Protein AF-A0A7V4LD02-F1 (afdb_monomer_lite)

Structure (mmCIF, N/CA/C/O backbone):
data_AF-A0A7V4LD02-F1
#
_entry.id   AF-A0A7V4LD02-F1
#
loop_
_atom_site.group_PDB
_atom_site.id
_atom_site.type_symbol
_atom_site.label_atom_id
_atom_site.label_alt_id
_atom_site.label_comp_id
_atom_site.label_asym_id
_atom_site.label_entity_id
_atom_site.label_seq_id
_atom_site.pdbx_PDB_ins_code
_atom_site.Cartn_x
_atom_site.Cartn_y
_atom_site.Cartn_z
_atom_site.occupancy
_atom_site.B_iso_or_equiv
_atom_site.auth_seq_id
_atom_site.auth_comp_id
_atom_site.auth_asym_id
_atom_site.auth_atom_id
_atom_site.pdbx_PDB_model_num
ATOM 1 N N . MET A 1 1 ? -44.703 -25.883 -19.623 1.00 34.44 1 MET A N 1
ATOM 2 C CA . MET A 1 1 ? -44.892 -26.865 -18.536 1.00 34.44 1 MET A CA 1
ATOM 3 C C . MET A 1 1 ? -44.551 -26.162 -17.239 1.00 34.44 1 MET A C 1
ATOM 5 O O . MET A 1 1 ? -43.412 -25.765 -17.048 1.00 34.44 1 MET A O 1
ATOM 9 N N . THR A 1 2 ? -45.576 -25.873 -16.448 1.00 28.92 2 THR A N 1
ATOM 10 C CA . THR A 1 2 ? -45.520 -25.182 -15.157 1.00 28.92 2 THR A CA 1
ATOM 11 C C . THR A 1 2 ? -44.869 -26.083 -14.112 1.00 28.92 2 THR A C 1
ATOM 13 O O . THR A 1 2 ? -45.399 -27.160 -13.855 1.00 28.92 2 THR A O 1
ATOM 16 N N . ASN A 1 3 ? -43.759 -25.655 -13.508 1.00 29.09 3 ASN A N 1
ATOM 17 C CA . ASN A 1 3 ? -43.199 -26.311 -12.327 1.00 29.09 3 ASN A CA 1
ATOM 18 C C . ASN A 1 3 ? -43.185 -25.331 -11.154 1.00 29.09 3 ASN A C 1
ATOM 20 O O . ASN A 1 3 ? -42.350 -24.432 -11.077 1.00 29.09 3 ASN A O 1
ATOM 24 N N . ASP A 1 4 ? -44.157 -25.551 -10.271 1.00 29.12 4 ASP A N 1
ATOM 25 C CA . ASP A 1 4 ? -44.254 -25.035 -8.911 1.00 29.12 4 ASP A CA 1
ATOM 26 C C . ASP A 1 4 ? -42.965 -25.304 -8.125 1.00 29.12 4 ASP A C 1
ATOM 28 O O . ASP A 1 4 ? -42.613 -26.455 -7.851 1.00 29.12 4 ASP A O 1
ATOM 32 N N . VAL A 1 5 ? -42.297 -24.241 -7.679 1.00 30.66 5 VAL A N 1
ATOM 33 C CA . VAL A 1 5 ? -41.278 -24.330 -6.629 1.00 30.66 5 VAL A CA 1
ATOM 34 C C . VAL A 1 5 ? -41.975 -24.071 -5.295 1.00 30.66 5 VAL A C 1
ATOM 36 O O . VAL A 1 5 ? -42.273 -22.935 -4.934 1.00 30.66 5 VAL A O 1
ATOM 39 N N . ARG A 1 6 ? -42.269 -25.153 -4.565 1.00 26.56 6 ARG A N 1
ATOM 40 C CA . ARG A 1 6 ? -42.769 -25.107 -3.183 1.00 26.56 6 ARG A CA 1
ATOM 41 C C . ARG A 1 6 ? -41.758 -24.395 -2.279 1.00 26.56 6 ARG A C 1
ATOM 43 O O . ARG A 1 6 ? -40.604 -24.810 -2.199 1.00 26.56 6 ARG A O 1
ATOM 50 N N . ALA A 1 7 ? -42.221 -23.387 -1.542 1.00 27.52 7 ALA A N 1
ATOM 51 C CA . ALA A 1 7 ? -41.482 -22.791 -0.433 1.00 27.52 7 ALA A CA 1
ATOM 52 C C . ALA A 1 7 ? -41.151 -23.851 0.647 1.00 27.52 7 ALA A C 1
ATOM 54 O O . ALA A 1 7 ? -41.990 -24.719 0.925 1.00 27.52 7 ALA A O 1
ATOM 55 N N . PRO A 1 8 ? -39.960 -23.811 1.274 1.00 31.00 8 PRO A N 1
ATOM 56 C CA . PRO A 1 8 ? -39.626 -24.718 2.366 1.00 31.00 8 PRO A CA 1
ATOM 57 C C . PRO A 1 8 ? -40.481 -24.420 3.608 1.00 31.00 8 PRO A C 1
ATOM 59 O O . PRO A 1 8 ? -40.723 -23.267 3.961 1.00 31.00 8 PRO A O 1
ATOM 62 N N . LYS A 1 9 ? -40.959 -25.486 4.264 1.00 27.98 9 LYS A N 1
ATOM 63 C CA . LYS A 1 9 ? -41.751 -25.424 5.502 1.00 27.98 9 LYS A CA 1
ATOM 64 C C . LYS A 1 9 ? -40.942 -24.785 6.648 1.00 27.98 9 LYS A C 1
ATOM 66 O O . LYS A 1 9 ? -39.745 -25.055 6.741 1.00 27.98 9 LYS A O 1
ATOM 71 N N . PRO A 1 10 ? -41.581 -24.020 7.552 1.00 26.92 10 PRO A N 1
ATOM 72 C CA . PRO A 1 10 ? -40.920 -23.491 8.741 1.00 26.92 10 PRO A CA 1
ATOM 73 C C . PRO A 1 10 ? -40.457 -24.630 9.661 1.00 26.92 10 PRO A C 1
ATOM 75 O O . PRO A 1 10 ? -41.187 -25.594 9.902 1.00 26.92 10 PRO A O 1
ATOM 78 N N . VAL A 1 11 ? -39.226 -24.509 10.157 1.00 29.42 11 VAL A N 1
ATOM 79 C CA . VAL A 1 11 ? -38.623 -25.401 11.156 1.00 29.42 11 VAL A CA 1
ATOM 80 C C . VAL A 1 11 ? -39.371 -25.223 12.491 1.00 29.42 11 VAL A C 1
ATOM 82 O O . VAL A 1 11 ? -39.650 -24.081 12.862 1.00 29.42 11 VAL A O 1
ATOM 85 N N . PRO A 1 12 ? -39.739 -26.300 13.212 1.00 26.00 12 PRO A N 1
ATOM 86 C CA . PRO A 1 12 ? -40.460 -26.184 14.478 1.00 26.00 12 PRO A CA 1
ATOM 87 C C . PRO A 1 12 ? -39.586 -25.555 15.573 1.00 26.00 12 PRO A C 1
ATOM 89 O O . PRO A 1 12 ? -38.386 -25.814 15.655 1.00 26.00 12 PRO A O 1
ATOM 92 N N . ALA A 1 13 ? -40.210 -24.733 16.419 1.00 26.89 13 ALA A N 1
ATOM 93 C CA . ALA A 1 13 ? -39.582 -24.085 17.565 1.00 26.89 13 ALA A CA 1
ATOM 94 C C . ALA A 1 13 ? -39.022 -25.115 18.566 1.00 26.89 13 ALA A C 1
ATOM 96 O O . ALA A 1 13 ? -39.683 -26.105 18.885 1.00 26.89 13 ALA A O 1
ATOM 97 N N . PHE A 1 14 ? -37.811 -24.865 19.073 1.00 26.06 14 PHE A N 1
ATOM 98 C CA . PHE A 1 14 ? -37.190 -25.669 20.129 1.00 26.06 14 PHE A CA 1
ATOM 99 C C . PHE A 1 14 ? -37.984 -25.569 21.450 1.00 26.06 14 PHE A C 1
ATOM 101 O O . PHE A 1 14 ? -38.451 -24.480 21.794 1.00 26.06 14 PHE A O 1
ATOM 108 N N . PRO A 1 15 ? -38.131 -26.671 22.212 1.00 26.44 15 PRO A N 1
ATOM 109 C CA . PRO A 1 15 ? -38.854 -26.674 23.479 1.00 26.44 15 PRO A CA 1
ATOM 110 C C . PRO A 1 15 ? -38.040 -26.015 24.603 1.00 26.44 15 PRO A C 1
ATOM 112 O O . PRO A 1 15 ? -36.829 -26.199 24.716 1.00 26.44 15 PRO A O 1
ATOM 115 N N . SER A 1 16 ? -38.734 -25.274 25.467 1.00 25.61 16 SER A N 1
ATOM 116 C CA . SER A 1 16 ? -38.197 -24.682 26.694 1.00 25.61 16 SER A CA 1
ATOM 117 C C . SER A 1 16 ? -37.765 -25.768 27.685 1.00 25.61 16 SER A C 1
ATOM 119 O O . SER A 1 16 ? -38.605 -26.529 28.167 1.00 25.61 16 SER A O 1
ATOM 121 N N . PHE A 1 17 ? -36.478 -25.823 28.029 1.00 25.00 17 PHE A N 1
ATOM 122 C CA . PHE A 1 17 ? -35.977 -26.687 29.098 1.00 25.00 17 PHE A CA 1
ATOM 123 C C . PHE A 1 17 ? -36.065 -25.974 30.452 1.00 25.00 17 PHE A C 1
ATOM 125 O O . PHE A 1 17 ? -35.243 -25.127 30.792 1.00 25.00 17 PHE A O 1
ATOM 132 N N . SER A 1 18 ? -37.085 -26.339 31.227 1.00 29.14 18 SER A N 1
ATOM 133 C CA . SER A 1 18 ? -37.177 -26.100 32.664 1.00 29.14 18 SER A CA 1
ATOM 134 C C . SER A 1 18 ? -36.713 -27.349 33.417 1.00 29.14 18 SER A C 1
ATOM 136 O O . SER A 1 18 ? -37.317 -28.410 33.260 1.00 29.14 18 SER A O 1
ATOM 138 N N . GLY A 1 19 ? -35.709 -27.204 34.281 1.00 27.42 19 GLY A N 1
ATOM 139 C CA . GLY A 1 19 ? -35.402 -28.168 35.340 1.00 27.42 19 GLY A CA 1
ATOM 140 C C . GLY A 1 19 ? -34.027 -28.821 35.234 1.00 27.42 19 GLY A C 1
ATOM 141 O O . GLY A 1 19 ? -33.759 -29.549 34.286 1.00 27.42 19 GLY A O 1
ATOM 142 N N . VAL A 1 20 ? -33.191 -28.567 36.249 1.00 24.22 20 VAL A N 1
ATOM 143 C CA . VAL A 1 20 ? -32.469 -29.540 37.102 1.00 24.22 20 VAL A CA 1
ATOM 144 C C . VAL A 1 20 ? -31.289 -28.809 37.764 1.00 24.22 20 VAL A C 1
ATOM 146 O O . VAL A 1 20 ? -30.336 -28.417 37.102 1.00 24.22 20 VAL A O 1
ATOM 149 N N . VAL A 1 21 ? -31.354 -28.643 39.087 1.00 24.22 21 VAL A N 1
ATOM 150 C CA . VAL A 1 21 ? -30.223 -28.277 39.958 1.00 24.22 21 VAL A CA 1
ATOM 151 C C . VAL A 1 21 ? -30.037 -29.432 40.942 1.00 24.22 21 VAL A C 1
ATOM 153 O O . VAL A 1 21 ? -31.010 -29.768 41.621 1.00 24.22 21 VAL A O 1
ATOM 156 N N . PRO A 1 22 ? -28.836 -30.027 41.064 1.00 30.30 22 PRO A N 1
ATOM 157 C CA . PRO A 1 22 ? -28.525 -30.812 42.250 1.00 30.30 22 PRO A CA 1
ATOM 158 C C . PRO A 1 22 ? -27.200 -30.423 42.934 1.00 30.30 22 PRO A C 1
ATOM 160 O O . PRO A 1 22 ? -26.162 -30.272 42.300 1.00 30.30 22 PRO A O 1
ATOM 163 N N . HIS A 1 23 ? -27.290 -30.385 44.269 1.00 24.72 23 HIS A N 1
ATOM 164 C CA . HIS A 1 23 ? -26.253 -30.601 45.290 1.00 24.72 23 HIS A CA 1
ATOM 165 C C . HIS A 1 23 ? -25.148 -29.548 45.516 1.00 24.72 23 HIS A C 1
ATOM 167 O O . HIS A 1 23 ? -24.032 -29.667 45.025 1.00 24.72 23 HIS A O 1
ATOM 173 N N . LEU A 1 24 ? -25.421 -28.616 46.442 1.00 25.98 24 LEU A N 1
ATOM 174 C CA . LEU A 1 24 ? -24.404 -27.966 47.281 1.00 25.98 24 LEU A CA 1
ATOM 175 C C . LEU A 1 24 ? -24.232 -28.762 48.586 1.00 25.98 24 LEU A C 1
ATOM 177 O O . LEU A 1 24 ? -25.205 -29.022 49.297 1.00 25.98 24 LEU A O 1
ATOM 181 N N . ALA A 1 25 ? -22.994 -29.168 48.869 1.00 27.05 25 ALA A N 1
ATOM 182 C CA . ALA A 1 25 ? -22.591 -29.849 50.093 1.00 27.05 25 ALA A CA 1
ATOM 183 C C . ALA A 1 25 ? -22.590 -28.891 51.299 1.00 27.05 25 ALA A C 1
ATOM 185 O O . ALA A 1 25 ? -22.268 -27.710 51.179 1.00 27.05 25 ALA A O 1
ATOM 186 N N . GLN A 1 26 ? -22.957 -29.439 52.457 1.00 29.95 26 GLN A N 1
ATOM 187 C CA . GLN A 1 26 ? -23.038 -28.775 53.756 1.00 29.95 26 GLN A CA 1
ATOM 188 C C . GLN A 1 26 ? -21.661 -28.284 54.237 1.00 29.95 26 GLN A C 1
ATOM 190 O O . GLN A 1 26 ? -20.717 -29.068 54.313 1.00 29.95 26 GLN A O 1
ATOM 195 N N . VAL A 1 27 ? -21.576 -27.009 54.628 1.00 30.03 27 VAL A N 1
ATOM 196 C CA . VAL A 1 27 ? -20.503 -26.475 55.483 1.00 30.03 27 VAL A CA 1
ATOM 197 C C . VAL A 1 27 ? -21.046 -26.413 56.911 1.00 30.03 27 VAL A C 1
ATOM 199 O O . VAL A 1 27 ? -22.159 -25.938 57.127 1.00 30.03 27 VAL A O 1
ATOM 202 N N . GLY A 1 28 ? -20.287 -26.984 57.849 1.00 27.27 28 GLY A N 1
ATOM 203 C CA . GLY A 1 28 ? -20.682 -27.236 59.234 1.00 27.27 28 GLY A CA 1
ATOM 204 C C . GLY A 1 28 ? -20.863 -25.995 60.113 1.00 27.27 28 GLY A C 1
ATOM 205 O O . GLY A 1 28 ? -20.401 -24.902 59.792 1.00 27.27 28 GLY A O 1
ATOM 206 N N . ASP A 1 29 ? -21.548 -26.242 61.230 1.00 29.16 29 ASP A N 1
ATOM 207 C CA . ASP A 1 29 ? -21.990 -25.326 62.288 1.00 29.16 29 ASP A CA 1
ATOM 208 C C . ASP A 1 29 ? -20.999 -24.204 62.648 1.00 29.16 29 ASP A C 1
ATOM 210 O O . ASP A 1 29 ? -19.950 -24.432 63.256 1.00 29.16 29 ASP A O 1
ATOM 214 N N . LEU A 1 30 ? -21.409 -22.964 62.372 1.00 32.47 30 LEU A N 1
ATOM 215 C CA . LEU A 1 30 ? -20.940 -21.763 63.061 1.00 32.47 30 LEU A CA 1
ATOM 216 C C . LEU A 1 30 ? -22.012 -21.392 64.096 1.00 32.47 30 LEU A C 1
ATOM 218 O O . LEU A 1 30 ? -23.188 -21.283 63.757 1.00 32.47 30 LEU A O 1
ATOM 222 N N . GLY A 1 31 ? -21.607 -21.254 65.364 1.00 30.64 31 GLY A N 1
ATOM 223 C CA . GLY A 1 31 ? -22.487 -20.991 66.512 1.00 30.64 31 GLY A CA 1
ATOM 224 C C . GLY A 1 31 ? -23.352 -19.719 66.402 1.00 30.64 31 GLY A C 1
ATOM 225 O O . GLY A 1 31 ? -23.254 -18.970 65.430 1.00 30.64 31 GLY A O 1
ATOM 226 N N . PRO A 1 32 ? -24.220 -19.449 67.400 1.00 29.03 32 PRO A N 1
ATOM 227 C CA . PRO A 1 32 ? -25.301 -18.477 67.262 1.00 29.03 32 PRO A CA 1
ATOM 228 C C . PRO A 1 32 ? -24.765 -17.065 66.965 1.00 29.03 32 PRO A C 1
ATOM 230 O O . PRO A 1 32 ? -23.772 -16.649 67.572 1.00 29.03 32 PRO A O 1
ATOM 233 N N . PRO A 1 33 ? -25.424 -16.308 66.066 1.00 33.84 33 PRO A N 1
ATOM 234 C CA . PRO A 1 33 ? -24.918 -15.031 65.595 1.00 33.84 33 PRO A CA 1
ATOM 235 C C . PRO A 1 33 ? -24.953 -14.015 66.734 1.00 33.84 33 PRO A C 1
ATOM 237 O O . PRO A 1 33 ? -26.008 -13.727 67.305 1.00 33.84 33 PRO A O 1
ATOM 240 N N . ARG A 1 34 ? -23.790 -13.455 67.073 1.00 33.44 34 ARG A N 1
ATOM 241 C CA . ARG A 1 34 ? -23.733 -12.240 67.886 1.00 33.44 34 ARG A CA 1
ATOM 242 C C . ARG A 1 34 ? -24.024 -11.072 66.953 1.00 33.44 34 ARG A C 1
ATOM 244 O O . ARG A 1 34 ? -23.253 -10.853 66.033 1.00 33.44 34 ARG A O 1
ATOM 251 N N . SER A 1 35 ? -25.184 -10.452 67.179 1.00 38.62 35 SER A N 1
ATOM 252 C CA . SER A 1 35 ? -25.694 -9.179 66.644 1.00 38.62 35 SER A CA 1
ATOM 253 C C . SER A 1 35 ? -24.944 -8.583 65.446 1.00 38.62 35 SER A C 1
ATOM 255 O O . SER A 1 35 ? -23.803 -8.159 65.593 1.00 38.62 35 SER A O 1
ATOM 257 N N . GLU A 1 36 ? -25.696 -8.430 64.352 1.00 33.03 36 GLU A N 1
ATOM 258 C CA . GLU A 1 36 ? -25.351 -7.848 63.042 1.00 33.03 36 GLU A CA 1
ATOM 259 C C . GLU A 1 36 ? -25.111 -8.887 61.934 1.00 33.03 36 GLU A C 1
ATOM 261 O O . GLU A 1 36 ? -24.003 -9.276 61.590 1.00 33.03 36 GLU A O 1
ATOM 266 N N . LEU A 1 37 ? -26.260 -9.351 61.420 1.00 30.64 37 LEU A N 1
ATOM 267 C CA . LEU A 1 37 ? -26.565 -9.597 60.007 1.00 30.64 37 LEU A CA 1
ATOM 268 C C . LEU A 1 37 ? -25.403 -10.114 59.148 1.00 30.64 37 LEU A C 1
ATOM 270 O O . LEU A 1 37 ? -24.699 -9.367 58.474 1.00 30.64 37 LEU A O 1
ATOM 274 N N . GLY A 1 38 ? -25.300 -11.443 59.115 1.00 29.92 38 GLY A N 1
ATOM 275 C CA . GLY A 1 38 ? -24.521 -12.157 58.116 1.00 29.92 38 GLY A CA 1
ATOM 276 C C . GLY A 1 38 ? -24.987 -11.854 56.691 1.00 29.92 38 GLY A C 1
ATOM 277 O O . GLY A 1 38 ? -26.167 -11.607 56.438 1.00 29.92 38 GLY A O 1
ATOM 278 N N . VAL A 1 39 ? -24.050 -11.924 55.748 1.00 32.53 39 VAL A N 1
ATOM 279 C CA . VAL A 1 39 ? -24.346 -11.863 54.316 1.00 32.53 39 VAL A CA 1
ATOM 280 C C . VAL A 1 39 ? -23.814 -13.115 53.635 1.00 32.53 39 VAL A C 1
ATOM 282 O O . VAL A 1 39 ? -22.670 -13.523 53.826 1.00 32.53 39 VAL A O 1
ATOM 285 N N . GLY A 1 40 ? -24.712 -13.730 52.865 1.00 24.97 40 GLY A N 1
ATOM 286 C CA . GLY A 1 40 ? -24.490 -14.920 52.063 1.00 24.97 40 GLY A CA 1
ATOM 287 C C . GLY A 1 40 ? -23.676 -14.676 50.791 1.00 24.97 40 GLY A C 1
ATOM 288 O O . GLY A 1 40 ? -23.577 -13.573 50.262 1.00 24.97 40 GLY A O 1
ATOM 289 N N . VAL A 1 41 ? -23.112 -15.787 50.329 1.00 26.05 41 VAL A N 1
ATOM 290 C CA . VAL A 1 41 ? -22.224 -15.989 49.180 1.00 26.05 41 VAL A CA 1
ATOM 291 C C . VAL A 1 41 ? -22.884 -15.627 47.845 1.00 26.05 41 VAL A C 1
ATOM 293 O O . VAL A 1 41 ? -24.040 -15.974 47.632 1.00 26.05 41 VAL A O 1
ATOM 296 N N . LEU A 1 42 ? -22.105 -15.092 46.896 1.00 21.73 42 LEU A N 1
ATOM 297 C CA . LEU A 1 42 ? -22.241 -15.420 45.468 1.00 21.73 42 LEU A CA 1
ATOM 298 C C . LEU A 1 42 ? -20.857 -15.374 44.799 1.00 21.73 42 LEU A C 1
ATOM 300 O O . LEU A 1 42 ? -20.240 -14.321 44.658 1.00 21.73 42 LEU A O 1
ATOM 304 N N . MET A 1 43 ? -20.359 -16.566 44.462 1.00 25.22 43 MET A N 1
ATOM 305 C CA . MET A 1 43 ? -19.086 -16.811 43.779 1.00 25.22 43 MET A CA 1
ATOM 306 C C . MET A 1 43 ? -19.171 -16.500 42.281 1.00 25.22 43 MET A C 1
ATOM 308 O O . MET A 1 43 ? -20.231 -16.654 41.681 1.00 25.22 43 MET A O 1
ATOM 312 N N . ALA A 1 44 ? -18.010 -16.280 41.659 1.00 24.41 44 ALA A N 1
ATOM 313 C CA . ALA A 1 44 ? -17.707 -16.891 40.364 1.00 24.41 44 ALA A CA 1
ATOM 314 C C . ALA A 1 44 ? -16.197 -17.166 40.236 1.00 24.41 44 ALA A C 1
ATOM 316 O O . ALA A 1 44 ? -15.404 -16.295 39.885 1.00 24.41 44 ALA A O 1
ATOM 317 N N . MET A 1 45 ? -15.817 -18.412 40.532 1.00 23.67 45 MET A N 1
ATOM 318 C CA . MET A 1 45 ? -14.760 -19.101 39.791 1.00 23.67 45 MET A CA 1
ATOM 319 C C . MET A 1 45 ? -15.372 -19.676 38.508 1.00 23.67 45 MET A C 1
ATOM 321 O O . MET A 1 45 ? -16.579 -19.900 38.445 1.00 23.67 45 MET A O 1
ATOM 325 N N . GLU A 1 46 ? -14.526 -19.907 37.504 1.00 28.62 46 GLU A N 1
ATOM 326 C CA . GLU A 1 46 ? -14.853 -20.540 36.222 1.00 28.62 46 GLU A CA 1
ATOM 327 C C . GLU A 1 46 ? -15.881 -21.684 36.342 1.00 28.62 46 GLU A C 1
ATOM 329 O O . GLU A 1 46 ? -15.647 -22.651 37.062 1.00 28.62 46 GLU A O 1
ATOM 334 N N . SER A 1 47 ? -17.003 -21.605 35.615 1.00 23.41 47 SER A N 1
ATOM 335 C CA . SER A 1 47 ? -17.575 -22.709 34.814 1.00 23.41 47 SER A CA 1
ATOM 336 C C . SER A 1 47 ? -18.979 -22.392 34.263 1.00 23.41 47 SER A C 1
ATOM 338 O O . SER A 1 47 ? -19.765 -21.660 34.852 1.00 23.41 47 SER A O 1
ATOM 340 N N . SER A 1 48 ? -19.217 -22.950 33.071 1.00 33.31 48 SER A N 1
ATOM 341 C CA . SER A 1 48 ? -20.463 -23.279 32.350 1.00 33.31 48 SER A CA 1
ATOM 342 C C . SER A 1 48 ? -21.838 -22.912 32.945 1.00 33.31 48 SER A C 1
ATOM 344 O O . SER A 1 48 ? -22.169 -23.401 34.018 1.00 33.31 48 SER A O 1
ATOM 346 N N . ILE A 1 49 ? -22.679 -22.226 32.137 1.00 23.55 49 ILE A N 1
ATOM 347 C CA . ILE A 1 49 ? -24.111 -22.502 31.796 1.00 23.55 49 ILE A CA 1
ATOM 348 C C . ILE A 1 49 ? -24.842 -21.199 31.362 1.00 23.55 49 ILE A C 1
ATOM 350 O O . ILE A 1 49 ? -24.910 -20.257 32.135 1.00 23.55 49 ILE A O 1
ATOM 354 N N . PHE A 1 50 ? -25.395 -21.214 30.131 1.00 22.17 50 PHE A N 1
ATOM 355 C CA . PHE A 1 50 ? -26.469 -20.406 29.482 1.00 22.17 50 PHE A CA 1
ATOM 356 C C . PHE A 1 50 ? -26.570 -18.853 29.614 1.00 22.17 50 PHE A C 1
ATOM 358 O O . PHE A 1 50 ? -26.240 -18.274 30.642 1.00 22.17 50 PHE A O 1
ATOM 365 N N . PRO A 1 51 ? -27.076 -18.141 28.573 1.00 31.97 51 PRO A N 1
ATOM 366 C CA . PRO A 1 51 ? -26.948 -16.688 28.439 1.00 31.97 51 PRO A CA 1
ATOM 367 C C . PRO A 1 51 ? -28.195 -15.911 28.895 1.00 31.97 51 PRO A C 1
ATOM 369 O O . PRO A 1 51 ? -29.328 -16.335 28.669 1.00 31.97 51 PRO A O 1
ATOM 372 N N . VAL A 1 52 ? -27.988 -14.699 29.422 1.00 22.50 52 VAL A N 1
ATOM 373 C CA . VAL A 1 52 ? -29.015 -13.644 29.481 1.00 22.50 52 VAL A CA 1
ATOM 374 C C . VAL A 1 52 ? -28.396 -12.330 28.972 1.00 22.50 52 VAL A C 1
ATOM 376 O O . VAL A 1 52 ? -27.249 -12.043 29.322 1.00 22.50 52 VAL A O 1
ATOM 379 N N . PRO A 1 53 ? -29.099 -11.521 28.152 1.00 25.94 53 PRO A N 1
ATOM 380 C CA . PRO A 1 53 ? -28.576 -10.256 27.632 1.00 25.94 53 PRO A CA 1
ATOM 381 C C . PRO A 1 53 ? -28.364 -9.246 28.768 1.00 25.94 53 PRO A C 1
ATOM 383 O O . PRO A 1 53 ? -29.304 -8.874 29.469 1.00 25.94 53 PRO A O 1
ATOM 386 N N . SER A 1 54 ? -27.132 -8.781 28.968 1.00 31.67 54 SER A N 1
ATOM 387 C CA . SER A 1 54 ? -26.743 -7.957 30.121 1.00 31.67 54 SER A CA 1
ATOM 388 C C . SER A 1 54 ? -26.928 -6.443 29.929 1.00 31.67 54 SER A C 1
ATOM 390 O O . SER A 1 54 ? -26.205 -5.651 30.526 1.00 31.67 54 SER A O 1
ATOM 392 N N . GLU A 1 55 ? -27.962 -6.014 29.197 1.00 27.58 55 GLU A N 1
ATOM 393 C CA . GLU A 1 55 ? -28.430 -4.616 29.273 1.00 27.58 55 GLU A CA 1
ATOM 394 C C . GLU A 1 55 ? -29.366 -4.352 30.474 1.00 27.58 55 GLU A C 1
ATOM 396 O O . GLU A 1 55 ? -29.759 -3.211 30.704 1.00 27.58 55 GLU A O 1
ATOM 401 N N . VAL A 1 56 ? -29.676 -5.365 31.301 1.00 26.69 56 VAL A N 1
ATOM 402 C CA . VAL A 1 56 ? -30.580 -5.215 32.468 1.00 26.69 56 VAL A CA 1
ATOM 403 C C . VAL A 1 56 ? -29.957 -5.597 33.820 1.00 26.69 56 VAL A C 1
ATOM 405 O O . VAL A 1 56 ? -30.533 -5.291 34.862 1.00 26.69 56 VAL A O 1
ATOM 408 N N . VAL A 1 57 ? -28.752 -6.169 33.884 1.00 25.78 57 VAL A N 1
ATOM 409 C CA . VAL A 1 57 ? -28.180 -6.569 35.184 1.00 25.78 57 VAL A CA 1
ATOM 410 C C . VAL A 1 57 ? -27.279 -5.469 35.749 1.00 25.78 57 VAL A C 1
ATOM 412 O O . VAL A 1 57 ? -26.055 -5.529 35.690 1.00 25.78 57 VAL A O 1
ATOM 415 N N . LEU A 1 58 ? -27.896 -4.467 36.380 1.00 28.34 58 LEU A N 1
ATOM 416 C CA . LEU A 1 58 ? -27.338 -4.012 37.655 1.00 28.34 58 LEU A CA 1
ATOM 417 C C . LEU A 1 58 ? -27.347 -5.253 38.565 1.00 28.34 58 LEU A C 1
ATOM 419 O O . LEU A 1 58 ? -28.403 -5.890 38.643 1.00 28.34 58 LEU A O 1
ATOM 423 N N . PRO A 1 59 ? -26.243 -5.627 39.248 1.00 32.59 59 PRO A N 1
ATOM 424 C CA . PRO A 1 59 ? -26.327 -6.604 40.331 1.00 32.59 59 PRO A CA 1
ATOM 425 C C . PRO A 1 59 ? -27.553 -6.247 41.182 1.00 32.59 59 PRO A C 1
ATOM 427 O O . PRO A 1 59 ? -27.719 -5.053 41.446 1.00 32.59 59 PRO A O 1
ATOM 430 N N . PRO A 1 60 ? -28.437 -7.180 41.583 1.00 34.47 60 PRO A N 1
ATOM 431 C CA . PRO A 1 60 ? -29.653 -6.832 42.320 1.00 34.47 60 PRO A CA 1
ATOM 432 C C . PRO A 1 60 ? -29.362 -5.860 43.474 1.00 34.47 60 PRO A C 1
ATOM 434 O O . PRO A 1 60 ? -30.052 -4.858 43.625 1.00 34.47 60 PRO A O 1
ATOM 437 N N . ALA A 1 61 ? -28.237 -6.046 44.169 1.00 35.06 61 ALA A N 1
ATOM 438 C CA . ALA A 1 61 ? -27.713 -5.121 45.173 1.00 35.06 61 ALA A CA 1
ATOM 439 C C . ALA A 1 61 ? -27.476 -3.681 44.659 1.00 35.06 61 ALA A C 1
ATOM 441 O O . ALA A 1 61 ? -27.907 -2.726 45.295 1.00 35.06 61 ALA A O 1
ATOM 442 N N . ALA A 1 62 ? -26.863 -3.500 43.487 1.00 35.62 62 ALA A N 1
ATOM 443 C CA . ALA A 1 62 ? -26.650 -2.195 42.858 1.00 35.62 62 ALA A CA 1
ATOM 444 C C . ALA A 1 62 ? -27.947 -1.571 42.300 1.00 35.62 62 ALA A C 1
ATOM 446 O O . ALA A 1 62 ? -28.080 -0.346 42.281 1.00 35.62 62 ALA A O 1
ATOM 447 N N . TYR A 1 63 ? -28.915 -2.387 41.861 1.00 39.28 63 TYR A N 1
ATOM 448 C CA . TYR A 1 63 ? -30.244 -1.918 41.450 1.00 39.28 63 TYR A CA 1
ATOM 449 C C . TYR A 1 63 ? -31.042 -1.398 42.654 1.00 39.28 63 TYR A C 1
ATOM 451 O O . TYR A 1 63 ? -31.556 -0.279 42.608 1.00 39.28 63 TYR A O 1
ATOM 459 N N . TRP A 1 64 ? -31.074 -2.147 43.759 1.00 39.47 64 TRP A N 1
ATOM 460 C CA . TRP A 1 64 ? -31.740 -1.736 45.000 1.00 39.47 64 TRP A CA 1
ATOM 461 C C . TRP A 1 64 ? -31.036 -0.545 45.670 1.00 39.47 64 TRP A C 1
ATOM 463 O O . TRP A 1 64 ? -31.714 0.391 46.097 1.00 39.47 64 TRP A O 1
ATOM 473 N N . ALA A 1 65 ? -29.698 -0.484 45.615 1.00 41.28 65 ALA A N 1
ATOM 474 C CA . ALA A 1 65 ? -28.920 0.701 45.992 1.00 41.28 65 ALA A CA 1
ATOM 475 C C . ALA A 1 65 ? -29.283 1.934 45.145 1.00 41.28 65 ALA A C 1
ATOM 477 O O . ALA A 1 65 ? -29.401 3.039 45.666 1.00 41.28 65 ALA A O 1
ATOM 478 N N . SER A 1 66 ? -29.520 1.759 43.838 1.00 37.91 66 SER A N 1
ATOM 479 C CA . SER A 1 66 ? -29.914 2.858 42.942 1.00 37.91 66 SER A CA 1
ATOM 480 C C . SER A 1 66 ? -31.343 3.373 43.162 1.00 37.91 66 SER A C 1
ATOM 482 O O . SER A 1 66 ? -31.682 4.448 42.668 1.00 37.91 66 SER A O 1
ATOM 484 N N . LYS A 1 67 ? -32.182 2.617 43.883 1.00 38.53 67 LYS A N 1
ATOM 485 C CA . LYS A 1 67 ? -33.588 2.946 44.161 1.00 38.53 67 LYS A CA 1
ATOM 486 C C . LYS A 1 67 ? -33.827 3.489 45.575 1.00 38.53 67 LYS A C 1
ATOM 488 O O . LYS A 1 67 ? -34.949 3.899 45.850 1.00 38.53 67 LYS A O 1
ATOM 493 N N . GLY A 1 68 ? -32.812 3.506 46.447 1.00 41.94 68 GLY A N 1
ATOM 494 C CA . GLY A 1 68 ? -32.926 4.009 47.824 1.00 41.94 68 GLY A CA 1
ATOM 495 C C . GLY A 1 68 ? -33.960 3.264 48.676 1.00 41.94 68 GLY A C 1
ATOM 496 O O . GLY A 1 68 ? -34.515 3.842 49.608 1.00 41.94 68 GLY A O 1
ATOM 497 N N . ALA A 1 69 ? -34.277 2.015 48.323 1.00 39.47 69 ALA A N 1
ATOM 498 C CA . ALA A 1 69 ? -35.335 1.269 48.985 1.00 39.47 69 ALA A CA 1
ATOM 499 C C . ALA A 1 69 ? -34.858 0.683 50.321 1.00 39.47 69 ALA A C 1
ATOM 501 O O . ALA A 1 69 ? -33.739 0.189 50.449 1.00 39.47 69 ALA A O 1
ATOM 502 N N . VAL A 1 70 ? -35.759 0.744 51.294 1.00 44.56 70 VAL A N 1
ATOM 503 C CA . VAL A 1 70 ? -35.664 0.147 52.625 1.00 44.56 70 VAL A CA 1
ATOM 504 C C . VAL A 1 70 ? -35.985 -1.349 52.505 1.00 44.56 70 VAL A C 1
ATOM 506 O O . VAL A 1 70 ? -36.888 -1.708 51.746 1.00 44.56 70 VAL A O 1
ATOM 509 N N . ASP A 1 71 ? -35.269 -2.218 53.219 1.00 42.22 71 ASP A N 1
ATOM 510 C CA . ASP A 1 71 ? -35.554 -3.662 53.233 1.00 42.22 71 ASP A CA 1
ATOM 511 C C . ASP A 1 71 ? -37.014 -3.916 53.689 1.00 42.22 71 ASP A C 1
ATOM 513 O O . ASP A 1 71 ? -37.385 -3.500 54.790 1.00 42.22 71 ASP A O 1
ATOM 517 N N . PRO A 1 72 ? -37.865 -4.577 52.879 1.00 36.00 72 PRO A N 1
ATOM 518 C CA . PRO A 1 72 ? -39.282 -4.767 53.189 1.00 36.00 72 PRO A CA 1
ATOM 519 C C . PRO A 1 72 ? -39.557 -5.762 54.330 1.00 36.00 72 PRO A C 1
ATOM 521 O O . PRO A 1 72 ? -40.686 -5.806 54.817 1.00 36.00 72 PRO A O 1
ATOM 524 N N . LEU A 1 73 ? -38.570 -6.553 54.767 1.00 36.34 73 LEU A N 1
ATOM 525 C CA . LEU A 1 73 ? -38.704 -7.481 55.897 1.00 36.34 73 LEU A CA 1
ATOM 526 C C . LEU A 1 73 ? -38.256 -6.869 57.228 1.00 36.34 73 LEU A C 1
ATOM 528 O O . LEU A 1 73 ? -38.759 -7.268 58.277 1.00 36.34 73 LEU A O 1
ATOM 532 N N . THR A 1 74 ? -37.329 -5.909 57.200 1.00 45.97 74 THR A N 1
ATOM 533 C CA . THR A 1 74 ? -36.724 -5.341 58.417 1.00 45.97 74 THR A CA 1
ATOM 534 C C . THR A 1 74 ? -37.023 -3.857 58.621 1.00 45.97 74 THR A C 1
ATOM 536 O O . THR A 1 74 ? -36.987 -3.387 59.755 1.00 45.97 74 THR A O 1
ATOM 539 N N . GLY A 1 75 ? -37.374 -3.111 57.568 1.00 36.16 75 GLY A N 1
ATOM 540 C CA . GLY A 1 75 ? -37.699 -1.684 57.637 1.00 36.16 75 GLY A CA 1
ATOM 541 C C . GLY A 1 75 ? -36.490 -0.754 57.820 1.00 36.16 75 GLY A C 1
ATOM 542 O O . GLY A 1 75 ? -36.685 0.415 58.150 1.00 36.16 75 GLY A O 1
ATOM 543 N N . TRP A 1 76 ? -35.257 -1.234 57.603 1.00 35.03 76 TRP A N 1
ATOM 544 C CA . TRP A 1 76 ? -34.021 -0.452 57.776 1.00 35.03 76 TRP A CA 1
ATOM 545 C C . TRP A 1 76 ? -33.429 0.072 56.450 1.00 35.03 76 TRP A C 1
ATOM 547 O O . TRP A 1 76 ? -33.512 -0.610 55.421 1.00 35.03 76 TRP A O 1
ATOM 557 N N . PRO A 1 77 ? -32.835 1.287 56.436 1.00 34.81 77 PRO A N 1
ATOM 558 C CA . PRO A 1 77 ? -32.188 1.844 55.250 1.00 34.81 77 PRO A CA 1
ATOM 559 C C . PRO A 1 77 ? -30.916 1.058 54.906 1.00 34.81 77 PRO A C 1
ATOM 561 O O . PRO A 1 77 ? -30.045 0.867 55.752 1.00 34.81 77 PRO A O 1
ATOM 564 N N . ILE A 1 78 ? -30.799 0.617 53.653 1.00 38.88 78 ILE A N 1
ATOM 565 C CA . ILE A 1 78 ? -29.645 -0.148 53.168 1.00 38.88 78 ILE A CA 1
ATOM 566 C C . ILE A 1 78 ? -28.480 0.822 52.905 1.00 38.88 78 ILE A C 1
ATOM 568 O O . ILE A 1 78 ? -28.509 1.582 51.936 1.00 38.88 78 ILE A O 1
ATOM 572 N N . THR A 1 79 ? -27.454 0.813 53.758 1.00 29.28 79 THR A N 1
ATOM 573 C CA . THR A 1 79 ? -26.212 1.587 53.583 1.00 29.28 79 THR A CA 1
ATOM 574 C C . THR A 1 79 ? -25.108 0.706 52.989 1.00 29.28 79 THR A C 1
ATOM 576 O O . THR A 1 79 ? -24.811 -0.371 53.499 1.00 29.28 79 THR A O 1
ATOM 579 N N . PHE A 1 80 ? -24.503 1.150 51.881 1.00 33.38 80 PHE A N 1
ATOM 580 C CA . PHE A 1 80 ? -23.410 0.449 51.193 1.00 33.38 80 PHE A CA 1
ATOM 581 C C . PHE A 1 80 ? -22.075 1.181 51.401 1.00 33.38 80 PHE A C 1
ATOM 583 O O . PHE A 1 80 ? -22.006 2.396 51.223 1.00 33.38 80 PHE A O 1
ATOM 590 N N . TRP A 1 81 ? -21.020 0.421 51.707 1.00 31.92 81 TRP A N 1
ATOM 591 C CA . TRP A 1 81 ? -19.636 0.870 51.914 1.00 31.92 81 TRP A CA 1
ATOM 592 C C . TRP A 1 81 ? -18.728 0.076 50.942 1.00 31.92 81 TRP A C 1
ATOM 594 O O . TRP A 1 81 ? -18.839 -1.149 50.917 1.00 31.92 81 TRP A O 1
ATOM 604 N N . GLY A 1 82 ? -17.927 0.713 50.062 1.00 27.34 82 GLY A N 1
ATOM 605 C CA . GLY A 1 82 ? -17.384 0.033 48.855 1.00 27.34 82 GLY A CA 1
ATOM 606 C C . GLY A 1 82 ? -15.944 0.331 48.385 1.00 27.34 82 GLY A C 1
ATOM 607 O O . GLY A 1 82 ? -15.371 1.366 48.703 1.00 27.34 82 GLY A O 1
ATOM 608 N N . VAL A 1 83 ? -15.415 -0.564 47.526 1.00 33.19 83 VAL A N 1
ATOM 609 C CA . VAL A 1 83 ? -14.177 -0.449 46.705 1.00 33.19 83 VAL A CA 1
ATOM 610 C C . VAL A 1 83 ? -14.452 -0.926 45.273 1.00 33.19 83 VAL A C 1
ATOM 612 O O . VAL A 1 83 ? -15.180 -1.899 45.078 1.00 33.19 83 VAL A O 1
ATOM 615 N N . VAL A 1 84 ? -13.821 -0.293 44.271 1.00 32.12 84 VAL A N 1
ATOM 616 C CA . VAL A 1 84 ? -13.894 -0.676 42.846 1.00 32.12 84 VAL A CA 1
ATOM 617 C C . VAL A 1 84 ? -12.487 -0.903 42.276 1.00 32.12 84 VAL A C 1
ATOM 619 O O . VAL A 1 84 ? -11.714 0.036 42.110 1.00 32.12 84 VAL A O 1
ATOM 622 N N . ILE A 1 85 ? -12.160 -2.147 41.927 1.00 34.81 85 ILE A N 1
ATOM 623 C CA . ILE A 1 85 ? -10.938 -2.569 41.225 1.00 34.81 85 ILE A CA 1
ATOM 624 C C . ILE A 1 85 ? -11.186 -2.635 39.713 1.00 34.81 85 ILE A C 1
ATOM 626 O O . ILE A 1 85 ? -11.910 -3.492 39.210 1.00 34.81 85 ILE A O 1
ATOM 630 N N . ALA A 1 86 ? -10.481 -1.793 38.958 1.00 31.28 86 ALA A N 1
ATOM 631 C CA . ALA A 1 86 ? -10.404 -1.891 37.503 1.00 31.28 86 ALA A CA 1
ATOM 632 C C . ALA A 1 86 ? -9.023 -2.415 37.092 1.00 31.28 86 ALA A C 1
ATOM 634 O O . ALA A 1 86 ? -8.111 -1.648 36.784 1.00 31.28 86 ALA A O 1
ATOM 635 N N . SER A 1 87 ? -8.848 -3.739 37.072 1.00 27.58 87 SER A N 1
ATOM 636 C CA . SER A 1 87 ? -7.597 -4.316 36.576 1.00 27.58 87 SER A CA 1
ATOM 637 C C . SER A 1 87 ? -7.604 -4.379 35.049 1.00 27.58 87 SER A C 1
ATOM 639 O O . SER A 1 87 ? -8.497 -4.948 34.428 1.00 27.58 87 SER A O 1
ATOM 641 N N . THR A 1 88 ? -6.567 -3.828 34.433 1.00 29.42 88 THR A N 1
ATOM 642 C CA . THR A 1 88 ? -6.108 -4.261 33.113 1.00 29.42 88 THR A CA 1
ATOM 643 C C . THR A 1 88 ? -4.605 -4.460 33.210 1.00 29.42 88 THR A C 1
ATOM 645 O O . THR A 1 88 ? -3.840 -3.501 33.299 1.00 29.42 88 THR A O 1
ATOM 648 N N . VAL A 1 89 ? -4.201 -5.731 33.258 1.00 30.16 89 VAL A N 1
ATOM 649 C CA . VAL A 1 89 ? -2.809 -6.171 33.135 1.00 30.16 89 VAL A CA 1
ATOM 650 C C . VAL A 1 89 ? -2.626 -6.693 31.718 1.00 30.16 89 VAL A C 1
ATOM 652 O O . VAL A 1 89 ? -3.414 -7.506 31.237 1.00 30.16 89 VAL A O 1
ATOM 655 N N . GLN A 1 90 ? -1.585 -6.207 31.053 1.00 28.66 90 GLN A N 1
ATOM 656 C CA . GLN A 1 90 ? -1.104 -6.723 29.783 1.00 28.66 90 GLN A CA 1
ATOM 657 C C . GLN A 1 90 ? 0.230 -7.413 30.083 1.00 28.66 90 GLN A C 1
ATOM 659 O O . GLN A 1 90 ? 1.202 -6.745 30.421 1.00 28.66 90 GLN A O 1
ATOM 664 N N . PHE A 1 91 ? 0.256 -8.742 29.995 1.00 24.69 91 PHE A N 1
ATOM 665 C CA . PHE A 1 91 ? 1.485 -9.521 29.866 1.00 24.69 91 PHE A CA 1
ATOM 666 C C . PHE A 1 91 ? 1.279 -10.513 28.721 1.00 24.69 91 PHE A C 1
ATOM 668 O O . PHE A 1 91 ? 0.907 -11.663 28.918 1.00 24.69 91 PHE A O 1
ATOM 675 N N . VAL A 1 92 ? 1.430 -10.000 27.502 1.00 25.30 92 VAL A N 1
ATOM 676 C CA . VAL A 1 92 ? 1.865 -10.772 26.337 1.00 25.30 92 VAL A CA 1
ATOM 677 C C . VAL A 1 92 ? 2.864 -9.867 25.631 1.00 25.30 92 VAL A C 1
ATOM 679 O O . VAL A 1 92 ? 2.539 -8.733 25.272 1.00 25.30 92 VAL A O 1
ATOM 682 N N . GLU A 1 93 ? 4.102 -10.333 25.551 1.00 25.33 93 GLU A N 1
ATOM 683 C CA . GLU A 1 93 ? 5.179 -9.663 24.843 1.00 25.33 93 GLU A CA 1
ATOM 684 C C . GLU A 1 93 ? 4.863 -9.535 23.348 1.00 25.33 93 GLU A C 1
ATOM 686 O O . GLU A 1 93 ? 4.346 -10.456 22.724 1.00 25.33 93 GLU A O 1
ATOM 691 N N . MET A 1 94 ? 5.286 -8.389 22.813 1.00 25.06 94 MET A N 1
ATOM 692 C CA . MET A 1 94 ? 5.611 -8.112 21.415 1.00 25.06 94 MET A CA 1
ATOM 693 C C . MET A 1 94 ? 4.484 -8.077 20.364 1.00 25.06 94 MET A C 1
ATOM 695 O O . MET A 1 94 ? 3.816 -9.053 20.057 1.00 25.06 94 MET A O 1
ATOM 699 N N . VAL A 1 95 ? 4.448 -6.915 19.696 1.00 24.25 95 VAL A N 1
ATOM 700 C CA . VAL A 1 95 ? 3.745 -6.565 18.449 1.00 24.25 95 VAL A CA 1
ATOM 701 C C . VAL A 1 95 ? 2.320 -6.005 18.644 1.00 24.25 95 VAL A C 1
ATOM 703 O O . VAL A 1 95 ? 1.398 -6.653 19.116 1.00 24.25 95 VAL A O 1
ATOM 706 N N . ILE A 1 96 ? 2.182 -4.735 18.230 1.00 24.78 96 ILE A N 1
ATOM 707 C CA . ILE A 1 96 ? 0.978 -3.885 18.130 1.00 24.78 96 ILE A CA 1
ATOM 708 C C . ILE A 1 96 ? 0.636 -3.021 19.368 1.00 24.78 96 ILE A C 1
ATOM 710 O O . ILE A 1 96 ? -0.150 -3.360 20.250 1.00 24.78 96 ILE A O 1
ATOM 714 N N . LYS A 1 97 ? 1.133 -1.775 19.323 1.00 26.27 97 LYS A N 1
ATOM 715 C CA . LYS A 1 97 ? 0.662 -0.594 20.078 1.00 26.27 97 LYS A CA 1
ATOM 716 C C . LYS A 1 97 ? -0.775 -0.171 19.678 1.00 26.27 97 LYS A C 1
ATOM 718 O O . LYS A 1 97 ? -0.983 0.982 19.308 1.00 26.27 97 LYS A O 1
ATOM 723 N N . LYS A 1 98 ? -1.786 -1.050 19.712 1.00 32.94 98 LYS A N 1
ATOM 724 C CA . LYS A 1 98 ? -3.188 -0.638 19.472 1.00 32.94 98 LYS A CA 1
ATOM 725 C C . LYS A 1 98 ? -3.911 -0.395 20.795 1.00 32.94 98 LYS A C 1
ATOM 727 O O . LYS A 1 98 ? -4.051 -1.286 21.629 1.00 32.94 98 LYS A O 1
ATOM 732 N N . LEU A 1 99 ? -4.379 0.841 20.974 1.00 37.69 99 LEU A N 1
ATOM 733 C CA . LEU A 1 99 ? -5.325 1.216 22.021 1.00 37.69 99 LEU A CA 1
ATOM 734 C C . LEU A 1 99 ? -6.604 0.391 21.844 1.00 37.69 99 LEU A C 1
ATOM 736 O O . LEU A 1 99 ? -7.318 0.590 20.868 1.00 37.69 99 LEU A O 1
ATOM 740 N N . SER A 1 100 ? -6.916 -0.524 22.764 1.00 41.94 100 SER A N 1
ATOM 741 C CA . SER A 1 100 ? -8.190 -1.248 22.681 1.00 41.94 100 SER A CA 1
ATOM 742 C C . SER A 1 100 ? -9.328 -0.380 23.250 1.00 41.94 100 SER A C 1
ATOM 744 O O . SER A 1 100 ? -9.228 0.027 24.413 1.00 41.94 100 SER A O 1
ATOM 746 N N . PRO A 1 101 ? -10.428 -0.133 22.509 1.00 48.16 101 PRO A N 1
ATOM 747 C CA . PRO A 1 101 ? -11.610 0.591 23.000 1.00 48.16 101 PRO A CA 1
ATOM 748 C C . PRO A 1 101 ? -12.210 0.007 24.288 1.00 48.16 101 PRO A C 1
ATOM 750 O O . PRO A 1 101 ? -12.785 0.726 25.103 1.00 48.16 101 PRO A O 1
ATOM 753 N N . ALA A 1 102 ? -12.008 -1.295 24.497 1.00 50.22 102 ALA A N 1
ATOM 754 C CA . ALA A 1 102 ? -12.332 -2.030 25.712 1.00 50.22 102 ALA A CA 1
ATOM 755 C C . ALA A 1 102 ? -11.802 -1.367 26.997 1.00 50.22 102 ALA A C 1
ATOM 757 O O . ALA A 1 102 ? -12.524 -1.260 27.986 1.00 50.22 102 ALA A O 1
ATOM 758 N N . LEU A 1 103 ? -10.555 -0.885 26.958 1.00 47.97 103 LEU A N 1
ATOM 759 C CA . LEU A 1 103 ? -9.857 -0.306 28.106 1.00 47.97 103 LEU A CA 1
ATOM 760 C C . LEU A 1 103 ? -10.523 0.996 28.582 1.00 47.97 103 LEU A C 1
ATOM 762 O O . LEU A 1 103 ? -10.702 1.211 29.778 1.00 47.97 103 LEU A O 1
ATOM 766 N N . PHE A 1 104 ? -10.943 1.844 27.639 1.00 51.75 104 PHE A N 1
ATOM 767 C CA . PHE A 1 104 ? -11.642 3.095 27.941 1.00 51.75 104 PHE A CA 1
ATOM 768 C C . PHE A 1 104 ? -13.027 2.856 28.544 1.00 51.75 104 PHE A C 1
ATOM 770 O O . PHE A 1 104 ? -13.435 3.553 29.474 1.00 51.75 104 PHE A O 1
ATOM 777 N N . LYS A 1 105 ? -13.755 1.865 28.015 1.00 63.84 105 LYS A N 1
ATOM 778 C CA . LYS A 1 105 ? -15.127 1.553 28.437 1.00 63.84 105 LYS A CA 1
ATOM 779 C C . LYS A 1 105 ? -15.160 0.966 29.852 1.00 63.84 105 LYS A C 1
ATOM 781 O O . LYS A 1 105 ? -16.003 1.384 30.646 1.00 63.84 105 LYS A O 1
ATOM 786 N N . ALA A 1 106 ? -14.208 0.089 30.180 1.00 66.56 106 ALA A N 1
ATOM 787 C CA . ALA A 1 106 ? -14.018 -0.449 31.528 1.00 66.56 106 ALA A CA 1
ATOM 788 C C . ALA A 1 106 ? -13.732 0.663 32.553 1.00 66.56 106 ALA A C 1
ATOM 790 O O . ALA A 1 106 ? -14.468 0.819 33.528 1.00 66.56 106 ALA A O 1
ATOM 791 N N . LEU A 1 107 ? -12.742 1.525 32.280 1.00 70.06 107 LEU A N 1
ATOM 792 C CA . LEU A 1 107 ? -12.406 2.647 33.164 1.00 70.06 107 LEU A CA 1
ATOM 793 C C . LEU A 1 107 ? -13.591 3.610 33.355 1.00 70.06 107 LEU A C 1
ATOM 795 O O . LEU A 1 107 ? -13.872 4.044 34.470 1.00 70.06 107 LEU A O 1
ATOM 799 N N . GLY A 1 108 ? -14.339 3.903 32.289 1.00 73.31 108 GLY A N 1
ATOM 800 C CA . GLY A 1 108 ? -15.533 4.744 32.373 1.00 73.31 108 GLY A CA 1
ATOM 801 C C . GLY A 1 108 ? -16.637 4.167 33.267 1.00 73.31 108 GLY A C 1
ATOM 802 O O . GLY A 1 108 ? -17.312 4.926 33.963 1.00 73.31 108 GLY A O 1
ATOM 803 N N . ARG A 1 109 ? -16.834 2.841 33.285 1.00 73.94 109 ARG A N 1
ATOM 804 C CA . ARG A 1 109 ? -17.776 2.189 34.212 1.00 73.94 109 ARG A CA 1
ATOM 805 C C . ARG A 1 109 ? -17.295 2.258 35.650 1.00 73.94 109 ARG A C 1
ATOM 807 O O . ARG A 1 109 ? -18.081 2.655 36.510 1.00 73.94 109 ARG A O 1
ATOM 814 N N . ALA A 1 110 ? -16.023 1.946 35.881 1.00 75.38 110 ALA A N 1
ATOM 815 C CA . ALA A 1 110 ? -15.421 2.010 37.205 1.00 75.38 110 ALA A CA 1
ATOM 816 C C . ALA A 1 110 ? -15.556 3.414 37.815 1.00 75.38 110 ALA A C 1
ATOM 818 O O . ALA A 1 110 ? -15.985 3.547 38.955 1.00 75.38 110 ALA A O 1
ATOM 819 N N . LEU A 1 111 ? -15.315 4.472 37.031 1.00 79.25 111 LEU A N 1
ATOM 820 C CA . LEU A 1 111 ? -15.477 5.862 37.477 1.00 79.25 111 LEU A CA 1
ATOM 821 C C . LEU A 1 111 ? -16.937 6.251 37.753 1.00 79.25 111 LEU A C 1
ATOM 823 O O . LEU A 1 111 ? -17.203 7.033 38.660 1.00 79.25 111 LEU A O 1
ATOM 827 N N . ARG A 1 112 ? -17.908 5.710 37.003 1.00 80.00 112 ARG A N 1
ATOM 828 C CA . ARG A 1 112 ? -19.336 5.926 37.304 1.00 80.00 112 ARG A CA 1
ATOM 829 C C . ARG A 1 112 ? -19.761 5.228 38.594 1.00 80.00 112 ARG A C 1
ATOM 831 O O . ARG A 1 112 ? -20.558 5.789 39.342 1.00 80.00 112 ARG A O 1
ATOM 838 N N . ALA A 1 113 ? -19.261 4.018 38.841 1.00 76.69 113 ALA A N 1
ATOM 839 C CA . ALA A 1 113 ? -19.504 3.298 40.087 1.00 76.69 113 ALA A CA 1
ATOM 840 C C . ALA A 1 113 ? -18.841 4.015 41.273 1.00 76.69 113 ALA A C 1
ATOM 842 O O . ALA A 1 113 ? -19.506 4.267 42.276 1.00 76.69 113 ALA A O 1
ATOM 843 N N . ALA A 1 114 ? -17.581 4.433 41.111 1.00 77.81 114 ALA A N 1
ATOM 844 C CA . ALA A 1 114 ? -16.844 5.212 42.099 1.00 77.81 114 ALA A CA 1
ATOM 845 C C . ALA A 1 114 ? -17.598 6.488 42.489 1.00 77.81 114 ALA A C 1
ATOM 847 O O . ALA A 1 114 ? -17.819 6.715 43.672 1.00 77.81 114 ALA A O 1
ATOM 848 N N . GLY A 1 115 ? -18.093 7.262 41.519 1.00 77.88 115 GLY A N 1
ATOM 849 C CA . GLY A 1 115 ? -18.800 8.514 41.806 1.00 77.88 115 GLY A CA 1
ATOM 850 C C . GLY A 1 115 ? -20.072 8.316 42.626 1.00 77.88 115 GLY A C 1
ATOM 851 O O . GLY A 1 115 ? -20.357 9.105 43.522 1.00 77.88 115 GLY A O 1
ATOM 852 N N . LYS A 1 116 ? -20.812 7.229 42.374 1.00 78.25 116 LYS A N 1
ATOM 853 C CA . LYS A 1 116 ? -21.996 6.869 43.170 1.00 78.25 116 LYS A CA 1
ATOM 854 C C . LYS A 1 116 ? -21.630 6.467 44.599 1.00 78.25 116 LYS A C 1
ATOM 856 O O . LYS A 1 116 ? -22.322 6.863 45.528 1.00 78.25 116 LYS A O 1
ATOM 861 N N . LEU A 1 117 ? -20.552 5.702 44.770 1.00 76.31 117 LEU A N 1
ATOM 862 C CA . LEU A 1 117 ? -20.062 5.275 46.083 1.00 76.31 117 LEU A CA 1
ATOM 863 C C . LEU A 1 117 ? -19.514 6.454 46.902 1.00 76.31 117 LEU A C 1
ATOM 865 O O . LEU A 1 117 ? -19.824 6.573 48.084 1.00 76.31 117 LEU A O 1
ATOM 869 N N . LEU A 1 118 ? -18.766 7.359 46.267 1.00 75.81 118 LEU A N 1
ATOM 870 C CA . LEU A 1 118 ? -18.272 8.591 46.891 1.00 75.81 118 LEU A CA 1
ATOM 871 C C . LEU A 1 118 ? -19.433 9.492 47.324 1.00 75.81 118 LEU A C 1
ATOM 873 O O . LEU A 1 118 ? -19.446 9.976 48.451 1.00 75.81 118 LEU A O 1
ATOM 877 N N . ALA A 1 119 ? -20.453 9.650 46.473 1.00 76.62 119 ALA A N 1
ATOM 878 C CA . ALA A 1 119 ? -21.667 10.391 46.821 1.00 76.62 119 ALA A CA 1
ATOM 879 C C . ALA A 1 119 ? -22.445 9.757 47.992 1.00 76.62 119 ALA A C 1
ATOM 881 O O . ALA A 1 119 ? -23.136 10.465 48.719 1.00 76.62 119 ALA A O 1
ATOM 882 N N . ALA A 1 120 ? -22.312 8.444 48.193 1.00 74.69 120 ALA A N 1
ATOM 883 C CA . ALA A 1 120 ? -22.867 7.722 49.337 1.00 74.69 120 ALA A CA 1
ATOM 884 C C . ALA A 1 120 ? -21.976 7.780 50.598 1.00 74.69 120 ALA A C 1
ATOM 886 O O . ALA A 1 120 ? -22.316 7.170 51.607 1.00 74.69 120 ALA A O 1
ATOM 887 N N . GLY A 1 121 ? -20.846 8.497 50.563 1.00 76.00 121 GLY A N 1
ATOM 888 C CA . GLY A 1 121 ? -19.932 8.659 51.700 1.00 76.00 121 GLY A CA 1
ATOM 889 C C . GLY A 1 121 ? -18.887 7.548 51.858 1.00 76.00 121 GLY A C 1
ATOM 890 O O . GLY A 1 121 ? -18.189 7.513 52.870 1.00 76.00 121 GLY A O 1
ATOM 891 N N . SER A 1 122 ? -18.746 6.648 50.879 1.00 76.12 122 SER A N 1
ATOM 892 C CA . SER A 1 122 ? -17.711 5.605 50.901 1.00 76.12 122 SER A CA 1
ATOM 893 C C . SER A 1 122 ? -16.321 6.167 50.597 1.00 76.12 122 SER A C 1
ATOM 895 O O . SER A 1 122 ? -16.171 7.063 49.767 1.00 76.12 122 SER A O 1
ATOM 897 N N . ARG A 1 123 ? -15.278 5.568 51.184 1.00 77.44 123 ARG A N 1
ATOM 898 C CA . ARG A 1 123 ? -13.890 5.771 50.740 1.00 77.44 123 ARG A CA 1
ATOM 899 C C . ARG A 1 123 ? -13.589 4.837 49.578 1.00 77.44 123 ARG A C 1
ATOM 901 O O . ARG A 1 123 ? -13.566 3.628 49.762 1.00 77.44 123 ARG A O 1
ATOM 908 N N . VAL A 1 124 ? -13.338 5.398 48.398 1.00 78.06 124 VAL A N 1
ATOM 909 C CA . VAL A 1 124 ? -13.120 4.607 47.183 1.00 78.06 124 VAL A CA 1
ATOM 910 C C . VAL A 1 124 ? -11.664 4.690 46.743 1.00 78.06 124 VAL A C 1
ATOM 912 O O . VAL A 1 124 ? -11.125 5.775 46.517 1.00 78.06 124 VAL A O 1
ATOM 915 N N . TYR A 1 125 ? 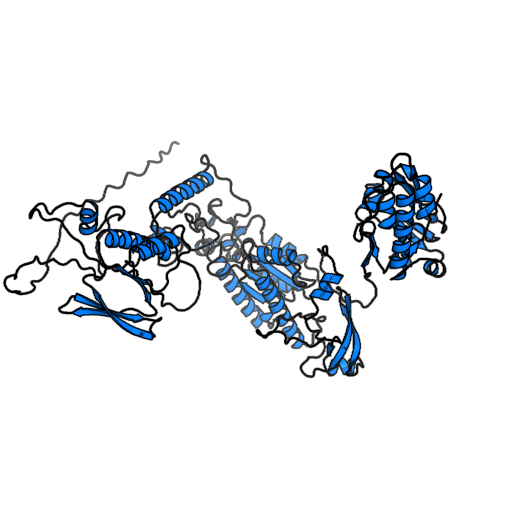-11.060 3.519 46.559 1.00 80.06 125 TYR A N 1
ATOM 916 C CA . TYR A 1 125 ? -9.747 3.342 45.950 1.00 80.06 125 TYR A CA 1
ATOM 917 C C . TYR A 1 125 ? -9.929 2.710 44.571 1.00 80.06 125 TYR A C 1
ATOM 919 O O . TYR A 1 125 ? -10.635 1.710 44.445 1.00 80.06 125 TYR A O 1
ATOM 927 N N . LEU A 1 126 ? -9.298 3.285 43.548 1.00 81.06 126 LEU A N 1
ATOM 928 C CA . LEU A 1 126 ? -9.299 2.763 42.185 1.00 81.06 126 LEU A CA 1
ATOM 929 C C . LEU A 1 126 ? -7.875 2.390 41.777 1.00 81.06 126 LEU A C 1
ATOM 931 O O . LEU A 1 126 ? -7.057 3.253 41.458 1.00 81.06 126 LEU A O 1
ATOM 935 N N . LEU A 1 127 ? -7.596 1.089 41.780 1.00 77.44 127 LEU A N 1
ATOM 936 C CA . LEU A 1 127 ? -6.302 0.530 41.402 1.00 77.44 127 LEU A CA 1
ATOM 937 C C . LEU A 1 127 ? -6.289 0.240 39.896 1.00 77.44 127 LEU A C 1
ATOM 939 O O . LEU A 1 127 ? -7.152 -0.488 39.406 1.00 77.44 127 LEU A O 1
ATOM 943 N N . VAL A 1 128 ? -5.318 0.795 39.164 1.00 74.69 128 VAL A N 1
ATOM 944 C CA . VAL A 1 128 ? -5.218 0.690 37.696 1.00 74.69 128 VAL A CA 1
ATOM 945 C C . VAL A 1 128 ? -3.778 0.471 37.239 1.00 74.69 128 VAL A C 1
ATOM 947 O O . VAL A 1 128 ? -2.866 1.144 37.703 1.00 74.69 128 VAL A O 1
ATOM 950 N N . GLY A 1 129 ? -3.551 -0.425 36.273 1.00 69.69 129 GLY A N 1
ATOM 951 C CA . GLY A 1 129 ? -2.220 -0.608 35.673 1.00 69.69 129 GLY A CA 1
ATOM 952 C C . GLY A 1 129 ? -1.838 0.562 34.758 1.00 69.69 129 GLY A C 1
ATOM 953 O O . GLY A 1 129 ? -0.852 1.275 34.966 1.00 69.69 129 GLY A O 1
ATOM 954 N N . GLN A 1 130 ? -2.676 0.818 33.750 1.00 62.75 130 GLN A N 1
ATOM 955 C CA . GLN A 1 130 ? -2.600 2.023 32.923 1.00 62.75 130 GLN A CA 1
ATOM 956 C C . GLN A 1 130 ? -3.966 2.700 32.818 1.00 62.75 130 GLN A C 1
ATOM 958 O O . GLN A 1 130 ? -4.921 2.112 32.322 1.00 62.75 130 GLN A O 1
ATOM 963 N N . ALA A 1 131 ? -4.037 3.976 33.199 1.00 63.19 131 ALA A N 1
ATOM 964 C CA . ALA A 1 131 ? -5.191 4.822 32.916 1.00 63.19 131 ALA A CA 1
ATOM 965 C C . ALA A 1 131 ? -4.994 5.513 31.559 1.00 63.19 131 ALA A C 1
ATOM 967 O O . ALA A 1 131 ? -4.183 6.430 31.426 1.00 63.19 131 ALA A O 1
ATOM 968 N N . LYS A 1 132 ? -5.713 5.063 30.526 1.00 62.84 132 LYS A N 1
ATOM 969 C CA . LYS A 1 132 ? -5.783 5.771 29.240 1.00 62.84 132 LYS A CA 1
ATOM 970 C C . LYS A 1 132 ? -7.034 6.648 29.244 1.00 62.84 132 LYS A C 1
ATOM 972 O O . LYS A 1 132 ? -8.132 6.136 29.423 1.00 62.84 132 LYS A O 1
ATOM 977 N N . LEU A 1 133 ? -6.867 7.954 29.024 1.00 69.12 133 LEU A N 1
ATOM 978 C CA . LEU A 1 133 ? -7.939 8.959 29.151 1.00 69.12 133 LEU A CA 1
ATOM 979 C C . LEU A 1 133 ? -8.364 9.602 27.823 1.00 69.12 133 LEU A C 1
ATOM 981 O O . LEU A 1 133 ? -9.098 10.579 27.822 1.00 69.12 133 LEU A O 1
ATOM 985 N N . ALA A 1 134 ? -7.935 9.044 26.690 1.00 59.19 134 ALA A N 1
ATOM 986 C CA . ALA A 1 134 ? -8.216 9.585 25.358 1.00 59.19 134 ALA A CA 1
ATOM 987 C C . ALA A 1 134 ? -9.697 9.502 24.920 1.00 59.19 134 ALA A C 1
ATOM 989 O O . ALA A 1 134 ? -10.045 10.051 23.879 1.00 59.19 134 ALA A O 1
ATOM 990 N N . ALA A 1 135 ? -10.574 8.836 25.682 1.00 65.12 135 ALA A N 1
ATOM 991 C CA . ALA A 1 135 ? -12.005 8.815 25.381 1.00 65.12 135 ALA A CA 1
ATOM 992 C C . ALA A 1 135 ? -12.703 10.119 25.829 1.00 65.12 135 ALA A C 1
ATOM 994 O O . ALA A 1 135 ? -12.402 10.624 26.918 1.00 65.12 135 ALA A O 1
ATOM 995 N N . PRO A 1 136 ? -13.673 10.643 25.050 1.00 69.31 136 PRO A N 1
ATOM 996 C CA . PRO A 1 136 ? -14.385 11.873 25.389 1.00 69.31 136 PRO A CA 1
ATOM 997 C C . PRO A 1 136 ? -14.984 11.846 26.800 1.00 69.31 136 PRO A C 1
ATOM 999 O O . PRO A 1 136 ? -15.654 10.893 27.193 1.00 69.31 136 PRO A O 1
ATOM 1002 N N . GLY A 1 137 ? -14.734 12.904 27.576 1.00 77.62 137 GLY A N 1
ATOM 1003 C CA . GLY A 1 137 ? -15.279 13.075 28.928 1.00 77.62 137 GLY A CA 1
ATOM 1004 C C . GLY A 1 137 ? -14.621 12.224 30.022 1.00 77.62 137 GLY A C 1
ATOM 1005 O O . GLY A 1 137 ? -14.896 12.461 31.198 1.00 77.62 137 GLY A O 1
ATOM 1006 N N . LEU A 1 138 ? -13.727 11.289 29.682 1.00 75.06 138 LEU A N 1
ATOM 1007 C CA . LEU A 1 138 ? -13.117 10.384 30.657 1.00 75.06 138 LEU A CA 1
ATOM 1008 C C . LEU A 1 138 ? -12.143 11.110 31.594 1.00 75.06 138 LEU A C 1
ATOM 1010 O O . LEU A 1 138 ? -12.161 10.872 32.797 1.00 75.06 138 LEU A O 1
ATOM 1014 N N . GLU A 1 139 ? -11.359 12.055 31.073 1.00 80.38 139 GLU A N 1
ATOM 1015 C CA . GLU A 1 139 ? -10.486 12.905 31.895 1.00 80.38 139 GLU A CA 1
ATOM 1016 C C . GLU A 1 139 ? -11.289 13.748 32.894 1.00 80.38 139 GLU A C 1
ATOM 1018 O O . GLU A 1 139 ? -10.957 13.808 34.077 1.00 80.38 139 GLU A O 1
ATOM 1023 N N . ARG A 1 140 ? -12.397 14.345 32.437 1.00 86.12 140 ARG A N 1
ATOM 1024 C CA . ARG A 1 140 ? -13.299 15.116 33.301 1.00 86.12 140 ARG A CA 1
ATOM 1025 C C . ARG A 1 140 ? -13.912 14.230 34.385 1.00 86.12 140 ARG A C 1
ATOM 1027 O O . ARG A 1 140 ? -13.992 14.654 35.531 1.00 86.12 140 ARG A O 1
ATOM 1034 N N . ALA A 1 141 ? -14.306 13.005 34.036 1.00 79.88 141 ALA A N 1
ATOM 1035 C CA . ALA A 1 141 ? -14.839 12.041 34.991 1.00 79.88 141 ALA A CA 1
ATOM 1036 C C . ALA A 1 141 ? -13.801 11.644 36.050 1.00 79.88 141 ALA A C 1
ATOM 1038 O O . ALA A 1 141 ? -14.153 11.571 37.223 1.00 79.88 141 ALA A O 1
ATOM 1039 N N . VAL A 1 142 ? -12.534 11.430 35.674 1.00 81.81 142 VAL A N 1
ATOM 1040 C CA . VAL A 1 142 ? -11.458 11.174 36.648 1.00 81.81 142 VAL A CA 1
ATOM 1041 C C . VAL A 1 142 ? -11.310 12.348 37.608 1.00 81.81 142 VAL A C 1
ATOM 1043 O O . VAL A 1 142 ? -11.387 12.135 38.814 1.00 81.81 142 VAL A O 1
ATOM 1046 N N . ARG A 1 143 ? -11.169 13.576 37.090 1.00 87.06 143 ARG A N 1
ATOM 1047 C CA . ARG A 1 143 ? -10.991 14.777 37.924 1.00 87.06 143 ARG A CA 1
ATOM 1048 C C . ARG A 1 143 ? -12.152 14.976 38.895 1.00 87.06 143 ARG A C 1
ATOM 1050 O O . ARG A 1 143 ? -11.920 15.103 40.089 1.00 87.06 143 ARG A O 1
ATOM 1057 N N . ALA A 1 144 ? -13.389 14.895 38.404 1.00 89.19 144 ALA A N 1
ATOM 1058 C CA . ALA A 1 144 ? -14.580 15.048 39.238 1.00 89.19 144 ALA A CA 1
ATOM 1059 C C . ALA A 1 144 ? -14.650 13.995 40.359 1.00 89.19 144 ALA A C 1
ATOM 1061 O O . ALA A 1 144 ? -15.042 14.300 41.480 1.00 89.19 144 ALA A O 1
ATOM 1062 N N . ASN A 1 145 ? -14.244 12.752 40.080 1.00 83.88 145 ASN A N 1
ATOM 1063 C CA . ASN A 1 145 ? -14.183 11.716 41.109 1.00 83.88 145 ASN A CA 1
ATOM 1064 C C . ASN A 1 145 ? -13.045 11.959 42.112 1.00 83.88 145 ASN A C 1
ATOM 1066 O O . ASN A 1 145 ? -13.237 11.731 43.301 1.00 83.88 145 ASN A O 1
ATOM 1070 N N . GLN A 1 146 ? -11.876 12.429 41.670 1.00 87.44 146 GLN A N 1
ATOM 1071 C CA . GLN A 1 146 ? -10.766 12.777 42.568 1.00 87.44 146 GLN A CA 1
ATOM 1072 C C . GLN A 1 146 ? -11.131 13.936 43.501 1.00 87.44 146 GLN A C 1
ATOM 1074 O O . GLN A 1 146 ? -10.871 13.854 44.697 1.00 87.44 146 GLN A O 1
ATOM 1079 N N . GLU A 1 147 ? -11.797 14.970 42.981 1.00 91.88 147 GLU A N 1
ATOM 1080 C CA . GLU A 1 147 ? -12.342 16.081 43.776 1.00 91.88 147 GLU A CA 1
ATOM 1081 C C . GLU A 1 147 ? -13.372 15.597 44.810 1.00 91.88 147 GLU A C 1
ATOM 1083 O O . GLU A 1 147 ? -13.437 16.131 45.914 1.00 91.88 147 GLU A O 1
ATOM 1088 N N . ALA A 1 148 ? -14.127 14.543 44.485 1.00 85.12 148 ALA A N 1
ATOM 1089 C CA . ALA A 1 148 ? -15.060 13.886 45.398 1.00 85.12 148 ALA A CA 1
ATOM 1090 C C . ALA A 1 148 ? -14.395 12.899 46.384 1.00 85.12 148 ALA A C 1
ATOM 1092 O O . ALA A 1 148 ? -15.098 12.292 47.189 1.00 85.12 148 ALA A O 1
ATOM 1093 N N . GLY A 1 149 ? -13.067 12.728 46.344 1.00 81.62 149 GLY A N 1
ATOM 1094 C CA . GLY A 1 149 ? -12.314 11.885 47.281 1.00 81.62 149 GLY A CA 1
ATOM 1095 C C . GLY A 1 149 ? -11.846 10.529 46.738 1.00 81.62 149 GLY A C 1
ATOM 1096 O O . GLY A 1 149 ? -11.414 9.686 47.524 1.00 81.62 149 GLY A O 1
ATOM 1097 N N . LEU A 1 150 ? -11.907 10.291 45.421 1.00 83.94 150 LEU A N 1
ATOM 1098 C CA . LEU A 1 150 ? -11.333 9.092 44.798 1.00 83.94 150 LEU A CA 1
ATOM 1099 C C . LEU A 1 150 ? -9.806 9.069 44.931 1.00 83.94 150 LEU A C 1
ATOM 1101 O O . LEU A 1 150 ? -9.121 9.951 44.407 1.00 83.94 150 LEU A O 1
ATOM 1105 N N . LEU A 1 151 ? -9.264 7.990 45.498 1.00 81.00 151 LEU A N 1
ATOM 1106 C CA . LEU A 1 151 ? -7.827 7.718 45.480 1.00 81.00 151 LEU A CA 1
ATOM 1107 C C . LEU A 1 151 ? -7.481 6.775 44.326 1.00 81.00 151 LEU A C 1
ATOM 1109 O O . LEU A 1 151 ? -7.850 5.602 44.324 1.00 81.00 151 LEU A O 1
ATOM 1113 N N . LEU A 1 152 ? -6.775 7.300 43.326 1.00 79.50 152 LEU A N 1
ATOM 1114 C CA . LEU A 1 152 ? -6.347 6.541 42.154 1.00 79.50 152 LEU A CA 1
ATOM 1115 C C . LEU A 1 152 ? -4.911 6.046 42.346 1.00 79.50 152 LEU A C 1
ATOM 1117 O O . LEU A 1 152 ? -3.995 6.851 42.495 1.00 79.50 152 LEU A O 1
ATOM 1121 N N . ILE A 1 153 ? -4.722 4.728 42.310 1.00 77.88 153 ILE A N 1
ATOM 1122 C CA . ILE A 1 153 ? -3.447 4.061 42.595 1.00 77.88 153 ILE A CA 1
ATOM 1123 C C . ILE A 1 153 ? -2.953 3.373 41.328 1.00 77.88 153 ILE A C 1
ATOM 1125 O O . ILE A 1 153 ? -3.670 2.580 40.712 1.00 77.88 153 ILE A O 1
ATOM 1129 N N . LYS A 1 154 ? -1.715 3.674 40.930 1.00 77.25 154 LYS A N 1
ATOM 1130 C CA . LYS A 1 154 ? -1.109 3.094 39.734 1.00 77.25 154 LYS A CA 1
ATOM 1131 C C . LYS A 1 154 ? -0.314 1.841 40.078 1.00 77.25 154 LYS A C 1
ATOM 1133 O O . LYS A 1 154 ? 0.681 1.908 40.791 1.00 77.25 154 LYS A O 1
ATOM 1138 N N . LEU A 1 155 ? -0.709 0.726 39.482 1.00 73.12 155 LEU A N 1
ATOM 1139 C CA . LEU A 1 155 ? -0.068 -0.568 39.655 1.00 73.12 155 LEU A CA 1
ATOM 1140 C C . LEU A 1 155 ? 0.988 -0.816 38.574 1.00 73.12 155 LEU A C 1
ATOM 1142 O O . LEU A 1 155 ? 0.748 -0.583 37.388 1.00 73.12 155 LEU A O 1
ATOM 1146 N N . ARG A 1 156 ? 2.156 -1.324 38.978 1.00 70.12 156 ARG A N 1
ATOM 1147 C CA . ARG A 1 156 ? 3.137 -1.917 38.048 1.00 70.12 156 ARG A CA 1
ATOM 1148 C C . ARG A 1 156 ? 2.968 -3.422 37.919 1.00 70.12 156 ARG A C 1
ATOM 1150 O O . ARG A 1 156 ? 3.172 -3.971 36.842 1.00 70.12 156 ARG A O 1
ATOM 1157 N N . GLU A 1 157 ? 2.574 -4.053 39.010 1.00 73.00 157 GLU A N 1
ATOM 1158 C CA . GLU A 1 157 ? 2.412 -5.490 39.134 1.00 73.00 157 GLU A CA 1
ATOM 1159 C C . GLU A 1 157 ? 1.046 -5.832 39.720 1.00 73.00 157 GLU A C 1
ATOM 1161 O O . GLU A 1 157 ? 0.268 -4.954 40.108 1.00 73.00 157 GLU A O 1
ATOM 1166 N N . ARG A 1 158 ? 0.716 -7.122 39.706 1.00 70.50 158 ARG A N 1
ATOM 1167 C CA . ARG A 1 158 ? -0.575 -7.597 40.188 1.00 70.50 158 ARG A CA 1
ATOM 1168 C C . ARG A 1 158 ? -0.613 -7.498 41.721 1.00 70.50 158 ARG A C 1
ATOM 1170 O O . ARG A 1 158 ? 0.286 -8.042 42.353 1.00 70.50 158 ARG A O 1
ATOM 1177 N N . PRO A 1 159 ? -1.649 -6.876 42.310 1.00 78.81 159 PRO A N 1
ATOM 1178 C CA . PRO A 1 159 ? -1.801 -6.847 43.756 1.00 78.81 159 PRO A CA 1
ATOM 1179 C C . PRO A 1 159 ? -2.143 -8.245 44.283 1.00 78.81 159 PRO A C 1
ATOM 1181 O O . PRO A 1 159 ? -2.822 -9.020 43.596 1.00 78.81 159 PRO A O 1
ATOM 1184 N N . SER A 1 160 ? -1.708 -8.557 45.501 1.00 81.88 160 SER A N 1
ATOM 1185 C CA . SER A 1 160 ? -2.175 -9.738 46.228 1.00 81.88 160 SER A CA 1
ATOM 1186 C C . SER A 1 160 ? -3.411 -9.393 47.061 1.00 81.88 160 SER A C 1
ATOM 1188 O O . SER A 1 160 ? -3.637 -8.239 47.432 1.00 81.88 160 SER A O 1
ATOM 1190 N N . LEU A 1 161 ? -4.257 -10.398 47.288 1.00 80.94 161 LEU A N 1
ATOM 1191 C CA . LEU A 1 161 ? -5.492 -10.269 48.052 1.00 80.94 161 LEU A CA 1
ATOM 1192 C C . LEU A 1 161 ? -5.532 -11.369 49.110 1.00 80.94 161 LEU A C 1
ATOM 1194 O O . LEU A 1 161 ? -5.522 -12.551 48.767 1.00 80.94 161 LEU A O 1
ATOM 1198 N N . GLU A 1 162 ? -5.621 -10.976 50.376 1.00 83.56 162 GLU A N 1
ATOM 1199 C CA . GLU A 1 162 ? -5.724 -11.887 51.517 1.00 83.56 162 GLU A CA 1
ATOM 1200 C C . GLU A 1 162 ? -6.953 -11.546 52.360 1.00 83.56 162 GLU A C 1
ATOM 1202 O O . GLU A 1 162 ? -7.213 -10.378 52.642 1.00 83.56 162 GLU A O 1
ATOM 1207 N N . ALA A 1 163 ? -7.700 -12.555 52.805 1.00 80.62 163 ALA A N 1
ATOM 1208 C CA . ALA A 1 163 ? -8.748 -12.361 53.803 1.00 80.62 163 ALA A CA 1
ATOM 1209 C C . ALA A 1 163 ? -8.140 -12.405 55.213 1.00 80.62 163 ALA A C 1
ATOM 1211 O O . ALA A 1 163 ? -7.388 -13.328 55.529 1.00 80.62 163 ALA A O 1
ATOM 1212 N N . ARG A 1 164 ? -8.463 -11.422 56.059 1.00 79.50 164 ARG A N 1
ATOM 1213 C CA . ARG A 1 164 ? -8.054 -11.355 57.472 1.00 79.50 164 ARG A CA 1
ATOM 1214 C C . ARG A 1 164 ? -9.254 -11.041 58.369 1.00 79.50 164 ARG A C 1
ATOM 1216 O O . ARG A 1 164 ? -10.297 -10.608 57.889 1.00 79.50 164 ARG A O 1
ATOM 1223 N N . ASP A 1 165 ? -9.081 -11.194 59.682 1.00 72.81 165 ASP A N 1
ATOM 1224 C CA . ASP A 1 165 ? -10.147 -11.005 60.684 1.00 72.81 165 ASP A CA 1
ATOM 1225 C C . ASP A 1 165 ? -10.794 -9.602 60.670 1.00 72.81 165 ASP A C 1
ATOM 1227 O O . ASP A 1 165 ? -11.911 -9.435 61.149 1.00 72.81 165 ASP A O 1
ATOM 1231 N N . GLN A 1 166 ? -10.104 -8.591 60.123 1.00 65.50 166 GLN A N 1
ATOM 1232 C CA . GLN A 1 166 ? -10.555 -7.192 60.046 1.00 65.50 166 GLN A CA 1
ATOM 1233 C C . GLN A 1 166 ? -10.961 -6.738 58.628 1.00 65.50 166 GLN A C 1
ATOM 1235 O O . GLN A 1 166 ? -11.171 -5.546 58.422 1.00 65.50 166 GLN A O 1
ATOM 1240 N N . GLY A 1 167 ? -11.042 -7.649 57.648 1.00 69.38 167 GLY A N 1
ATOM 1241 C CA . GLY A 1 167 ? -11.408 -7.334 56.261 1.00 69.38 167 GLY A CA 1
ATOM 1242 C C . GLY A 1 167 ? -10.484 -7.971 55.219 1.00 69.38 167 GLY A C 1
ATOM 1243 O O . GLY A 1 167 ? -9.702 -8.878 55.508 1.00 69.38 167 GLY A O 1
ATOM 1244 N N . LEU A 1 168 ? -10.567 -7.494 53.979 1.00 76.94 168 LEU A N 1
ATOM 1245 C CA . LEU A 1 168 ? -9.686 -7.899 52.887 1.00 76.94 168 LEU A CA 1
ATOM 1246 C C . LEU A 1 168 ? -8.447 -7.005 52.865 1.00 76.94 168 LEU A C 1
ATOM 1248 O O . LEU A 1 168 ? -8.557 -5.784 52.884 1.00 76.94 168 LEU A O 1
ATOM 1252 N N . VAL A 1 169 ? -7.261 -7.595 52.786 1.00 83.12 169 VAL A N 1
ATOM 1253 C CA . VAL A 1 169 ? -6.008 -6.859 52.618 1.00 83.12 169 VAL A CA 1
ATOM 1254 C C . VAL A 1 169 ? -5.583 -6.938 51.161 1.00 83.12 169 VAL A C 1
ATOM 1256 O O . VAL A 1 169 ? -5.337 -8.025 50.640 1.00 83.12 169 VAL A O 1
ATOM 1259 N N . VAL A 1 170 ? -5.514 -5.778 50.509 1.00 81.69 170 VAL A N 1
ATOM 1260 C CA . VAL A 1 170 ? -4.977 -5.610 49.158 1.00 81.69 170 VAL A CA 1
ATOM 1261 C C . VAL A 1 170 ? -3.547 -5.109 49.278 1.00 81.69 170 VAL A C 1
ATOM 1263 O O . VAL A 1 170 ? -3.333 -3.960 49.670 1.00 81.69 170 VAL A O 1
ATOM 1266 N N . THR A 1 171 ? -2.578 -5.945 48.923 1.00 85.44 171 THR A N 1
ATOM 1267 C CA . THR A 1 171 ? -1.159 -5.580 48.979 1.00 85.44 171 THR A CA 1
ATOM 1268 C C . THR A 1 171 ? -0.637 -5.270 47.581 1.00 85.44 171 THR A C 1
ATOM 1270 O O . THR A 1 171 ? -0.892 -6.017 46.634 1.00 85.44 171 THR A O 1
ATOM 1273 N N . PHE A 1 172 ? 0.062 -4.148 47.423 1.00 82.06 172 PHE A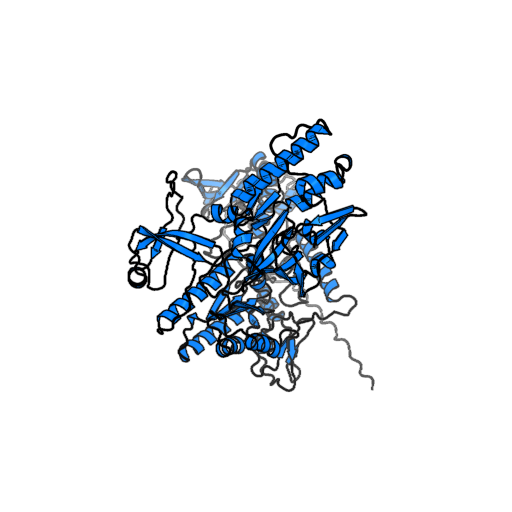 N 1
ATOM 1274 C CA . PHE A 1 172 ? 0.643 -3.717 46.152 1.00 82.06 172 PHE A CA 1
ATOM 1275 C C . PHE A 1 172 ? 1.894 -2.866 46.357 1.00 82.06 172 PHE A C 1
ATOM 1277 O O . PHE A 1 172 ? 2.028 -2.159 47.352 1.00 82.06 172 PHE A O 1
ATOM 1284 N N . PHE A 1 173 ? 2.779 -2.864 45.364 1.00 80.94 173 PHE A N 1
ATOM 1285 C CA . PHE A 1 173 ? 3.922 -1.959 45.333 1.00 80.94 173 PHE A CA 1
ATOM 1286 C C . PHE A 1 173 ? 3.522 -0.568 44.825 1.00 80.94 173 PHE A C 1
ATOM 1288 O O . PHE A 1 173 ? 3.082 -0.414 43.676 1.00 80.94 173 PHE A O 1
ATOM 1295 N N . ASP A 1 174 ? 3.698 0.462 45.656 1.00 79.81 174 ASP A N 1
ATOM 1296 C CA . ASP A 1 174 ? 3.471 1.846 45.250 1.00 79.81 174 ASP A CA 1
ATOM 1297 C C . ASP A 1 174 ? 4.717 2.408 44.562 1.00 79.81 174 ASP A C 1
ATOM 1299 O O . ASP A 1 174 ? 5.769 2.609 45.162 1.00 79.81 174 ASP A O 1
ATOM 1303 N N . SER A 1 175 ? 4.604 2.701 43.267 1.00 72.75 175 SER A N 1
ATOM 1304 C CA . SER A 1 175 ? 5.753 3.195 42.497 1.00 72.75 175 SER A CA 1
ATOM 1305 C C . SER A 1 175 ? 6.178 4.635 42.812 1.00 72.75 175 SER A C 1
ATOM 1307 O O . SER A 1 175 ? 7.227 5.058 42.329 1.00 72.75 175 SER A O 1
ATOM 1309 N N . THR A 1 176 ? 5.370 5.386 43.563 1.00 73.38 176 THR A N 1
ATOM 1310 C CA . THR A 1 176 ? 5.673 6.756 44.003 1.00 73.38 176 THR A CA 1
ATOM 1311 C C . THR A 1 176 ? 6.476 6.731 45.298 1.00 73.38 176 THR A C 1
ATOM 1313 O O . THR A 1 176 ? 7.430 7.491 45.433 1.00 73.38 176 THR A O 1
ATOM 1316 N N . LEU A 1 177 ? 6.103 5.847 46.227 1.00 77.06 177 LEU A N 1
ATOM 1317 C CA . LEU A 1 177 ? 6.745 5.689 47.533 1.00 77.06 177 LEU A CA 1
ATOM 1318 C C . LEU A 1 177 ? 7.903 4.681 47.511 1.00 77.06 177 LEU A C 1
ATOM 1320 O O . LEU A 1 177 ? 8.812 4.775 48.328 1.00 77.06 177 LEU A O 1
ATOM 1324 N N . GLY A 1 178 ? 7.928 3.770 46.534 1.00 81.62 178 GLY A N 1
ATOM 1325 C CA . GLY A 1 178 ? 8.998 2.784 46.365 1.00 81.62 178 GLY A CA 1
ATOM 1326 C C . GLY A 1 178 ? 8.946 1.625 47.363 1.00 81.62 178 GLY A C 1
ATOM 1327 O O . GLY A 1 178 ? 9.962 0.963 47.562 1.00 81.62 178 GLY A O 1
ATOM 1328 N N . GLU A 1 179 ? 7.790 1.379 47.974 1.00 86.94 179 GLU A N 1
ATOM 1329 C CA . GLU A 1 179 ? 7.578 0.354 48.997 1.00 86.94 179 GLU A CA 1
ATOM 1330 C C . GLU A 1 179 ? 6.271 -0.418 48.771 1.00 86.94 179 GLU A C 1
ATOM 1332 O O . GLU A 1 179 ? 5.390 -0.001 48.011 1.00 86.94 179 GLU A O 1
ATOM 1337 N N . GLU A 1 180 ? 6.161 -1.573 49.422 1.00 84.50 180 GLU A N 1
ATOM 1338 C CA . GLU A 1 180 ? 4.959 -2.399 49.410 1.00 84.50 180 GLU A CA 1
ATOM 1339 C C . GLU A 1 180 ? 3.969 -1.900 50.468 1.00 84.50 180 GLU A C 1
ATOM 1341 O O . GLU A 1 180 ? 4.305 -1.766 51.644 1.00 84.50 180 GLU A O 1
ATOM 1346 N N . LEU A 1 181 ? 2.738 -1.622 50.043 1.00 81.81 181 LEU A N 1
ATOM 1347 C CA . LEU A 1 181 ? 1.666 -1.118 50.891 1.00 81.81 181 LEU A CA 1
ATOM 1348 C C . LEU A 1 181 ? 0.525 -2.126 50.968 1.00 81.81 181 LEU A C 1
ATOM 1350 O O . LEU A 1 181 ? 0.143 -2.725 49.965 1.00 81.81 181 LEU A O 1
ATOM 1354 N N . GLY A 1 182 ? -0.059 -2.260 52.159 1.00 81.81 182 GLY A N 1
ATOM 1355 C CA . GLY A 1 182 ? -1.282 -3.022 52.398 1.00 81.81 182 GLY A CA 1
ATOM 1356 C C . GLY A 1 182 ? -2.457 -2.093 52.690 1.00 81.81 182 GLY A C 1
ATOM 1357 O O . GLY A 1 182 ? -2.404 -1.301 53.630 1.00 81.81 182 GLY A O 1
ATOM 1358 N N . LEU A 1 183 ? -3.532 -2.204 51.911 1.00 80.50 183 LEU A N 1
ATOM 1359 C CA . LEU A 1 183 ? -4.803 -1.530 52.175 1.00 80.50 183 LEU A CA 1
ATOM 1360 C C . LEU A 1 183 ? -5.810 -2.526 52.738 1.00 80.50 183 LEU A C 1
ATOM 1362 O O . LEU A 1 183 ? -6.138 -3.509 52.079 1.00 80.50 183 LEU A O 1
ATOM 1366 N N . VAL A 1 184 ? -6.323 -2.247 53.936 1.00 77.69 184 VAL A N 1
ATOM 1367 C CA . VAL A 1 184 ? -7.456 -2.986 54.504 1.00 77.69 184 VAL A CA 1
ATOM 1368 C C . VAL A 1 184 ? -8.743 -2.393 53.946 1.00 77.69 184 VAL A C 1
ATOM 1370 O O . VAL A 1 184 ? -8.961 -1.183 54.038 1.00 77.69 184 VAL A O 1
ATOM 1373 N N . VAL A 1 185 ? -9.572 -3.237 53.345 1.00 72.81 185 VAL A N 1
ATOM 1374 C CA . VAL A 1 185 ? -10.820 -2.856 52.691 1.00 72.81 185 VAL A CA 1
ATOM 1375 C C . VAL A 1 185 ? -11.930 -3.852 53.004 1.00 72.81 185 VAL A C 1
ATOM 1377 O O . VAL A 1 185 ? -11.691 -5.046 53.164 1.00 72.81 185 VAL A O 1
ATOM 1380 N N . ASP A 1 186 ? -13.166 -3.368 53.046 1.00 63.56 186 ASP A N 1
ATOM 1381 C CA . ASP A 1 186 ? -14.325 -4.211 53.360 1.00 63.56 186 ASP A CA 1
ATOM 1382 C C . ASP A 1 186 ? -14.786 -5.034 52.152 1.00 63.56 186 ASP A C 1
ATOM 1384 O O . ASP A 1 186 ? -15.285 -6.150 52.285 1.00 63.56 186 ASP A O 1
ATOM 1388 N N . GLN A 1 187 ? -14.610 -4.486 50.949 1.00 69.25 187 GLN A N 1
ATOM 1389 C CA . GLN A 1 187 ? -14.968 -5.138 49.697 1.00 69.25 187 GLN A CA 1
ATOM 1390 C C . GLN A 1 187 ? -13.899 -4.928 48.641 1.00 69.25 187 GLN A C 1
ATOM 1392 O O . GLN A 1 187 ? -13.061 -4.039 48.739 1.00 69.25 187 GLN A O 1
ATOM 1397 N N . VAL A 1 188 ? -13.965 -5.758 47.608 1.00 70.00 188 VAL A N 1
ATOM 1398 C CA . VAL A 1 188 ? -13.156 -5.660 46.405 1.00 70.00 188 VAL A CA 1
ATOM 1399 C C . VAL A 1 188 ? -14.051 -6.024 45.221 1.00 70.00 188 VAL A C 1
ATOM 1401 O O . VAL A 1 188 ? -14.495 -7.164 45.113 1.00 70.00 188 VAL A O 1
ATOM 1404 N N . ALA A 1 189 ? -14.316 -5.076 44.322 1.00 70.56 189 ALA A N 1
ATOM 1405 C CA . ALA A 1 189 ? -15.042 -5.354 43.080 1.00 70.56 189 ALA A CA 1
ATOM 1406 C C . ALA A 1 189 ? -14.074 -5.442 41.900 1.00 70.56 189 ALA A C 1
ATOM 1408 O O . ALA A 1 189 ? -13.476 -4.435 41.561 1.00 70.56 189 ALA A O 1
ATOM 1409 N N . TYR A 1 190 ? -13.924 -6.599 41.257 1.00 69.75 190 TYR A N 1
ATOM 1410 C CA . TYR A 1 190 ? -13.065 -6.759 40.078 1.00 69.75 190 TYR A CA 1
ATOM 1411 C C . TYR A 1 190 ? -13.818 -6.491 38.769 1.00 69.75 190 TYR A C 1
ATOM 1413 O O . TYR A 1 190 ? -14.929 -6.976 38.576 1.00 69.75 190 TYR A O 1
ATOM 1421 N N . GLU A 1 191 ? -13.186 -5.781 37.834 1.00 65.31 191 GLU A N 1
ATOM 1422 C CA . GLU A 1 191 ? -13.674 -5.673 36.454 1.00 65.31 191 GLU A CA 1
ATOM 1423 C C . GLU A 1 191 ? -13.520 -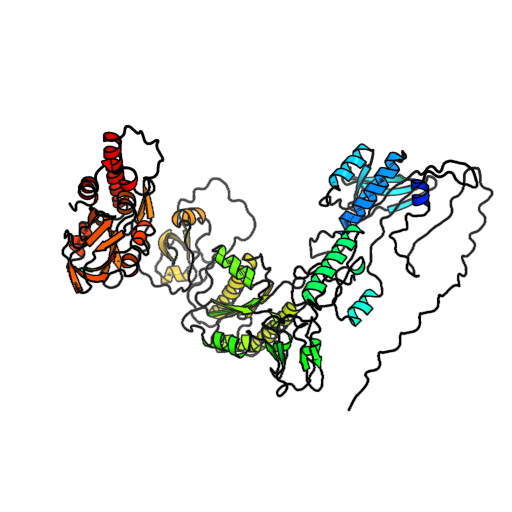7.012 35.704 1.00 65.31 191 GLU A C 1
ATOM 1425 O O . GLU A 1 191 ? -12.420 -7.566 35.617 1.00 65.31 191 GLU A O 1
ATOM 1430 N N . GLU A 1 192 ? -14.616 -7.514 35.131 1.00 62.53 192 GLU A N 1
ATOM 1431 C CA . GLU A 1 192 ? -14.646 -8.771 34.375 1.00 62.53 192 GLU A CA 1
ATOM 1432 C C . GLU A 1 192 ? -13.846 -8.700 33.062 1.00 62.53 192 GLU A C 1
ATOM 1434 O O . GLU A 1 192 ? -13.858 -7.705 32.328 1.00 62.53 192 GLU A O 1
ATOM 1439 N N . ALA A 1 193 ? -13.181 -9.807 32.716 1.00 61.41 193 ALA A N 1
ATOM 1440 C CA . ALA A 1 193 ? -12.514 -9.954 31.430 1.00 61.41 193 ALA A CA 1
ATOM 1441 C C . ALA A 1 193 ? -13.526 -10.320 30.335 1.00 61.41 193 ALA A C 1
ATOM 1443 O O . ALA A 1 193 ? -14.105 -11.403 30.337 1.00 61.41 193 ALA A O 1
ATOM 1444 N N . TYR A 1 194 ? -13.680 -9.442 29.348 1.00 68.44 194 TYR A N 1
ATOM 1445 C CA . TYR A 1 194 ? -14.558 -9.689 28.208 1.00 68.44 194 TYR A CA 1
ATOM 1446 C C . TYR A 1 194 ? -13.953 -10.695 27.240 1.00 68.44 194 TYR A C 1
ATOM 1448 O O . TYR A 1 194 ? -12.834 -10.503 26.749 1.00 68.44 194 TYR A O 1
ATOM 1456 N N . ARG A 1 195 ? -14.730 -11.734 26.934 1.00 74.44 195 ARG A N 1
ATOM 1457 C CA . ARG A 1 195 ? -14.386 -12.777 25.970 1.00 74.44 195 ARG A CA 1
ATOM 1458 C C . ARG A 1 195 ? -15.444 -12.860 24.882 1.00 74.44 195 ARG A C 1
ATOM 1460 O O . ARG A 1 195 ? -16.601 -12.502 25.091 1.00 74.44 195 ARG A O 1
ATOM 1467 N N . ALA A 1 196 ? -15.010 -13.322 23.722 1.00 83.31 196 ALA A N 1
ATOM 1468 C CA . ALA A 1 196 ? -15.903 -13.714 22.655 1.00 83.31 196 ALA A CA 1
ATOM 1469 C C . ALA A 1 196 ? -16.797 -14.890 23.072 1.00 83.31 196 ALA A C 1
ATOM 1471 O O . ALA A 1 196 ? -16.439 -15.663 23.966 1.00 83.31 196 ALA A O 1
ATOM 1472 N N . ALA A 1 197 ? -17.947 -15.022 22.410 1.00 86.00 197 ALA A N 1
ATOM 1473 C CA . ALA A 1 197 ? -18.834 -16.153 22.629 1.00 86.00 197 ALA A CA 1
ATOM 1474 C C . ALA A 1 197 ? -18.126 -17.462 22.211 1.00 86.00 197 ALA A C 1
ATOM 1476 O O . ALA A 1 197 ? -17.395 -17.465 21.215 1.00 86.00 197 ALA A O 1
ATOM 1477 N N . PRO A 1 198 ? -18.275 -18.556 22.978 1.00 88.12 198 PRO A N 1
ATOM 1478 C CA . PRO A 1 198 ? -17.515 -19.790 22.761 1.00 88.12 198 PRO A CA 1
ATOM 1479 C C . PRO A 1 198 ? -17.844 -20.488 21.435 1.00 88.12 198 PRO A C 1
ATOM 1481 O O . PRO A 1 198 ? -17.027 -21.254 20.941 1.00 88.12 198 PRO A O 1
ATOM 1484 N N . ASP A 1 199 ? -19.011 -20.204 20.860 1.00 92.00 199 ASP A N 1
ATOM 1485 C CA . ASP A 1 199 ? -19.518 -20.683 19.572 1.00 92.00 199 ASP A CA 1
ATOM 1486 C C . ASP A 1 199 ? -19.074 -19.819 18.377 1.00 92.00 199 ASP A C 1
ATOM 1488 O O . ASP A 1 199 ? -19.262 -20.211 17.223 1.00 92.00 199 ASP A O 1
ATOM 1492 N N . ASN A 1 200 ? -18.429 -18.668 18.615 1.00 92.12 200 ASN A N 1
ATOM 1493 C CA . ASN A 1 200 ? -17.897 -17.824 17.542 1.00 92.12 200 ASN A CA 1
ATOM 1494 C C . ASN A 1 200 ? -16.959 -18.569 16.576 1.00 92.12 200 ASN A C 1
ATOM 1496 O O . ASN A 1 200 ? -17.060 -18.302 15.380 1.00 92.12 200 ASN A O 1
ATOM 1500 N N . PRO A 1 201 ? -16.058 -19.475 17.013 1.00 92.94 201 PRO A N 1
ATOM 1501 C CA . PRO A 1 201 ? -15.220 -20.238 16.091 1.00 92.94 201 PRO A CA 1
ATOM 1502 C C . PRO A 1 201 ? -16.027 -21.106 15.122 1.00 92.94 201 PRO A C 1
ATOM 1504 O O . PRO A 1 201 ? -15.739 -21.106 13.925 1.00 92.94 201 PRO A O 1
ATOM 1507 N N . ASP A 1 202 ? -17.070 -21.780 15.610 1.00 94.38 202 ASP A N 1
ATOM 1508 C CA . ASP A 1 202 ? -17.935 -22.625 14.783 1.00 94.38 202 ASP A CA 1
ATOM 1509 C C . ASP A 1 202 ? -18.748 -21.777 13.799 1.00 94.38 202 ASP A C 1
ATOM 1511 O O . ASP A 1 202 ? -18.835 -22.092 12.608 1.00 94.38 202 ASP A O 1
ATOM 1515 N N . LEU A 1 203 ? -19.286 -20.646 14.268 1.00 93.31 203 LEU A N 1
ATOM 1516 C CA . LEU A 1 203 ? -20.010 -19.700 13.425 1.00 93.31 203 LEU A CA 1
ATOM 1517 C C . LEU A 1 203 ? -19.098 -19.068 12.362 1.00 93.31 203 LEU A C 1
ATOM 1519 O O . LEU A 1 203 ? -19.483 -18.962 11.195 1.00 93.31 203 LEU A O 1
ATOM 1523 N N . ALA A 1 204 ? -17.875 -18.688 12.732 1.00 92.44 204 ALA A N 1
ATOM 1524 C CA . ALA A 1 204 ? -16.882 -18.148 11.812 1.00 92.44 204 ALA A CA 1
ATOM 1525 C C . ALA A 1 204 ? -16.477 -19.178 10.751 1.00 92.44 204 ALA A C 1
ATOM 1527 O O . ALA A 1 204 ? -16.387 -18.831 9.572 1.00 92.44 204 ALA A O 1
ATOM 1528 N N . ALA A 1 205 ? -16.316 -20.450 11.131 1.00 91.25 205 ALA A N 1
ATOM 1529 C CA . ALA A 1 205 ? -16.048 -21.544 10.201 1.00 91.25 205 ALA A CA 1
ATOM 1530 C C . ALA A 1 205 ? -17.220 -21.779 9.232 1.00 91.25 205 ALA A C 1
ATOM 1532 O O . ALA A 1 205 ? -17.004 -21.895 8.023 1.00 91.25 205 ALA A O 1
ATOM 1533 N N . LEU A 1 206 ? -18.460 -21.778 9.737 1.00 92.06 206 LEU A N 1
ATOM 1534 C CA . LEU A 1 206 ? -19.675 -21.931 8.931 1.00 92.06 206 LEU A CA 1
ATOM 1535 C C . LEU A 1 206 ? -19.821 -20.803 7.901 1.00 92.06 206 LEU A C 1
ATOM 1537 O O . LEU A 1 206 ? -20.052 -21.053 6.717 1.00 92.06 206 LEU A O 1
ATOM 1541 N N . LEU A 1 207 ? -19.647 -19.558 8.347 1.00 90.69 207 LEU A N 1
ATOM 1542 C CA . LEU A 1 207 ? -19.716 -18.367 7.498 1.00 90.69 207 LEU A CA 1
ATOM 1543 C C . LEU A 1 207 ? -18.448 -18.176 6.654 1.00 90.69 207 LEU A C 1
ATOM 1545 O O . LEU A 1 207 ? -18.457 -17.397 5.701 1.00 90.69 207 LEU A O 1
ATOM 1549 N N . ARG A 1 208 ? -17.375 -18.913 6.969 1.00 88.69 208 ARG A N 1
ATOM 1550 C CA . ARG A 1 208 ? -16.026 -18.816 6.393 1.00 88.69 208 ARG A CA 1
ATOM 1551 C C . ARG A 1 208 ? -15.467 -17.395 6.448 1.00 88.69 208 ARG A C 1
ATOM 1553 O O . ARG A 1 208 ? -14.939 -16.889 5.458 1.00 88.69 208 ARG A O 1
ATOM 1560 N N . ILE A 1 209 ? -15.623 -16.750 7.593 1.00 89.12 209 ILE A N 1
ATOM 1561 C CA . ILE A 1 209 ? -15.023 -15.451 7.900 1.00 89.12 209 ILE A CA 1
ATOM 1562 C C . ILE A 1 209 ? -13.874 -15.660 8.894 1.00 89.12 209 ILE A C 1
ATOM 1564 O O . ILE A 1 209 ? -13.941 -16.581 9.707 1.00 89.12 209 ILE A O 1
ATOM 1568 N N . PRO A 1 210 ? -12.801 -14.854 8.843 1.00 86.44 210 PRO A N 1
ATOM 1569 C CA . PRO A 1 210 ? -11.750 -14.936 9.847 1.00 86.44 210 PRO A CA 1
ATOM 1570 C C . PRO A 1 210 ? -12.248 -14.399 11.193 1.00 86.44 210 PRO A C 1
ATOM 1572 O O . PRO A 1 210 ? -13.039 -13.454 11.239 1.00 86.44 210 PRO A O 1
ATOM 1575 N N . LEU A 1 211 ? -11.737 -14.970 12.282 1.00 87.00 211 LEU A N 1
ATOM 1576 C CA . LEU A 1 211 ? -11.912 -14.408 13.618 1.00 87.00 211 LEU A CA 1
ATOM 1577 C C . LEU A 1 211 ? -11.024 -13.173 13.791 1.00 87.00 211 LEU A C 1
ATOM 1579 O O . LEU A 1 211 ? -9.901 -13.112 13.291 1.00 87.00 211 LEU A O 1
ATOM 1583 N N . GLY A 1 212 ? -11.538 -12.194 14.523 1.00 80.12 212 GLY A N 1
ATOM 1584 C CA . GLY A 1 212 ? -10.785 -11.042 14.987 1.00 80.12 212 GLY A CA 1
ATOM 1585 C C . GLY A 1 212 ? -10.046 -11.285 16.291 1.00 80.12 212 GLY A C 1
ATOM 1586 O O . GLY A 1 212 ? -9.946 -12.406 16.804 1.00 80.12 212 GLY A O 1
ATOM 1587 N N . SER A 1 213 ? -9.535 -10.193 16.856 1.00 72.31 213 SER A N 1
ATOM 1588 C CA . SER A 1 213 ? -8.821 -10.241 18.126 1.00 72.31 213 SER A CA 1
ATOM 1589 C C . SER A 1 213 ? -9.690 -10.855 19.226 1.00 72.31 213 SER A C 1
ATOM 1591 O O . SER A 1 213 ? -10.896 -10.638 19.298 1.00 72.31 213 SER A O 1
ATOM 1593 N N . ARG A 1 214 ? -9.074 -11.665 20.097 1.00 76.31 214 ARG A N 1
ATOM 1594 C CA . ARG A 1 214 ? -9.738 -12.323 21.243 1.00 76.31 214 ARG A CA 1
ATOM 1595 C C . ARG A 1 214 ? -10.948 -13.209 20.877 1.00 76.31 214 ARG A C 1
ATOM 1597 O O . ARG A 1 214 ? -11.763 -13.492 21.753 1.00 76.31 214 ARG A O 1
ATOM 1604 N N . GLY A 1 215 ? -11.055 -13.652 19.620 1.00 85.94 215 GLY A N 1
ATOM 1605 C CA . GLY A 1 215 ? -12.093 -14.579 19.151 1.00 85.94 215 GLY A CA 1
ATOM 1606 C C . GLY A 1 215 ? -13.412 -13.924 18.723 1.00 85.94 215 GLY A C 1
ATOM 1607 O O . GLY A 1 215 ? -14.409 -14.623 18.549 1.00 85.94 215 GLY A O 1
ATOM 1608 N N . PHE A 1 216 ? -13.464 -12.596 18.580 1.00 88.06 216 PHE A N 1
ATOM 1609 C CA . PHE A 1 216 ? -14.661 -11.911 18.074 1.00 88.06 216 PHE A CA 1
ATOM 1610 C C . PHE A 1 216 ? -14.866 -12.176 16.572 1.00 88.06 216 PHE A C 1
ATOM 1612 O O . PHE A 1 216 ? -13.936 -12.551 15.865 1.00 88.06 216 PHE A O 1
ATOM 1619 N N . LEU A 1 217 ? -16.088 -11.993 16.066 1.00 88.62 217 LEU A N 1
ATOM 1620 C CA . LEU A 1 217 ? -16.463 -12.354 14.687 1.00 88.62 217 LEU A CA 1
ATOM 1621 C C . LEU A 1 217 ? -15.995 -11.346 13.633 1.00 88.62 217 LEU A C 1
ATOM 1623 O O . LEU A 1 217 ? -16.199 -11.556 12.439 1.00 88.62 217 LEU A O 1
ATOM 1627 N N . GLN A 1 218 ? -15.402 -10.236 14.064 1.00 83.50 218 GLN A N 1
ATOM 1628 C CA . GLN A 1 218 ? -15.001 -9.164 13.174 1.00 83.50 218 GLN A CA 1
ATOM 1629 C C . GLN A 1 218 ? -13.478 -9.004 13.174 1.00 83.50 218 GLN A C 1
ATOM 1631 O O . GLN A 1 218 ? -12.912 -8.679 14.218 1.00 83.50 218 GLN A O 1
ATOM 1636 N N . PRO A 1 219 ? -12.807 -9.214 12.029 1.00 74.00 219 PRO A N 1
ATOM 1637 C CA . PRO A 1 219 ? -11.365 -9.042 11.929 1.00 74.00 219 PRO A CA 1
ATOM 1638 C C . PRO A 1 219 ? -10.953 -7.572 12.039 1.00 74.00 219 PRO A C 1
ATOM 1640 O O . PRO A 1 219 ? -11.605 -6.681 11.495 1.00 74.00 219 PRO A O 1
ATOM 1643 N N . ASP A 1 220 ? -9.814 -7.335 12.688 1.00 73.00 220 ASP A N 1
ATOM 1644 C CA . ASP A 1 220 ? -9.203 -6.012 12.790 1.00 73.00 220 ASP A CA 1
ATOM 1645 C C . ASP A 1 220 ? -8.516 -5.648 11.466 1.00 73.00 220 ASP A C 1
ATOM 1647 O O . ASP A 1 220 ? -7.376 -6.034 11.227 1.00 73.00 220 ASP A O 1
ATOM 1651 N N . ASN A 1 221 ? -9.189 -4.896 10.593 1.00 76.81 221 ASN A N 1
ATOM 1652 C CA . ASN A 1 221 ? -8.640 -4.515 9.290 1.00 76.81 221 ASN A CA 1
ATOM 1653 C C . ASN A 1 221 ? -9.115 -3.119 8.875 1.00 76.81 221 ASN A C 1
ATOM 1655 O O . ASN A 1 221 ? -10.310 -2.838 8.870 1.00 76.81 221 ASN A O 1
ATOM 1659 N N . VAL A 1 222 ? -8.178 -2.247 8.498 1.00 76.62 222 VAL A N 1
ATOM 1660 C CA . VAL A 1 222 ? -8.468 -0.829 8.217 1.00 76.62 222 VAL A CA 1
ATOM 1661 C C . VAL A 1 222 ? -9.265 -0.608 6.929 1.00 76.62 222 VAL A C 1
ATOM 1663 O O . VAL A 1 222 ? -9.796 0.478 6.721 1.00 76.62 222 VAL A O 1
ATOM 1666 N N . HIS A 1 223 ? -9.325 -1.609 6.047 1.00 80.25 223 HIS A N 1
ATOM 1667 C CA . HIS A 1 223 ? -10.016 -1.512 4.763 1.00 80.25 223 HIS A CA 1
ATOM 1668 C C . HIS A 1 223 ? -11.495 -1.894 4.833 1.00 80.25 223 HIS A C 1
ATOM 1670 O O . HIS A 1 223 ? -12.204 -1.695 3.846 1.00 80.25 223 HIS A O 1
ATOM 1676 N N . TYR A 1 224 ? -11.945 -2.457 5.954 1.00 79.38 224 TYR A N 1
ATOM 1677 C CA . TYR A 1 224 ? -13.337 -2.828 6.165 1.00 79.38 224 TYR A CA 1
ATOM 1678 C C . TYR A 1 224 ? -13.984 -1.858 7.137 1.00 79.38 224 TYR A C 1
ATOM 1680 O O . TYR A 1 224 ? -13.394 -1.488 8.156 1.00 79.38 224 TYR A O 1
ATOM 1688 N N . LEU A 1 225 ? -15.218 -1.454 6.826 1.00 78.12 225 LEU A N 1
ATOM 1689 C CA . LEU A 1 225 ? -16.019 -0.749 7.812 1.00 78.12 225 LEU A CA 1
ATOM 1690 C C . LEU A 1 225 ? -16.201 -1.642 9.037 1.00 78.12 225 LEU A C 1
ATOM 1692 O O . LEU A 1 225 ? -16.188 -2.870 8.912 1.00 78.12 225 LEU A O 1
ATOM 1696 N N . PRO A 1 226 ? -16.429 -1.056 10.217 1.00 77.38 226 PRO A N 1
ATOM 1697 C CA . PRO A 1 226 ? -16.478 -1.848 11.428 1.00 77.38 226 PRO A CA 1
ATOM 1698 C C . PRO A 1 226 ? -17.568 -2.948 11.383 1.00 77.38 226 PRO A C 1
ATOM 1700 O O . PRO A 1 226 ? -17.430 -4.008 11.968 1.00 77.38 226 PRO A O 1
ATOM 1703 N N . VAL A 1 227 ? -18.655 -2.776 10.638 1.00 87.88 227 VAL A N 1
ATOM 1704 C CA . VAL A 1 227 ? -19.704 -3.811 10.529 1.00 87.88 227 VAL A CA 1
ATOM 1705 C C . VAL A 1 227 ? -19.433 -4.869 9.457 1.00 87.88 227 VAL A C 1
ATOM 1707 O O . VAL A 1 227 ? -20.144 -5.869 9.383 1.00 87.88 227 VAL A O 1
ATOM 1710 N N . GLN A 1 228 ? -18.432 -4.654 8.603 1.00 88.00 228 GLN A N 1
ATOM 1711 C CA . GLN A 1 228 ? -18.151 -5.501 7.449 1.00 88.00 228 GLN A CA 1
ATOM 1712 C C . GLN A 1 228 ? -17.203 -6.649 7.802 1.00 88.00 228 GLN A C 1
ATOM 1714 O O . GLN A 1 228 ? -16.286 -6.520 8.615 1.00 88.00 228 GLN A O 1
ATOM 1719 N N . THR A 1 229 ? -17.386 -7.767 7.104 1.00 88.81 229 THR A N 1
ATOM 1720 C CA . THR A 1 229 ? -16.417 -8.866 7.061 1.00 88.81 229 THR A CA 1
ATOM 1721 C C . THR A 1 229 ? -15.722 -8.917 5.691 1.00 88.81 229 THR A C 1
ATOM 1723 O O . THR A 1 229 ? -16.204 -8.322 4.723 1.00 88.81 229 THR A O 1
ATOM 1726 N N . PRO A 1 230 ? -14.626 -9.686 5.540 1.00 86.81 230 PRO A N 1
ATOM 1727 C CA . PRO A 1 230 ? -13.994 -9.911 4.238 1.00 86.81 230 PRO A CA 1
ATOM 1728 C C . PRO A 1 230 ? -14.894 -10.602 3.208 1.00 86.81 230 PRO A C 1
ATOM 1730 O O . PRO A 1 230 ? -14.600 -10.589 2.005 1.00 86.81 230 PRO A O 1
ATOM 1733 N N . ARG A 1 231 ? -15.998 -11.204 3.662 1.00 88.56 231 ARG A N 1
ATOM 1734 C CA . ARG A 1 231 ? -17.042 -11.761 2.812 1.00 88.56 231 ARG A CA 1
ATOM 1735 C C . ARG A 1 231 ? -18.152 -10.740 2.645 1.00 88.56 231 ARG A C 1
ATOM 1737 O O . ARG A 1 231 ? -18.963 -10.512 3.539 1.00 88.56 231 ARG A O 1
ATOM 1744 N N . ARG A 1 232 ? -18.202 -10.141 1.458 1.00 85.44 232 ARG A N 1
ATOM 1745 C CA . ARG A 1 232 ? -19.228 -9.157 1.116 1.00 85.44 232 ARG A CA 1
ATOM 1746 C C . ARG A 1 232 ? -20.624 -9.769 1.281 1.00 85.44 232 ARG A C 1
ATOM 1748 O O . ARG A 1 232 ? -20.858 -10.884 0.819 1.00 85.44 232 ARG A O 1
ATOM 1755 N N . GLY A 1 233 ? -21.522 -9.038 1.939 1.00 84.88 233 GLY A N 1
ATOM 1756 C CA . GLY A 1 233 ? -22.865 -9.510 2.291 1.00 84.88 233 GLY A CA 1
ATOM 1757 C C . GLY A 1 233 ? -22.963 -10.225 3.646 1.00 84.88 233 GLY A C 1
ATOM 1758 O O . GLY A 1 233 ? -24.069 -10.554 4.061 1.00 84.88 233 GLY A O 1
ATOM 1759 N N . ILE A 1 234 ? -21.845 -10.452 4.348 1.00 89.81 234 ILE A N 1
ATOM 1760 C CA . ILE A 1 234 ? -21.835 -10.928 5.737 1.00 89.81 234 ILE A CA 1
ATOM 1761 C C . ILE A 1 234 ? -21.396 -9.775 6.639 1.00 89.81 234 ILE A C 1
ATOM 1763 O O . ILE A 1 234 ? -20.308 -9.217 6.459 1.00 89.81 234 ILE A O 1
ATOM 1767 N N . TYR A 1 235 ? -22.241 -9.460 7.618 1.00 90.81 235 TYR A N 1
ATOM 1768 C CA . TYR A 1 235 ? -22.080 -8.346 8.547 1.00 90.81 235 TYR A CA 1
ATOM 1769 C C . TYR A 1 235 ? -22.052 -8.845 9.986 1.00 90.81 235 TYR A C 1
ATOM 1771 O O . TYR A 1 235 ? -22.718 -9.825 10.320 1.00 90.81 235 TYR A O 1
ATOM 1779 N N . VAL A 1 236 ? -21.318 -8.141 10.843 1.00 90.31 236 VAL A N 1
ATOM 1780 C CA . VAL A 1 236 ? -21.342 -8.353 12.293 1.00 90.31 236 VAL A CA 1
ATOM 1781 C C . VAL A 1 236 ? -21.823 -7.059 12.935 1.00 90.31 236 VAL A C 1
ATOM 1783 O O . VAL A 1 236 ? -21.226 -6.005 12.736 1.00 90.31 236 VAL A O 1
ATOM 1786 N N . VAL A 1 237 ? -22.916 -7.132 13.688 1.00 89.31 237 VAL A N 1
ATOM 1787 C CA . VAL A 1 237 ? -23.550 -5.984 14.350 1.00 89.31 237 VAL A CA 1
ATOM 1788 C C . VAL A 1 237 ? -23.654 -6.299 15.832 1.00 89.31 237 VAL A C 1
ATOM 1790 O O . VAL A 1 237 ? -24.061 -7.401 16.203 1.00 89.31 237 VAL A O 1
ATOM 1793 N N . GLY A 1 238 ? -23.292 -5.346 16.685 1.00 87.00 238 GLY A N 1
ATOM 1794 C CA . GLY A 1 238 ? -23.423 -5.541 18.120 1.00 87.00 238 GLY A CA 1
ATOM 1795 C C . GLY A 1 238 ? -22.254 -6.323 18.750 1.00 87.00 238 GLY A C 1
ATOM 1796 O O . GLY A 1 238 ? -21.191 -6.489 18.136 1.00 87.00 238 GLY A O 1
ATOM 1797 N N . PRO A 1 239 ? -22.427 -6.825 19.991 1.00 81.75 239 PRO A N 1
ATOM 1798 C CA . PRO A 1 239 ? -21.342 -7.327 20.846 1.00 81.75 239 PRO A CA 1
ATOM 1799 C C . PRO A 1 239 ? -20.479 -8.457 20.264 1.00 81.75 239 PRO A C 1
ATOM 1801 O O . PRO A 1 239 ? -19.380 -8.707 20.760 1.00 81.75 239 PRO A O 1
ATOM 1804 N N . GLY A 1 240 ? -20.918 -9.110 19.182 1.00 83.12 240 GLY A N 1
ATOM 1805 C CA . GLY A 1 240 ? -20.113 -10.074 18.424 1.00 83.12 240 GLY A CA 1
ATOM 1806 C C . GLY A 1 240 ? -18.808 -9.496 17.858 1.00 83.12 240 GLY A C 1
ATOM 1807 O O . GLY A 1 240 ? -17.902 -10.260 17.528 1.00 83.12 240 GLY A O 1
ATOM 1808 N N . ARG A 1 241 ? -18.677 -8.165 17.791 1.00 81.81 241 ARG A N 1
ATOM 1809 C CA . ARG A 1 241 ? -17.452 -7.462 17.376 1.00 81.81 241 ARG A CA 1
ATOM 1810 C C . ARG A 1 241 ? -16.508 -7.097 18.514 1.00 81.81 241 ARG A C 1
ATOM 1812 O O . ARG A 1 241 ? -15.386 -6.663 18.272 1.00 81.81 241 ARG A O 1
ATOM 1819 N N . GLY A 1 242 ? -16.971 -7.207 19.751 1.00 78.06 242 GLY A N 1
ATOM 1820 C CA . GLY A 1 242 ? -16.226 -6.775 20.919 1.00 78.06 242 GLY A CA 1
ATOM 1821 C C . GLY A 1 242 ? -17.046 -5.914 21.863 1.00 78.06 242 GLY A C 1
ATOM 1822 O O . GLY A 1 242 ? -18.268 -5.814 21.801 1.00 78.06 242 GLY A O 1
ATOM 1823 N N . LEU A 1 243 ? -16.320 -5.275 22.770 1.00 73.00 243 LEU A N 1
ATOM 1824 C CA . LEU A 1 243 ? -16.876 -4.457 23.835 1.00 73.00 243 LEU A CA 1
ATOM 1825 C C . LEU A 1 243 ? -17.541 -3.183 23.315 1.00 73.00 243 LEU A C 1
ATOM 1827 O O . LEU A 1 243 ? -16.867 -2.282 22.803 1.00 73.00 243 LEU A O 1
ATOM 1831 N N . MET A 1 244 ? -18.846 -3.060 23.541 1.00 72.69 244 MET A N 1
ATOM 1832 C CA . MET A 1 244 ? -19.630 -1.923 23.075 1.00 72.69 244 MET A CA 1
ATOM 1833 C C . MET A 1 244 ? -20.783 -1.549 23.997 1.00 72.69 244 MET A C 1
ATOM 1835 O O . MET A 1 244 ? -21.183 -2.331 24.855 1.00 72.69 244 MET A O 1
ATOM 1839 N N . ASN A 1 245 ? -21.244 -0.308 23.858 1.00 69.06 245 ASN A N 1
ATOM 1840 C CA . ASN A 1 245 ? -22.434 0.202 24.528 1.00 69.06 245 ASN A CA 1
ATOM 1841 C C . ASN A 1 245 ? -23.614 0.282 23.539 1.00 69.06 245 ASN A C 1
ATOM 1843 O O . ASN A 1 245 ? -23.461 0.028 22.342 1.00 69.06 245 ASN A O 1
ATOM 1847 N N . TRP A 1 246 ? -24.788 0.662 24.041 1.00 77.81 246 TRP A N 1
ATOM 1848 C CA . TRP A 1 246 ? -25.985 0.813 23.215 1.00 77.81 246 TRP A CA 1
ATOM 1849 C C . TRP A 1 246 ? -25.803 1.822 22.070 1.00 77.81 246 TRP A C 1
ATOM 1851 O O . TRP A 1 246 ? -26.202 1.557 20.944 1.00 77.81 246 TRP A O 1
ATOM 1861 N N . THR A 1 247 ? -25.143 2.956 22.319 1.00 77.94 247 THR A N 1
ATOM 1862 C CA . THR A 1 247 ? -24.885 3.981 21.294 1.00 77.94 247 THR A CA 1
ATOM 1863 C C . THR A 1 247 ? -24.008 3.452 20.158 1.00 77.94 247 THR A C 1
ATOM 1865 O O . THR A 1 247 ? -24.307 3.695 18.994 1.00 77.94 247 THR A O 1
ATOM 1868 N N . ASP A 1 248 ? -22.963 2.692 20.486 1.00 78.50 248 ASP A N 1
ATOM 1869 C CA . ASP A 1 248 ? -22.116 2.012 19.505 1.00 78.50 248 ASP A CA 1
ATOM 1870 C C . ASP A 1 248 ? -22.929 0.976 18.710 1.00 78.50 248 ASP A C 1
ATOM 1872 O O . ASP A 1 248 ? -22.777 0.859 17.500 1.00 78.50 248 ASP A O 1
ATOM 1876 N N . THR A 1 249 ? -23.817 0.241 19.388 1.00 84.50 249 THR A N 1
ATOM 1877 C CA . THR A 1 249 ? -24.670 -0.781 18.762 1.00 84.50 249 THR A CA 1
ATOM 1878 C C . THR A 1 249 ? -25.657 -0.154 17.779 1.00 84.50 249 THR A C 1
ATOM 1880 O O . THR A 1 249 ? -25.835 -0.671 16.682 1.00 84.50 249 THR A O 1
ATOM 1883 N N . VAL A 1 250 ? -26.261 0.984 18.130 1.00 86.62 250 VAL A N 1
ATOM 1884 C CA . VAL A 1 250 ? -27.120 1.755 17.218 1.00 86.62 250 VAL A CA 1
ATOM 1885 C C . VAL A 1 250 ? -26.321 2.252 16.012 1.00 86.62 250 VAL A C 1
ATOM 1887 O O . VAL A 1 250 ? -26.773 2.089 14.883 1.00 86.62 250 VAL A O 1
ATOM 1890 N N . ALA A 1 251 ? -25.105 2.763 16.223 1.00 87.00 251 ALA A N 1
ATOM 1891 C CA . ALA A 1 251 ? -24.232 3.173 15.122 1.00 87.00 251 ALA A CA 1
ATOM 1892 C C . ALA A 1 251 ? -23.855 1.996 14.200 1.00 87.00 251 ALA A C 1
ATOM 1894 O O . ALA A 1 251 ? -23.797 2.160 12.982 1.00 87.00 251 ALA A O 1
ATOM 1895 N N . ASP A 1 252 ? -23.638 0.802 14.759 1.00 89.69 252 ASP A N 1
ATOM 1896 C CA . ASP A 1 252 ? -23.421 -0.418 13.980 1.00 89.69 252 ASP A CA 1
ATOM 1897 C C . ASP A 1 252 ? -24.671 -0.809 13.175 1.00 89.69 252 ASP A C 1
ATOM 1899 O O . ASP A 1 252 ? -24.556 -1.191 12.011 1.00 89.69 252 ASP A O 1
ATOM 1903 N N . ILE A 1 253 ? -25.867 -0.700 13.759 1.00 90.19 253 ILE A N 1
ATOM 1904 C CA . ILE A 1 253 ? -27.127 -0.962 13.049 1.00 90.19 253 ILE A CA 1
ATOM 1905 C C . ILE A 1 253 ? -27.260 -0.015 11.853 1.00 90.19 253 ILE A C 1
ATOM 1907 O O . ILE A 1 253 ? -27.504 -0.478 10.738 1.00 90.19 253 ILE A O 1
ATOM 1911 N N . ASP A 1 254 ? -27.039 1.283 12.063 1.00 90.81 254 ASP A N 1
ATOM 1912 C CA . ASP A 1 254 ? -27.130 2.292 11.008 1.00 90.81 254 ASP A CA 1
ATOM 1913 C C . ASP A 1 254 ? -26.094 2.048 9.901 1.00 90.81 254 ASP A C 1
ATOM 1915 O O . ASP A 1 254 ? -26.428 2.078 8.714 1.00 90.81 254 ASP A O 1
ATOM 1919 N N . ALA A 1 255 ? -24.845 1.743 10.270 1.00 90.50 255 ALA A N 1
ATOM 1920 C CA . ALA A 1 255 ? -23.781 1.448 9.313 1.00 90.50 255 ALA A CA 1
ATOM 1921 C C . ALA A 1 255 ? -24.076 0.181 8.492 1.00 90.50 255 ALA A C 1
ATOM 1923 O O . ALA A 1 255 ? -23.872 0.167 7.277 1.00 90.50 255 ALA A O 1
ATOM 1924 N N . ALA A 1 256 ? -24.575 -0.878 9.136 1.00 90.56 256 ALA A N 1
ATOM 1925 C CA . ALA A 1 256 ? -24.951 -2.108 8.449 1.00 90.56 256 ALA A CA 1
ATOM 1926 C C . ALA A 1 256 ? -26.140 -1.873 7.514 1.00 90.56 256 ALA A C 1
ATOM 1928 O O . ALA A 1 256 ? -26.113 -2.322 6.372 1.00 90.56 256 ALA A O 1
ATOM 1929 N N . PHE A 1 257 ? -27.152 -1.125 7.960 1.00 89.88 257 PHE A N 1
ATOM 1930 C CA . PHE A 1 257 ? -28.304 -0.774 7.136 1.00 89.88 257 PHE A CA 1
ATOM 1931 C C . PHE A 1 257 ? -27.893 0.008 5.884 1.00 89.88 257 PHE A C 1
ATOM 1933 O O . PHE A 1 257 ? -28.325 -0.330 4.783 1.00 89.88 257 PHE A O 1
ATOM 1940 N N . GLN A 1 258 ? -27.023 1.012 6.029 1.00 88.88 258 GLN A N 1
ATOM 1941 C CA . GLN A 1 258 ? -26.523 1.800 4.901 1.00 88.88 258 GLN A CA 1
ATOM 1942 C C . GLN A 1 258 ? -25.747 0.945 3.897 1.00 88.88 258 GLN A C 1
ATOM 1944 O O . GLN A 1 258 ? -25.998 1.044 2.695 1.00 88.88 258 GLN A O 1
ATOM 1949 N N . ASP A 1 259 ? -24.846 0.079 4.370 1.00 87.25 259 ASP A N 1
ATOM 1950 C CA . ASP A 1 259 ? -24.055 -0.772 3.479 1.00 87.25 259 ASP A CA 1
ATOM 1951 C C . ASP A 1 259 ? -24.922 -1.818 2.770 1.00 87.25 259 ASP A C 1
ATOM 1953 O O . ASP A 1 259 ? -24.782 -2.028 1.567 1.00 87.25 259 ASP A O 1
ATOM 1957 N N . VAL A 1 260 ? -25.880 -2.420 3.484 1.00 87.44 260 VAL A N 1
ATOM 1958 C CA . VAL A 1 260 ? -26.867 -3.344 2.910 1.00 87.44 260 VAL A CA 1
ATOM 1959 C C . VAL A 1 260 ? -27.716 -2.635 1.855 1.00 87.44 260 VAL A C 1
ATOM 1961 O O . VAL A 1 260 ? -27.878 -3.152 0.751 1.00 87.44 260 VAL A O 1
ATOM 1964 N N . HIS A 1 261 ? -28.220 -1.436 2.145 1.00 86.12 261 HIS A N 1
ATOM 1965 C CA . HIS A 1 261 ? -29.004 -0.653 1.192 1.00 86.12 261 HIS A CA 1
ATOM 1966 C C . HIS A 1 261 ? -28.179 -0.283 -0.050 1.00 86.12 261 HIS A C 1
ATOM 1968 O O . HIS A 1 261 ? -28.664 -0.399 -1.174 1.00 86.12 261 HIS A O 1
ATOM 1974 N N . GLN A 1 262 ? -26.910 0.100 0.120 1.00 83.56 262 GLN A N 1
ATOM 1975 C CA . GLN A 1 262 ? -25.997 0.361 -0.996 1.00 83.56 262 GLN A CA 1
ATOM 1976 C C . GLN A 1 262 ? -25.680 -0.910 -1.799 1.00 83.56 262 GLN A C 1
ATOM 1978 O O . GLN A 1 262 ? -25.490 -0.846 -3.014 1.00 83.56 262 GLN A O 1
ATOM 1983 N N . PHE A 1 263 ? -25.598 -2.060 -1.131 1.00 80.50 263 PHE A N 1
ATOM 1984 C CA . PHE A 1 263 ? -25.260 -3.332 -1.753 1.00 80.50 263 PHE A CA 1
ATOM 1985 C C . PHE A 1 263 ? -26.409 -3.917 -2.578 1.00 80.50 263 PHE A C 1
ATOM 1987 O O . PHE A 1 263 ? -26.172 -4.385 -3.690 1.00 80.50 263 PHE A O 1
ATOM 1994 N N . ILE A 1 264 ? -27.628 -3.904 -2.035 1.00 80.06 264 ILE A N 1
ATOM 1995 C CA . ILE A 1 264 ? -28.806 -4.525 -2.656 1.00 80.06 264 ILE A CA 1
ATOM 1996 C C . ILE A 1 264 ? -29.541 -3.528 -3.570 1.00 80.06 264 ILE A C 1
ATOM 1998 O O . ILE A 1 264 ? -30.183 -3.942 -4.535 1.00 80.06 264 ILE A O 1
ATOM 2002 N N . GLY A 1 265 ? -29.440 -2.220 -3.304 1.00 74.94 265 GLY A N 1
ATOM 2003 C CA . GLY A 1 265 ? -30.122 -1.184 -4.080 1.00 74.94 265 GLY A CA 1
ATOM 2004 C C . GLY A 1 265 ? -31.634 -1.430 -4.166 1.00 74.94 265 GLY A C 1
ATOM 2005 O O . GLY A 1 265 ? -32.286 -1.702 -3.162 1.00 74.94 265 GLY A O 1
ATOM 2006 N N . LEU A 1 266 ? -32.181 -1.382 -5.387 1.00 71.25 266 LEU A N 1
ATOM 2007 C CA . LEU A 1 266 ? -33.580 -1.718 -5.711 1.00 71.25 266 LEU A CA 1
ATOM 2008 C C . LEU A 1 266 ? -33.788 -3.212 -6.052 1.00 71.25 266 LEU A C 1
ATOM 2010 O O . LEU A 1 266 ? -34.777 -3.570 -6.685 1.00 71.25 266 LEU A O 1
ATOM 2014 N N . GLY A 1 267 ? -32.854 -4.087 -5.667 1.00 77.75 267 GLY A N 1
ATOM 2015 C CA . GLY A 1 267 ? -32.818 -5.497 -6.078 1.00 77.75 267 GLY A CA 1
ATOM 2016 C C . GLY A 1 267 ? -31.870 -5.783 -7.250 1.00 77.75 267 GLY A C 1
ATOM 2017 O O . GLY A 1 267 ? -31.752 -6.932 -7.670 1.00 77.75 267 GLY A O 1
ATOM 2018 N N . GLU A 1 268 ? -31.157 -4.766 -7.739 1.00 77.38 268 GLU A N 1
ATOM 2019 C CA . GLU A 1 268 ? -30.120 -4.875 -8.766 1.00 77.38 268 GLU A CA 1
ATOM 2020 C C . GLU A 1 268 ? -28.803 -4.282 -8.251 1.00 77.38 268 GLU A C 1
ATOM 2022 O O . GLU A 1 268 ? -28.783 -3.194 -7.671 1.00 77.38 268 GLU A O 1
ATOM 2027 N N . ALA A 1 269 ? -27.693 -4.989 -8.484 1.00 73.56 269 ALA A N 1
ATOM 2028 C CA . ALA A 1 269 ? -26.362 -4.571 -8.056 1.00 73.56 269 ALA A CA 1
ATOM 2029 C C . ALA A 1 269 ? -25.428 -4.392 -9.258 1.00 73.56 269 ALA A C 1
ATOM 2031 O O . ALA A 1 269 ? -25.211 -5.315 -10.044 1.00 73.56 269 ALA A O 1
ATOM 2032 N N . LEU A 1 270 ? -24.813 -3.212 -9.361 1.00 75.56 270 LEU A N 1
ATOM 2033 C CA . LEU A 1 270 ? -23.759 -2.958 -10.339 1.00 75.56 270 LEU A CA 1
ATOM 2034 C C . LEU A 1 270 ? -22.494 -3.724 -9.946 1.00 75.56 270 LEU A C 1
ATOM 2036 O O . LEU A 1 270 ? -21.950 -3.549 -8.852 1.00 75.56 270 LEU A O 1
ATOM 2040 N N . VAL A 1 271 ? -22.005 -4.560 -10.859 1.00 78.31 271 VAL A N 1
ATOM 2041 C CA . VAL A 1 271 ? -20.734 -5.269 -10.701 1.00 78.31 271 VAL A CA 1
ATOM 2042 C C . VAL A 1 271 ? -19.585 -4.327 -11.081 1.00 78.31 271 VAL A C 1
ATOM 2044 O O . VAL A 1 271 ? -19.507 -3.900 -12.233 1.00 78.31 271 VAL A O 1
ATOM 2047 N N . PRO A 1 272 ? -18.661 -4.006 -10.154 1.00 73.88 272 PRO A N 1
ATOM 2048 C CA . PRO A 1 272 ? -17.492 -3.196 -10.479 1.00 73.88 272 PRO A CA 1
ATOM 2049 C C . PRO A 1 272 ? -16.616 -3.867 -11.535 1.00 73.88 272 PRO A C 1
ATOM 2051 O O . PRO A 1 272 ? -16.471 -5.089 -11.541 1.00 73.88 272 PRO A O 1
ATOM 2054 N N . GLN A 1 273 ? -15.960 -3.079 -12.387 1.00 75.38 273 GLN A N 1
ATOM 2055 C CA . GLN A 1 273 ? -14.932 -3.623 -13.275 1.00 75.38 273 GLN A CA 1
ATOM 2056 C C . GLN A 1 273 ? -13.778 -4.243 -12.463 1.00 75.38 273 GLN A C 1
ATOM 2058 O O . GLN A 1 273 ? -13.529 -3.865 -11.316 1.00 75.38 273 GLN A O 1
ATOM 2063 N N . GLY A 1 274 ? -13.067 -5.214 -13.044 1.00 83.19 274 GLY A N 1
ATOM 2064 C CA . GLY A 1 274 ? -11.963 -5.895 -12.354 1.00 83.19 274 GLY A CA 1
ATOM 2065 C C . GLY A 1 274 ? -12.332 -7.167 -11.593 1.00 83.19 274 GLY A C 1
ATOM 2066 O O . GLY A 1 274 ? -11.629 -7.550 -10.659 1.00 83.19 274 GLY A O 1
ATOM 2067 N N . ARG A 1 275 ? -13.446 -7.823 -11.945 1.00 92.75 275 ARG A N 1
ATOM 2068 C CA . ARG A 1 275 ? -13.800 -9.134 -11.377 1.00 92.75 275 ARG A CA 1
ATOM 2069 C C . ARG A 1 275 ? -13.105 -10.275 -12.103 1.00 92.75 275 ARG A C 1
ATOM 2071 O O . ARG A 1 275 ? -12.766 -10.164 -13.282 1.00 92.75 275 ARG A O 1
ATOM 2078 N N . ALA A 1 276 ? -12.904 -11.358 -11.360 1.00 95.12 276 ALA A N 1
ATOM 2079 C CA . ALA A 1 276 ? -12.415 -12.609 -11.910 1.00 95.12 276 ALA A CA 1
ATOM 2080 C C . ALA A 1 276 ? -13.519 -13.300 -12.713 1.00 95.12 276 ALA A C 1
ATOM 2082 O O . ALA A 1 276 ? -14.677 -13.299 -12.294 1.00 95.12 276 ALA A O 1
ATOM 2083 N N . TRP A 1 277 ? -13.145 -13.917 -13.825 1.00 94.62 277 TRP A N 1
ATOM 2084 C CA . TRP A 1 277 ? -14.013 -14.780 -14.619 1.00 94.62 277 TRP A CA 1
ATOM 2085 C C . TRP A 1 277 ? -13.280 -16.080 -14.953 1.00 94.62 277 TRP A C 1
ATOM 2087 O O . TRP A 1 277 ? -12.055 -16.145 -14.851 1.00 94.62 277 TRP A O 1
ATOM 2097 N N . VAL A 1 278 ? -14.036 -17.122 -15.300 1.00 95.88 278 VAL A N 1
ATOM 2098 C CA . VAL A 1 278 ? -13.495 -18.457 -15.581 1.00 95.88 278 VAL A CA 1
ATOM 2099 C C . VAL A 1 278 ? -13.777 -18.834 -17.026 1.00 95.88 278 VAL A C 1
ATOM 2101 O O . VAL A 1 278 ? -14.939 -18.895 -17.432 1.00 95.88 278 VAL A O 1
ATOM 2104 N N . ASP A 1 279 ? -12.731 -19.177 -17.766 1.00 95.69 279 ASP A N 1
ATOM 2105 C CA . ASP A 1 279 ? -12.835 -19.956 -18.988 1.00 95.69 279 ASP A CA 1
ATOM 2106 C C . ASP A 1 279 ? -13.199 -21.404 -18.627 1.00 95.69 279 ASP A C 1
ATOM 2108 O O . ASP A 1 279 ? -12.399 -22.204 -18.126 1.00 95.69 279 ASP A O 1
ATOM 2112 N N . ARG A 1 280 ? -14.465 -21.752 -18.867 1.00 94.12 280 ARG A N 1
ATOM 2113 C CA . ARG A 1 280 ? -15.008 -23.077 -18.547 1.00 94.12 280 ARG A CA 1
ATOM 2114 C C . ARG A 1 280 ? -14.429 -24.190 -19.427 1.00 94.12 280 ARG A C 1
ATOM 2116 O O . ARG A 1 280 ? -14.495 -25.347 -19.007 1.00 94.12 280 ARG A O 1
ATOM 2123 N N . GLY A 1 281 ? -13.872 -23.858 -20.596 1.00 95.25 281 GLY A N 1
ATOM 2124 C CA . GLY A 1 281 ? -13.208 -24.801 -21.495 1.00 95.25 281 GLY A CA 1
ATOM 2125 C C . GLY A 1 281 ? -11.849 -25.252 -20.963 1.00 95.25 281 GLY A C 1
ATOM 2126 O O . GLY A 1 281 ? -11.533 -26.436 -21.036 1.00 95.25 281 GLY A O 1
ATOM 2127 N N . ARG A 1 282 ? -11.095 -24.335 -20.342 1.00 95.88 282 ARG A N 1
ATOM 2128 C CA . ARG A 1 282 ? -9.791 -24.618 -19.706 1.00 95.88 282 ARG A CA 1
ATOM 2129 C C . ARG A 1 282 ? -9.911 -25.166 -18.281 1.00 95.88 282 ARG A C 1
ATOM 2131 O O . ARG A 1 282 ? -9.006 -25.820 -17.772 1.00 95.88 282 ARG A O 1
ATOM 2138 N N . CYS A 1 283 ? -11.015 -24.889 -17.590 1.00 97.25 283 CYS A N 1
ATOM 2139 C CA . CYS A 1 283 ? -11.182 -25.295 -16.197 1.00 97.25 283 CYS A CA 1
ATOM 2140 C C . CYS A 1 283 ? -11.308 -26.826 -16.047 1.00 97.25 283 CYS A C 1
ATOM 2142 O O . CYS A 1 283 ? -12.227 -27.442 -16.581 1.00 97.25 283 CYS A O 1
ATOM 2144 N N . VAL A 1 284 ? -10.443 -27.424 -15.222 1.00 95.88 284 VAL A N 1
ATOM 2145 C CA . VAL A 1 284 ? -10.438 -28.871 -14.906 1.00 95.88 284 VAL A CA 1
ATOM 2146 C C . VAL A 1 284 ? -11.096 -29.222 -13.563 1.00 95.88 284 VAL A C 1
ATOM 2148 O O . VAL A 1 284 ? -10.988 -30.348 -13.096 1.00 95.88 284 VAL A O 1
ATOM 2151 N N . LEU A 1 285 ? -11.769 -28.264 -12.912 1.00 95.81 285 LEU A N 1
ATOM 2152 C CA . LEU A 1 285 ? -12.430 -28.443 -11.606 1.00 95.81 285 LEU A CA 1
ATOM 2153 C C . LEU A 1 285 ? -11.492 -28.972 -10.486 1.00 95.81 285 LEU A C 1
ATOM 2155 O O . LEU A 1 285 ? -11.880 -29.793 -9.665 1.00 95.81 285 LEU A O 1
ATOM 2159 N N . CYS A 1 286 ? -10.259 -28.461 -10.381 1.00 96.00 286 CYS A N 1
ATOM 2160 C CA . CYS A 1 286 ? -9.335 -28.829 -9.288 1.00 96.00 286 CYS A CA 1
ATOM 2161 C C . CYS A 1 286 ? -9.711 -28.236 -7.909 1.00 96.00 286 CYS A C 1
ATOM 2163 O O . CYS A 1 286 ? -9.197 -28.652 -6.866 1.00 96.00 286 CYS A O 1
ATOM 2165 N N . LEU A 1 287 ? -10.606 -27.238 -7.898 1.00 95.88 287 LEU A N 1
ATOM 2166 C CA . LEU A 1 287 ? -11.076 -26.493 -6.720 1.00 95.88 287 LEU A CA 1
ATOM 2167 C C . LEU A 1 287 ? -9.997 -25.680 -5.977 1.00 95.88 287 LEU A C 1
ATOM 2169 O O . LEU A 1 287 ? -10.269 -25.160 -4.896 1.00 95.88 287 LEU A O 1
ATOM 2173 N N . THR A 1 288 ? -8.801 -25.496 -6.545 1.00 96.00 288 THR A N 1
ATOM 2174 C CA . THR A 1 288 ? -7.758 -24.629 -5.963 1.00 96.00 288 THR A CA 1
ATOM 2175 C C . THR A 1 288 ? -8.276 -23.207 -5.755 1.00 96.00 288 THR A C 1
ATOM 2177 O O . THR A 1 288 ? -8.233 -22.683 -4.645 1.00 96.00 288 THR A O 1
ATOM 2180 N N . CYS A 1 289 ? -8.908 -22.629 -6.778 1.00 96.12 289 CYS A N 1
ATOM 2181 C CA . CYS A 1 289 ? -9.508 -21.298 -6.704 1.00 96.12 289 CYS A CA 1
ATOM 2182 C C . CYS A 1 289 ? -10.522 -21.154 -5.558 1.00 96.12 289 CYS A C 1
ATOM 2184 O O . CYS A 1 289 ? -10.566 -20.117 -4.902 1.00 96.12 289 CYS A O 1
ATOM 2186 N N . HIS A 1 290 ? -11.312 -22.198 -5.286 1.00 95.25 290 HIS A N 1
ATOM 2187 C CA . HIS A 1 290 ? -12.293 -22.194 -4.203 1.00 95.25 290 HIS A CA 1
ATOM 2188 C C . HIS A 1 290 ? -11.626 -22.117 -2.824 1.00 95.25 290 HIS A C 1
ATOM 2190 O O . HIS A 1 290 ? -12.086 -21.363 -1.970 1.00 95.25 290 HIS A O 1
ATOM 2196 N N . ARG A 1 291 ? -10.532 -22.864 -2.623 1.00 93.25 291 ARG A N 1
ATOM 2197 C CA . ARG A 1 291 ? -9.786 -22.909 -1.355 1.00 93.25 291 ARG A CA 1
ATOM 2198 C C . ARG A 1 291 ? -9.035 -21.607 -1.077 1.00 93.25 291 ARG A C 1
ATOM 2200 O O . ARG A 1 291 ? -9.013 -21.154 0.058 1.00 93.25 291 ARG A O 1
ATOM 2207 N N . PHE A 1 292 ? -8.477 -20.993 -2.117 1.00 93.75 292 PHE A N 1
ATOM 2208 C CA . PHE A 1 292 ? -7.696 -19.759 -2.010 1.00 93.75 292 PHE A CA 1
ATOM 2209 C C . PHE A 1 292 ? -8.533 -18.473 -2.049 1.00 93.75 292 PHE A C 1
ATOM 2211 O O . PHE A 1 292 ? -7.963 -17.388 -1.993 1.00 93.75 292 PHE A O 1
ATOM 2218 N N . CYS A 1 293 ? -9.862 -18.538 -2.192 1.00 94.75 293 CYS A N 1
ATOM 2219 C CA . CYS A 1 293 ? -10.688 -17.332 -2.235 1.00 94.75 293 CYS A CA 1
ATOM 2220 C C . CYS A 1 293 ? -11.043 -16.847 -0.812 1.00 94.75 293 CYS A C 1
ATOM 2222 O O . CYS A 1 293 ? -11.976 -17.392 -0.217 1.00 94.75 293 CYS A O 1
ATOM 2224 N N . PRO A 1 294 ? -10.425 -15.762 -0.299 1.00 91.50 294 PRO A N 1
ATOM 2225 C CA . PRO A 1 294 ? -10.723 -15.225 1.039 1.00 91.50 294 PRO A CA 1
ATOM 2226 C C . PRO A 1 294 ? -12.147 -14.667 1.152 1.00 91.50 294 PRO A C 1
ATOM 2228 O O . PRO A 1 294 ? -12.710 -14.548 2.234 1.00 91.50 294 PRO A O 1
ATOM 2231 N N . HIS A 1 295 ? -12.742 -14.310 0.015 1.00 92.88 295 HIS A N 1
ATOM 2232 C CA . HIS A 1 295 ? -14.058 -13.679 -0.061 1.00 92.88 295 HIS A CA 1
ATOM 2233 C C . HIS A 1 295 ? -15.187 -14.697 -0.231 1.00 92.88 295 HIS A C 1
ATOM 2235 O O . HIS A 1 295 ? -16.358 -14.325 -0.232 1.00 92.88 295 HIS A O 1
ATOM 2241 N N . GLY A 1 296 ? -14.847 -15.976 -0.441 1.00 92.38 296 GLY A N 1
ATOM 2242 C CA . GLY A 1 296 ? -15.823 -17.031 -0.686 1.00 92.38 296 GLY A CA 1
ATOM 2243 C C . GLY A 1 296 ? -16.731 -16.795 -1.888 1.00 92.38 296 GLY A C 1
ATOM 2244 O O . GLY A 1 296 ? -17.878 -17.237 -1.883 1.00 92.38 296 GLY A O 1
ATOM 2245 N N . ALA A 1 297 ? -16.219 -16.094 -2.898 1.00 94.00 297 ALA A N 1
ATOM 2246 C CA . ALA A 1 297 ? -16.951 -15.731 -4.104 1.00 94.00 297 ALA A CA 1
ATOM 2247 C C . ALA A 1 297 ? -17.061 -16.880 -5.120 1.00 94.00 297 ALA A C 1
ATOM 2249 O O . ALA A 1 297 ? -17.708 -16.716 -6.149 1.00 94.00 297 ALA A O 1
ATOM 2250 N N . ILE A 1 298 ? -16.402 -18.015 -4.875 1.00 95.31 298 ILE A N 1
ATOM 2251 C CA . ILE A 1 298 ? -16.276 -19.103 -5.847 1.00 95.31 298 ILE A CA 1
ATOM 2252 C C . ILE A 1 298 ? -17.086 -20.311 -5.387 1.00 95.31 298 ILE A C 1
ATOM 2254 O O . ILE A 1 298 ? -16.841 -20.846 -4.306 1.00 95.31 298 ILE A O 1
ATOM 2258 N N . THR A 1 299 ? -18.009 -20.758 -6.228 1.00 94.56 299 THR A N 1
ATOM 2259 C CA . THR A 1 299 ? -18.757 -22.018 -6.118 1.00 94.56 299 THR A CA 1
ATOM 2260 C C . THR A 1 299 ? -18.451 -22.891 -7.340 1.00 94.56 299 THR A C 1
ATOM 2262 O O . THR A 1 299 ? -17.497 -22.622 -8.078 1.00 94.56 299 THR A O 1
ATOM 2265 N N . TRP A 1 300 ? -19.197 -23.974 -7.553 1.00 94.69 300 TRP A N 1
ATOM 2266 C CA . TRP A 1 300 ? -19.016 -24.827 -8.722 1.00 94.69 300 TRP A CA 1
ATOM 2267 C C . TRP A 1 300 ? -20.320 -25.496 -9.159 1.00 94.69 300 TRP A C 1
ATOM 2269 O O . TRP A 1 300 ? -21.166 -25.835 -8.337 1.00 94.69 300 TRP A O 1
ATOM 2279 N N . ASP A 1 301 ? -20.427 -25.719 -10.464 1.00 92.31 301 ASP A N 1
ATOM 2280 C CA . ASP A 1 301 ? -21.387 -26.610 -11.121 1.00 92.31 301 ASP A CA 1
ATOM 2281 C C . ASP A 1 301 ? -20.686 -27.208 -12.347 1.00 92.31 301 ASP A C 1
ATOM 2283 O O . ASP A 1 301 ? -20.526 -26.540 -13.374 1.00 92.31 301 ASP A O 1
ATOM 2287 N N . ASN A 1 302 ? -20.144 -28.422 -12.196 1.00 90.25 302 ASN A N 1
ATOM 2288 C CA . ASN A 1 302 ? -19.251 -29.117 -13.143 1.00 90.25 302 ASN A CA 1
ATOM 2289 C C . ASN A 1 302 ? -17.963 -28.361 -13.554 1.00 90.25 302 ASN A C 1
ATOM 2291 O O . ASN A 1 302 ? -17.042 -28.961 -14.104 1.00 90.25 302 ASN A O 1
ATOM 2295 N N . ARG A 1 303 ? -17.873 -27.058 -13.279 1.00 94.81 303 ARG A N 1
ATOM 2296 C CA . ARG A 1 303 ? -16.746 -26.129 -13.422 1.00 94.81 303 ARG A CA 1
ATOM 2297 C C . ARG A 1 303 ? -16.853 -25.069 -12.327 1.00 94.81 303 ARG A C 1
ATOM 2299 O O . ARG A 1 303 ? -17.918 -24.908 -11.731 1.00 94.81 303 ARG A O 1
ATOM 2306 N N . ALA A 1 304 ? -15.768 -24.345 -12.067 1.00 96.50 304 ALA A N 1
ATOM 2307 C CA . ALA A 1 304 ? -15.805 -23.223 -11.134 1.00 96.50 304 ALA A CA 1
ATOM 2308 C C . ALA A 1 304 ? -16.758 -22.120 -11.633 1.00 96.50 304 ALA A C 1
ATOM 2310 O O . ALA A 1 304 ? -16.793 -21.809 -12.824 1.00 96.50 304 ALA A O 1
ATOM 2311 N N . VAL A 1 305 ? -17.512 -21.527 -10.709 1.00 96.25 305 VAL A N 1
ATOM 2312 C CA . VAL A 1 305 ? -18.419 -20.398 -10.942 1.00 96.25 305 VAL A CA 1
ATOM 2313 C C . VAL A 1 305 ? -18.013 -19.279 -9.993 1.00 96.25 305 VAL A C 1
ATOM 2315 O O . VAL A 1 305 ? -17.915 -19.492 -8.785 1.00 96.25 305 VAL A O 1
ATOM 2318 N N . ILE A 1 306 ? -17.755 -18.087 -10.529 1.00 95.25 306 ILE A N 1
ATOM 2319 C CA . ILE A 1 306 ? -17.380 -16.917 -9.732 1.00 95.25 306 ILE A CA 1
ATOM 2320 C C . ILE A 1 306 ? -18.588 -15.993 -9.638 1.00 95.25 306 ILE A C 1
ATOM 2322 O O . ILE A 1 306 ? -19.087 -15.501 -10.645 1.00 95.25 306 ILE A O 1
ATOM 2326 N N . ASN A 1 307 ? -19.042 -15.733 -8.415 1.00 92.00 307 ASN A N 1
ATOM 2327 C CA . ASN A 1 307 ? -20.015 -14.691 -8.144 1.00 92.00 307 ASN A CA 1
ATOM 2328 C C . ASN A 1 307 ? -19.316 -13.328 -8.239 1.00 92.00 307 ASN A C 1
ATOM 2330 O O . ASN A 1 307 ? -18.537 -12.945 -7.363 1.00 92.00 307 ASN A O 1
ATOM 2334 N N . GLU A 1 308 ? -19.594 -12.590 -9.310 1.00 89.88 308 GLU A N 1
ATOM 2335 C CA . GLU A 1 308 ? -18.937 -11.312 -9.596 1.00 89.88 308 GLU A CA 1
ATOM 2336 C C . GLU A 1 308 ? -19.299 -10.196 -8.597 1.00 89.88 308 GLU A C 1
ATOM 2338 O O . GLU A 1 308 ? -18.507 -9.280 -8.358 1.00 89.88 308 GLU A O 1
ATOM 2343 N N . VAL A 1 309 ? -20.471 -10.291 -7.962 1.00 87.44 309 VAL A N 1
ATOM 2344 C CA . VAL A 1 309 ? -20.926 -9.342 -6.937 1.00 87.44 309 VAL A CA 1
ATOM 2345 C C . VAL A 1 309 ? -20.129 -9.528 -5.639 1.00 87.44 309 VAL A C 1
ATOM 2347 O O . VAL A 1 309 ? -19.723 -8.539 -5.015 1.00 87.44 309 VAL A O 1
ATOM 2350 N N . ALA A 1 310 ? -19.867 -10.786 -5.262 1.00 88.62 310 ALA A N 1
ATOM 2351 C CA . ALA A 1 310 ? -19.094 -11.164 -4.076 1.00 88.62 310 ALA A CA 1
ATOM 2352 C C . ALA A 1 310 ? -17.572 -11.091 -4.291 1.00 88.62 310 ALA A C 1
ATOM 2354 O O . ALA A 1 310 ? -16.816 -10.859 -3.346 1.00 88.62 310 ALA A O 1
ATOM 2355 N N . CYS A 1 311 ? -17.102 -11.289 -5.526 1.00 92.31 311 CYS A N 1
ATOM 2356 C CA . CYS A 1 311 ? -15.692 -11.178 -5.880 1.00 92.31 311 CYS A CA 1
ATOM 2357 C C . CYS A 1 311 ? -15.188 -9.769 -5.553 1.00 92.31 311 CYS A C 1
ATOM 2359 O O . CYS A 1 311 ? -15.773 -8.796 -6.007 1.00 92.31 311 CYS A O 1
ATOM 2361 N N . GLN A 1 312 ? -14.085 -9.634 -4.813 1.00 91.31 312 GLN A N 1
ATOM 2362 C CA . GLN A 1 312 ? -13.478 -8.320 -4.565 1.00 91.31 312 GLN A CA 1
ATOM 2363 C C . GLN A 1 312 ? -12.397 -7.933 -5.588 1.00 91.31 312 GLN A C 1
ATOM 2365 O O . GLN A 1 312 ? -11.890 -6.816 -5.540 1.00 91.31 312 GLN A O 1
ATOM 2370 N N . GLY A 1 313 ? -12.072 -8.811 -6.545 1.00 94.31 313 GLY A N 1
ATOM 2371 C CA . GLY A 1 313 ? -11.078 -8.530 -7.587 1.00 94.31 313 GLY A CA 1
ATOM 2372 C C . GLY A 1 313 ? -9.623 -8.610 -7.112 1.00 94.31 313 GLY A C 1
ATOM 2373 O O . GLY A 1 313 ? -8.779 -7.884 -7.618 1.00 94.31 313 GLY A O 1
ATOM 2374 N N . CYS A 1 314 ? -9.307 -9.461 -6.128 1.00 94.94 314 CYS A N 1
ATOM 2375 C CA . CYS A 1 314 ? -7.938 -9.603 -5.614 1.00 94.94 314 CYS A CA 1
ATOM 2376 C C . CYS A 1 314 ? -6.997 -10.379 -6.549 1.00 94.94 314 CYS A C 1
ATOM 2378 O O . CYS A 1 314 ? -5.789 -10.194 -6.485 1.00 94.94 314 CYS A O 1
ATOM 2380 N N . GLY A 1 315 ? -7.533 -11.262 -7.397 1.00 95.94 315 GLY A N 1
ATOM 2381 C CA . GLY A 1 315 ? -6.749 -12.050 -8.352 1.00 95.94 315 GLY A CA 1
ATOM 2382 C C . GLY A 1 315 ? -5.966 -13.238 -7.780 1.00 95.94 315 GLY A C 1
ATOM 2383 O O . GLY A 1 315 ? -5.341 -13.941 -8.561 1.00 95.94 315 GLY A O 1
ATOM 2384 N N . ILE A 1 316 ? -6.072 -13.544 -6.480 1.00 96.62 316 ILE A N 1
ATOM 2385 C CA . ILE A 1 316 ? -5.424 -14.727 -5.867 1.00 96.62 316 ILE A CA 1
ATOM 2386 C C . ILE A 1 316 ? -5.856 -16.021 -6.574 1.00 96.62 316 ILE A C 1
ATOM 2388 O O . ILE A 1 316 ? -5.054 -16.886 -6.880 1.00 96.62 316 ILE A O 1
ATOM 2392 N N . CYS A 1 317 ? -7.144 -16.163 -6.891 1.00 96.62 317 CYS A N 1
ATOM 2393 C CA . CYS A 1 317 ? -7.623 -17.345 -7.611 1.00 96.62 317 CYS A CA 1
ATOM 2394 C C . CYS A 1 317 ? -7.049 -17.489 -9.030 1.00 96.62 317 CYS A C 1
ATOM 2396 O O . CYS A 1 317 ? -6.969 -18.614 -9.514 1.00 96.62 317 CYS A O 1
ATOM 2398 N N . ALA A 1 318 ? -6.676 -16.378 -9.674 1.00 96.31 318 ALA A N 1
ATOM 2399 C CA . ALA A 1 318 ? -6.072 -16.388 -11.000 1.00 96.31 318 ALA A CA 1
ATOM 2400 C C . ALA A 1 318 ? -4.613 -16.851 -10.924 1.00 96.31 318 ALA A C 1
ATOM 2402 O O . ALA A 1 318 ? -4.263 -17.780 -11.635 1.00 96.31 318 ALA A O 1
ATOM 2403 N N . SER A 1 319 ? -3.821 -16.305 -9.990 1.00 95.44 319 SER A N 1
ATOM 2404 C CA . SER A 1 319 ? -2.412 -16.699 -9.790 1.00 95.44 319 SER A CA 1
ATOM 2405 C C . SER A 1 319 ? -2.218 -18.123 -9.258 1.00 95.44 319 SER A C 1
ATOM 2407 O O . SER A 1 319 ? -1.113 -18.643 -9.233 1.00 95.44 319 SER A O 1
ATOM 2409 N N . GLN A 1 320 ? -3.285 -18.754 -8.764 1.00 95.25 320 GLN A N 1
ATOM 2410 C CA . GLN A 1 320 ? -3.260 -20.126 -8.249 1.00 95.25 320 GLN A CA 1
ATOM 2411 C C . GLN A 1 320 ? -3.945 -21.115 -9.202 1.00 95.25 320 GLN A C 1
ATOM 2413 O O . GLN A 1 320 ? -4.183 -22.267 -8.832 1.00 95.25 320 GLN A O 1
ATOM 2418 N N . CYS A 1 321 ? -4.364 -20.679 -10.396 1.00 95.69 321 CYS A N 1
ATOM 2419 C CA . CYS A 1 321 ? -5.049 -21.550 -11.341 1.00 95.69 321 CYS A CA 1
ATOM 2420 C C . CYS A 1 321 ? -4.027 -22.325 -12.187 1.00 95.69 321 CYS A C 1
ATOM 2422 O O . CYS A 1 321 ? -3.460 -21.748 -13.105 1.00 95.69 321 CYS A O 1
ATOM 2424 N N . PRO A 1 322 ? -3.867 -23.650 -12.003 1.00 93.06 322 PRO A N 1
ATOM 2425 C CA . PRO A 1 322 ? -2.850 -24.428 -12.722 1.00 93.06 322 PRO A CA 1
ATOM 2426 C C . PRO A 1 322 ? -3.152 -24.633 -14.217 1.00 93.06 322 PRO A C 1
ATOM 2428 O O . PRO A 1 322 ? -2.447 -25.364 -14.899 1.00 93.06 322 PRO A O 1
ATOM 2431 N N . GLN A 1 323 ? -4.270 -24.104 -14.711 1.00 94.69 323 GLN A N 1
ATOM 2432 C CA . GLN A 1 323 ? -4.649 -24.144 -16.126 1.00 94.69 323 GLN A CA 1
ATOM 2433 C C . GLN A 1 323 ? -4.775 -22.733 -16.714 1.00 94.69 323 GLN A C 1
ATOM 2435 O O . GLN A 1 323 ? -5.298 -22.603 -17.819 1.00 94.69 323 GLN A O 1
ATOM 2440 N N . GLU A 1 324 ? -4.438 -21.697 -15.929 1.00 93.88 324 GLU A N 1
ATOM 2441 C CA . GLU A 1 324 ? -4.726 -20.265 -16.150 1.00 93.88 324 GLU A CA 1
ATOM 2442 C C . GLU A 1 324 ? -6.148 -20.001 -16.678 1.00 93.88 324 GLU A C 1
ATOM 2444 O O . GLU A 1 324 ? -6.432 -19.053 -17.412 1.00 93.88 324 GLU A O 1
ATOM 2449 N N . ALA A 1 325 ? -7.093 -20.857 -16.286 1.00 96.44 325 ALA A N 1
ATOM 2450 C CA . ALA A 1 325 ? -8.485 -20.765 -16.699 1.00 96.44 325 ALA A CA 1
ATOM 2451 C C . ALA A 1 325 ? -9.198 -19.562 -16.066 1.00 96.44 325 ALA A C 1
ATOM 2453 O O . ALA A 1 325 ? -10.360 -19.318 -16.368 1.00 96.44 325 ALA A O 1
ATOM 2454 N N . ILE A 1 326 ? -8.557 -18.850 -15.135 1.00 96.69 326 ILE A N 1
ATOM 2455 C CA . ILE A 1 326 ? -9.148 -17.732 -14.407 1.00 96.69 326 ILE A CA 1
ATOM 2456 C C . ILE A 1 326 ? -8.370 -16.471 -14.734 1.00 96.69 326 ILE A C 1
ATOM 2458 O O . ILE A 1 326 ? -7.182 -16.386 -14.454 1.00 96.69 326 ILE A O 1
ATOM 2462 N N . GLN A 1 327 ? -9.078 -15.468 -15.239 1.00 94.06 327 GLN A N 1
ATOM 2463 C CA . GLN A 1 327 ? -8.515 -14.174 -15.605 1.00 94.06 327 GLN A CA 1
ATOM 2464 C C . GLN A 1 327 ? -9.214 -13.058 -14.835 1.00 94.06 327 GLN A C 1
ATOM 2466 O O . GLN A 1 327 ? -10.367 -13.193 -14.412 1.00 94.06 327 GLN A O 1
ATOM 2471 N N . LEU A 1 328 ? -8.528 -11.931 -14.657 1.00 93.62 328 LEU A N 1
ATOM 2472 C CA . LEU A 1 328 ? -9.090 -10.747 -14.017 1.00 93.62 328 LEU A CA 1
ATOM 2473 C C . LEU A 1 328 ? -9.320 -9.658 -15.069 1.00 93.62 328 LEU A C 1
ATOM 2475 O O . LEU A 1 328 ? -8.405 -9.302 -15.806 1.00 93.62 328 LEU A O 1
ATOM 2479 N N . ARG A 1 329 ? -10.539 -9.108 -15.157 1.00 87.75 329 ARG A N 1
ATOM 2480 C CA . ARG A 1 329 ? -10.811 -8.007 -16.102 1.00 87.75 329 ARG A CA 1
ATOM 2481 C C . ARG A 1 329 ? -9.866 -6.828 -15.806 1.00 87.75 329 ARG A C 1
ATOM 2483 O O . ARG A 1 329 ? -9.682 -6.482 -14.643 1.00 87.75 329 ARG A O 1
ATOM 2490 N N . ASN A 1 330 ? -9.278 -6.213 -16.830 1.00 85.94 330 ASN A N 1
ATOM 2491 C CA . ASN A 1 330 ? -8.297 -5.116 -16.708 1.00 85.94 330 ASN A CA 1
ATOM 2492 C C . ASN A 1 330 ? -6.974 -5.478 -15.990 1.00 85.94 330 ASN A C 1
ATOM 2494 O O . ASN A 1 330 ? -6.207 -4.574 -15.666 1.00 85.94 330 ASN A O 1
ATOM 2498 N N . TYR A 1 331 ? -6.738 -6.767 -15.721 1.00 90.56 331 TYR A N 1
ATOM 2499 C CA . TYR A 1 331 ? -5.483 -7.340 -15.219 1.00 90.56 331 TYR A CA 1
ATOM 2500 C C . TYR A 1 331 ? -5.305 -8.754 -15.784 1.00 90.56 331 TYR A C 1
ATOM 2502 O O . TYR A 1 331 ? -5.120 -9.713 -15.028 1.00 90.56 331 TYR A O 1
ATOM 2510 N N . THR A 1 332 ? -5.474 -8.895 -17.099 1.00 92.62 332 THR A N 1
ATOM 2511 C CA . THR A 1 332 ? -5.262 -10.181 -17.774 1.00 92.62 332 THR A CA 1
ATOM 2512 C C . THR A 1 332 ? -3.777 -10.483 -17.848 1.00 92.62 332 THR A C 1
ATOM 2514 O O . THR A 1 332 ? -2.956 -9.564 -17.844 1.00 92.62 332 THR A O 1
ATOM 2517 N N . ASP A 1 333 ? -3.432 -11.762 -17.944 1.00 91.88 333 ASP A N 1
ATOM 2518 C CA . ASP A 1 333 ? -2.030 -12.175 -18.032 1.00 91.88 333 ASP A CA 1
ATOM 2519 C C . ASP A 1 333 ? -1.346 -11.513 -19.246 1.00 91.88 333 ASP A C 1
ATOM 2521 O O . ASP A 1 333 ? -0.325 -10.849 -19.077 1.00 91.88 333 ASP A O 1
ATOM 2525 N N . ASP A 1 334 ? -2.019 -11.484 -20.404 1.00 91.75 334 ASP A N 1
ATOM 2526 C CA . ASP A 1 334 ? -1.565 -10.781 -21.617 1.00 91.75 334 ASP A CA 1
ATOM 2527 C C . ASP A 1 334 ? -1.233 -9.293 -21.400 1.00 91.75 334 ASP A C 1
ATOM 2529 O O . ASP A 1 334 ? -0.328 -8.752 -22.033 1.00 91.75 334 ASP A O 1
ATOM 2533 N N . GLN A 1 335 ? -1.961 -8.595 -20.519 1.00 92.00 335 GLN A N 1
ATOM 2534 C CA . GLN A 1 335 ? -1.705 -7.175 -20.247 1.00 92.00 335 GLN A CA 1
ATOM 2535 C C . GLN A 1 335 ? -0.423 -6.991 -19.442 1.00 92.00 335 GLN A C 1
ATOM 2537 O O . GLN A 1 335 ? 0.326 -6.048 -19.690 1.00 92.00 335 GLN A O 1
ATOM 2542 N N . ILE A 1 336 ? -0.171 -7.883 -18.482 1.00 92.88 336 ILE A N 1
ATOM 2543 C CA . ILE A 1 336 ? 1.065 -7.873 -17.701 1.00 92.88 336 ILE A CA 1
ATOM 2544 C C . ILE A 1 336 ? 2.242 -8.241 -18.605 1.00 92.88 336 ILE A C 1
ATOM 2546 O O . ILE A 1 336 ? 3.256 -7.548 -18.598 1.00 92.88 336 ILE A O 1
ATOM 2550 N N . GLU A 1 337 ? 2.087 -9.262 -19.445 1.00 92.19 337 GLU A N 1
ATOM 2551 C CA . GLU A 1 337 ? 3.115 -9.681 -20.401 1.00 92.19 337 GLU A CA 1
ATOM 2552 C C . GLU A 1 337 ? 3.449 -8.595 -21.421 1.00 92.19 337 GLU A C 1
ATOM 2554 O O . GLU A 1 337 ? 4.625 -8.361 -21.691 1.00 92.19 337 GLU A O 1
ATOM 2559 N N . ALA A 1 338 ? 2.452 -7.865 -21.926 1.00 91.69 338 ALA A N 1
ATOM 2560 C CA . ALA A 1 338 ? 2.685 -6.732 -22.816 1.00 91.69 338 ALA A CA 1
ATOM 2561 C C . ALA A 1 338 ? 3.531 -5.627 -22.154 1.00 91.69 338 ALA A C 1
ATOM 2563 O O . ALA A 1 338 ? 4.382 -5.033 -22.814 1.00 91.69 338 ALA A O 1
ATOM 2564 N N . VAL A 1 339 ? 3.339 -5.369 -20.853 1.00 90.62 339 VAL A N 1
ATOM 2565 C CA . VAL A 1 339 ? 4.175 -4.417 -20.099 1.00 90.62 339 VAL A CA 1
ATOM 2566 C C . VAL A 1 339 ? 5.610 -4.932 -19.969 1.00 90.62 339 VAL A C 1
ATOM 2568 O O . VAL A 1 339 ? 6.547 -4.164 -20.174 1.00 90.62 339 VAL A O 1
ATOM 2571 N N . LEU A 1 340 ? 5.796 -6.222 -19.675 1.00 92.12 340 LEU A N 1
ATOM 2572 C CA . LEU A 1 340 ? 7.128 -6.833 -19.569 1.00 92.12 340 LEU A CA 1
ATOM 2573 C C . LEU A 1 340 ? 7.863 -6.867 -20.919 1.00 92.12 340 LEU A C 1
ATOM 2575 O O . LEU A 1 340 ? 9.066 -6.633 -20.976 1.00 92.12 340 LEU A O 1
ATOM 2579 N N . ALA A 1 341 ? 7.146 -7.100 -22.017 1.00 87.94 341 ALA A N 1
ATOM 2580 C CA . ALA A 1 341 ? 7.712 -7.070 -23.364 1.00 87.94 341 ALA A CA 1
ATOM 2581 C C . ALA A 1 341 ? 8.143 -5.657 -23.805 1.00 87.94 341 ALA A C 1
ATOM 2583 O O . ALA A 1 341 ? 8.976 -5.521 -24.698 1.00 87.94 341 ALA A O 1
ATOM 2584 N N . ALA A 1 342 ? 7.592 -4.609 -23.184 1.00 86.00 342 ALA A N 1
ATOM 2585 C CA . ALA A 1 342 ? 7.891 -3.210 -23.485 1.00 86.00 342 ALA A CA 1
ATOM 2586 C C . ALA A 1 342 ? 9.027 -2.612 -22.630 1.00 86.00 342 ALA A C 1
ATOM 2588 O O . ALA A 1 342 ? 9.267 -1.405 -22.701 1.00 86.00 342 ALA A O 1
ATOM 2589 N N . LEU A 1 343 ? 9.716 -3.418 -21.812 1.00 80.19 343 LEU A N 1
ATOM 2590 C CA . LEU A 1 343 ? 10.840 -2.949 -20.999 1.00 80.19 343 LEU A CA 1
ATOM 2591 C C . LEU A 1 343 ? 11.971 -2.407 -21.887 1.00 80.19 343 LEU A C 1
ATOM 2593 O O . LEU A 1 343 ? 12.437 -3.083 -22.805 1.00 80.19 343 LEU A O 1
ATOM 2597 N N . ASP A 1 344 ? 12.455 -1.197 -21.591 1.00 72.94 344 ASP A N 1
ATOM 2598 C CA . ASP A 1 344 ? 13.572 -0.604 -22.329 1.00 72.94 344 ASP A CA 1
ATOM 2599 C C . ASP A 1 344 ? 14.883 -1.303 -21.955 1.00 72.94 344 ASP A C 1
ATOM 2601 O O . ASP A 1 344 ? 15.421 -1.137 -20.857 1.00 72.94 344 ASP A O 1
ATOM 2605 N N . THR A 1 345 ? 15.421 -2.077 -22.893 1.00 68.62 345 THR A N 1
ATOM 2606 C CA . THR A 1 345 ? 16.639 -2.869 -22.702 1.00 68.62 345 THR A CA 1
ATOM 2607 C C . THR A 1 345 ? 17.908 -2.029 -22.565 1.00 68.62 345 THR A C 1
ATOM 2609 O O . THR A 1 345 ? 18.963 -2.586 -22.288 1.00 68.62 345 THR A O 1
ATOM 2612 N N . ARG A 1 346 ? 17.843 -0.709 -22.784 1.00 66.00 346 ARG A N 1
ATOM 2613 C CA . ARG A 1 346 ? 18.997 0.203 -22.693 1.00 66.00 346 ARG A CA 1
ATOM 2614 C C . ARG A 1 346 ? 19.193 0.776 -21.288 1.00 66.00 346 ARG A C 1
ATOM 2616 O O . ARG A 1 346 ? 20.260 1.312 -20.999 1.00 66.00 346 ARG A O 1
ATOM 2623 N N . LEU A 1 347 ? 18.170 0.722 -20.433 1.00 60.69 347 LEU A N 1
ATOM 2624 C CA . LEU A 1 347 ? 18.155 1.406 -19.139 1.00 60.69 347 LEU A CA 1
ATOM 2625 C C . LEU A 1 347 ? 18.565 0.464 -18.010 1.00 60.69 347 LEU A C 1
ATOM 2627 O O . LEU A 1 347 ? 17.757 -0.347 -17.584 1.00 60.69 347 LEU A O 1
ATOM 2631 N N . HIS A 1 348 ? 19.772 0.612 -17.465 1.00 59.84 348 HIS A N 1
ATOM 2632 C CA . HIS A 1 348 ? 20.240 -0.200 -16.338 1.00 59.84 348 HIS A CA 1
ATOM 2633 C C . HIS A 1 348 ? 20.368 0.606 -15.029 1.00 59.84 348 HIS A C 1
ATOM 2635 O O . HIS A 1 348 ? 20.729 1.784 -15.069 1.00 59.84 348 HIS A O 1
ATOM 2641 N N . PRO A 1 349 ? 20.108 -0.014 -13.861 1.00 71.56 349 PRO A N 1
ATOM 2642 C CA . PRO A 1 349 ? 19.538 -1.352 -13.713 1.00 71.56 349 PRO A CA 1
ATOM 2643 C C . PRO A 1 349 ? 18.037 -1.365 -14.058 1.00 71.56 349 PRO A C 1
ATOM 2645 O O . PRO A 1 349 ? 17.295 -0.444 -13.701 1.00 71.56 349 PRO A O 1
ATOM 2648 N N . ARG A 1 350 ? 17.593 -2.424 -14.741 1.00 84.81 350 ARG A N 1
ATOM 2649 C CA . ARG A 1 350 ? 16.187 -2.713 -15.046 1.00 84.81 350 ARG A CA 1
ATOM 2650 C C . ARG A 1 350 ? 15.538 -3.317 -13.816 1.00 84.81 350 ARG A C 1
ATOM 2652 O O . ARG A 1 350 ? 15.829 -4.454 -13.454 1.00 84.81 350 ARG A O 1
ATOM 2659 N N . VAL A 1 351 ? 14.660 -2.555 -13.177 1.00 88.75 351 VAL A N 1
ATOM 2660 C CA . VAL A 1 351 ? 13.950 -2.995 -11.976 1.00 88.75 351 VAL A CA 1
ATOM 2661 C C . VAL A 1 351 ? 12.465 -3.057 -12.276 1.00 88.75 351 VAL A C 1
ATOM 2663 O O . VAL A 1 351 ? 11.848 -2.027 -12.526 1.00 88.75 351 VAL A O 1
ATOM 2666 N N . VAL A 1 352 ? 11.872 -4.247 -12.220 1.00 96.94 352 VAL A N 1
ATOM 2667 C CA . VAL A 1 352 ? 10.417 -4.413 -12.350 1.00 96.94 352 VAL A CA 1
ATOM 2668 C C . VAL A 1 352 ? 9.807 -4.485 -10.959 1.00 96.94 352 VAL A C 1
ATOM 2670 O O . VAL A 1 352 ? 10.204 -5.322 -10.158 1.00 96.94 352 VAL A O 1
ATOM 2673 N N . ALA A 1 353 ? 8.838 -3.627 -10.650 1.00 97.31 353 ALA A N 1
ATOM 2674 C CA . ALA A 1 353 ? 8.230 -3.572 -9.326 1.00 97.31 353 ALA A CA 1
ATOM 2675 C C . ALA A 1 353 ? 6.726 -3.856 -9.378 1.00 97.31 353 ALA A C 1
ATOM 2677 O O . ALA A 1 353 ? 5.944 -3.015 -9.811 1.00 97.31 353 ALA A O 1
ATOM 2678 N N . PHE A 1 354 ? 6.297 -5.017 -8.884 1.00 98.44 354 PHE A N 1
ATOM 2679 C CA . PHE A 1 354 ? 4.889 -5.357 -8.699 1.00 98.44 354 PHE A CA 1
ATOM 2680 C C . PHE A 1 354 ? 4.376 -4.774 -7.378 1.00 98.44 354 PHE A C 1
ATOM 2682 O O . PHE A 1 354 ? 4.748 -5.214 -6.288 1.00 98.44 354 PHE A O 1
ATOM 2689 N N . LEU A 1 355 ? 3.499 -3.775 -7.468 1.00 98.06 355 LEU A N 1
ATOM 2690 C CA . LEU A 1 355 ? 3.062 -2.978 -6.324 1.00 98.06 355 LEU A CA 1
ATOM 2691 C C . LEU A 1 355 ? 1.594 -3.246 -5.994 1.00 98.06 355 LEU A C 1
ATOM 2693 O O . LEU A 1 355 ? 0.707 -3.010 -6.816 1.00 98.06 355 LEU A O 1
ATOM 2697 N N . CYS A 1 356 ? 1.303 -3.681 -4.766 1.00 97.44 356 CYS A N 1
ATOM 2698 C CA . CYS A 1 356 ? -0.075 -3.788 -4.289 1.00 97.44 356 CYS A CA 1
ATOM 2699 C C . CYS A 1 356 ? -0.782 -2.422 -4.319 1.00 97.44 356 CYS A C 1
ATOM 2701 O O . CYS A 1 356 ? -0.344 -1.475 -3.665 1.00 97.44 356 CYS A O 1
ATOM 2703 N N . ARG A 1 357 ? -1.935 -2.340 -4.998 1.00 95.62 357 ARG A N 1
ATOM 2704 C CA . ARG A 1 357 ? -2.744 -1.115 -5.102 1.00 95.62 357 ARG A CA 1
ATOM 2705 C C . ARG A 1 357 ? -3.087 -0.488 -3.754 1.00 95.62 357 ARG A C 1
ATOM 2707 O O . ARG A 1 357 ? -3.083 0.726 -3.667 1.00 95.62 357 ARG A O 1
ATOM 2714 N N . ASN A 1 358 ? -3.430 -1.302 -2.754 1.00 91.06 358 ASN A N 1
ATOM 2715 C CA . ASN A 1 358 ? -3.955 -0.821 -1.468 1.00 91.06 358 ASN A CA 1
ATOM 2716 C C . ASN A 1 358 ? -2.848 -0.485 -0.452 1.00 91.06 358 ASN A C 1
ATOM 2718 O O . ASN A 1 358 ? -3.152 -0.217 0.708 1.00 91.06 358 ASN A O 1
ATOM 2722 N N . SER A 1 359 ? -1.572 -0.591 -0.840 1.00 94.38 359 SER A N 1
ATOM 2723 C CA . SER A 1 359 ? -0.470 -0.129 0.003 1.00 94.38 359 SER A CA 1
ATOM 2724 C C . SER A 1 359 ? 0.722 0.368 -0.811 1.00 94.38 359 SER A C 1
ATOM 2726 O O . SER A 1 359 ? 0.888 1.570 -0.961 1.00 94.38 359 SER A O 1
ATOM 2728 N N . ALA A 1 360 ? 1.523 -0.526 -1.387 1.00 95.81 360 ALA A N 1
ATOM 2729 C CA . ALA A 1 360 ? 2.790 -0.174 -2.020 1.00 95.81 360 ALA A CA 1
ATOM 2730 C C . ALA A 1 360 ? 2.648 0.826 -3.180 1.00 95.81 360 ALA A C 1
ATOM 2732 O O . ALA A 1 360 ? 3.512 1.678 -3.349 1.00 95.81 360 ALA A O 1
ATOM 2733 N N . TRP A 1 361 ? 1.552 0.774 -3.948 1.00 96.69 361 TRP A N 1
ATOM 2734 C CA . TRP A 1 361 ? 1.288 1.775 -4.988 1.00 96.69 361 TRP A CA 1
ATOM 2735 C C . TRP A 1 361 ? 1.038 3.172 -4.403 1.00 96.69 361 TRP A C 1
ATOM 2737 O O . TRP A 1 361 ? 1.520 4.159 -4.949 1.00 96.69 361 TRP A O 1
ATOM 2747 N N . GLU A 1 362 ? 0.311 3.264 -3.287 1.00 93.88 362 GLU A N 1
ATOM 2748 C CA . GLU A 1 362 ? 0.062 4.539 -2.599 1.00 93.88 362 GLU A CA 1
ATOM 2749 C C . GLU A 1 362 ? 1.356 5.095 -1.988 1.00 93.88 362 GLU A C 1
ATOM 2751 O O . GLU A 1 362 ? 1.633 6.287 -2.117 1.00 93.88 362 GLU A O 1
ATOM 2756 N N . ALA A 1 363 ? 2.193 4.226 -1.410 1.00 91.00 363 ALA A N 1
ATOM 2757 C CA . ALA A 1 363 ? 3.509 4.599 -0.891 1.00 91.00 363 ALA A CA 1
ATOM 2758 C C . ALA A 1 363 ? 4.455 5.078 -2.005 1.00 91.00 363 ALA A C 1
ATOM 2760 O O . ALA A 1 363 ? 5.143 6.083 -1.838 1.00 91.00 363 ALA A O 1
ATOM 2761 N N . TYR A 1 364 ? 4.439 4.407 -3.159 1.00 92.38 364 TYR A N 1
ATOM 2762 C CA . TYR A 1 364 ? 5.160 4.823 -4.361 1.00 92.38 364 TYR A CA 1
ATOM 2763 C C . TYR A 1 364 ? 4.703 6.207 -4.847 1.00 92.38 364 TYR A C 1
ATOM 2765 O O . TYR A 1 364 ? 5.525 7.105 -5.021 1.00 92.38 364 TYR A O 1
ATOM 2773 N N . GLU A 1 365 ? 3.393 6.431 -4.998 1.00 90.94 365 GLU A N 1
ATOM 2774 C CA . GLU A 1 365 ? 2.856 7.742 -5.388 1.00 90.94 365 GLU A CA 1
ATOM 2775 C C . GLU A 1 365 ? 3.196 8.836 -4.365 1.00 90.94 365 GLU A C 1
ATOM 2777 O O . GLU A 1 365 ? 3.480 9.976 -4.743 1.00 90.94 365 GLU A O 1
ATOM 2782 N N . ALA A 1 366 ? 3.184 8.511 -3.070 1.00 84.81 366 ALA A N 1
ATOM 2783 C CA . ALA A 1 366 ? 3.598 9.426 -2.015 1.00 84.81 366 ALA A CA 1
ATOM 2784 C C . ALA A 1 366 ? 5.093 9.767 -2.114 1.00 84.81 366 ALA A C 1
ATOM 2786 O O . ALA A 1 366 ? 5.440 10.945 -2.026 1.00 84.81 366 ALA A O 1
ATOM 2787 N N . ALA A 1 367 ? 5.959 8.781 -2.365 1.00 81.19 367 ALA A N 1
ATOM 2788 C CA . ALA A 1 367 ? 7.394 8.990 -2.551 1.00 81.19 367 ALA A CA 1
ATOM 2789 C C . ALA A 1 367 ? 7.676 9.923 -3.742 1.00 81.19 367 ALA A C 1
ATOM 2791 O O . ALA A 1 367 ? 8.436 10.883 -3.604 1.00 81.19 367 ALA A O 1
ATOM 2792 N N . LEU A 1 368 ? 6.976 9.726 -4.869 1.00 79.62 368 LEU A N 1
ATOM 2793 C CA . LEU A 1 368 ? 7.067 10.616 -6.033 1.00 79.62 368 LEU A CA 1
ATOM 2794 C C . LEU A 1 368 ? 6.635 12.053 -5.711 1.00 79.62 368 LEU A C 1
ATOM 2796 O O . LEU A 1 368 ? 7.265 13.014 -6.152 1.00 79.62 368 LEU A O 1
ATOM 2800 N N . LYS A 1 369 ? 5.555 12.224 -4.938 1.00 76.69 369 LYS A N 1
ATOM 2801 C CA . LYS A 1 369 ? 5.053 13.553 -4.553 1.00 76.69 369 LYS A CA 1
ATOM 2802 C C . LYS A 1 369 ? 5.995 14.284 -3.601 1.00 76.69 369 LYS A C 1
ATOM 2804 O O . LYS A 1 369 ? 6.057 15.510 -3.685 1.00 76.69 369 LYS A O 1
ATOM 2809 N N . GLN A 1 370 ? 6.681 13.545 -2.728 1.00 67.56 370 GLN A N 1
ATOM 2810 C CA . GLN A 1 370 ? 7.614 14.059 -1.722 1.00 67.56 370 GLN A CA 1
ATOM 2811 C C . GLN A 1 370 ? 9.035 14.300 -2.264 1.00 67.56 370 GLN A C 1
ATOM 2813 O O . GLN A 1 370 ? 9.878 14.776 -1.512 1.00 67.56 370 GLN A O 1
ATOM 2818 N N . GLN A 1 371 ? 9.309 13.992 -3.542 1.00 54.88 371 GLN A N 1
ATOM 2819 C CA . GLN A 1 371 ? 10.625 14.179 -4.182 1.00 54.88 371 GLN A CA 1
ATOM 2820 C C . GLN A 1 371 ? 11.793 13.467 -3.441 1.00 54.88 371 GLN A C 1
ATOM 2822 O O . GLN A 1 371 ? 12.941 13.907 -3.497 1.00 54.88 371 GLN A O 1
ATOM 2827 N N . VAL A 1 372 ? 11.516 12.350 -2.752 1.00 46.91 372 VAL A N 1
ATOM 2828 C CA . VAL A 1 372 ? 12.494 11.501 -2.022 1.00 46.91 372 VAL A CA 1
ATOM 2829 C C . VAL A 1 372 ? 13.062 10.439 -3.008 1.00 46.91 372 VAL A C 1
ATOM 2831 O O . VAL A 1 372 ? 12.390 10.182 -4.002 1.00 46.91 372 VAL A O 1
ATOM 2834 N N . PRO A 1 373 ? 14.292 9.892 -2.812 1.00 47.97 373 PRO A N 1
ATOM 2835 C CA . PRO A 1 373 ? 15.413 9.785 -3.767 1.00 47.97 373 PRO A CA 1
ATOM 2836 C C . PRO A 1 373 ? 15.131 9.189 -5.163 1.00 47.97 373 PRO A C 1
ATOM 2838 O O . PRO A 1 373 ? 14.095 8.608 -5.456 1.00 47.97 373 PRO A O 1
ATOM 2841 N N . ALA A 1 374 ? 16.123 9.357 -6.047 1.00 57.25 374 ALA A N 1
ATOM 2842 C CA . ALA A 1 374 ? 16.092 8.907 -7.434 1.00 57.25 374 ALA A CA 1
ATOM 2843 C C . ALA A 1 374 ? 15.897 7.385 -7.530 1.00 57.25 374 ALA A C 1
ATOM 2845 O O . ALA A 1 374 ? 16.770 6.616 -7.137 1.00 57.25 374 ALA A O 1
ATOM 2846 N N . LEU A 1 375 ? 14.761 6.969 -8.089 1.00 66.00 375 LEU A N 1
ATOM 2847 C CA . LEU A 1 375 ? 14.553 5.591 -8.519 1.00 66.00 375 LEU A CA 1
ATOM 2848 C C . LEU A 1 375 ? 15.524 5.242 -9.658 1.00 66.00 375 LEU A C 1
ATOM 2850 O O . LEU A 1 375 ? 15.946 6.145 -10.391 1.00 66.00 375 LEU A O 1
ATOM 2854 N N . PRO A 1 376 ? 15.854 3.953 -9.850 1.00 66.44 376 PRO A N 1
ATOM 2855 C CA . PRO A 1 376 ? 16.634 3.518 -10.999 1.00 66.44 376 PRO A CA 1
ATOM 2856 C C . PRO A 1 376 ? 16.053 4.022 -12.323 1.00 66.44 376 PRO A C 1
ATOM 2858 O O . PRO A 1 376 ? 14.837 4.077 -12.501 1.00 66.44 376 PRO A O 1
ATOM 2861 N N . ALA A 1 377 ? 16.925 4.345 -13.278 1.00 64.19 377 ALA A N 1
ATOM 2862 C CA . ALA A 1 377 ? 16.523 4.782 -14.615 1.00 64.19 377 ALA A CA 1
ATOM 2863 C C . ALA A 1 377 ? 15.607 3.761 -15.314 1.00 64.19 377 ALA A C 1
ATOM 2865 O O . ALA A 1 377 ? 14.642 4.150 -15.963 1.00 64.19 377 ALA A O 1
ATOM 2866 N N . GLY A 1 378 ? 15.891 2.465 -15.135 1.00 73.62 378 GLY A N 1
ATOM 2867 C CA . GLY A 1 378 ? 15.092 1.349 -15.645 1.00 73.62 378 GLY A CA 1
ATOM 2868 C C . GLY A 1 378 ? 13.986 0.872 -14.695 1.00 73.62 378 GLY A C 1
ATOM 2869 O O . GLY A 1 378 ? 13.574 -0.283 -14.788 1.00 73.62 378 GLY A O 1
ATOM 2870 N N . PHE A 1 379 ? 13.532 1.698 -13.744 1.00 83.88 379 PHE A N 1
ATOM 2871 C CA . PHE A 1 379 ? 12.482 1.319 -12.794 1.00 83.88 379 PHE A CA 1
ATOM 2872 C C . PHE A 1 379 ? 11.093 1.318 -13.451 1.00 83.88 379 PHE A C 1
ATOM 2874 O O . PHE A 1 379 ? 10.572 2.364 -13.833 1.00 83.88 379 PHE A O 1
ATOM 2881 N N . THR A 1 380 ? 10.465 0.145 -13.525 1.00 91.00 380 THR A N 1
ATOM 2882 C CA . THR A 1 380 ? 9.142 -0.070 -14.122 1.00 91.00 380 THR A CA 1
ATOM 2883 C C . THR A 1 380 ? 8.133 -0.503 -13.052 1.00 91.00 380 THR A C 1
ATOM 2885 O O . THR A 1 380 ? 8.128 -1.667 -12.642 1.00 91.00 380 THR A O 1
ATOM 2888 N N . PRO A 1 381 ? 7.259 0.404 -12.579 1.00 94.56 381 PRO A N 1
ATOM 2889 C CA . PRO A 1 381 ? 6.221 0.078 -11.608 1.00 94.56 381 PRO A CA 1
ATOM 2890 C C . PRO A 1 381 ? 4.991 -0.545 -12.285 1.00 94.56 381 PRO A C 1
ATOM 2892 O O . PRO A 1 381 ? 4.408 0.024 -13.205 1.00 94.56 381 PRO A O 1
ATOM 2895 N N . ILE A 1 382 ? 4.526 -1.679 -11.769 1.00 95.88 382 ILE A N 1
ATOM 2896 C CA . ILE A 1 382 ? 3.321 -2.379 -12.223 1.00 95.88 382 ILE A CA 1
ATOM 2897 C C . ILE A 1 382 ? 2.289 -2.366 -11.093 1.00 95.88 382 ILE A C 1
ATOM 2899 O O . ILE A 1 382 ? 2.468 -2.982 -10.038 1.00 95.88 382 ILE A O 1
ATOM 2903 N N . LYS A 1 383 ? 1.179 -1.653 -11.310 1.00 96.00 383 LYS A N 1
ATOM 2904 C CA . LYS A 1 383 ? 0.083 -1.542 -10.337 1.00 96.00 383 LYS A CA 1
ATOM 2905 C C . LYS A 1 383 ? -0.727 -2.830 -10.289 1.00 96.00 383 LYS A C 1
ATOM 2907 O O . LYS A 1 383 ? -1.590 -3.030 -11.131 1.00 96.00 383 LYS A O 1
ATOM 2912 N N . MET A 1 384 ? -0.558 -3.645 -9.258 1.00 95.75 384 MET A N 1
ATOM 2913 C CA . MET A 1 384 ? -1.338 -4.872 -9.081 1.00 95.75 384 MET A CA 1
ATOM 2914 C C . MET A 1 384 ? -2.614 -4.616 -8.270 1.00 95.75 384 MET A C 1
ATOM 2916 O O . MET A 1 384 ? -2.580 -3.852 -7.303 1.00 95.75 384 MET A O 1
ATOM 2920 N N . PRO A 1 385 ? -3.755 -5.266 -8.575 1.00 94.81 385 PRO A N 1
ATOM 2921 C CA . PRO A 1 385 ? -4.978 -5.116 -7.778 1.00 94.81 385 PRO A CA 1
ATOM 2922 C C . PRO A 1 385 ? -4.772 -5.591 -6.328 1.00 94.81 385 PRO A C 1
ATOM 2924 O O . PRO A 1 385 ? -5.283 -4.991 -5.381 1.00 94.81 385 PRO A O 1
ATOM 2927 N N . CYS A 1 386 ? -3.959 -6.630 -6.162 1.00 96.00 386 CYS A N 1
ATOM 2928 C CA . CYS A 1 386 ? -3.385 -7.105 -4.913 1.00 96.00 386 CYS A CA 1
ATOM 2929 C C . CYS A 1 386 ? -2.037 -7.755 -5.243 1.00 96.00 386 CYS A C 1
ATOM 2931 O O . CYS A 1 386 ? -1.899 -8.342 -6.317 1.00 96.00 386 CYS A O 1
ATOM 2933 N N . ALA A 1 387 ? -1.077 -7.725 -4.314 1.00 97.19 387 ALA A N 1
ATOM 2934 C CA . ALA A 1 387 ? 0.154 -8.508 -4.454 1.00 97.19 387 ALA A CA 1
ATOM 2935 C C . ALA A 1 387 ? -0.137 -10.007 -4.666 1.00 97.19 387 ALA A C 1
ATOM 2937 O O . ALA A 1 387 ? 0.593 -10.673 -5.381 1.00 97.19 387 ALA A O 1
ATOM 2938 N N . GLY A 1 388 ? -1.249 -10.528 -4.137 1.00 96.19 388 GLY A N 1
ATOM 2939 C CA . GLY A 1 388 ? -1.634 -11.930 -4.320 1.00 96.19 388 GLY A CA 1
ATOM 2940 C C . GLY A 1 388 ? -1.979 -12.335 -5.759 1.00 96.19 388 GLY A C 1
ATOM 2941 O O . GLY A 1 388 ? -2.088 -13.527 -6.021 1.00 96.19 388 GLY A O 1
ATOM 2942 N N . LYS A 1 389 ? -2.149 -11.386 -6.695 1.00 96.06 389 LYS A N 1
ATOM 2943 C CA . LYS A 1 389 ? -2.265 -11.678 -8.139 1.00 96.06 389 LYS A CA 1
ATOM 2944 C C . LYS A 1 389 ? -0.901 -11.844 -8.816 1.00 96.06 389 LYS A C 1
ATOM 2946 O O . LYS A 1 389 ? -0.876 -12.267 -9.964 1.00 96.06 389 LYS A O 1
ATOM 2951 N N . VAL A 1 390 ? 0.205 -11.493 -8.155 1.00 96.44 390 VAL A N 1
ATOM 2952 C CA . VAL A 1 390 ? 1.545 -11.698 -8.715 1.00 96.44 390 VAL A CA 1
ATOM 2953 C C . VAL A 1 390 ? 1.766 -13.197 -8.864 1.00 96.44 390 VAL A C 1
ATOM 2955 O O . VAL A 1 390 ? 1.888 -13.925 -7.878 1.00 96.44 390 VAL A O 1
ATOM 2958 N N . ASP A 1 391 ? 1.722 -13.637 -10.113 1.00 94.56 391 ASP A N 1
ATOM 2959 C CA . ASP A 1 391 ? 1.971 -15.008 -10.510 1.00 94.56 391 ASP A CA 1
ATOM 2960 C C . ASP A 1 391 ? 3.489 -15.254 -10.536 1.00 94.56 391 ASP A C 1
ATOM 2962 O O . ASP A 1 391 ? 4.217 -14.381 -11.029 1.00 94.56 391 ASP A O 1
ATOM 2966 N N . PRO A 1 392 ? 3.993 -16.391 -10.018 1.00 94.50 392 PRO A N 1
ATOM 2967 C CA . PRO A 1 392 ? 5.382 -16.800 -10.215 1.00 94.50 392 PRO A CA 1
ATOM 2968 C C . PRO A 1 392 ? 5.862 -16.659 -11.667 1.00 94.50 392 PRO A C 1
ATOM 2970 O O . PRO A 1 392 ? 6.983 -16.201 -11.900 1.00 94.50 392 PRO A O 1
ATOM 2973 N N . GLU A 1 393 ? 5.004 -16.959 -12.646 1.00 93.44 393 GLU A N 1
ATOM 2974 C CA . GLU A 1 393 ? 5.340 -16.845 -14.065 1.00 93.44 393 GLU A CA 1
ATOM 2975 C C . GLU A 1 393 ? 5.648 -15.400 -14.478 1.00 93.44 393 GLU A C 1
ATOM 2977 O O . GLU A 1 393 ? 6.566 -15.171 -15.260 1.00 93.44 393 GLU A O 1
ATOM 2982 N N . TYR A 1 394 ? 4.964 -14.400 -13.913 1.00 95.00 394 TYR A N 1
ATOM 2983 C CA . TYR A 1 394 ? 5.261 -12.993 -14.208 1.00 95.00 394 TYR A CA 1
ATOM 2984 C C . TYR A 1 394 ? 6.660 -12.596 -13.755 1.00 95.00 394 TYR A C 1
ATOM 2986 O O . TYR A 1 394 ? 7.346 -11.837 -14.437 1.00 95.00 394 TYR A O 1
ATOM 2994 N N . VAL A 1 395 ? 7.071 -13.090 -12.587 1.00 96.25 395 VAL A N 1
ATOM 2995 C CA . VAL A 1 395 ? 8.390 -12.803 -12.024 1.00 96.25 395 VAL A CA 1
ATOM 2996 C C . VAL A 1 395 ? 9.470 -13.440 -12.896 1.00 96.25 395 VAL A C 1
ATOM 2998 O O . VAL A 1 395 ? 10.435 -12.772 -13.261 1.00 96.25 395 VAL A O 1
ATOM 3001 N N . LEU A 1 396 ? 9.271 -14.694 -13.309 1.00 94.94 396 LEU A N 1
ATOM 3002 C CA . LEU A 1 396 ? 10.176 -15.388 -14.227 1.00 94.94 396 LEU A CA 1
ATOM 3003 C C . LEU A 1 396 ? 10.235 -14.706 -15.604 1.00 94.94 396 LEU A C 1
ATOM 3005 O O . LEU A 1 396 ? 11.325 -14.467 -16.122 1.00 94.94 396 LEU A O 1
ATOM 3009 N N . LYS A 1 397 ? 9.087 -14.312 -16.172 1.00 94.62 397 LYS A N 1
ATOM 3010 C CA . LYS A 1 397 ? 9.015 -13.562 -17.438 1.00 94.62 397 LYS A CA 1
ATOM 3011 C C . LYS A 1 397 ? 9.688 -12.194 -17.344 1.00 94.62 397 LYS A C 1
ATOM 3013 O O . LYS A 1 397 ? 10.299 -11.760 -18.316 1.00 94.62 397 LYS A O 1
ATOM 3018 N N . ALA A 1 398 ? 9.641 -11.527 -16.190 1.00 95.31 398 ALA A N 1
ATOM 3019 C CA . ALA A 1 398 ? 10.371 -10.279 -15.981 1.00 95.31 398 ALA A CA 1
ATOM 3020 C C . ALA A 1 398 ? 11.891 -10.493 -16.098 1.00 95.31 398 ALA A C 1
ATOM 3022 O O . ALA A 1 398 ? 12.560 -9.732 -16.799 1.00 95.31 398 ALA A O 1
ATOM 3023 N N . PHE A 1 399 ? 12.431 -11.558 -15.495 1.00 93.50 399 PHE A N 1
ATOM 3024 C CA . PHE A 1 399 ? 13.839 -11.932 -15.676 1.00 93.50 399 PHE A CA 1
ATOM 3025 C C . PHE A 1 399 ? 14.151 -12.341 -17.120 1.00 93.50 399 PHE A C 1
ATOM 3027 O O . PHE A 1 399 ? 15.166 -11.915 -17.665 1.00 93.50 399 PHE A O 1
ATOM 3034 N N . GLN A 1 400 ? 13.262 -13.088 -17.782 1.00 92.00 400 GLN A N 1
ATOM 3035 C CA . GLN A 1 400 ? 13.412 -13.452 -19.196 1.00 92.00 400 GLN A CA 1
ATOM 3036 C C . GLN A 1 400 ? 13.451 -12.221 -20.120 1.00 92.00 400 GLN A C 1
ATOM 3038 O O . GLN A 1 400 ? 14.208 -12.201 -21.088 1.00 92.00 400 GLN A O 1
ATOM 3043 N N . ALA A 1 401 ? 12.681 -11.177 -19.803 1.00 88.81 401 ALA A N 1
ATOM 3044 C CA . ALA A 1 401 ? 12.704 -9.885 -20.493 1.00 88.81 401 ALA A CA 1
ATOM 3045 C C . ALA A 1 401 ? 13.944 -9.026 -20.143 1.00 88.81 401 ALA A C 1
ATOM 3047 O O . ALA A 1 401 ? 14.138 -7.933 -20.682 1.00 88.81 401 ALA A O 1
ATOM 3048 N N . GLY A 1 402 ? 14.815 -9.527 -19.263 1.00 86.44 402 GLY A N 1
ATOM 3049 C CA . GLY A 1 402 ? 16.091 -8.928 -18.895 1.00 86.44 402 GLY A CA 1
ATOM 3050 C C . GLY A 1 402 ? 16.046 -8.022 -17.667 1.00 86.44 402 GLY A C 1
ATOM 3051 O O . GLY A 1 402 ? 16.947 -7.205 -17.505 1.00 86.44 402 GLY A O 1
ATOM 3052 N N . ALA A 1 403 ? 15.034 -8.119 -16.801 1.00 91.56 403 ALA A N 1
ATOM 3053 C CA . ALA A 1 403 ? 15.078 -7.420 -15.519 1.00 91.56 403 ALA A CA 1
ATOM 3054 C C . ALA A 1 403 ? 16.345 -7.812 -14.736 1.00 91.56 403 ALA A C 1
ATOM 3056 O O . ALA A 1 403 ? 16.618 -8.994 -14.534 1.00 91.56 403 ALA A O 1
ATOM 3057 N N . ASP A 1 404 ? 17.106 -6.818 -14.278 1.00 86.69 404 ASP A N 1
ATOM 3058 C CA . ASP A 1 404 ? 18.272 -7.046 -13.425 1.00 86.69 404 ASP A CA 1
ATOM 3059 C C . ASP A 1 404 ? 17.821 -7.455 -12.019 1.00 86.69 404 ASP A C 1
ATOM 3061 O O . ASP A 1 404 ? 18.451 -8.313 -11.395 1.00 86.69 404 ASP A O 1
ATOM 3065 N N . GLY A 1 405 ? 16.699 -6.881 -11.562 1.00 93.56 405 GLY A N 1
ATOM 3066 C CA . GLY A 1 405 ? 16.027 -7.240 -10.321 1.00 93.56 405 GLY A CA 1
ATOM 3067 C C . GLY A 1 405 ? 14.515 -7.007 -10.347 1.00 93.56 405 GLY A C 1
ATOM 3068 O O . GLY A 1 405 ? 13.991 -6.221 -11.139 1.00 93.56 405 GLY A O 1
ATOM 3069 N N . VAL A 1 406 ? 13.804 -7.689 -9.453 1.00 98.00 406 VAL A N 1
ATOM 3070 C CA . VAL A 1 406 ? 12.344 -7.639 -9.334 1.00 98.00 406 VAL A CA 1
ATOM 3071 C C . VAL A 1 406 ? 11.938 -7.347 -7.887 1.00 98.00 406 VAL A C 1
ATOM 3073 O O . VAL A 1 406 ? 12.454 -7.950 -6.947 1.00 98.00 406 VAL A O 1
ATOM 3076 N N . LEU A 1 407 ? 10.987 -6.431 -7.703 1.00 98.06 407 LEU A N 1
ATOM 3077 C CA . LEU A 1 407 ? 10.354 -6.117 -6.421 1.00 98.06 407 LEU A CA 1
ATOM 3078 C C . LEU A 1 407 ? 8.914 -6.622 -6.399 1.00 98.06 407 LEU A C 1
ATOM 3080 O O . LEU A 1 407 ? 8.154 -6.390 -7.338 1.00 98.06 407 LEU A O 1
ATOM 3084 N N . VAL A 1 408 ? 8.504 -7.226 -5.288 1.00 98.50 408 VAL A N 1
ATOM 3085 C CA . VAL A 1 408 ? 7.101 -7.545 -4.998 1.00 98.50 408 VAL A CA 1
ATOM 3086 C C . VAL A 1 408 ? 6.733 -6.935 -3.652 1.00 98.50 408 VAL A C 1
ATOM 3088 O O . VAL A 1 408 ? 7.152 -7.412 -2.600 1.00 98.50 408 VAL A O 1
ATOM 3091 N N . LEU A 1 409 ? 5.946 -5.860 -3.677 1.00 98.12 409 LEU A N 1
ATOM 3092 C CA . LEU A 1 409 ? 5.647 -5.068 -2.483 1.00 98.12 409 LEU A CA 1
ATOM 3093 C C . LEU A 1 409 ? 4.176 -5.204 -2.080 1.00 98.12 409 LEU A C 1
ATOM 3095 O O . LEU A 1 409 ? 3.256 -4.935 -2.864 1.00 98.12 409 LEU A O 1
ATOM 3099 N N . ALA A 1 410 ? 3.948 -5.619 -0.834 1.00 97.44 410 ALA A N 1
ATOM 3100 C CA . ALA A 1 410 ? 2.637 -6.022 -0.329 1.00 97.44 410 ALA A CA 1
ATOM 3101 C C . ALA A 1 410 ? 2.222 -5.274 0.948 1.00 97.44 410 ALA A C 1
ATOM 3103 O O . ALA A 1 410 ? 3.017 -4.596 1.590 1.00 97.44 410 ALA A O 1
ATOM 3104 N N . CYS A 1 411 ? 0.951 -5.399 1.337 1.00 94.19 411 CYS A N 1
ATOM 3105 C CA . CYS A 1 411 ? 0.471 -4.904 2.632 1.00 94.19 411 CYS A CA 1
ATOM 3106 C C . CYS A 1 411 ? 1.059 -5.747 3.773 1.00 94.19 411 CYS A C 1
ATOM 3108 O O . CYS A 1 411 ? 1.218 -6.956 3.600 1.00 94.19 411 CYS A O 1
ATOM 3110 N N . HIS A 1 412 ? 1.270 -5.154 4.951 1.00 90.56 412 HIS A N 1
ATOM 3111 C CA . HIS A 1 412 ? 1.589 -5.906 6.175 1.00 90.56 412 HIS A CA 1
ATOM 3112 C C . HIS A 1 412 ? 0.566 -7.014 6.459 1.00 90.56 412 HIS A C 1
ATOM 3114 O O . HIS A 1 412 ? -0.597 -6.889 6.068 1.00 90.56 412 HIS A O 1
ATOM 3120 N N . GLU A 1 413 ? 1.008 -8.070 7.148 1.00 82.88 413 GLU A N 1
ATOM 3121 C CA . GLU A 1 413 ? 0.246 -9.299 7.443 1.00 82.88 413 GLU A CA 1
ATOM 3122 C C . GLU A 1 413 ? -1.183 -9.006 7.912 1.00 82.88 413 GLU A C 1
ATOM 3124 O O . GLU A 1 413 ? -2.133 -9.376 7.222 1.00 82.88 413 GLU A O 1
ATOM 3129 N N . ASP A 1 414 ? -1.333 -8.188 8.953 1.00 76.50 414 ASP A N 1
ATOM 3130 C CA . ASP A 1 414 ? -2.638 -7.856 9.546 1.00 76.50 414 ASP A CA 1
ATOM 3131 C C . ASP A 1 414 ? -3.442 -6.791 8.782 1.00 76.50 414 ASP A C 1
ATOM 3133 O O . ASP A 1 414 ? -4.532 -6.405 9.200 1.00 76.50 414 ASP A O 1
ATOM 3137 N N . ASN A 1 415 ? -2.906 -6.262 7.681 1.00 84.69 415 ASN A N 1
ATOM 3138 C CA . ASN A 1 415 ? -3.504 -5.143 6.954 1.00 84.69 415 ASN A CA 1
ATOM 3139 C C . ASN A 1 415 ? -3.832 -5.474 5.495 1.00 84.69 415 ASN A C 1
ATOM 3141 O O . ASN A 1 415 ? -4.121 -4.584 4.697 1.00 84.69 415 ASN A O 1
ATOM 3145 N N . CYS A 1 416 ? -3.783 -6.749 5.106 1.00 89.50 416 CYS A N 1
ATOM 3146 C CA . CYS A 1 416 ? -4.153 -7.134 3.754 1.00 89.50 416 CYS A CA 1
ATOM 3147 C C . CYS A 1 416 ? -5.649 -6.915 3.521 1.00 89.50 416 CYS A C 1
ATOM 3149 O O . CYS A 1 416 ? -6.491 -7.571 4.135 1.00 89.50 416 CYS A O 1
ATOM 3151 N N . LYS A 1 417 ? -6.008 -6.072 2.547 1.00 89.50 417 LYS A N 1
ATOM 3152 C CA . LYS A 1 417 ? -7.407 -5.948 2.105 1.00 89.50 417 LYS A CA 1
ATOM 3153 C C . LYS A 1 417 ? -7.994 -7.291 1.665 1.00 89.50 417 LYS A C 1
ATOM 3155 O O . LYS A 1 417 ? -9.152 -7.579 1.923 1.00 89.50 417 LYS A O 1
ATOM 3160 N N . SER A 1 418 ? -7.191 -8.141 1.030 1.00 90.94 418 SER A N 1
ATOM 3161 C CA . SER A 1 418 ? -7.615 -9.469 0.563 1.00 90.94 418 SER A CA 1
ATOM 3162 C C . SER A 1 418 ? -7.446 -10.565 1.623 1.00 90.94 418 SER A C 1
ATOM 3164 O O . SER A 1 418 ? -7.318 -11.725 1.259 1.00 90.94 418 SER A O 1
ATOM 3166 N N . SER A 1 419 ? -7.394 -10.210 2.910 1.00 88.12 419 SER A N 1
ATOM 3167 C CA . SER A 1 419 ? -7.158 -11.095 4.065 1.00 88.12 419 SER A CA 1
ATOM 3168 C C . SER A 1 419 ? -5.790 -11.783 4.096 1.00 88.12 419 SER A C 1
ATOM 3170 O O . SER A 1 419 ? -5.064 -11.600 5.058 1.00 88.12 419 SER A O 1
ATOM 3172 N N . HIS A 1 420 ? -5.416 -12.530 3.059 1.00 90.88 420 HIS A N 1
ATOM 3173 C CA . HIS A 1 420 ? -4.164 -13.292 2.997 1.00 90.88 420 HIS A CA 1
ATOM 3174 C C . HIS A 1 420 ? -3.455 -13.182 1.633 1.00 90.88 420 HIS A C 1
ATOM 3176 O O . HIS A 1 420 ? -2.630 -14.020 1.281 1.00 90.88 420 HIS A O 1
ATOM 3182 N N . GLY A 1 421 ? -3.779 -12.173 0.816 1.00 94.50 421 GLY A N 1
ATOM 3183 C CA . GLY A 1 421 ? -3.156 -12.001 -0.506 1.00 94.50 421 GLY A CA 1
ATOM 3184 C C . GLY A 1 421 ? -1.666 -11.651 -0.450 1.00 94.50 421 GLY A C 1
ATOM 3185 O O . GLY A 1 421 ? -0.906 -12.022 -1.334 1.00 94.50 421 GLY A O 1
ATOM 3186 N N . ASN A 1 422 ? -1.237 -10.965 0.603 1.00 94.94 422 ASN A N 1
ATOM 3187 C CA . ASN A 1 422 ? 0.170 -10.702 0.902 1.00 94.94 422 ASN A CA 1
ATOM 3188 C C . ASN A 1 422 ? 0.946 -11.974 1.276 1.00 94.94 422 ASN A C 1
ATOM 3190 O O . ASN A 1 422 ? 2.064 -12.140 0.805 1.00 94.94 422 ASN A O 1
ATOM 3194 N N . LEU A 1 423 ? 0.342 -12.879 2.053 1.00 94.69 423 LEU A N 1
ATOM 3195 C CA . LEU A 1 423 ? 0.931 -14.179 2.380 1.00 94.69 423 LEU A CA 1
ATOM 3196 C C . LEU A 1 423 ? 1.081 -15.042 1.124 1.00 94.69 423 LEU A C 1
ATOM 3198 O O . LEU A 1 423 ? 2.145 -15.604 0.901 1.00 94.69 423 LEU A O 1
ATOM 3202 N N . CYS A 1 424 ? 0.062 -15.067 0.254 1.00 95.25 424 CYS A N 1
ATOM 3203 C CA . CYS A 1 424 ? 0.168 -15.740 -1.043 1.00 95.25 424 CYS A CA 1
ATOM 3204 C C . CYS A 1 424 ? 1.323 -15.175 -1.884 1.00 95.25 424 CYS A C 1
ATOM 3206 O O . CYS A 1 424 ? 2.089 -15.943 -2.449 1.00 95.25 424 CYS A O 1
ATOM 3208 N N . ALA A 1 425 ? 1.477 -13.848 -1.938 1.00 96.75 425 ALA A N 1
ATOM 3209 C CA . ALA A 1 425 ? 2.576 -13.213 -2.665 1.00 96.75 425 ALA A CA 1
ATOM 3210 C C . ALA A 1 425 ? 3.951 -13.560 -2.076 1.00 96.75 425 ALA A C 1
ATOM 3212 O O . ALA A 1 425 ? 4.880 -13.829 -2.830 1.00 96.75 425 ALA A O 1
ATOM 3213 N N . LYS A 1 426 ? 4.067 -13.584 -0.742 1.00 97.00 426 LYS A N 1
ATOM 3214 C CA . LYS A 1 426 ? 5.287 -13.993 -0.041 1.00 97.00 426 LYS A CA 1
ATOM 3215 C C . LYS A 1 426 ? 5.680 -15.422 -0.415 1.00 97.00 426 LYS A C 1
ATOM 3217 O O . LYS A 1 426 ? 6.804 -15.630 -0.849 1.00 97.00 426 LYS A O 1
ATOM 3222 N N . TRP A 1 427 ? 4.739 -16.366 -0.343 1.00 94.81 427 TRP A N 1
ATOM 3223 C CA . TRP A 1 427 ? 4.980 -17.758 -0.733 1.00 94.81 427 TRP A CA 1
ATOM 3224 C C . TRP A 1 427 ? 5.368 -17.901 -2.206 1.00 94.81 427 TRP A C 1
ATOM 3226 O O . TRP A 1 427 ? 6.284 -18.654 -2.517 1.00 94.81 427 TRP A O 1
ATOM 3236 N N . SER A 1 428 ? 4.708 -17.168 -3.110 1.00 93.94 428 SER A N 1
ATOM 3237 C CA . SER A 1 428 ? 5.085 -17.151 -4.529 1.00 93.94 428 SER A CA 1
ATOM 3238 C C . SER A 1 428 ? 6.517 -16.652 -4.727 1.00 93.94 428 SER A C 1
ATOM 3240 O O . SER A 1 428 ? 7.261 -17.230 -5.511 1.00 93.94 428 SER A O 1
ATOM 3242 N N . VAL A 1 429 ? 6.920 -15.592 -4.018 1.00 96.94 429 VAL A N 1
ATOM 3243 C CA . VAL A 1 429 ? 8.285 -15.057 -4.106 1.00 96.94 429 VAL A CA 1
ATOM 3244 C C . VAL A 1 429 ? 9.307 -16.037 -3.543 1.00 96.94 429 VAL A C 1
ATOM 3246 O O . VAL A 1 429 ? 10.312 -16.271 -4.203 1.00 96.94 429 VAL A O 1
ATOM 3249 N N . GLU A 1 430 ? 9.049 -16.629 -2.376 1.00 96.56 430 GLU A N 1
ATOM 3250 C CA . GLU A 1 430 ? 9.933 -17.629 -1.762 1.00 96.56 430 GLU A CA 1
ATOM 3251 C C . GLU A 1 430 ? 10.162 -18.817 -2.714 1.00 96.56 430 GLU A C 1
ATOM 3253 O O . GLU A 1 430 ? 11.306 -19.193 -2.958 1.00 96.56 430 GLU A O 1
ATOM 3258 N N . GLN A 1 431 ? 9.103 -19.324 -3.359 1.00 94.62 431 GLN A N 1
ATOM 3259 C CA . GLN A 1 431 ? 9.223 -20.384 -4.370 1.00 94.62 431 GLN A CA 1
ATOM 3260 C C . GLN A 1 431 ? 10.071 -19.961 -5.574 1.00 94.62 431 GLN A C 1
ATOM 3262 O O . GLN A 1 431 ? 10.913 -20.725 -6.040 1.00 94.62 431 GLN A O 1
ATOM 3267 N N . VAL A 1 432 ? 9.879 -18.745 -6.094 1.00 96.56 432 VAL A N 1
ATOM 3268 C CA . VAL A 1 432 ? 10.684 -18.267 -7.226 1.00 96.56 432 VAL A CA 1
ATOM 3269 C C . VAL A 1 432 ? 12.139 -18.047 -6.811 1.00 96.56 432 VAL A C 1
ATOM 3271 O O . VAL A 1 432 ? 13.032 -18.349 -7.592 1.00 96.56 432 VAL A O 1
ATOM 3274 N N . GLN A 1 433 ? 12.414 -17.573 -5.594 1.00 97.12 433 GLN A N 1
ATOM 3275 C CA . GLN A 1 433 ? 13.784 -17.446 -5.085 1.00 97.12 433 GLN A CA 1
ATOM 3276 C C . GLN A 1 433 ? 14.501 -18.802 -5.037 1.00 97.12 433 GLN A C 1
ATOM 3278 O O . GLN A 1 433 ? 15.663 -18.876 -5.436 1.00 97.12 433 GLN A O 1
ATOM 3283 N N . GLU A 1 434 ? 13.817 -19.869 -4.612 1.00 96.31 434 GLU A N 1
ATOM 3284 C CA . GLU A 1 434 ? 14.352 -21.237 -4.665 1.00 96.31 434 GLU A CA 1
ATOM 3285 C C . GLU A 1 434 ? 14.673 -21.655 -6.109 1.00 96.31 434 GLU A C 1
ATOM 3287 O O . GLU A 1 434 ? 15.793 -22.082 -6.388 1.00 96.31 434 GLU A O 1
ATOM 3292 N N . MET A 1 435 ? 13.749 -21.428 -7.052 1.00 94.88 435 MET A N 1
ATOM 3293 C CA . MET A 1 435 ? 13.967 -21.722 -8.478 1.00 94.88 435 MET A CA 1
ATOM 3294 C C . MET A 1 435 ? 15.143 -20.934 -9.076 1.00 94.88 435 MET A C 1
ATOM 3296 O O . MET A 1 435 ? 15.915 -21.476 -9.866 1.00 94.88 435 MET A O 1
ATOM 3300 N N . LEU A 1 436 ? 15.301 -19.656 -8.712 1.00 92.62 436 LEU A N 1
ATOM 3301 C CA . LEU A 1 436 ? 16.426 -18.828 -9.156 1.00 92.62 436 LEU A CA 1
ATOM 3302 C C . LEU A 1 436 ? 17.753 -19.392 -8.645 1.00 92.62 436 LEU A C 1
ATOM 3304 O O . LEU A 1 436 ? 18.693 -19.527 -9.429 1.00 92.62 436 LEU A O 1
ATOM 3308 N N . ALA A 1 437 ? 17.812 -19.776 -7.367 1.00 92.88 437 ALA A N 1
ATOM 3309 C CA . ALA A 1 437 ? 19.005 -20.367 -6.773 1.00 92.88 437 ALA A CA 1
ATOM 3310 C C . ALA A 1 437 ? 19.392 -21.689 -7.461 1.00 92.88 437 ALA A C 1
ATOM 3312 O O . ALA A 1 437 ? 20.567 -21.895 -7.766 1.00 92.88 437 ALA A O 1
ATOM 3313 N N . GLU A 1 438 ? 18.417 -22.550 -7.769 1.00 93.56 438 GLU A N 1
ATOM 3314 C CA . GLU A 1 438 ? 18.635 -23.787 -8.536 1.00 93.56 438 GLU A CA 1
ATOM 3315 C C . GLU A 1 438 ? 19.132 -23.515 -9.964 1.00 93.56 438 GLU A C 1
ATOM 3317 O O . GLU A 1 438 ? 19.980 -24.245 -10.479 1.00 93.56 438 GLU A O 1
ATOM 3322 N N . ALA A 1 439 ? 18.654 -22.437 -10.591 1.00 88.19 439 ALA A N 1
ATOM 3323 C CA . ALA A 1 439 ? 19.099 -21.986 -11.908 1.00 88.19 439 ALA A CA 1
ATOM 3324 C C . ALA A 1 439 ? 20.456 -21.248 -11.890 1.00 88.19 439 ALA A C 1
ATOM 3326 O O . ALA A 1 439 ? 20.933 -20.825 -12.944 1.00 88.19 439 ALA A O 1
ATOM 3327 N N . GLY A 1 440 ? 21.083 -21.073 -10.720 1.00 85.69 440 GLY A N 1
ATOM 3328 C CA . GLY A 1 440 ? 22.345 -20.342 -10.565 1.00 85.69 440 GLY A CA 1
ATOM 3329 C C . GLY A 1 440 ? 22.211 -18.817 -10.655 1.00 85.69 440 GLY A C 1
ATOM 3330 O O . GLY A 1 440 ? 23.213 -18.121 -10.811 1.00 85.69 440 GLY A O 1
ATOM 3331 N N . ILE A 1 441 ? 20.992 -18.286 -10.560 1.00 85.56 441 ILE A N 1
ATOM 3332 C CA . ILE A 1 441 ? 20.705 -16.851 -10.505 1.00 85.56 441 ILE A CA 1
ATOM 3333 C C . ILE A 1 441 ? 20.642 -16.431 -9.034 1.00 85.56 441 ILE A C 1
ATOM 3335 O O . ILE A 1 441 ? 19.989 -17.086 -8.225 1.00 85.56 441 ILE A O 1
ATOM 3339 N N . ASP A 1 442 ? 21.299 -15.324 -8.675 1.00 87.94 442 ASP A N 1
ATOM 3340 C CA . ASP A 1 442 ? 21.281 -14.827 -7.294 1.00 87.94 442 ASP A CA 1
ATOM 3341 C C . ASP A 1 442 ? 19.833 -14.536 -6.832 1.00 87.94 442 ASP A C 1
ATOM 3343 O O . ASP A 1 442 ? 19.199 -13.620 -7.373 1.00 87.94 442 ASP A O 1
ATOM 3347 N N . PRO A 1 443 ? 19.301 -15.255 -5.820 1.00 92.31 443 PRO A N 1
ATOM 3348 C CA . PRO A 1 443 ? 17.949 -15.030 -5.313 1.00 92.31 443 PRO A CA 1
ATOM 3349 C C . PRO A 1 443 ? 17.771 -13.628 -4.713 1.00 92.31 443 PRO A C 1
ATOM 3351 O O . PRO A 1 443 ? 16.647 -13.131 -4.644 1.00 92.31 443 PRO A O 1
ATOM 3354 N N . GLY A 1 444 ? 18.863 -12.946 -4.340 1.00 91.94 444 GLY A N 1
ATOM 3355 C CA . GLY A 1 444 ? 18.855 -11.550 -3.902 1.00 91.94 444 GLY A CA 1
ATOM 3356 C C . GLY A 1 444 ? 18.356 -10.562 -4.964 1.00 91.94 444 GLY A C 1
ATOM 3357 O O . GLY A 1 444 ? 17.986 -9.437 -4.615 1.00 91.94 444 GLY A O 1
ATOM 3358 N N . ARG A 1 445 ? 18.285 -10.974 -6.238 1.00 93.44 445 ARG A N 1
ATOM 3359 C CA . ARG A 1 445 ? 17.696 -10.196 -7.341 1.00 93.44 445 ARG A CA 1
ATOM 3360 C C . ARG A 1 445 ? 16.170 -10.104 -7.272 1.00 93.44 445 ARG A C 1
ATOM 3362 O O . ARG A 1 445 ? 15.591 -9.278 -7.969 1.00 93.44 445 ARG A O 1
ATOM 3369 N N . LEU A 1 446 ? 15.508 -10.915 -6.447 1.00 97.50 446 LEU A N 1
ATOM 3370 C CA . LEU A 1 446 ? 14.071 -10.848 -6.194 1.00 97.50 446 LEU A CA 1
ATOM 3371 C C . LEU A 1 446 ? 13.833 -10.470 -4.730 1.00 97.50 446 LEU A C 1
ATOM 3373 O O . LEU A 1 446 ? 14.218 -11.207 -3.825 1.00 97.50 446 LEU A O 1
ATOM 3377 N N . VAL A 1 447 ? 13.188 -9.330 -4.484 1.00 96.56 447 VAL A N 1
ATOM 3378 C CA . VAL A 1 447 ? 12.932 -8.822 -3.128 1.00 96.56 447 VAL A CA 1
ATOM 3379 C C . VAL A 1 447 ? 11.432 -8.709 -2.869 1.00 96.56 447 VAL A C 1
ATOM 3381 O O . VAL A 1 447 ? 10.695 -8.057 -3.612 1.00 96.56 447 VAL A O 1
ATOM 3384 N N . PHE A 1 448 ? 10.991 -9.320 -1.771 1.00 97.56 448 PHE A N 1
ATOM 3385 C CA . PHE A 1 448 ? 9.662 -9.131 -1.199 1.00 97.56 448 PHE A CA 1
ATOM 3386 C C . PHE A 1 448 ? 9.747 -8.271 0.059 1.00 97.56 448 PHE A C 1
ATOM 3388 O O . PHE A 1 448 ? 10.581 -8.529 0.928 1.00 97.56 448 PHE A O 1
ATOM 3395 N N . GLN A 1 449 ? 8.847 -7.296 0.198 1.00 96.19 449 GLN A N 1
ATOM 3396 C CA . GLN A 1 449 ? 8.759 -6.491 1.416 1.00 96.19 449 GLN A CA 1
ATOM 3397 C C . GLN A 1 449 ? 7.332 -6.006 1.690 1.00 96.19 449 GLN A C 1
ATOM 3399 O O . GLN A 1 449 ? 6.536 -5.743 0.782 1.00 96.19 449 GLN A O 1
ATOM 3404 N N . TYR A 1 450 ? 7.012 -5.873 2.978 1.00 96.06 450 TYR A N 1
ATOM 3405 C CA . TYR A 1 450 ? 5.788 -5.224 3.427 1.00 96.06 450 TYR A CA 1
ATOM 3406 C C . TYR A 1 450 ? 5.959 -3.708 3.452 1.00 96.06 450 TYR A C 1
ATOM 3408 O O . TYR A 1 450 ? 6.911 -3.199 4.035 1.00 96.06 450 TYR A O 1
ATOM 3416 N N . VAL A 1 451 ? 5.002 -3.003 2.855 1.00 93.25 451 VAL A N 1
ATOM 3417 C CA . VAL A 1 451 ? 4.968 -1.542 2.781 1.00 93.25 451 VAL A CA 1
ATOM 3418 C C . VAL A 1 451 ? 3.574 -1.068 3.176 1.00 93.25 451 VAL A C 1
ATOM 3420 O O . VAL A 1 451 ? 2.570 -1.528 2.614 1.00 93.25 451 VAL A O 1
ATOM 3423 N N . ALA A 1 452 ? 3.496 -0.151 4.140 1.00 90.31 452 ALA A N 1
ATOM 3424 C CA . ALA A 1 452 ? 2.260 0.538 4.500 1.00 90.31 452 ALA A CA 1
ATOM 3425 C C . ALA A 1 452 ? 1.947 1.676 3.512 1.00 90.31 452 ALA A C 1
ATOM 3427 O O . ALA A 1 452 ? 2.848 2.327 2.994 1.00 90.31 452 ALA A O 1
ATOM 3428 N N . ALA A 1 453 ? 0.661 1.953 3.271 1.00 88.19 453 ALA A N 1
ATOM 3429 C CA . ALA A 1 453 ? 0.219 2.965 2.301 1.00 88.19 453 ALA A CA 1
ATOM 3430 C C . ALA A 1 453 ? 0.786 4.374 2.566 1.00 88.19 453 ALA A C 1
ATOM 3432 O O . ALA A 1 453 ? 1.070 5.129 1.643 1.00 88.19 453 ALA A O 1
ATOM 3433 N N . ASN A 1 454 ? 0.977 4.717 3.841 1.00 85.12 454 ASN A N 1
ATOM 3434 C CA . ASN A 1 454 ? 1.493 6.003 4.301 1.00 85.12 454 ASN A CA 1
ATOM 3435 C C . ASN A 1 454 ? 2.998 5.982 4.620 1.00 85.12 454 ASN A C 1
ATOM 3437 O O . ASN A 1 454 ? 3.479 6.901 5.283 1.00 85.12 454 ASN A O 1
ATOM 3441 N N . ALA A 1 455 ? 3.728 4.951 4.186 1.00 85.94 455 ALA A N 1
ATOM 3442 C CA . ALA A 1 455 ? 5.148 4.772 4.468 1.00 85.94 455 ALA A CA 1
ATOM 3443 C C . ALA A 1 455 ? 5.987 4.804 3.175 1.00 85.94 455 ALA A C 1
ATOM 3445 O O . ALA A 1 455 ? 6.488 3.773 2.727 1.00 85.94 455 ALA A O 1
ATOM 3446 N N . PRO A 1 456 ? 6.164 5.986 2.551 1.00 84.31 456 PRO A N 1
ATOM 3447 C CA . PRO A 1 456 ? 7.031 6.126 1.381 1.00 84.31 456 PRO A CA 1
ATOM 3448 C C . PRO A 1 456 ? 8.496 5.784 1.689 1.00 84.31 456 PRO A C 1
ATOM 3450 O O . PRO A 1 456 ? 9.199 5.330 0.796 1.00 84.31 456 PRO A O 1
ATOM 3453 N N . GLY A 1 457 ? 8.946 5.954 2.940 1.00 81.56 457 GLY A N 1
ATOM 3454 C CA . GLY A 1 457 ? 10.277 5.526 3.391 1.00 81.56 457 GLY A CA 1
ATOM 3455 C C . GLY A 1 457 ? 10.498 4.023 3.214 1.00 81.56 457 GLY A C 1
ATOM 3456 O O . GLY A 1 457 ? 11.443 3.635 2.543 1.00 81.56 457 GLY A O 1
ATOM 3457 N N . ASP A 1 458 ? 9.570 3.192 3.696 1.00 84.75 458 ASP A N 1
ATOM 3458 C CA . ASP A 1 458 ? 9.661 1.728 3.586 1.00 84.75 458 ASP A CA 1
ATOM 3459 C C . ASP A 1 458 ? 9.718 1.252 2.123 1.00 84.75 458 ASP A C 1
ATOM 3461 O O . ASP A 1 458 ? 10.392 0.275 1.802 1.00 84.75 458 ASP A O 1
ATOM 3465 N N . PHE A 1 459 ? 9.010 1.943 1.221 1.00 87.19 459 PHE A N 1
ATOM 3466 C CA . PHE A 1 459 ? 9.095 1.683 -0.218 1.00 87.19 459 PHE A CA 1
ATOM 3467 C C . PHE A 1 459 ? 10.508 1.949 -0.758 1.00 87.19 459 PHE A C 1
ATOM 3469 O O . PHE A 1 459 ? 11.037 1.144 -1.520 1.00 87.19 459 PHE A O 1
ATOM 3476 N N . LEU A 1 460 ? 11.116 3.066 -0.366 1.00 84.12 460 LEU A N 1
ATOM 3477 C CA . LEU A 1 460 ? 12.458 3.445 -0.805 1.00 84.12 460 LEU A CA 1
ATOM 3478 C C . LEU A 1 460 ? 13.522 2.524 -0.220 1.00 84.12 460 LEU A C 1
ATOM 3480 O O . LEU A 1 460 ? 14.415 2.111 -0.948 1.00 84.12 460 LEU A O 1
ATOM 3484 N N . ASP A 1 461 ? 13.372 2.129 1.043 1.00 82.94 461 ASP A N 1
ATOM 3485 C CA . ASP A 1 461 ? 14.241 1.143 1.679 1.00 82.94 461 ASP A CA 1
ATOM 3486 C C . ASP A 1 461 ? 14.224 -0.187 0.903 1.00 82.94 461 ASP A C 1
ATOM 3488 O O . ASP A 1 461 ? 15.270 -0.811 0.736 1.00 82.94 461 ASP A O 1
ATOM 3492 N N . ALA A 1 462 ? 13.070 -0.596 0.358 1.00 86.38 462 ALA A N 1
ATOM 3493 C CA . ALA A 1 462 ? 12.967 -1.787 -0.490 1.00 86.38 462 ALA A CA 1
ATOM 3494 C C . ALA A 1 462 ? 13.738 -1.640 -1.812 1.00 86.38 462 ALA A C 1
ATOM 3496 O O . ALA A 1 462 ? 14.395 -2.578 -2.272 1.00 86.38 462 ALA A O 1
ATOM 3497 N N . VAL A 1 463 ? 13.670 -0.454 -2.427 1.00 83.56 463 VAL A N 1
ATOM 3498 C CA . VAL A 1 463 ? 14.426 -0.131 -3.646 1.00 83.56 463 VAL A CA 1
ATOM 3499 C C . VAL A 1 463 ? 15.927 -0.124 -3.356 1.00 83.56 463 VAL A C 1
ATOM 3501 O O . VAL A 1 463 ? 16.685 -0.756 -4.090 1.00 83.56 463 VAL A O 1
ATOM 3504 N N . ASP A 1 464 ? 16.346 0.519 -2.266 1.00 79.06 464 ASP A N 1
ATOM 3505 C CA . ASP A 1 464 ? 17.739 0.578 -1.816 1.00 79.06 464 ASP A CA 1
ATOM 3506 C C . ASP A 1 464 ? 18.272 -0.813 -1.436 1.00 79.06 464 ASP A C 1
ATOM 3508 O O . ASP A 1 464 ? 19.425 -1.149 -1.711 1.00 79.06 464 ASP A O 1
ATOM 3512 N N . GLN A 1 465 ? 17.434 -1.670 -0.853 1.00 80.94 465 GLN A N 1
ATOM 3513 C CA . GLN A 1 465 ? 17.796 -3.051 -0.555 1.00 80.94 465 GLN A CA 1
ATOM 3514 C C . GLN A 1 465 ? 18.048 -3.856 -1.833 1.00 80.94 465 GLN A C 1
ATOM 3516 O O . GLN A 1 465 ? 19.077 -4.528 -1.935 1.00 80.94 465 GLN A O 1
ATOM 3521 N N . LEU A 1 466 ? 17.138 -3.797 -2.812 1.00 85.12 466 LEU A N 1
ATOM 3522 C CA . LEU A 1 466 ? 17.346 -4.490 -4.083 1.00 85.12 466 LEU A CA 1
ATOM 3523 C C . LEU A 1 466 ? 18.587 -3.947 -4.790 1.00 85.12 466 LEU A C 1
ATOM 3525 O O . LEU A 1 466 ? 19.406 -4.723 -5.269 1.00 85.12 466 LEU A O 1
ATOM 3529 N N . ALA A 1 467 ? 18.763 -2.630 -4.793 1.00 73.88 467 ALA A N 1
ATOM 3530 C CA . ALA A 1 467 ? 19.948 -1.977 -5.319 1.00 73.88 467 ALA A CA 1
ATOM 3531 C C . ALA A 1 467 ? 21.247 -2.563 -4.747 1.00 73.88 467 ALA A C 1
ATOM 3533 O O . ALA A 1 467 ? 22.122 -3.000 -5.495 1.00 73.88 467 ALA A O 1
ATOM 3534 N N . LEU A 1 468 ? 21.335 -2.656 -3.417 1.00 72.81 468 LEU A N 1
ATOM 3535 C CA . LEU A 1 468 ? 22.474 -3.256 -2.723 1.00 72.81 468 LEU A CA 1
ATOM 3536 C C . LEU A 1 468 ? 22.695 -4.725 -3.106 1.00 72.81 468 LEU A C 1
ATOM 3538 O O . LEU A 1 468 ? 23.846 -5.154 -3.222 1.00 72.81 468 LEU A O 1
ATOM 3542 N N . ASN A 1 469 ? 21.625 -5.498 -3.298 1.00 79.75 469 ASN A N 1
ATOM 3543 C CA . ASN A 1 469 ? 21.727 -6.890 -3.735 1.00 79.75 469 ASN A CA 1
ATOM 3544 C C . ASN A 1 469 ? 22.283 -6.987 -5.162 1.00 79.75 469 ASN A C 1
ATOM 3546 O O . ASN A 1 469 ? 23.221 -7.746 -5.395 1.00 79.75 469 ASN A O 1
ATOM 3550 N N . LEU A 1 470 ? 21.786 -6.163 -6.091 1.00 78.44 470 LEU A N 1
ATOM 3551 C CA . LEU A 1 470 ? 22.277 -6.120 -7.471 1.00 78.44 470 LEU A CA 1
ATOM 3552 C C . LEU A 1 470 ? 23.762 -5.749 -7.538 1.00 78.44 470 LEU A C 1
ATOM 3554 O O . LEU A 1 470 ? 24.522 -6.391 -8.262 1.00 78.44 470 LEU A O 1
ATOM 3558 N N . SER A 1 471 ? 24.211 -4.776 -6.738 1.00 66.81 471 SER A N 1
ATOM 3559 C CA . SER A 1 471 ? 25.636 -4.427 -6.659 1.00 66.81 471 SER A CA 1
ATOM 3560 C C . SER A 1 471 ? 26.502 -5.582 -6.138 1.00 66.81 471 SER A C 1
ATOM 3562 O O . SER A 1 471 ? 27.640 -5.747 -6.575 1.00 66.81 471 SER A O 1
ATOM 3564 N N . ARG A 1 472 ? 25.994 -6.386 -5.193 1.00 67.44 472 ARG A N 1
ATOM 3565 C CA . ARG A 1 472 ? 26.712 -7.565 -4.672 1.00 67.44 472 ARG A CA 1
ATOM 3566 C C . ARG A 1 472 ? 26.796 -8.677 -5.712 1.00 67.44 472 ARG A C 1
ATOM 3568 O O . ARG A 1 472 ? 27.867 -9.260 -5.853 1.00 67.44 472 ARG A O 1
ATOM 3575 N N . ALA A 1 473 ? 25.707 -8.923 -6.437 1.00 65.69 473 ALA A N 1
ATOM 3576 C CA . ALA A 1 473 ? 25.659 -9.909 -7.510 1.00 65.69 473 ALA A CA 1
ATOM 3577 C C . ALA A 1 473 ? 26.656 -9.567 -8.630 1.00 65.69 473 ALA A C 1
ATOM 3579 O O . ALA A 1 473 ? 27.431 -10.424 -9.040 1.00 65.69 473 ALA A O 1
ATOM 3580 N N . ALA A 1 474 ? 26.694 -8.300 -9.054 1.00 60.91 474 ALA A N 1
ATOM 3581 C CA . ALA A 1 474 ? 27.628 -7.776 -10.052 1.00 60.91 474 ALA A CA 1
ATOM 3582 C C . ALA A 1 474 ? 29.106 -7.975 -9.673 1.00 60.91 474 ALA A C 1
ATOM 3584 O O . ALA A 1 474 ? 29.926 -8.405 -10.480 1.00 60.91 474 ALA A O 1
ATOM 3585 N N . ALA A 1 475 ? 29.450 -7.694 -8.412 1.00 51.84 475 ALA A N 1
ATOM 3586 C CA . ALA A 1 475 ? 30.818 -7.829 -7.915 1.00 51.84 475 ALA A CA 1
ATOM 3587 C C . ALA A 1 475 ? 31.312 -9.288 -7.868 1.00 51.84 475 ALA A C 1
ATOM 3589 O O . ALA A 1 475 ? 32.519 -9.515 -7.808 1.00 51.84 475 ALA A O 1
ATOM 3590 N N . ALA A 1 476 ? 30.404 -10.269 -7.871 1.00 50.62 476 ALA A N 1
ATOM 3591 C CA . ALA A 1 476 ? 30.739 -11.690 -7.852 1.00 50.62 476 ALA A CA 1
ATOM 3592 C C . ALA A 1 476 ? 30.987 -12.283 -9.254 1.00 50.62 476 ALA A C 1
ATOM 3594 O O . ALA A 1 476 ? 31.549 -13.372 -9.343 1.00 50.62 476 ALA A O 1
ATOM 3595 N N . THR A 1 477 ? 30.589 -11.591 -10.331 1.00 42.91 477 THR A N 1
ATOM 3596 C CA . THR A 1 477 ? 30.607 -12.112 -11.713 1.00 42.91 477 THR A CA 1
ATOM 3597 C C . THR A 1 477 ? 31.581 -11.395 -12.661 1.00 42.91 477 THR A C 1
ATOM 3599 O O . THR A 1 477 ? 31.572 -11.692 -13.850 1.00 42.91 477 THR A O 1
ATOM 3602 N N . GLU A 1 478 ? 32.418 -10.466 -12.172 1.00 37.53 478 GLU A N 1
ATOM 3603 C CA . GLU A 1 478 ? 33.252 -9.551 -12.996 1.00 37.53 478 GLU A CA 1
ATOM 3604 C C . GLU A 1 478 ? 32.450 -8.719 -14.029 1.00 37.53 478 GLU A C 1
ATOM 3606 O O . GLU A 1 478 ? 33.022 -8.089 -14.920 1.00 37.53 478 GLU A O 1
ATOM 3611 N N . GLU A 1 479 ? 31.121 -8.648 -13.900 1.00 33.75 479 GLU A N 1
ATOM 3612 C CA . GLU A 1 479 ? 30.271 -7.807 -14.744 1.00 33.75 479 GLU A CA 1
ATOM 3613 C C . GLU A 1 479 ? 30.273 -6.356 -14.241 1.00 33.75 479 GLU A C 1
ATOM 3615 O O . GLU A 1 479 ? 29.905 -6.056 -13.102 1.00 33.75 479 GLU A O 1
ATOM 3620 N N . ALA A 1 480 ? 30.663 -5.422 -15.111 1.00 32.34 480 ALA A N 1
ATOM 3621 C CA . ALA A 1 480 ? 30.652 -3.995 -14.816 1.00 32.34 480 ALA A CA 1
ATOM 3622 C C . ALA A 1 480 ? 29.232 -3.420 -14.962 1.00 32.34 480 ALA A C 1
ATOM 3624 O O . ALA A 1 480 ? 28.768 -3.164 -16.072 1.00 32.34 480 ALA A O 1
ATOM 3625 N N . TYR A 1 481 ? 28.553 -3.168 -13.842 1.00 33.69 481 TYR A N 1
ATOM 3626 C CA . TYR A 1 481 ? 27.335 -2.351 -13.825 1.00 33.69 481 TYR A CA 1
ATOM 3627 C C . TYR A 1 481 ? 27.705 -0.882 -13.552 1.00 33.69 481 TYR A C 1
ATOM 3629 O O . TYR A 1 481 ? 28.616 -0.620 -12.762 1.00 33.69 481 TYR A O 1
ATOM 3637 N N . PRO A 1 482 ? 27.030 0.094 -14.188 1.00 30.27 482 PRO A N 1
ATOM 3638 C CA . PRO A 1 482 ? 27.316 1.508 -13.983 1.00 30.27 482 PRO A CA 1
ATOM 3639 C C . PRO A 1 482 ? 27.107 1.935 -12.519 1.00 30.27 482 PRO A C 1
ATOM 3641 O O . PRO A 1 482 ? 26.264 1.407 -11.797 1.00 30.27 482 PRO A O 1
ATOM 3644 N N . ILE A 1 483 ? 27.929 2.901 -12.111 1.00 30.89 483 ILE A N 1
ATOM 3645 C CA . ILE A 1 483 ? 28.141 3.423 -10.755 1.00 30.89 483 ILE A CA 1
ATOM 3646 C C . ILE A 1 483 ? 26.823 3.694 -10.004 1.00 30.89 483 ILE A C 1
ATOM 3648 O O . ILE A 1 483 ? 25.975 4.464 -10.457 1.00 30.89 483 ILE A O 1
ATOM 3652 N N . TRP A 1 484 ? 26.698 3.119 -8.805 1.00 34.12 484 TRP A N 1
ATOM 3653 C CA . TRP A 1 484 ? 25.597 3.365 -7.873 1.00 34.12 484 TRP A CA 1
ATOM 3654 C C . TRP A 1 484 ? 25.854 4.630 -7.040 1.00 34.12 484 TRP A C 1
ATOM 3656 O O . TRP A 1 484 ? 26.842 4.714 -6.313 1.00 34.12 484 TRP A O 1
ATOM 3666 N N . LEU A 1 485 ? 24.938 5.601 -7.083 1.00 32.47 485 LEU A N 1
ATOM 3667 C CA . LEU A 1 485 ? 24.913 6.732 -6.148 1.00 32.47 485 LEU A CA 1
ATOM 3668 C C . LEU A 1 485 ? 24.069 6.360 -4.918 1.00 32.47 485 LEU A C 1
ATOM 3670 O O . LEU A 1 485 ? 22.889 6.691 -4.842 1.00 32.47 485 LEU A O 1
ATOM 3674 N N . THR A 1 486 ? 24.653 5.664 -3.943 1.00 29.73 486 THR A N 1
ATOM 3675 C CA . THR A 1 486 ? 23.976 5.374 -2.666 1.00 29.73 486 THR A CA 1
ATOM 3676 C C . THR A 1 486 ? 24.088 6.560 -1.705 1.00 29.73 486 THR A C 1
ATOM 3678 O O . THR A 1 486 ? 25.158 6.817 -1.154 1.00 29.73 486 THR A O 1
ATOM 3681 N N . ALA A 1 487 ? 22.983 7.260 -1.439 1.00 28.77 487 ALA A N 1
ATOM 3682 C CA . ALA A 1 487 ? 22.887 8.196 -0.318 1.00 28.77 487 ALA A CA 1
ATOM 3683 C C . ALA A 1 487 ? 22.416 7.447 0.940 1.00 28.77 487 ALA A C 1
ATOM 3685 O O . ALA A 1 487 ? 21.227 7.421 1.243 1.00 28.77 487 ALA A O 1
ATOM 3686 N N . ALA A 1 488 ? 23.333 6.833 1.691 1.00 28.41 488 ALA A N 1
ATOM 3687 C CA . ALA A 1 488 ? 22.958 6.128 2.918 1.00 28.41 488 ALA A CA 1
ATOM 3688 C C . ALA A 1 488 ? 22.342 7.076 3.975 1.00 28.41 488 ALA A C 1
ATOM 3690 O O . ALA A 1 488 ? 22.734 8.239 4.136 1.00 28.41 488 ALA A O 1
ATOM 3691 N N . THR A 1 489 ? 21.352 6.573 4.709 1.00 24.83 489 THR A N 1
ATOM 3692 C CA . THR A 1 489 ? 20.818 7.164 5.948 1.00 24.83 489 THR A CA 1
ATOM 3693 C C . THR A 1 489 ? 21.824 6.932 7.091 1.00 24.83 489 THR A C 1
ATOM 3695 O O . THR A 1 489 ? 22.473 5.884 7.102 1.00 24.83 489 THR A O 1
ATOM 3698 N N . PRO A 1 490 ? 22.032 7.877 8.034 1.00 28.70 490 PRO A N 1
ATOM 3699 C CA . PRO A 1 490 ? 23.088 7.752 9.035 1.00 28.70 490 PRO A CA 1
ATOM 3700 C C . PRO A 1 490 ? 22.839 6.578 9.982 1.00 28.70 490 PRO A C 1
ATOM 3702 O O . PRO A 1 490 ? 21.742 6.412 10.517 1.00 28.70 490 PRO A O 1
ATOM 3705 N N . VAL A 1 491 ? 23.900 5.818 10.250 1.00 25.08 491 VAL A N 1
ATOM 3706 C CA . VAL A 1 491 ? 23.987 4.907 11.391 1.00 25.08 491 VAL A CA 1
ATOM 3707 C C . VAL A 1 491 ? 23.794 5.725 12.670 1.00 25.08 491 VAL A C 1
ATOM 3709 O O . VAL A 1 491 ? 24.587 6.615 12.945 1.00 25.08 491 VAL A O 1
ATOM 3712 N N . ALA A 1 492 ? 22.744 5.391 13.421 1.00 25.02 492 ALA A N 1
ATOM 3713 C CA . ALA A 1 492 ? 22.510 5.692 14.834 1.00 25.02 492 ALA A CA 1
ATOM 3714 C C . ALA A 1 492 ? 22.677 7.152 15.323 1.00 25.02 492 ALA A C 1
ATOM 3716 O O . ALA A 1 492 ? 23.761 7.720 15.385 1.00 25.02 492 ALA A O 1
ATOM 3717 N N . ALA A 1 493 ? 21.557 7.698 15.805 1.00 30.89 493 ALA A N 1
ATOM 3718 C CA . ALA A 1 493 ? 21.429 8.718 16.847 1.00 30.89 493 ALA A CA 1
ATOM 3719 C C . ALA A 1 493 ? 22.737 9.209 17.516 1.00 30.89 493 ALA A C 1
ATOM 3721 O O . ALA A 1 493 ? 23.235 8.613 18.469 1.00 30.89 493 ALA A O 1
ATOM 3722 N N . GLY A 1 494 ? 23.218 10.377 17.094 1.00 25.44 494 GLY A N 1
ATOM 3723 C CA . GLY A 1 494 ? 24.225 11.159 17.806 1.00 25.44 494 GLY A CA 1
ATOM 3724 C C . GLY A 1 494 ? 24.118 12.620 17.384 1.00 25.44 494 GLY A C 1
ATOM 3725 O O . GLY A 1 494 ? 24.238 12.929 16.204 1.00 25.44 494 GLY A O 1
ATOM 3726 N N . ARG A 1 495 ? 23.818 13.515 18.332 1.00 24.50 495 ARG A N 1
ATOM 3727 C CA . ARG A 1 495 ? 23.704 14.969 18.111 1.00 24.50 495 ARG A CA 1
ATOM 3728 C C . ARG A 1 495 ? 24.909 15.517 17.321 1.00 24.50 495 ARG A C 1
ATOM 3730 O O . ARG A 1 495 ? 26.035 15.145 17.653 1.00 24.50 495 ARG A O 1
ATOM 3737 N N . PRO A 1 496 ? 24.722 16.469 16.387 1.00 28.58 496 PRO A N 1
ATOM 3738 C CA . PRO A 1 496 ? 25.845 17.238 15.868 1.00 28.58 496 PRO A CA 1
ATOM 3739 C C . PRO A 1 496 ? 26.476 18.053 17.010 1.00 28.58 496 PRO A C 1
ATOM 3741 O O . PRO A 1 496 ? 25.775 18.711 17.783 1.00 28.58 496 PRO A O 1
ATOM 3744 N N . LEU A 1 497 ? 27.802 17.976 17.142 1.00 28.14 497 LEU A N 1
ATOM 3745 C CA . LEU A 1 497 ? 28.571 18.800 18.076 1.00 28.14 497 LEU A CA 1
ATOM 3746 C C . LEU A 1 497 ? 28.487 20.277 17.634 1.00 28.14 497 LEU A C 1
ATOM 3748 O O . LEU A 1 497 ? 28.757 20.558 16.464 1.00 28.14 497 LEU A O 1
ATOM 3752 N N . PRO A 1 498 ? 28.150 21.236 18.517 1.00 25.09 498 PRO A N 1
ATOM 3753 C CA . PRO A 1 498 ? 28.098 22.647 18.146 1.00 25.09 498 PRO A CA 1
ATOM 3754 C C . PRO A 1 498 ? 29.518 23.209 17.987 1.00 25.09 498 PRO A C 1
ATOM 3756 O O . PRO A 1 498 ? 30.340 23.052 18.887 1.00 25.09 498 PRO A O 1
ATOM 3759 N N . GLY A 1 499 ? 29.793 23.909 16.880 1.00 30.56 499 GLY A N 1
ATOM 3760 C CA . GLY A 1 499 ? 30.932 24.836 16.794 1.00 30.56 499 GLY A CA 1
ATOM 3761 C C . GLY A 1 499 ? 32.045 24.535 15.784 1.00 30.56 499 GLY A C 1
ATOM 3762 O O . GLY A 1 499 ? 33.019 25.280 15.761 1.00 30.56 499 GLY A O 1
ATOM 3763 N N . ARG A 1 500 ? 31.936 23.521 14.916 1.00 28.14 500 ARG A N 1
ATOM 3764 C CA . ARG A 1 500 ? 32.843 23.400 13.757 1.00 28.14 500 ARG A CA 1
ATOM 3765 C C . ARG A 1 500 ? 32.159 23.900 12.488 1.00 28.14 500 ARG A C 1
ATOM 3767 O O . ARG A 1 500 ? 31.253 23.244 11.986 1.00 28.14 500 ARG A O 1
ATOM 3774 N N . LYS A 1 501 ? 32.615 25.043 11.965 1.00 30.20 501 LYS A N 1
ATOM 3775 C CA . LYS A 1 501 ? 32.393 25.401 10.560 1.00 30.20 501 LYS A CA 1
ATOM 3776 C C . LYS A 1 501 ? 33.138 24.377 9.704 1.00 30.20 501 LYS A C 1
ATOM 3778 O O . LYS A 1 501 ? 34.328 24.153 9.911 1.00 30.20 501 LYS A O 1
ATOM 3783 N N . VAL A 1 502 ? 32.424 23.712 8.803 1.00 33.72 502 VAL A N 1
ATOM 3784 C CA . VAL A 1 502 ? 33.034 22.850 7.788 1.00 33.72 502 VAL A CA 1
ATOM 3785 C C . VAL A 1 502 ? 33.486 23.780 6.669 1.00 33.72 502 VAL A C 1
ATOM 3787 O O . VAL A 1 502 ? 32.662 24.275 5.912 1.00 33.72 502 VAL A O 1
ATOM 3790 N N . GLU A 1 503 ? 34.777 24.095 6.633 1.00 35.66 503 GLU A N 1
ATOM 3791 C CA . GLU A 1 503 ? 35.352 25.037 5.660 1.00 35.66 503 GLU A CA 1
ATOM 3792 C C . GLU A 1 503 ? 35.681 24.373 4.310 1.00 35.66 503 GLU A C 1
ATOM 3794 O O . GLU A 1 503 ? 35.940 25.069 3.332 1.00 35.66 503 GLU A O 1
ATOM 3799 N N . GLU A 1 504 ? 35.637 23.037 4.222 1.00 42.62 504 GLU A N 1
ATOM 3800 C CA . GLU A 1 504 ? 35.995 22.302 3.006 1.00 42.62 504 GLU A CA 1
ATOM 3801 C C . GLU A 1 504 ? 35.196 20.997 2.854 1.00 42.62 504 GLU A C 1
ATOM 3803 O O . GLU A 1 504 ? 34.988 20.250 3.814 1.00 42.62 504 GLU A O 1
ATOM 3808 N N . ILE A 1 505 ? 34.725 20.733 1.634 1.00 45.75 505 ILE A N 1
ATOM 3809 C CA . ILE A 1 505 ? 33.909 19.568 1.274 1.00 45.75 505 ILE A CA 1
ATOM 3810 C C . ILE A 1 505 ? 34.841 18.419 0.885 1.00 45.75 505 ILE A C 1
ATOM 3812 O O . ILE A 1 505 ? 35.741 18.615 0.075 1.00 45.75 505 ILE A O 1
ATOM 3816 N N . LEU A 1 506 ? 34.628 17.228 1.451 1.00 48.09 506 LEU A N 1
ATOM 3817 C CA . LEU A 1 506 ? 35.509 16.068 1.276 1.00 48.09 506 LEU A CA 1
ATOM 3818 C C . LEU A 1 506 ? 34.850 14.975 0.425 1.00 48.09 506 LEU A C 1
ATOM 3820 O O . LEU A 1 506 ? 33.735 14.543 0.725 1.00 48.09 506 LEU A O 1
ATOM 3824 N N . LEU A 1 507 ? 35.570 14.511 -0.598 1.00 56.19 507 LEU A N 1
ATOM 3825 C CA . LEU A 1 507 ? 35.239 13.335 -1.401 1.00 56.19 507 LEU A CA 1
ATOM 3826 C C . LEU A 1 507 ? 36.124 12.175 -0.958 1.00 56.19 507 LEU A C 1
ATOM 3828 O O . LEU A 1 507 ? 37.338 12.208 -1.162 1.00 56.19 507 LEU A O 1
ATOM 3832 N N . GLU A 1 508 ? 35.531 11.135 -0.382 1.00 57.47 508 GLU A N 1
ATOM 3833 C CA . GLU A 1 508 ? 36.295 9.935 -0.059 1.00 57.47 508 GLU A CA 1
ATOM 3834 C C . GLU A 1 508 ? 36.334 8.990 -1.266 1.00 57.47 508 GLU A C 1
ATOM 3836 O O . GLU A 1 508 ? 35.294 8.681 -1.852 1.00 57.47 508 GLU A O 1
ATOM 3841 N N . ILE A 1 509 ? 37.537 8.548 -1.637 1.00 57.59 509 ILE A N 1
ATOM 3842 C CA . ILE A 1 509 ? 37.813 7.704 -2.810 1.00 57.59 509 ILE A CA 1
ATOM 3843 C C . ILE A 1 509 ? 38.658 6.487 -2.410 1.00 57.59 509 ILE A C 1
ATOM 3845 O O . ILE A 1 509 ? 39.460 6.566 -1.472 1.00 57.59 509 ILE A O 1
ATOM 3849 N N . SER A 1 510 ? 38.467 5.344 -3.078 1.00 63.91 510 SER A N 1
ATOM 3850 C CA . SER A 1 510 ? 39.265 4.145 -2.803 1.00 63.91 510 SER A CA 1
ATOM 3851 C C . SER A 1 510 ? 40.733 4.323 -3.238 1.00 63.91 510 SER A C 1
ATOM 3853 O O . SER A 1 510 ? 41.013 5.093 -4.158 1.00 63.91 510 SER A O 1
ATOM 3855 N N . PRO A 1 511 ? 41.699 3.611 -2.622 1.00 64.81 511 PRO A N 1
ATOM 3856 C CA . PRO A 1 511 ? 43.111 3.716 -3.002 1.00 64.81 511 PRO A CA 1
ATOM 3857 C C . PRO A 1 511 ? 43.385 3.325 -4.459 1.00 64.81 511 PRO A C 1
ATOM 3859 O O . PRO A 1 511 ? 44.237 3.923 -5.108 1.00 64.81 511 PRO A O 1
ATOM 3862 N N . GLN A 1 512 ? 42.657 2.332 -4.973 1.00 54.97 512 GLN A N 1
ATOM 3863 C CA . GLN A 1 512 ? 42.813 1.835 -6.341 1.00 54.97 512 GLN A CA 1
ATOM 3864 C C . GLN A 1 512 ? 42.224 2.803 -7.371 1.00 54.97 512 GLN A C 1
ATOM 3866 O O . GLN A 1 512 ? 42.872 3.051 -8.383 1.00 54.97 512 GLN A O 1
ATOM 3871 N N . ASP A 1 513 ? 41.073 3.421 -7.089 1.00 49.56 513 ASP A N 1
ATOM 3872 C CA . ASP A 1 513 ? 40.503 4.439 -7.982 1.00 49.56 513 ASP A CA 1
ATOM 3873 C C . ASP A 1 513 ? 41.333 5.723 -7.971 1.00 49.56 513 ASP A C 1
ATOM 3875 O O . ASP A 1 513 ? 41.533 6.330 -9.017 1.00 49.56 513 ASP A O 1
ATOM 3879 N N . ALA A 1 514 ? 41.862 6.122 -6.809 1.00 61.91 514 ALA A N 1
ATOM 3880 C CA . ALA A 1 514 ? 42.769 7.263 -6.705 1.00 61.91 514 ALA A CA 1
ATOM 3881 C C . ALA A 1 514 ? 44.033 7.043 -7.550 1.00 61.91 514 ALA A C 1
ATOM 3883 O O . ALA A 1 514 ? 44.446 7.923 -8.300 1.00 61.91 514 ALA A O 1
ATOM 3884 N N . GLN A 1 515 ? 44.599 5.833 -7.500 1.00 60.19 515 GLN A N 1
ATOM 3885 C CA . GLN A 1 515 ? 45.753 5.459 -8.312 1.00 60.19 515 GLN A CA 1
ATOM 3886 C C . GLN A 1 515 ? 45.419 5.380 -9.812 1.00 60.19 515 GLN A C 1
ATOM 3888 O O . GLN A 1 515 ? 46.218 5.815 -10.637 1.00 60.19 515 GLN A O 1
ATOM 3893 N N . GLN A 1 516 ? 44.248 4.848 -10.175 1.00 49.84 516 GLN A N 1
ATOM 3894 C CA . GLN A 1 516 ? 43.805 4.726 -11.566 1.00 49.84 516 GLN A CA 1
ATOM 3895 C C . GLN A 1 516 ? 43.480 6.084 -12.201 1.00 49.84 516 GLN A C 1
ATOM 3897 O O . GLN A 1 516 ? 43.749 6.294 -13.382 1.00 49.84 516 GLN A O 1
ATOM 3902 N N . LEU A 1 517 ? 42.900 6.997 -11.421 1.00 48.53 517 LEU A N 1
ATOM 3903 C CA . LEU A 1 517 ? 42.512 8.338 -11.857 1.00 48.53 517 LEU A CA 1
ATOM 3904 C C . LEU A 1 517 ? 43.638 9.368 -11.696 1.00 48.53 517 LEU A C 1
ATOM 3906 O O . LEU A 1 517 ? 43.477 10.499 -12.144 1.00 48.53 517 LEU A O 1
ATOM 3910 N N . GLY A 1 518 ? 44.765 8.983 -11.087 1.00 53.22 518 GLY A N 1
ATOM 3911 C CA . GLY A 1 518 ? 45.921 9.855 -10.877 1.00 53.22 518 GLY A CA 1
ATOM 3912 C C . GLY A 1 518 ? 45.644 11.008 -9.913 1.00 53.22 518 GLY A C 1
ATOM 3913 O O . GLY A 1 518 ? 46.093 12.116 -10.172 1.00 53.22 518 GLY A O 1
ATOM 3914 N N . VAL A 1 519 ? 44.874 10.754 -8.851 1.00 57.03 519 VAL A N 1
ATOM 3915 C CA . VAL A 1 519 ? 44.425 11.770 -7.892 1.00 57.03 519 VAL A CA 1
ATOM 3916 C C . VAL A 1 519 ? 45.135 11.597 -6.552 1.00 57.03 519 VAL A C 1
ATOM 3918 O O . VAL A 1 519 ? 45.025 10.542 -5.919 1.00 57.03 519 VAL A O 1
ATOM 3921 N N . ASP A 1 520 ? 45.801 12.649 -6.084 1.00 63.66 520 ASP A N 1
ATOM 3922 C CA . ASP A 1 520 ? 46.541 12.646 -4.822 1.00 63.66 520 ASP A CA 1
ATOM 3923 C C . ASP A 1 520 ? 45.649 13.013 -3.614 1.00 63.66 520 ASP A C 1
ATOM 3925 O O . ASP A 1 520 ? 44.665 13.744 -3.754 1.00 63.66 520 ASP A O 1
ATOM 3929 N N . PRO A 1 521 ? 45.951 12.539 -2.385 1.00 62.78 521 PRO A N 1
ATOM 3930 C CA . PRO A 1 521 ? 45.207 12.929 -1.186 1.00 62.78 521 PRO A CA 1
ATOM 3931 C C . PRO A 1 521 ? 45.216 14.448 -0.957 1.00 62.78 521 PRO A C 1
A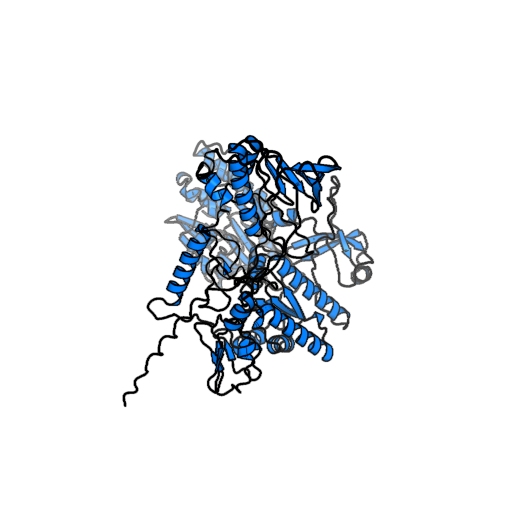TOM 3933 O O . PRO A 1 521 ? 46.276 15.063 -0.861 1.00 62.78 521 PRO A O 1
ATOM 3936 N N . GLY A 1 522 ? 44.036 15.043 -0.778 1.00 50.22 522 GLY A N 1
ATOM 3937 C CA . GLY A 1 522 ? 43.853 16.481 -0.567 1.00 50.22 522 GLY A CA 1
ATOM 3938 C C . GLY A 1 522 ? 43.751 17.285 -1.864 1.00 50.22 522 GLY A C 1
ATOM 3939 O O . GLY A 1 522 ? 43.443 18.476 -1.815 1.00 50.22 522 GLY A O 1
ATOM 3940 N N . GLU A 1 523 ? 43.957 16.651 -3.018 1.00 53.91 523 GLU A N 1
ATOM 3941 C CA . GLU A 1 523 ? 43.747 17.273 -4.317 1.00 53.91 523 GLU A CA 1
ATOM 3942 C C . GLU A 1 523 ? 42.262 17.596 -4.508 1.00 53.91 523 GLU A C 1
ATOM 3944 O O . GLU A 1 523 ? 41.373 16.807 -4.181 1.00 53.91 523 GLU A O 1
ATOM 3949 N N . ARG A 1 524 ? 41.957 18.792 -5.009 1.00 53.81 524 ARG A N 1
ATOM 3950 C CA . ARG A 1 524 ? 40.568 19.191 -5.230 1.00 53.81 524 ARG A CA 1
ATOM 3951 C C . ARG A 1 524 ? 40.081 18.654 -6.562 1.00 53.81 524 ARG A C 1
ATOM 3953 O O . ARG A 1 524 ? 40.490 19.135 -7.615 1.00 53.81 524 ARG A O 1
ATOM 3960 N N . VAL A 1 525 ? 39.134 17.729 -6.506 1.00 46.03 525 VAL A N 1
ATOM 3961 C CA . VAL A 1 525 ? 38.500 17.161 -7.694 1.00 46.03 525 VAL A CA 1
ATOM 3962 C C . VAL A 1 525 ? 37.063 17.636 -7.811 1.00 46.03 525 VAL A C 1
ATOM 3964 O O . VAL A 1 525 ? 36.348 17.832 -6.825 1.00 46.03 525 VAL A O 1
ATOM 3967 N N . ARG A 1 526 ? 36.625 17.850 -9.049 1.00 42.72 526 ARG A N 1
ATOM 3968 C CA . ARG A 1 526 ? 35.250 18.242 -9.342 1.00 42.72 526 ARG A CA 1
ATOM 3969 C C . ARG A 1 526 ? 34.413 16.991 -9.574 1.00 42.72 526 ARG A C 1
ATOM 3971 O O . ARG A 1 526 ? 34.596 16.288 -10.562 1.00 42.72 526 ARG A O 1
ATOM 3978 N N . THR A 1 527 ? 33.472 16.747 -8.675 1.00 43.91 527 THR A N 1
ATOM 3979 C CA . THR A 1 527 ? 32.462 15.692 -8.800 1.00 43.91 527 THR A CA 1
ATOM 3980 C C . THR A 1 527 ? 31.252 16.232 -9.549 1.00 43.91 527 THR A C 1
ATOM 3982 O O . THR A 1 527 ? 30.872 17.385 -9.355 1.00 43.91 527 THR A O 1
ATOM 3985 N N . VAL A 1 528 ? 30.663 15.443 -10.446 1.00 37.81 528 VAL A N 1
ATOM 3986 C CA . VAL A 1 528 ? 29.566 15.895 -11.314 1.00 37.81 528 VAL A CA 1
ATOM 3987 C C . VAL A 1 528 ? 28.418 14.896 -11.229 1.00 37.81 528 VAL A C 1
ATOM 3989 O O . VAL A 1 528 ? 28.634 13.692 -11.331 1.00 37.81 528 VAL A O 1
ATOM 3992 N N . SER A 1 529 ? 27.199 15.400 -11.040 1.00 37.19 529 SER A N 1
ATOM 3993 C CA . SER A 1 529 ? 25.958 14.626 -11.035 1.00 37.19 529 SER A CA 1
ATOM 3994 C C . SER A 1 529 ? 24.889 15.319 -11.892 1.00 37.19 529 SER A C 1
ATOM 3996 O O . SER A 1 529 ? 25.012 16.515 -12.167 1.00 37.19 529 SER A O 1
ATOM 3998 N N . PRO A 1 530 ? 23.785 14.635 -12.239 1.00 32.75 530 PRO A N 1
ATOM 3999 C CA . PRO A 1 530 ? 22.658 15.255 -12.942 1.00 32.75 530 PRO A CA 1
ATOM 4000 C C . PRO A 1 530 ? 21.959 16.385 -12.161 1.00 32.75 530 PRO A C 1
ATOM 4002 O O . PRO A 1 530 ? 21.143 17.098 -12.730 1.00 32.75 530 PRO A O 1
ATOM 4005 N N . ARG A 1 531 ? 22.253 16.541 -10.858 1.00 33.69 531 ARG A N 1
ATOM 4006 C CA . ARG A 1 531 ? 21.712 17.593 -9.976 1.00 33.69 531 ARG A CA 1
ATOM 4007 C C . ARG A 1 531 ? 22.700 18.747 -9.722 1.00 33.69 531 ARG A C 1
ATOM 4009 O O . ARG A 1 531 ? 22.389 19.624 -8.926 1.00 33.69 531 ARG A O 1
ATOM 4016 N N . GLY A 1 532 ? 23.887 18.732 -10.343 1.00 34.56 532 GLY A N 1
ATOM 4017 C CA . GLY A 1 532 ? 24.932 19.755 -10.179 1.00 34.56 532 GLY A CA 1
ATOM 4018 C C . GLY A 1 532 ? 26.353 19.187 -10.040 1.00 34.56 532 GLY A C 1
ATOM 4019 O O . GLY A 1 532 ? 26.546 17.968 -9.992 1.00 34.56 532 GLY A O 1
ATOM 4020 N N . SER A 1 533 ? 27.358 20.071 -9.961 1.00 39.16 533 SER A N 1
ATOM 4021 C CA . SER A 1 533 ? 28.773 19.711 -9.742 1.00 39.16 533 SER A CA 1
ATOM 4022 C C . SER A 1 533 ? 29.339 20.342 -8.471 1.00 39.16 533 SER A C 1
ATOM 4024 O O . SER A 1 533 ? 28.962 21.455 -8.120 1.00 39.16 533 SER A O 1
ATOM 4026 N N . LEU A 1 534 ? 30.272 19.657 -7.812 1.00 42.75 534 LEU A N 1
ATOM 4027 C CA . LEU A 1 534 ? 30.838 20.053 -6.526 1.00 42.75 534 LEU A CA 1
ATOM 4028 C C . LEU A 1 534 ? 32.359 19.877 -6.541 1.00 42.75 534 LEU A C 1
ATOM 4030 O O . LEU A 1 534 ? 32.844 18.783 -6.837 1.00 42.75 534 LEU A O 1
ATOM 4034 N N . LEU A 1 535 ? 33.115 20.932 -6.217 1.00 43.91 535 LEU A N 1
ATOM 4035 C CA . LEU A 1 535 ? 34.542 20.794 -5.909 1.00 43.91 535 LEU A CA 1
ATOM 4036 C C . LEU A 1 535 ? 34.692 20.254 -4.492 1.00 43.91 535 LEU A C 1
ATOM 4038 O O . LEU A 1 535 ? 34.198 20.861 -3.544 1.00 43.91 535 LEU A O 1
ATOM 4042 N N . ALA A 1 536 ? 35.408 19.146 -4.361 1.00 51.62 536 ALA A N 1
ATOM 4043 C CA . ALA A 1 536 ? 35.687 18.533 -3.079 1.00 51.62 536 ALA A CA 1
ATOM 4044 C C . ALA A 1 536 ? 37.165 18.144 -2.996 1.00 51.62 536 ALA A C 1
ATOM 4046 O O . ALA A 1 536 ? 37.742 17.647 -3.963 1.00 51.62 536 ALA A O 1
ATOM 4047 N N . ALA A 1 537 ? 37.780 18.381 -1.841 1.00 53.50 537 ALA A N 1
ATOM 4048 C CA . ALA A 1 537 ? 39.106 17.866 -1.537 1.00 53.50 537 ALA A CA 1
ATOM 4049 C C . ALA A 1 537 ? 39.021 16.344 -1.390 1.00 53.50 537 ALA A C 1
ATOM 4051 O O . ALA A 1 537 ? 38.131 15.825 -0.710 1.00 53.50 537 ALA A O 1
ATOM 4052 N N . THR A 1 538 ? 39.914 15.611 -2.041 1.00 56.59 538 THR A N 1
ATOM 4053 C CA . THR A 1 538 ? 39.899 14.154 -1.968 1.00 56.59 538 THR A CA 1
ATOM 4054 C C . THR A 1 538 ? 40.516 13.650 -0.685 1.00 56.59 538 THR A C 1
ATOM 4056 O O . THR A 1 538 ? 41.471 14.196 -0.136 1.00 56.59 538 THR A O 1
ATOM 4059 N N . ARG A 1 539 ? 39.986 12.536 -0.203 1.00 67.25 539 ARG A N 1
ATOM 4060 C CA . ARG A 1 539 ? 40.572 11.797 0.900 1.00 67.25 539 ARG A CA 1
ATOM 4061 C C . ARG A 1 539 ? 40.567 10.326 0.547 1.00 67.25 539 ARG A C 1
ATOM 4063 O O . ARG A 1 539 ? 39.513 9.727 0.358 1.00 67.25 539 ARG A O 1
ATOM 4070 N N . ILE A 1 540 ? 41.752 9.733 0.484 1.00 71.69 540 ILE A N 1
ATOM 4071 C CA . ILE A 1 540 ? 41.858 8.300 0.229 1.00 71.69 540 ILE A CA 1
ATOM 4072 C C . ILE A 1 540 ? 41.362 7.554 1.467 1.00 71.69 540 ILE A C 1
ATOM 4074 O O . ILE A 1 540 ? 41.933 7.674 2.554 1.00 71.69 540 ILE A O 1
ATOM 4078 N N . ASN A 1 541 ? 40.286 6.790 1.300 1.00 61.28 541 ASN A N 1
ATOM 4079 C CA . ASN A 1 541 ? 39.724 5.960 2.351 1.00 61.28 541 ASN A CA 1
ATOM 4080 C C . ASN A 1 541 ? 39.918 4.478 1.986 1.00 61.28 541 ASN A C 1
ATOM 4082 O O . ASN A 1 541 ? 39.209 3.960 1.124 1.00 61.28 541 ASN A O 1
ATOM 4086 N N . PRO A 1 542 ? 40.829 3.755 2.664 1.00 56.38 542 PRO A N 1
ATOM 4087 C CA . PRO A 1 542 ? 41.132 2.354 2.364 1.00 56.38 542 PRO A CA 1
ATOM 4088 C C . PRO A 1 542 ? 39.988 1.381 2.688 1.00 56.38 542 PRO A C 1
ATOM 4090 O O . PRO A 1 542 ? 40.106 0.191 2.417 1.00 56.38 542 PRO A O 1
ATOM 4093 N N . ARG A 1 543 ? 38.885 1.860 3.283 1.00 44.97 543 ARG A N 1
ATOM 4094 C CA . ARG A 1 543 ? 37.661 1.076 3.509 1.00 44.97 543 ARG A CA 1
ATOM 4095 C C . ARG A 1 543 ? 36.677 1.146 2.334 1.00 44.97 543 ARG A C 1
ATOM 4097 O O . ARG A 1 543 ? 35.707 0.390 2.338 1.00 44.97 543 ARG A O 1
ATOM 4104 N N . LEU A 1 544 ? 36.894 2.042 1.366 1.00 44.38 544 LEU A N 1
ATOM 4105 C CA . LEU A 1 544 ? 36.099 2.130 0.140 1.00 44.38 544 LEU A CA 1
ATOM 4106 C C . LEU A 1 544 ? 36.596 1.117 -0.894 1.00 44.38 544 LEU A C 1
ATOM 4108 O O . LEU A 1 544 ? 37.796 0.878 -1.014 1.00 44.38 544 LEU A O 1
ATOM 4112 N N . ARG A 1 545 ? 35.658 0.515 -1.628 1.00 40.47 545 ARG A N 1
ATOM 4113 C CA . ARG A 1 545 ? 35.946 -0.448 -2.701 1.00 40.47 545 ARG A CA 1
ATOM 4114 C C . ARG A 1 545 ? 36.225 0.292 -4.020 1.00 40.47 545 ARG A C 1
ATOM 4116 O O . ARG A 1 545 ? 35.680 1.383 -4.188 1.00 40.47 545 ARG A O 1
ATOM 4123 N N . PRO A 1 546 ? 36.992 -0.296 -4.955 1.00 40.22 546 PRO A N 1
ATOM 4124 C CA . PRO A 1 546 ? 37.144 0.234 -6.312 1.00 40.22 546 PRO A CA 1
ATOM 4125 C C . PRO A 1 546 ? 35.793 0.501 -6.988 1.00 40.22 546 PRO A C 1
ATOM 4127 O O . PRO A 1 546 ? 34.850 -0.271 -6.807 1.00 40.22 546 PRO A O 1
ATOM 4130 N N . GLY A 1 547 ? 35.683 1.599 -7.729 1.00 40.12 547 GLY A N 1
ATOM 4131 C CA . GLY A 1 547 ? 34.459 2.101 -8.354 1.00 40.12 547 GLY A CA 1
ATOM 4132 C C . GLY A 1 547 ? 33.491 2.840 -7.418 1.00 40.12 547 GLY A C 1
ATOM 4133 O O . GLY A 1 547 ? 32.367 3.128 -7.828 1.00 40.12 547 GLY A O 1
ATOM 4134 N N . SER A 1 548 ? 33.879 3.142 -6.171 1.00 41.41 548 SER A N 1
ATOM 4135 C CA . SER A 1 548 ? 33.005 3.787 -5.174 1.00 41.41 548 SER A CA 1
ATOM 4136 C C . SER A 1 548 ? 33.555 5.139 -4.711 1.00 41.41 548 SER A C 1
ATOM 4138 O O . SER A 1 548 ? 34.713 5.234 -4.308 1.00 41.41 548 SER A O 1
ATOM 4140 N N . ALA A 1 549 ? 32.703 6.169 -4.668 1.00 41.25 549 ALA A N 1
ATOM 4141 C CA . ALA A 1 549 ? 33.036 7.472 -4.087 1.00 41.25 549 ALA A CA 1
ATOM 4142 C C . ALA A 1 549 ? 31.944 7.943 -3.113 1.00 41.25 549 ALA A C 1
ATOM 4144 O O . ALA A 1 549 ? 30.754 7.750 -3.363 1.00 41.25 549 ALA A O 1
ATOM 4145 N N . PHE A 1 550 ? 32.341 8.547 -1.990 1.00 41.44 550 PHE A N 1
ATOM 4146 C CA . PHE A 1 550 ? 31.431 8.952 -0.913 1.00 41.44 550 PHE A CA 1
ATOM 4147 C C . PHE A 1 550 ? 31.480 10.466 -0.662 1.00 41.44 550 PHE A C 1
ATOM 4149 O O . PHE A 1 550 ? 32.560 11.030 -0.484 1.00 41.44 550 PHE A O 1
ATOM 4156 N N . VAL A 1 551 ? 30.306 11.109 -0.590 1.00 45.16 551 VAL A N 1
ATOM 4157 C CA . VAL A 1 551 ? 30.144 12.527 -0.212 1.00 45.16 551 VAL A CA 1
ATOM 4158 C C . VAL A 1 551 ? 29.204 12.619 1.002 1.00 45.16 551 VAL A C 1
ATOM 4160 O O . VAL A 1 551 ? 28.084 12.102 0.939 1.00 45.16 551 VAL A O 1
ATOM 4163 N N . PRO A 1 552 ? 29.600 13.255 2.120 1.00 35.09 552 PRO A N 1
ATOM 4164 C CA . PRO A 1 552 ? 28.757 13.331 3.314 1.00 35.09 552 PRO A CA 1
ATOM 4165 C C . PRO A 1 552 ? 27.460 14.138 3.104 1.00 35.09 552 PRO A C 1
ATOM 4167 O O . PRO A 1 552 ? 27.473 15.265 2.616 1.00 35.09 552 PRO A O 1
ATOM 4170 N N . ARG A 1 553 ? 26.330 13.589 3.572 1.00 35.25 553 ARG A N 1
ATOM 4171 C CA . ARG A 1 553 ? 24.942 14.101 3.462 1.00 35.25 553 ARG A CA 1
ATOM 4172 C C . ARG A 1 553 ? 24.633 15.355 4.318 1.00 35.25 553 ARG A C 1
ATOM 4174 O O . ARG A 1 553 ? 23.512 15.510 4.791 1.00 35.25 553 ARG A O 1
ATOM 4181 N N . HIS A 1 554 ? 25.601 16.233 4.588 1.00 35.12 554 HIS A N 1
ATOM 4182 C CA . HIS A 1 554 ? 25.438 17.372 5.517 1.00 35.12 554 HIS A CA 1
ATOM 4183 C C . HIS A 1 554 ? 25.195 18.748 4.876 1.00 35.12 554 HIS A C 1
ATOM 4185 O O . HIS A 1 554 ? 25.129 19.729 5.602 1.00 35.12 554 HIS A O 1
ATOM 4191 N N . PHE A 1 555 ? 24.930 18.816 3.570 1.00 35.72 555 PHE A N 1
ATOM 4192 C CA . PHE A 1 555 ? 24.614 20.071 2.864 1.00 35.72 555 PHE A CA 1
ATOM 4193 C C . PHE A 1 555 ? 23.269 20.022 2.124 1.00 35.72 555 PHE A C 1
ATOM 4195 O O . PHE A 1 555 ? 23.118 20.567 1.038 1.00 35.72 555 PHE A O 1
ATOM 4202 N N . LEU A 1 556 ? 22.259 19.340 2.680 1.00 35.34 556 LEU A N 1
ATOM 4203 C CA . LEU A 1 556 ? 20.938 19.283 2.039 1.00 35.34 556 LEU A CA 1
ATOM 4204 C C . LEU A 1 556 ? 20.225 20.650 2.059 1.00 35.34 556 LEU A C 1
ATOM 4206 O O . LEU A 1 556 ? 19.376 20.894 1.217 1.00 35.34 556 LEU A O 1
ATOM 4210 N N . ARG A 1 557 ? 20.562 21.545 2.998 1.00 31.84 557 ARG A N 1
ATOM 4211 C CA . ARG A 1 557 ? 19.899 22.849 3.145 1.00 31.84 557 ARG A CA 1
ATOM 4212 C C . ARG A 1 557 ? 20.446 23.898 2.172 1.00 31.84 557 ARG A C 1
ATOM 4214 O O . ARG A 1 557 ? 19.640 24.535 1.507 1.00 31.84 557 ARG A O 1
ATOM 4221 N N . GLU A 1 558 ? 21.765 23.992 1.989 1.00 35.62 558 GLU A N 1
ATOM 4222 C CA . GLU A 1 558 ? 22.356 24.845 0.944 1.00 35.62 558 GLU A CA 1
ATOM 4223 C C . GLU A 1 558 ? 22.040 24.342 -0.481 1.00 35.62 558 GLU A C 1
ATOM 4225 O O . GLU A 1 558 ? 21.938 25.141 -1.403 1.00 35.62 558 GLU A O 1
ATOM 4230 N N . VAL A 1 559 ? 21.807 23.034 -0.672 1.00 34.00 559 VAL A N 1
ATOM 4231 C CA . VAL A 1 559 ? 21.369 22.448 -1.960 1.00 34.00 559 VAL A CA 1
ATOM 4232 C C . VAL A 1 559 ? 19.881 22.704 -2.251 1.00 34.00 559 VAL A C 1
ATOM 4234 O O . VAL A 1 559 ? 19.493 22.774 -3.412 1.00 34.00 559 VAL A O 1
ATOM 4237 N N . LEU A 1 560 ? 19.039 22.864 -1.224 1.00 31.94 560 LEU A N 1
ATOM 4238 C CA . LEU A 1 560 ? 17.609 23.164 -1.384 1.00 31.94 560 LEU A CA 1
ATOM 4239 C C . LEU A 1 560 ? 17.330 24.667 -1.558 1.00 31.94 560 LEU A C 1
ATOM 4241 O O . LEU A 1 560 ? 16.395 25.018 -2.271 1.00 31.94 560 LEU A O 1
ATOM 4245 N N . GLU A 1 561 ? 18.149 25.547 -0.973 1.00 32.97 561 GLU A N 1
ATOM 4246 C CA . GLU A 1 561 ? 18.081 27.002 -1.212 1.00 32.97 561 GLU A CA 1
ATOM 4247 C C . GLU A 1 561 ? 18.528 27.378 -2.643 1.00 32.97 561 GLU A C 1
ATOM 4249 O O . GLU A 1 561 ? 18.051 28.366 -3.190 1.00 32.97 561 GLU A O 1
ATOM 4254 N N . LEU A 1 562 ? 19.343 26.535 -3.291 1.00 30.95 562 LEU A N 1
ATOM 4255 C CA . LEU A 1 562 ? 19.800 26.687 -4.681 1.00 30.95 562 LEU A CA 1
ATOM 4256 C C . LEU A 1 562 ? 18.822 26.165 -5.752 1.00 30.95 562 LEU A C 1
ATOM 4258 O O . LEU A 1 562 ? 19.010 26.461 -6.928 1.00 30.95 562 LEU A O 1
ATOM 4262 N N . LEU A 1 563 ? 17.815 25.359 -5.390 1.00 30.22 563 LEU A N 1
ATOM 4263 C CA . LEU A 1 563 ? 16.997 24.627 -6.374 1.00 30.22 563 LEU A CA 1
ATOM 4264 C C . LEU A 1 563 ? 15.551 25.108 -6.518 1.00 30.22 563 LEU A C 1
ATOM 4266 O O . LEU A 1 563 ? 14.902 24.728 -7.490 1.00 30.22 563 LEU A O 1
ATOM 4270 N N . GLY A 1 564 ? 15.056 25.965 -5.621 1.00 27.34 564 GLY A N 1
ATOM 4271 C CA . GLY A 1 564 ? 13.710 26.537 -5.722 1.00 27.34 564 GLY A CA 1
ATOM 4272 C C . GLY A 1 564 ? 12.558 25.505 -5.832 1.00 27.34 564 GLY A C 1
ATOM 4273 O O . GLY A 1 564 ? 12.771 24.294 -5.851 1.00 27.34 564 GLY A O 1
ATOM 4274 N N . PRO A 1 565 ? 11.287 25.943 -5.851 1.00 25.39 565 PRO A N 1
ATOM 4275 C CA . PRO A 1 565 ? 10.161 25.070 -5.481 1.00 25.39 565 PRO A CA 1
ATOM 4276 C C . PRO A 1 565 ? 9.608 24.103 -6.554 1.00 25.39 565 PRO A C 1
ATOM 4278 O O . PRO A 1 565 ? 8.692 23.346 -6.233 1.00 25.39 565 PRO A O 1
ATOM 4281 N N . GLU A 1 566 ? 10.094 24.086 -7.805 1.00 29.62 566 GLU A N 1
ATOM 4282 C CA . GLU A 1 566 ? 9.318 23.513 -8.935 1.00 29.62 566 GLU A CA 1
ATOM 4283 C C . GLU A 1 566 ? 9.861 22.236 -9.623 1.00 29.62 566 GLU A C 1
ATOM 4285 O O . GLU A 1 566 ? 9.289 21.773 -10.608 1.00 29.62 566 GLU A O 1
ATOM 4290 N N . ALA A 1 567 ? 10.889 21.559 -9.104 1.00 26.06 567 ALA A N 1
ATOM 4291 C CA . ALA A 1 567 ? 11.429 20.357 -9.759 1.00 26.06 567 ALA A CA 1
ATOM 4292 C C . ALA A 1 567 ? 10.513 19.105 -9.643 1.00 26.06 567 ALA A C 1
ATOM 4294 O O . ALA A 1 567 ? 10.622 18.316 -8.699 1.00 26.06 567 ALA A O 1
ATOM 4295 N N . LYS A 1 568 ? 9.620 18.861 -10.616 1.00 27.08 568 LYS A N 1
ATOM 4296 C CA . LYS A 1 568 ? 8.914 17.571 -10.804 1.00 27.08 568 LYS A CA 1
ATOM 4297 C C . LYS A 1 568 ? 8.990 17.072 -12.254 1.00 27.08 568 LYS A C 1
ATOM 4299 O O . LYS A 1 568 ? 8.674 17.815 -13.172 1.00 27.08 568 LYS A O 1
ATOM 4304 N N . THR A 1 569 ? 9.257 15.759 -12.392 1.00 26.38 569 THR A N 1
ATOM 4305 C CA . THR A 1 569 ? 9.290 14.895 -13.612 1.00 26.38 569 THR A CA 1
ATOM 4306 C C . THR A 1 569 ? 10.587 15.030 -14.442 1.00 26.38 569 THR A C 1
ATOM 4308 O O . THR A 1 569 ? 11.040 16.143 -14.632 1.00 26.38 569 THR A O 1
ATOM 4311 N N . ALA A 1 570 ? 11.327 14.013 -14.923 1.00 24.23 570 ALA A N 1
ATOM 4312 C CA . ALA A 1 570 ? 11.119 12.590 -15.246 1.00 24.23 570 ALA A CA 1
ATOM 4313 C C . ALA A 1 570 ? 12.494 11.811 -15.268 1.00 24.23 570 ALA A C 1
ATOM 4315 O O . ALA A 1 570 ? 13.529 12.443 -15.051 1.00 24.23 570 ALA A O 1
ATOM 4316 N N . PRO A 1 571 ? 12.537 10.469 -15.481 1.00 27.41 571 PRO A N 1
ATOM 4317 C CA . PRO A 1 571 ? 13.663 9.562 -15.168 1.00 27.41 571 PRO A CA 1
ATOM 4318 C C . PRO A 1 571 ? 14.572 9.164 -16.358 1.00 27.41 571 PRO A C 1
ATOM 4320 O O . PRO A 1 571 ? 14.109 9.079 -17.492 1.00 27.41 571 PRO A O 1
ATOM 4323 N N . GLY A 1 572 ? 15.848 8.843 -16.078 1.00 24.28 572 GLY A N 1
ATOM 4324 C CA . GLY A 1 572 ? 16.807 8.264 -17.041 1.00 24.28 572 GLY A CA 1
ATOM 4325 C C . GLY A 1 572 ? 18.251 8.753 -16.839 1.00 24.28 572 GLY A C 1
ATOM 4326 O O . GLY A 1 572 ? 18.549 9.897 -17.156 1.00 24.28 572 GLY A O 1
ATOM 4327 N N . CYS A 1 573 ? 19.160 7.926 -16.308 1.00 25.22 573 CYS A N 1
ATOM 4328 C CA . CYS A 1 573 ? 20.550 8.313 -16.026 1.00 25.22 573 CYS A CA 1
ATOM 4329 C C . CYS A 1 573 ? 21.532 7.469 -16.853 1.00 25.22 573 CYS A C 1
ATOM 4331 O O . CYS A 1 573 ? 21.725 6.288 -16.580 1.00 25.22 573 CYS A O 1
ATOM 4333 N N . ALA A 1 574 ? 22.173 8.104 -17.832 1.00 21.78 574 ALA A N 1
ATOM 4334 C CA . ALA A 1 574 ? 23.476 7.724 -18.361 1.00 21.78 574 ALA A CA 1
ATOM 4335 C C . ALA A 1 574 ? 24.388 8.944 -18.160 1.00 21.78 574 ALA A C 1
ATOM 4337 O O . ALA A 1 574 ? 24.049 10.043 -18.596 1.00 21.78 574 ALA A O 1
ATOM 4338 N N . VAL A 1 575 ? 25.506 8.788 -17.444 1.00 26.11 575 VAL A N 1
ATOM 4339 C CA . VAL A 1 575 ? 26.428 9.900 -17.158 1.00 26.11 575 VAL A CA 1
ATOM 4340 C C . VAL A 1 575 ? 27.332 10.116 -18.370 1.00 26.11 575 VAL A C 1
ATOM 4342 O O . VAL A 1 575 ? 28.284 9.371 -18.581 1.00 26.11 575 VAL A O 1
ATOM 4345 N N . GLN A 1 576 ? 27.049 11.154 -19.156 1.00 21.83 576 GLN A N 1
ATOM 4346 C CA . GLN A 1 576 ? 28.029 11.780 -20.041 1.00 21.83 576 GLN A CA 1
ATOM 4347 C C . GLN A 1 576 ? 28.533 13.073 -19.395 1.00 21.83 576 GLN A C 1
ATOM 4349 O O . GLN A 1 576 ? 27.761 13.927 -18.964 1.00 21.83 576 GLN A O 1
ATOM 4354 N N . LEU A 1 577 ? 29.856 13.205 -19.320 1.00 25.28 577 LEU A N 1
ATOM 4355 C CA . LEU A 1 577 ? 30.549 14.410 -18.877 1.00 25.28 577 LEU A CA 1
ATOM 4356 C C . LEU A 1 577 ? 30.483 15.481 -19.978 1.00 25.28 577 LEU A C 1
ATOM 4358 O O . LEU A 1 577 ? 31.324 15.456 -20.869 1.00 25.28 577 LEU A O 1
ATOM 4362 N N . ALA A 1 578 ? 29.527 16.419 -19.905 1.00 22.23 578 ALA A N 1
ATOM 4363 C CA . ALA A 1 578 ? 29.661 17.786 -20.445 1.00 22.23 578 ALA A CA 1
ATOM 4364 C C . ALA A 1 578 ? 28.463 18.721 -20.126 1.00 22.23 578 ALA A C 1
ATOM 4366 O O . ALA A 1 578 ? 27.329 18.434 -20.477 1.00 22.23 578 ALA A O 1
ATOM 4367 N N . LYS A 1 579 ? 28.815 19.867 -19.513 1.00 25.52 579 LYS A N 1
ATOM 4368 C CA . LYS A 1 579 ? 28.279 21.256 -19.508 1.00 25.52 579 LYS A CA 1
ATOM 4369 C C . LYS A 1 579 ? 26.771 21.628 -19.367 1.00 25.52 579 LYS A C 1
ATOM 4371 O O . LYS A 1 579 ? 25.973 21.394 -20.261 1.00 25.52 579 LYS A O 1
ATOM 4376 N N . LEU A 1 580 ? 26.568 22.477 -18.335 1.00 27.33 580 LEU A N 1
ATOM 4377 C CA . LEU A 1 580 ? 25.658 23.634 -18.122 1.00 27.33 580 LEU A CA 1
ATOM 4378 C C . LEU A 1 580 ? 24.173 23.409 -17.749 1.00 27.33 580 LEU A C 1
ATOM 4380 O O . LEU A 1 580 ? 23.334 23.167 -18.602 1.00 27.33 580 LEU A O 1
ATOM 4384 N N . VAL A 1 581 ? 23.849 23.657 -16.468 1.00 36.06 581 VAL A N 1
ATOM 4385 C CA . VAL A 1 581 ? 22.551 24.205 -16.022 1.00 36.06 581 VAL A CA 1
ATOM 4386 C C . VAL A 1 581 ? 22.851 25.438 -15.165 1.00 36.06 581 VAL A C 1
ATOM 4388 O O . VAL A 1 581 ? 23.813 25.444 -14.397 1.00 36.06 581 VAL A O 1
ATOM 4391 N N . GLU A 1 582 ? 22.088 26.496 -15.411 1.00 44.75 582 GLU A N 1
ATOM 4392 C CA . GLU A 1 582 ? 22.395 27.900 -15.133 1.00 44.75 582 GLU A CA 1
ATOM 4393 C C . GLU A 1 582 ? 22.019 28.306 -13.695 1.00 44.75 582 GLU A C 1
ATOM 4395 O O . GLU A 1 582 ? 20.912 28.021 -13.247 1.00 44.75 582 GLU A O 1
ATOM 4400 N N . GLU A 1 583 ? 22.921 28.986 -12.977 1.00 50.75 583 GLU A N 1
ATOM 4401 C CA . GLU A 1 583 ? 22.621 29.641 -11.687 1.00 50.75 583 GLU A CA 1
ATOM 4402 C C . GLU A 1 583 ? 21.541 30.727 -11.892 1.00 50.75 583 GLU A C 1
ATOM 4404 O O . GLU A 1 583 ? 21.539 31.373 -12.934 1.00 50.75 583 GLU A O 1
ATOM 4409 N N . LEU A 1 584 ? 20.611 30.931 -10.952 1.00 57.88 584 LEU A N 1
ATOM 4410 C CA . LEU A 1 584 ? 19.495 31.889 -11.061 1.00 57.88 584 LEU A CA 1
ATOM 4411 C C . LEU A 1 584 ? 19.550 32.883 -9.896 1.00 57.88 584 LEU A C 1
ATOM 4413 O O . LEU A 1 584 ? 19.531 32.465 -8.744 1.00 57.88 584 LEU A O 1
ATOM 4417 N N . GLU A 1 585 ? 19.562 34.179 -10.196 1.00 75.50 585 GLU A N 1
ATOM 4418 C CA . GLU A 1 585 ? 19.553 35.261 -9.202 1.00 75.50 585 GLU A CA 1
ATOM 4419 C C . GLU A 1 585 ? 18.238 36.048 -9.252 1.00 75.50 585 GLU A C 1
ATOM 4421 O O . GLU A 1 585 ? 17.577 36.104 -10.293 1.00 75.50 585 GLU A O 1
ATOM 4426 N N . GLU A 1 586 ? 17.856 36.674 -8.134 1.00 77.81 586 GLU A N 1
ATOM 4427 C CA . GLU A 1 586 ? 16.635 37.483 -8.032 1.00 77.81 586 GLU A CA 1
ATOM 4428 C C . GLU A 1 586 ? 16.937 38.921 -7.584 1.00 77.81 586 GLU A C 1
ATOM 4430 O O . GLU A 1 586 ? 17.598 39.159 -6.571 1.00 77.81 586 GLU A O 1
ATOM 4435 N N . VAL A 1 587 ? 16.431 39.905 -8.334 1.00 76.19 587 VAL A N 1
ATOM 4436 C CA . VAL A 1 587 ? 16.630 41.339 -8.069 1.00 76.19 587 VAL A CA 1
ATOM 4437 C C . VAL A 1 587 ? 15.287 42.055 -8.145 1.00 76.19 587 VAL A C 1
ATOM 4439 O O . VAL A 1 587 ? 14.664 42.073 -9.195 1.00 76.19 587 VAL A O 1
ATOM 4442 N N . PHE A 1 588 ? 14.811 42.644 -7.043 1.00 73.25 588 PHE A N 1
ATOM 4443 C CA . PHE A 1 588 ? 13.509 43.343 -6.986 1.00 73.25 588 PHE A CA 1
ATOM 4444 C C . PHE A 1 588 ? 12.312 42.505 -7.490 1.00 73.25 588 PHE A C 1
ATOM 4446 O O . PHE A 1 588 ? 11.367 43.031 -8.078 1.00 73.25 588 PHE A O 1
ATOM 4453 N N . GLY A 1 589 ? 12.335 41.189 -7.255 1.00 74.06 589 GLY A N 1
ATOM 4454 C CA . GLY A 1 589 ? 11.313 40.266 -7.754 1.00 74.06 589 GLY A CA 1
ATOM 4455 C C . GLY A 1 589 ? 11.498 39.846 -9.215 1.00 74.06 589 GLY A C 1
ATOM 4456 O O . GLY A 1 589 ? 10.617 39.179 -9.753 1.00 74.06 589 GLY A O 1
ATOM 4457 N N . LEU A 1 590 ? 12.591 40.242 -9.875 1.00 82.06 590 LEU A N 1
ATOM 4458 C CA . LEU A 1 590 ? 12.941 39.860 -11.245 1.00 82.06 590 LEU A CA 1
ATOM 4459 C C . LEU A 1 590 ? 13.893 38.673 -11.249 1.00 82.06 590 LEU A C 1
ATOM 4461 O O . LEU A 1 590 ? 14.913 38.696 -10.561 1.00 82.06 590 LEU A O 1
ATOM 4465 N N . LYS A 1 591 ? 13.585 37.665 -12.061 1.00 83.62 591 LYS A N 1
ATOM 4466 C CA . LYS A 1 591 ? 14.377 36.438 -12.197 1.00 83.62 591 LYS A CA 1
ATOM 4467 C C . LYS A 1 591 ? 15.455 36.599 -13.274 1.00 83.62 591 LYS A C 1
ATOM 4469 O O . LYS A 1 591 ? 15.144 37.000 -14.396 1.00 83.62 591 LYS A O 1
ATOM 4474 N N . ILE A 1 592 ? 16.705 36.244 -12.960 1.00 83.75 592 ILE A N 1
ATOM 4475 C CA . ILE A 1 592 ? 17.872 36.430 -13.842 1.00 83.75 592 ILE A CA 1
ATOM 4476 C C . ILE A 1 592 ? 18.727 35.151 -13.904 1.00 83.75 592 ILE A C 1
ATOM 4478 O O . ILE A 1 592 ? 19.575 34.922 -13.039 1.00 83.75 592 ILE A O 1
ATOM 4482 N N . PRO A 1 593 ? 18.543 34.300 -14.929 1.00 80.06 593 PRO A N 1
ATOM 4483 C CA . PRO A 1 593 ? 19.447 33.176 -15.187 1.00 80.06 593 PRO A CA 1
ATOM 4484 C C . PRO A 1 593 ? 20.869 33.637 -15.566 1.00 80.06 593 PRO A C 1
ATOM 4486 O O . PRO A 1 593 ? 21.066 34.276 -16.600 1.00 80.06 593 PRO A O 1
ATOM 4489 N N . LEU A 1 594 ? 21.882 33.291 -14.772 1.00 72.94 594 LEU A N 1
ATOM 4490 C CA . LEU A 1 594 ? 23.289 33.676 -14.948 1.00 72.94 594 LEU A CA 1
ATOM 4491 C C . LEU A 1 594 ? 23.994 32.950 -16.099 1.00 72.94 594 LEU A C 1
ATOM 4493 O O . LEU A 1 594 ? 25.017 33.426 -16.586 1.00 72.94 594 LEU A O 1
ATOM 4497 N N . GLY A 1 595 ? 23.477 31.805 -16.542 1.00 68.44 595 GLY A N 1
ATOM 4498 C CA . GLY A 1 595 ? 24.063 31.057 -17.660 1.00 68.44 595 GLY A CA 1
ATOM 4499 C C . GLY A 1 595 ? 23.663 31.558 -19.050 1.00 68.44 595 GLY A C 1
ATOM 4500 O O . GLY A 1 595 ? 24.216 31.081 -20.041 1.00 68.44 595 GLY A O 1
ATOM 4501 N N . ARG A 1 596 ? 22.762 32.547 -19.122 1.00 80.56 596 ARG A N 1
ATOM 4502 C CA . ARG A 1 596 ? 22.305 33.144 -20.381 1.00 80.56 596 ARG A CA 1
ATOM 4503 C C . ARG A 1 596 ? 23.120 34.363 -20.754 1.00 80.56 596 ARG A C 1
ATOM 4505 O O . ARG A 1 596 ? 23.869 34.934 -19.956 1.00 80.56 596 ARG A O 1
ATOM 4512 N N . TYR A 1 597 ? 22.925 34.774 -21.995 1.00 88.12 597 TYR A N 1
ATOM 4513 C CA . TYR A 1 597 ? 23.416 36.030 -22.526 1.00 88.12 597 TYR A CA 1
ATOM 4514 C C . TYR A 1 597 ? 22.238 36.977 -22.726 1.00 88.12 597 TYR A C 1
ATOM 4516 O O . TYR A 1 597 ? 21.195 36.564 -23.219 1.00 88.12 597 TYR A O 1
ATOM 4524 N N . TYR A 1 598 ? 22.401 38.248 -22.385 1.00 92.00 598 TYR A N 1
ATOM 4525 C CA . TYR A 1 598 ? 21.356 39.259 -22.480 1.00 92.00 598 TYR A CA 1
ATOM 4526 C C . TYR A 1 598 ? 21.789 40.387 -23.404 1.00 92.00 598 TYR A C 1
ATOM 4528 O O . TYR A 1 598 ? 22.879 40.957 -23.285 1.00 92.00 598 TYR A O 1
ATOM 4536 N N . HIS A 1 599 ? 20.910 40.721 -24.340 1.00 93.81 599 HIS A N 1
ATOM 4537 C CA . HIS A 1 599 ? 20.998 41.938 -25.120 1.00 93.81 599 HIS A CA 1
ATOM 4538 C C . HIS A 1 599 ? 20.514 43.113 -24.278 1.00 93.81 599 HIS A C 1
ATOM 4540 O O . HIS A 1 599 ? 19.534 43.000 -23.550 1.00 93.81 599 HIS A O 1
ATOM 4546 N N . ARG A 1 600 ? 21.128 44.286 -24.447 1.00 91.62 600 ARG A N 1
ATOM 4547 C CA . ARG A 1 600 ? 20.718 45.504 -23.725 1.00 91.62 600 ARG A CA 1
ATOM 4548 C C . ARG A 1 600 ? 19.322 46.022 -24.096 1.00 91.62 600 ARG A C 1
ATOM 4550 O O . ARG A 1 600 ? 18.857 46.964 -23.475 1.00 91.62 600 ARG A O 1
ATOM 4557 N N . GLY A 1 601 ? 18.696 45.431 -25.115 1.00 91.56 601 GLY A N 1
ATOM 4558 C CA . GLY A 1 601 ? 17.281 45.609 -25.461 1.00 91.56 601 GLY A CA 1
ATOM 4559 C C . GLY A 1 601 ? 16.378 44.494 -24.915 1.00 91.56 601 GLY A C 1
ATOM 4560 O O . GLY A 1 601 ? 15.337 44.232 -25.506 1.00 91.56 601 GLY A O 1
ATOM 4561 N N . HIS A 1 602 ? 16.804 43.805 -23.850 1.00 94.06 602 HIS A N 1
ATOM 4562 C CA . HIS A 1 602 ? 16.033 42.806 -23.097 1.00 94.06 602 HIS A CA 1
ATOM 4563 C C . HIS A 1 602 ? 15.637 41.519 -23.846 1.00 94.06 602 HIS A C 1
ATOM 4565 O O . HIS A 1 602 ? 14.697 40.816 -23.470 1.00 94.06 602 HIS A O 1
ATOM 4571 N N . ALA A 1 603 ? 16.397 41.165 -24.887 1.00 93.19 603 ALA A N 1
ATOM 4572 C CA . ALA A 1 603 ? 16.347 39.836 -25.491 1.00 93.19 603 ALA A CA 1
ATOM 4573 C C . ALA A 1 603 ? 17.402 38.924 -24.843 1.00 93.19 603 ALA A C 1
ATOM 4575 O O . ALA A 1 603 ? 18.581 39.282 -24.816 1.00 93.19 603 ALA A O 1
ATOM 4576 N N . TRP A 1 604 ? 17.016 37.746 -24.354 1.00 93.94 604 TRP A N 1
ATOM 4577 C CA . TRP A 1 604 ? 17.954 36.747 -23.837 1.00 93.94 604 TRP A CA 1
ATOM 4578 C C . TRP A 1 604 ? 18.307 35.706 -24.899 1.00 93.94 604 TRP A C 1
ATOM 4580 O O . TRP A 1 604 ? 17.523 35.432 -25.809 1.00 93.94 604 TRP A O 1
ATOM 4590 N N . VAL A 1 605 ? 19.489 35.105 -24.755 1.00 89.00 605 VAL A N 1
ATOM 4591 C CA . VAL A 1 605 ? 20.014 34.053 -25.622 1.00 89.00 605 VAL A CA 1
ATOM 4592 C C . VAL A 1 605 ? 20.559 32.890 -24.800 1.00 89.00 605 VAL A C 1
ATOM 4594 O O . VAL A 1 605 ? 21.386 33.086 -23.907 1.00 89.00 605 VAL A O 1
ATOM 4597 N N . ALA A 1 606 ? 20.114 31.678 -25.135 1.00 83.75 606 ALA A N 1
ATOM 4598 C CA . ALA A 1 606 ? 20.651 30.422 -24.620 1.00 83.75 606 ALA A CA 1
ATOM 4599 C C . ALA A 1 606 ? 21.353 29.644 -25.741 1.00 83.75 606 ALA A C 1
ATOM 4601 O O . ALA A 1 606 ? 20.865 29.583 -26.873 1.00 83.75 606 ALA A O 1
ATOM 4602 N N . LEU A 1 607 ? 22.512 29.063 -25.427 1.00 74.06 607 LEU A N 1
ATOM 4603 C CA . LEU A 1 607 ? 23.282 28.252 -26.370 1.00 74.06 607 LEU A CA 1
ATOM 4604 C C . LEU A 1 607 ? 22.713 26.831 -26.418 1.00 74.06 607 LEU A C 1
ATOM 4606 O O . LEU A 1 607 ? 22.587 26.184 -25.381 1.00 74.06 607 LEU A O 1
ATOM 4610 N N . GLU A 1 608 ? 22.418 26.335 -27.616 1.00 68.38 608 GLU A N 1
ATOM 4611 C CA . GLU A 1 608 ? 21.883 24.991 -27.843 1.00 68.38 608 GLU A CA 1
ATOM 4612 C C . GLU A 1 608 ? 22.941 24.062 -28.454 1.00 68.38 608 GLU A C 1
ATOM 4614 O O . GLU A 1 608 ? 23.956 24.486 -29.020 1.00 68.38 608 GLU A O 1
ATOM 4619 N N . GLY A 1 609 ? 22.697 22.753 -28.367 1.00 47.38 609 GLY A N 1
ATOM 4620 C CA . GLY A 1 609 ? 23.524 21.758 -29.047 1.00 47.38 609 GLY A CA 1
ATOM 4621 C C . GLY A 1 609 ? 23.545 21.975 -30.566 1.00 47.38 609 GLY A C 1
ATOM 4622 O O . GLY A 1 609 ? 22.529 22.306 -31.171 1.00 47.38 609 GLY A O 1
ATOM 4623 N N . GLY A 1 610 ? 24.706 21.778 -31.197 1.00 55.06 610 GLY A N 1
ATOM 4624 C CA . GLY A 1 610 ? 24.858 21.925 -32.653 1.00 55.06 610 GLY A CA 1
ATOM 4625 C C . GLY A 1 610 ? 25.152 23.347 -33.144 1.00 55.06 610 GLY A C 1
ATOM 4626 O O . GLY A 1 610 ? 25.119 23.577 -34.346 1.00 55.06 610 GLY A O 1
ATOM 4627 N N . GLY A 1 611 ? 25.468 24.287 -32.243 1.00 65.81 611 GLY A N 1
ATOM 4628 C CA . GLY A 1 611 ? 25.842 25.664 -32.603 1.00 65.81 611 GLY A CA 1
ATOM 4629 C C . GLY A 1 611 ? 24.655 26.605 -32.825 1.00 65.81 611 GLY A C 1
ATOM 4630 O O . GLY A 1 611 ? 24.858 27.753 -33.211 1.00 65.81 611 GLY A O 1
ATOM 4631 N N . MET A 1 612 ? 23.437 26.130 -32.560 1.00 76.50 612 MET A N 1
ATOM 4632 C CA . MET A 1 612 ? 22.210 26.922 -32.610 1.00 76.50 612 MET A CA 1
ATOM 4633 C C . MET A 1 612 ? 22.042 27.757 -31.339 1.00 76.50 612 MET A C 1
ATOM 4635 O O . MET A 1 612 ? 22.604 27.436 -30.288 1.00 76.50 612 MET A O 1
ATOM 4639 N N . VAL A 1 613 ? 21.240 28.818 -31.417 1.00 83.62 613 VAL A N 1
ATOM 4640 C CA . VAL A 1 613 ? 20.908 29.649 -30.256 1.00 83.62 613 VAL A CA 1
ATOM 4641 C C . VAL A 1 613 ? 19.411 29.890 -30.153 1.00 83.62 613 VAL A C 1
ATOM 4643 O O . VAL A 1 613 ? 18.735 30.156 -31.146 1.00 83.62 613 VAL A O 1
ATOM 4646 N N . ARG A 1 614 ? 18.883 29.808 -28.935 1.00 89.50 614 ARG A N 1
ATOM 4647 C CA . ARG A 1 614 ? 17.482 30.098 -28.628 1.00 89.50 614 ARG A CA 1
ATOM 4648 C C . ARG A 1 614 ? 17.358 31.527 -28.116 1.00 89.50 614 ARG A C 1
ATOM 4650 O O . ARG A 1 614 ? 18.143 31.921 -27.258 1.00 89.50 614 ARG A O 1
ATOM 4657 N N . VAL A 1 615 ? 16.382 32.280 -28.619 1.00 93.25 615 VAL A N 1
ATOM 4658 C CA . VAL A 1 615 ? 16.169 33.700 -28.297 1.00 93.25 615 VAL A CA 1
ATOM 4659 C C . VAL A 1 615 ? 14.799 33.910 -27.651 1.00 93.25 615 VAL A C 1
ATOM 4661 O O . VAL A 1 615 ? 13.814 33.351 -28.132 1.00 93.25 615 VAL A O 1
ATOM 4664 N N . GLY A 1 616 ? 14.710 34.739 -26.608 1.00 94.25 616 GLY A N 1
ATOM 4665 C CA . GLY A 1 616 ? 13.447 35.137 -25.966 1.00 94.25 616 GLY A CA 1
ATOM 4666 C C . GLY A 1 616 ? 13.498 36.535 -25.339 1.00 94.25 616 GLY A C 1
ATOM 4667 O O . GLY A 1 616 ? 14.496 37.233 -25.495 1.00 94.25 616 GLY A O 1
ATOM 4668 N N . MET A 1 617 ? 12.431 36.953 -24.649 1.00 93.94 617 MET A N 1
ATOM 4669 C CA . MET A 1 617 ? 12.374 38.212 -23.881 1.00 93.94 617 MET A CA 1
ATOM 4670 C C . MET A 1 617 ? 12.543 37.948 -22.383 1.00 93.94 617 MET A C 1
ATOM 4672 O O . MET A 1 617 ? 12.069 36.928 -21.885 1.00 93.94 617 MET A O 1
ATOM 4676 N N . ASP A 1 618 ? 13.256 38.825 -21.675 1.00 93.31 618 ASP A N 1
ATOM 4677 C CA . ASP A 1 618 ? 13.564 38.639 -20.250 1.00 93.31 618 ASP A CA 1
ATOM 4678 C C . ASP A 1 618 ? 12.432 39.080 -19.305 1.00 93.31 618 ASP A C 1
ATOM 4680 O O . ASP A 1 618 ? 11.531 39.826 -19.690 1.00 93.31 618 ASP A O 1
ATOM 4684 N N . ASP A 1 619 ? 12.489 38.626 -18.049 1.00 92.00 619 ASP A N 1
ATOM 4685 C CA . ASP A 1 619 ? 11.456 38.881 -17.028 1.00 92.00 619 ASP A CA 1
ATOM 4686 C C . ASP A 1 619 ? 11.230 40.388 -16.773 1.00 92.00 619 ASP A C 1
ATOM 4688 O O . ASP A 1 619 ? 10.109 40.818 -16.504 1.00 92.00 619 ASP A O 1
ATOM 4692 N N . PHE A 1 620 ? 12.270 41.218 -16.931 1.00 94.06 620 PHE A N 1
ATOM 4693 C CA . PHE A 1 620 ? 12.160 42.675 -16.798 1.00 94.06 620 PHE A CA 1
ATOM 4694 C C . PHE A 1 620 ? 11.259 43.270 -17.876 1.00 94.06 620 PHE A C 1
ATOM 4696 O O . PHE A 1 620 ? 10.315 43.993 -17.559 1.00 94.06 620 PHE A O 1
ATOM 4703 N N . SER A 1 621 ? 11.506 42.943 -19.146 1.00 93.00 621 SER A N 1
ATOM 4704 C CA . SER A 1 621 ? 10.705 43.475 -20.254 1.00 93.00 621 SER A CA 1
ATOM 4705 C C . SER A 1 621 ? 9.234 43.062 -20.187 1.00 93.00 621 SER A C 1
ATOM 4707 O O . SER A 1 621 ? 8.365 43.843 -20.575 1.00 93.00 621 SER A O 1
ATOM 4709 N N . GLN A 1 622 ? 8.950 41.868 -19.664 1.00 93.50 622 GLN A N 1
ATOM 4710 C CA . GLN A 1 622 ? 7.585 41.363 -19.531 1.00 93.50 622 GLN A CA 1
ATOM 4711 C C . GLN A 1 622 ? 6.825 42.080 -18.419 1.00 93.50 622 GLN A C 1
ATOM 4713 O O . GLN A 1 622 ? 5.721 42.567 -18.643 1.00 93.50 622 GLN A O 1
ATOM 4718 N N . LYS A 1 623 ? 7.444 42.285 -17.252 1.00 91.75 623 LYS A N 1
ATOM 4719 C CA . LYS A 1 623 ? 6.822 43.087 -16.186 1.00 91.75 623 LYS A CA 1
ATOM 4720 C C . LYS A 1 623 ? 6.704 44.564 -16.553 1.00 91.75 623 LYS A C 1
ATOM 4722 O O . LYS A 1 623 ? 5.755 45.217 -16.130 1.00 91.75 623 LYS A O 1
ATOM 4727 N N . LEU A 1 624 ? 7.621 45.086 -17.370 1.00 92.25 624 LEU A N 1
ATOM 4728 C CA . LEU A 1 624 ? 7.572 46.458 -17.877 1.00 92.25 624 LEU A CA 1
ATOM 4729 C C . LEU A 1 624 ? 6.366 46.691 -18.803 1.00 92.25 624 LEU A C 1
ATOM 4731 O O . LEU A 1 624 ? 5.621 47.654 -18.615 1.00 92.25 624 LEU A O 1
ATOM 4735 N N . LEU A 1 625 ? 6.192 45.834 -19.814 1.00 91.62 625 LEU A N 1
ATOM 4736 C CA . LEU A 1 625 ? 5.192 46.015 -20.873 1.00 91.62 625 LEU A CA 1
ATOM 4737 C C . LEU A 1 625 ? 3.865 45.296 -20.605 1.00 91.62 625 LEU A C 1
ATOM 4739 O O . LEU A 1 625 ? 2.887 45.598 -21.291 1.00 91.62 625 LEU A O 1
ATOM 4743 N N . GLY A 1 626 ? 3.824 44.382 -19.634 1.00 87.88 626 GLY A N 1
ATOM 4744 C CA . GLY A 1 626 ? 2.684 43.518 -19.334 1.00 87.88 626 GLY A CA 1
ATOM 4745 C C . GLY A 1 626 ? 2.506 42.371 -20.340 1.00 87.88 626 GLY A C 1
ATOM 4746 O O . GLY A 1 626 ? 3.291 42.236 -21.281 1.00 87.88 626 GLY A O 1
ATOM 4747 N N . PRO A 1 627 ? 1.453 41.550 -20.179 1.00 90.00 627 PRO A N 1
ATOM 4748 C CA . PRO A 1 627 ? 1.177 40.431 -21.076 1.00 90.00 627 PRO A CA 1
ATOM 4749 C C . PRO A 1 627 ? 0.847 40.908 -22.499 1.00 90.00 627 PRO A C 1
ATOM 4751 O O . PRO A 1 627 ? 0.139 41.900 -22.690 1.00 90.00 627 PRO A O 1
ATOM 4754 N N . GLY A 1 628 ? 1.367 40.191 -23.498 1.00 86.56 628 GLY A N 1
ATOM 4755 C CA . GLY A 1 628 ? 1.184 40.512 -24.916 1.00 86.56 628 GLY A CA 1
ATOM 4756 C C . GLY A 1 628 ? -0.048 39.894 -25.551 1.00 86.56 628 GLY A C 1
ATOM 4757 O O . GLY A 1 628 ? -0.492 38.820 -25.153 1.00 86.56 628 GLY A O 1
ATOM 4758 N N . ASP A 1 629 ? -0.529 40.538 -26.613 1.00 89.38 629 ASP A N 1
ATOM 4759 C CA . ASP A 1 629 ? -1.634 40.050 -27.443 1.00 89.38 629 ASP A CA 1
ATOM 4760 C C . ASP A 1 629 ? -1.149 39.319 -28.699 1.00 89.38 629 ASP A C 1
ATOM 4762 O O . ASP A 1 629 ? -1.870 38.482 -29.241 1.00 89.38 629 ASP A O 1
ATOM 4766 N N . ALA A 1 630 ? 0.051 39.647 -29.197 1.00 93.56 630 ALA A N 1
ATOM 4767 C CA . ALA A 1 630 ? 0.647 39.013 -30.372 1.00 93.56 630 ALA A CA 1
ATOM 4768 C C . ALA A 1 630 ? 2.155 39.279 -30.491 1.00 93.56 630 ALA A C 1
ATOM 4770 O O . ALA A 1 630 ? 2.678 40.273 -29.984 1.00 93.56 630 ALA A O 1
ATOM 4771 N N . PHE A 1 631 ? 2.832 38.427 -31.265 1.00 94.38 631 PHE A N 1
ATOM 4772 C CA . PHE A 1 631 ? 4.193 38.651 -31.748 1.00 94.38 631 PHE A CA 1
ATOM 4773 C C . PHE A 1 631 ? 4.232 38.624 -33.279 1.00 94.38 631 PHE A C 1
ATOM 4775 O O . PHE A 1 631 ? 3.634 37.748 -33.900 1.00 94.38 631 PHE A O 1
ATOM 4782 N N . ALA A 1 632 ? 4.979 39.546 -33.887 1.00 93.38 632 ALA A N 1
ATOM 4783 C CA . ALA A 1 632 ? 5.445 39.401 -35.264 1.00 93.38 632 ALA A CA 1
ATOM 4784 C C . ALA A 1 632 ? 6.875 38.865 -35.230 1.00 93.38 632 ALA A C 1
ATOM 4786 O O . ALA A 1 632 ? 7.779 39.535 -34.726 1.00 93.38 632 ALA A O 1
ATOM 4787 N N . LEU A 1 633 ? 7.050 37.651 -35.747 1.00 94.75 633 LEU A N 1
ATOM 4788 C CA . LEU A 1 633 ? 8.326 36.948 -35.826 1.00 94.75 633 LEU A CA 1
ATOM 4789 C C . LEU A 1 633 ? 8.676 36.691 -37.303 1.00 94.75 633 LEU A C 1
ATOM 4791 O O . LEU A 1 633 ? 7.759 36.549 -38.113 1.00 94.75 633 LEU A O 1
ATOM 4795 N N . PRO A 1 634 ? 9.970 36.644 -37.658 1.00 92.06 634 PRO A N 1
ATOM 4796 C CA . PRO A 1 634 ? 10.420 36.308 -39.010 1.00 92.06 634 PRO A CA 1
ATOM 4797 C C . PRO A 1 634 ? 10.077 34.859 -39.385 1.00 92.06 634 PRO A C 1
ATOM 4799 O O . PRO A 1 634 ? 10.007 33.986 -38.517 1.00 92.06 634 PRO A O 1
ATOM 4802 N N . ASP A 1 635 ? 9.905 34.592 -40.679 1.00 90.62 635 ASP A N 1
ATOM 4803 C CA . ASP A 1 635 ? 9.608 33.243 -41.167 1.00 90.62 635 ASP A CA 1
ATOM 4804 C C . ASP A 1 635 ? 10.848 32.328 -41.082 1.00 90.62 635 ASP A C 1
ATOM 4806 O O . ASP A 1 635 ? 11.977 32.793 -41.287 1.00 90.62 635 ASP A O 1
ATOM 4810 N N . PRO A 1 636 ? 10.683 31.013 -40.832 1.00 92.81 636 PRO A N 1
ATOM 4811 C CA . PRO A 1 636 ? 11.782 30.058 -40.948 1.00 92.81 636 PRO A CA 1
ATOM 4812 C C . PRO A 1 636 ? 12.464 30.132 -42.325 1.00 92.81 636 PRO A C 1
ATOM 4814 O O . PRO A 1 636 ? 11.803 30.119 -43.363 1.00 92.81 636 PRO A O 1
ATOM 4817 N N . GLY A 1 637 ? 13.794 30.204 -42.335 1.00 85.69 637 GLY A N 1
ATOM 4818 C CA . GLY A 1 637 ? 14.638 30.405 -43.513 1.00 85.69 637 GLY A CA 1
ATOM 4819 C C . GLY A 1 637 ? 14.989 31.868 -43.809 1.00 85.69 637 GLY A C 1
ATOM 4820 O O . GLY A 1 637 ? 15.826 32.120 -44.676 1.00 85.69 637 GLY A O 1
ATOM 4821 N N . GLN A 1 638 ? 14.395 32.836 -43.105 1.00 91.31 638 GLN A N 1
ATOM 4822 C CA . GLN A 1 638 ? 14.724 34.252 -43.255 1.00 91.31 638 GLN A CA 1
ATOM 4823 C C . GLN A 1 638 ? 16.028 34.604 -42.521 1.00 91.31 638 GLN A C 1
ATOM 4825 O O . GLN A 1 638 ? 16.260 34.170 -41.391 1.00 91.31 638 GLN A O 1
ATOM 4830 N N . GLU A 1 639 ? 16.873 35.418 -43.152 1.00 91.00 639 GLU A N 1
ATOM 4831 C CA . GLU A 1 639 ? 18.070 35.978 -42.520 1.00 91.00 639 GLU A CA 1
ATOM 4832 C C . GLU A 1 639 ? 17.709 37.245 -41.731 1.00 91.00 639 GLU A C 1
ATOM 4834 O O . GLU A 1 639 ? 16.993 38.119 -42.227 1.00 91.00 639 GLU A O 1
ATOM 4839 N N . ILE A 1 640 ? 18.206 37.336 -40.497 1.00 89.62 640 ILE A N 1
ATOM 4840 C CA . ILE A 1 640 ? 18.094 38.520 -39.642 1.00 89.62 640 ILE A CA 1
ATOM 4841 C C . ILE A 1 640 ? 19.487 39.045 -39.299 1.00 89.62 640 ILE A C 1
ATOM 4843 O O . ILE A 1 640 ? 20.431 38.269 -39.140 1.00 89.62 640 ILE A O 1
ATOM 4847 N N . ILE A 1 641 ? 19.614 40.366 -39.173 1.00 88.75 641 ILE A N 1
ATOM 4848 C CA . ILE A 1 641 ? 20.871 41.039 -38.833 1.00 88.75 641 ILE A CA 1
ATOM 4849 C C . ILE A 1 641 ? 20.774 41.549 -37.393 1.00 88.75 641 ILE A C 1
ATOM 4851 O O . ILE A 1 641 ? 19.732 42.038 -36.959 1.00 88.75 641 ILE A O 1
ATOM 4855 N N . ARG A 1 642 ? 21.860 41.431 -36.625 1.00 88.06 642 ARG A N 1
ATOM 4856 C CA . ARG A 1 642 ? 21.937 41.960 -35.255 1.00 88.06 642 ARG A CA 1
ATOM 4857 C C . ARG A 1 642 ? 21.558 43.448 -35.226 1.00 88.06 642 ARG A C 1
ATOM 4859 O O . ARG A 1 642 ? 22.020 44.208 -36.069 1.00 88.06 642 ARG A O 1
ATOM 4866 N N . GLU A 1 643 ? 20.804 43.858 -34.207 1.00 88.62 643 GLU A N 1
ATOM 4867 C CA . GLU A 1 643 ? 20.188 45.193 -34.045 1.00 88.62 643 GLU A CA 1
ATOM 4868 C C . GLU A 1 643 ? 18.999 45.498 -34.978 1.00 88.62 643 GLU A C 1
ATOM 4870 O O . GLU A 1 643 ? 18.356 46.536 -34.811 1.00 88.62 643 GLU A O 1
ATOM 4875 N N . ASP A 1 644 ? 18.631 44.616 -35.913 1.00 87.56 644 ASP A N 1
ATOM 4876 C CA . ASP A 1 644 ? 17.417 44.834 -36.700 1.00 87.56 644 ASP A CA 1
ATOM 4877 C C . ASP A 1 644 ? 16.156 44.623 -35.857 1.00 87.56 644 ASP A C 1
ATOM 4879 O O . ASP A 1 644 ? 16.087 43.782 -34.956 1.00 87.56 644 ASP A O 1
ATOM 4883 N N . LYS A 1 645 ? 15.103 45.361 -36.217 1.00 88.50 645 LYS A N 1
ATOM 4884 C CA . LYS A 1 645 ? 13.761 45.293 -35.617 1.00 88.50 645 LYS A CA 1
ATOM 4885 C C . LYS A 1 645 ? 12.921 44.174 -36.249 1.00 88.50 645 LYS A C 1
ATOM 4887 O O . LYS A 1 645 ? 11.768 44.392 -36.624 1.00 88.50 645 LYS A O 1
ATOM 4892 N N . ALA A 1 646 ? 13.531 43.003 -36.432 1.00 82.25 646 ALA A N 1
ATOM 4893 C CA . ALA A 1 646 ? 12.922 41.859 -37.112 1.00 82.25 646 ALA A CA 1
ATOM 4894 C C . ALA A 1 646 ? 11.833 41.170 -36.269 1.00 82.25 646 ALA A C 1
ATOM 4896 O O . ALA A 1 646 ? 10.973 40.488 -36.819 1.00 82.25 646 ALA A O 1
ATOM 4897 N N . LEU A 1 647 ? 11.852 41.370 -34.948 1.00 92.00 647 LEU A N 1
ATOM 4898 C CA . LEU A 1 647 ? 10.844 40.877 -34.017 1.00 92.00 647 LEU A CA 1
ATOM 4899 C C . LEU A 1 647 ? 10.021 42.057 -33.480 1.00 92.00 647 LEU A C 1
ATOM 4901 O O . LEU A 1 647 ? 10.552 43.151 -33.269 1.00 92.00 647 LEU A O 1
ATOM 4905 N N . ALA A 1 648 ? 8.731 41.848 -33.219 1.00 91.88 648 ALA A N 1
ATOM 4906 C CA . ALA A 1 648 ? 7.904 42.837 -32.534 1.00 91.88 648 ALA A CA 1
ATOM 4907 C C . ALA A 1 648 ? 6.870 42.195 -31.608 1.00 91.88 648 ALA A C 1
ATOM 4909 O O . ALA A 1 648 ? 6.239 41.203 -31.962 1.00 91.88 648 ALA A O 1
ATOM 4910 N N . PHE A 1 649 ? 6.678 42.823 -30.454 1.00 93.06 649 PHE A N 1
ATOM 4911 C CA . PHE A 1 649 ? 5.643 42.547 -29.467 1.00 93.06 649 PHE A CA 1
ATOM 4912 C C . PHE A 1 649 ? 4.476 43.525 -29.644 1.00 93.06 649 PHE A C 1
ATOM 4914 O O . PHE A 1 649 ? 4.700 44.709 -29.913 1.00 93.06 649 PHE A O 1
ATOM 4921 N N . PHE A 1 650 ? 3.244 43.047 -29.489 1.00 92.75 650 PHE A N 1
ATOM 4922 C CA . PHE A 1 650 ? 2.035 43.861 -29.593 1.00 92.75 650 PHE A CA 1
ATOM 4923 C C . PHE A 1 650 ? 1.185 43.751 -28.337 1.00 92.75 650 PHE A C 1
ATOM 4925 O O . PHE A 1 650 ? 0.955 42.653 -27.828 1.00 92.75 650 PHE A O 1
ATOM 4932 N N . ARG A 1 651 ? 0.667 44.900 -27.903 1.00 91.81 651 ARG A N 1
ATOM 4933 C CA . ARG A 1 651 ? -0.327 45.006 -26.839 1.00 91.81 651 ARG A CA 1
ATOM 4934 C C . ARG A 1 651 ? -1.357 46.070 -27.211 1.00 91.81 651 ARG A C 1
ATOM 4936 O O . ARG A 1 651 ? -1.031 47.247 -27.339 1.00 91.81 651 ARG A O 1
ATOM 4943 N N . GLY A 1 652 ? -2.605 45.674 -27.417 1.00 88.44 652 GLY A N 1
ATOM 4944 C CA . GLY A 1 652 ? -3.657 46.523 -27.961 1.00 88.44 652 GLY A CA 1
ATOM 4945 C C . GLY A 1 652 ? -3.250 47.116 -29.312 1.00 88.44 652 GLY A C 1
ATOM 4946 O O . GLY A 1 652 ? -2.928 46.396 -30.255 1.00 88.44 652 GLY A O 1
ATOM 4947 N N . SER A 1 653 ? -3.265 48.447 -29.412 1.00 87.12 653 SER A N 1
ATOM 4948 C CA . SER A 1 653 ? -2.779 49.187 -30.586 1.00 87.12 653 SER A CA 1
ATOM 4949 C C . SER A 1 653 ? -1.277 49.481 -30.557 1.00 87.12 653 SER A C 1
ATOM 4951 O O . SER A 1 653 ? -0.748 50.033 -31.522 1.00 87.12 653 SER A O 1
ATOM 4953 N N . GLU A 1 654 ? -0.598 49.154 -29.461 1.00 92.69 654 GLU A N 1
ATOM 4954 C CA . GLU A 1 654 ? 0.796 49.503 -29.242 1.00 92.69 654 GLU A CA 1
ATOM 4955 C C . GLU A 1 654 ? 1.743 48.422 -29.778 1.00 92.69 654 GLU A C 1
ATOM 4957 O O . GLU A 1 654 ? 1.499 47.218 -29.658 1.00 92.69 654 GLU A O 1
ATOM 4962 N N . LYS A 1 655 ? 2.853 48.866 -30.378 1.00 93.62 655 LYS A N 1
ATOM 4963 C CA . LYS A 1 655 ? 3.892 48.003 -30.956 1.00 93.62 655 LYS A CA 1
ATOM 4964 C C . LYS A 1 655 ? 5.234 48.291 -30.295 1.00 93.62 655 LYS A C 1
ATOM 4966 O O . LYS A 1 655 ? 5.689 49.434 -30.301 1.00 93.62 655 LYS A O 1
ATOM 4971 N N . ALA A 1 656 ? 5.897 47.256 -29.793 1.00 94.38 656 ALA A N 1
ATOM 4972 C CA . ALA A 1 656 ? 7.258 47.308 -29.273 1.00 94.38 656 ALA A CA 1
ATOM 4973 C C . ALA A 1 656 ? 8.184 46.480 -30.176 1.00 94.38 656 ALA A C 1
ATOM 4975 O O . ALA A 1 656 ? 8.137 45.248 -30.146 1.00 94.38 656 ALA A O 1
ATOM 4976 N N . PRO A 1 657 ? 9.014 47.115 -31.020 1.00 94.25 657 PRO A N 1
ATOM 4977 C CA . PRO A 1 657 ? 10.041 46.390 -31.755 1.00 94.25 657 PRO A CA 1
ATOM 4978 C C . PRO A 1 657 ? 11.066 45.783 -30.784 1.00 94.25 657 PRO A C 1
ATOM 4980 O O . PRO A 1 657 ? 11.337 46.357 -29.733 1.00 94.25 657 PRO A O 1
ATOM 4983 N N . ILE A 1 658 ? 11.656 44.642 -31.124 1.00 93.44 658 ILE A N 1
ATOM 4984 C CA . ILE A 1 658 ? 12.695 43.984 -30.322 1.00 93.44 658 ILE A CA 1
ATOM 4985 C C . ILE A 1 658 ? 13.937 43.853 -31.203 1.00 93.44 658 ILE A C 1
ATOM 4987 O O . ILE A 1 658 ? 13.849 43.411 -32.350 1.00 93.44 658 ILE A O 1
ATOM 4991 N N . LEU A 1 659 ? 15.085 44.272 -30.672 1.00 91.94 659 LEU A N 1
ATOM 4992 C CA . LEU A 1 659 ? 16.358 44.226 -31.389 1.00 91.94 659 LEU A CA 1
ATOM 4993 C C . LEU A 1 659 ? 16.879 42.787 -31.446 1.00 91.94 659 LEU A C 1
ATOM 4995 O O . LEU A 1 659 ? 16.978 42.117 -30.416 1.00 91.94 659 LEU A O 1
ATOM 4999 N N . ALA A 1 660 ? 17.245 42.322 -32.639 1.00 90.25 660 ALA A N 1
ATOM 5000 C CA . ALA A 1 660 ? 17.825 40.997 -32.819 1.00 90.25 660 ALA A CA 1
ATOM 5001 C C . ALA A 1 660 ? 19.200 40.889 -32.114 1.00 90.25 660 ALA A C 1
ATOM 5003 O O . ALA A 1 660 ? 20.088 41.704 -32.387 1.00 90.25 660 ALA A O 1
ATOM 5004 N N . PRO A 1 661 ? 19.429 39.884 -31.242 1.00 87.62 661 PRO A N 1
ATOM 5005 C CA . PRO A 1 661 ? 20.681 39.764 -30.489 1.00 87.62 661 PRO A CA 1
ATOM 5006 C C . PRO A 1 661 ? 21.858 39.224 -31.320 1.00 87.62 661 PRO A C 1
ATOM 5008 O O . PRO A 1 661 ? 23.012 39.451 -30.953 1.00 87.62 661 PRO A O 1
ATOM 5011 N N . PHE A 1 662 ? 21.574 38.543 -32.436 1.00 83.12 662 PHE A N 1
ATOM 5012 C CA . PHE A 1 662 ? 22.543 37.916 -33.339 1.00 83.12 662 PHE A CA 1
ATOM 5013 C C . PHE A 1 662 ? 22.152 38.120 -34.801 1.00 83.12 662 PHE A C 1
ATOM 5015 O O . PHE A 1 662 ? 20.967 38.216 -35.116 1.00 83.12 662 PHE A O 1
ATOM 5022 N N . SER A 1 663 ? 23.157 38.110 -35.681 1.00 88.06 663 SER A N 1
ATOM 5023 C CA . SER A 1 663 ? 22.937 37.896 -37.113 1.00 88.06 663 SER A CA 1
ATOM 5024 C C . SER A 1 663 ? 22.891 36.393 -37.396 1.00 88.06 663 SER A C 1
ATOM 5026 O O . SER A 1 663 ? 23.716 35.641 -36.864 1.00 88.06 663 SER A O 1
ATOM 5028 N N . GLY A 1 664 ? 21.936 35.941 -38.204 1.00 88.19 664 GLY A N 1
ATOM 5029 C CA . GLY A 1 664 ? 21.767 34.519 -38.492 1.00 88.19 664 GLY A CA 1
ATOM 5030 C C . GLY A 1 664 ? 20.505 34.188 -39.277 1.00 88.19 664 GLY A C 1
ATOM 5031 O O . GLY A 1 664 ? 19.696 35.064 -39.578 1.00 88.19 664 GLY A O 1
ATOM 5032 N N . VAL A 1 665 ? 20.333 32.905 -39.587 1.00 91.00 665 VAL A N 1
ATOM 5033 C CA . VAL A 1 665 ? 19.147 32.383 -40.282 1.00 91.00 665 VAL A CA 1
ATOM 5034 C C . VAL A 1 665 ? 18.184 31.785 -39.263 1.00 91.00 665 VAL A C 1
ATOM 5036 O O . VAL A 1 665 ? 18.592 31.048 -38.364 1.00 91.00 665 VAL A O 1
ATOM 5039 N N . VAL A 1 666 ? 16.902 32.127 -39.374 1.00 93.31 666 VAL A N 1
ATOM 5040 C CA . VAL A 1 666 ? 15.849 31.631 -38.481 1.00 93.31 666 VAL A CA 1
ATOM 5041 C C . VAL A 1 666 ? 15.548 30.179 -38.827 1.00 93.31 666 VAL A C 1
ATOM 5043 O O . VAL A 1 666 ? 15.049 29.890 -39.906 1.00 93.31 666 VAL A O 1
ATOM 5046 N N . GLU A 1 667 ? 15.822 29.259 -37.911 1.00 89.62 667 GLU A N 1
ATOM 5047 C CA . GLU A 1 667 ? 15.567 27.828 -38.118 1.00 89.62 667 GLU A CA 1
ATOM 5048 C C . GLU A 1 667 ? 14.129 27.464 -37.750 1.00 89.62 667 GLU A C 1
ATOM 5050 O O . GLU A 1 667 ? 13.464 26.688 -38.435 1.00 89.62 667 GLU A O 1
ATOM 5055 N N . ALA A 1 668 ? 13.624 28.043 -36.659 1.00 89.00 668 ALA A N 1
ATOM 5056 C CA . ALA A 1 668 ? 12.263 27.811 -36.204 1.00 89.00 668 ALA A CA 1
ATOM 5057 C C . ALA A 1 668 ? 11.746 28.979 -35.362 1.00 89.00 668 ALA A C 1
ATOM 5059 O O . ALA A 1 668 ? 12.502 29.628 -34.643 1.00 89.00 668 ALA A O 1
ATOM 5060 N N . VAL A 1 669 ? 10.433 29.187 -35.387 1.00 92.94 669 VAL A N 1
ATOM 5061 C CA . VAL A 1 669 ? 9.714 30.066 -34.455 1.00 92.94 669 VAL A CA 1
ATOM 5062 C C . VAL A 1 669 ? 8.905 29.224 -33.480 1.00 92.94 669 VAL A C 1
ATOM 5064 O O . VAL A 1 669 ? 8.495 28.113 -33.819 1.00 92.94 669 VAL A O 1
ATOM 5067 N N . ASN A 1 670 ? 8.666 29.727 -32.270 1.00 92.56 670 ASN A N 1
ATOM 5068 C CA . ASN A 1 670 ? 7.910 28.991 -31.266 1.00 92.56 670 ASN A CA 1
ATOM 5069 C C . ASN A 1 670 ? 6.398 29.031 -31.567 1.00 92.56 670 ASN A C 1
ATOM 5071 O O . ASN A 1 670 ? 5.755 30.067 -31.361 1.00 92.56 670 ASN A O 1
ATOM 5075 N N . PRO A 1 671 ? 5.777 27.907 -31.980 1.00 87.69 671 PRO A N 1
ATOM 5076 C CA . PRO A 1 671 ? 4.352 27.891 -32.295 1.00 87.69 671 PRO A CA 1
ATOM 5077 C C . PRO A 1 671 ? 3.481 28.109 -31.052 1.00 87.69 671 PRO A C 1
ATOM 5079 O O . PRO A 1 671 ? 2.347 28.572 -31.176 1.00 87.69 671 PRO A O 1
ATOM 5082 N N . LYS A 1 672 ? 3.994 27.803 -29.848 1.00 88.50 672 LYS A N 1
ATOM 5083 C CA . LYS A 1 672 ? 3.253 27.996 -28.598 1.00 88.50 672 LYS A CA 1
ATOM 5084 C C . LYS A 1 672 ? 3.040 29.478 -28.306 1.00 88.50 672 LYS A C 1
ATOM 5086 O O . LYS A 1 672 ? 1.928 29.843 -27.948 1.00 88.50 672 LYS A O 1
ATOM 5091 N N . VAL A 1 673 ? 4.063 30.315 -28.499 1.00 88.69 673 VAL A N 1
ATOM 5092 C CA . VAL A 1 673 ? 3.972 31.767 -28.264 1.00 88.69 673 VAL A CA 1
ATOM 5093 C C . VAL A 1 673 ? 3.103 32.450 -29.320 1.00 88.69 673 VAL A C 1
ATOM 5095 O O . VAL A 1 673 ? 2.343 33.347 -28.984 1.00 88.69 673 VAL A O 1
ATOM 5098 N N . LEU A 1 674 ? 3.123 31.994 -30.577 1.00 90.12 674 LEU A N 1
ATOM 5099 C CA . LEU A 1 674 ? 2.202 32.517 -31.597 1.00 90.12 674 LEU A CA 1
ATOM 5100 C C . LEU A 1 674 ? 0.729 32.202 -31.280 1.00 90.12 674 LEU A C 1
ATOM 5102 O O . LEU A 1 674 ? -0.148 33.000 -31.595 1.00 90.12 674 LEU A O 1
ATOM 5106 N N . ALA A 1 675 ? 0.454 31.051 -30.656 1.00 90.25 675 ALA A N 1
ATOM 5107 C CA . ALA A 1 675 ? -0.893 30.666 -30.232 1.00 90.25 675 ALA A CA 1
ATOM 5108 C C . ALA A 1 675 ? -1.309 31.276 -28.880 1.00 90.25 675 ALA A C 1
ATOM 5110 O O . ALA A 1 675 ? -2.492 31.535 -28.667 1.00 90.25 675 ALA A O 1
ATOM 5111 N N . ARG A 1 676 ? -0.353 31.466 -27.962 1.00 90.38 676 ARG A N 1
ATOM 5112 C CA . ARG A 1 676 ? -0.533 32.051 -26.624 1.00 90.38 676 ARG A CA 1
ATOM 5113 C C . ARG A 1 676 ? 0.604 33.032 -26.303 1.00 90.38 676 ARG A C 1
ATOM 5115 O O . ARG A 1 676 ? 1.599 32.627 -25.693 1.00 90.38 676 ARG A O 1
ATOM 5122 N N . PRO A 1 677 ? 0.485 34.298 -26.736 1.00 90.56 677 PRO A N 1
ATOM 5123 C CA . PRO A 1 677 ? 1.532 35.308 -26.564 1.00 90.56 677 PRO A CA 1
ATOM 5124 C C . PRO A 1 677 ? 1.838 35.664 -25.104 1.00 90.56 677 PRO A C 1
ATOM 5126 O O . PRO A 1 677 ? 2.965 36.027 -24.790 1.00 90.56 677 PRO A O 1
ATOM 5129 N N . ASP A 1 678 ? 0.888 35.470 -24.190 1.00 87.69 678 ASP A N 1
ATOM 5130 C CA . ASP A 1 678 ? 1.045 35.642 -22.741 1.00 87.69 678 ASP A CA 1
ATOM 5131 C C . ASP A 1 678 ? 2.046 34.658 -22.099 1.00 87.69 678 ASP A C 1
ATOM 5133 O O . ASP A 1 678 ? 2.505 34.875 -20.977 1.00 87.69 678 ASP A O 1
ATOM 5137 N N . LEU A 1 679 ? 2.449 33.595 -22.810 1.00 86.19 679 LEU A N 1
ATOM 5138 C CA . LEU A 1 679 ? 3.471 32.655 -22.338 1.00 86.19 679 LEU A CA 1
ATOM 5139 C C . LEU A 1 679 ? 4.823 33.315 -22.076 1.00 86.19 679 LEU A C 1
ATOM 5141 O O . LEU A 1 679 ? 5.534 32.872 -21.176 1.00 86.19 679 LEU A O 1
ATOM 5145 N N . THR A 1 680 ? 5.178 34.360 -22.825 1.00 86.38 680 THR A N 1
ATOM 5146 C CA . THR A 1 680 ? 6.427 35.087 -22.580 1.00 86.38 680 THR A CA 1
ATOM 5147 C C . THR A 1 680 ? 6.398 35.795 -21.231 1.00 86.38 680 THR A C 1
ATOM 5149 O O . THR A 1 680 ? 7.434 35.882 -20.591 1.00 86.38 680 THR A O 1
ATOM 5152 N N . HIS A 1 681 ? 5.219 36.212 -20.759 1.00 87.62 681 HIS A N 1
ATOM 5153 C CA . HIS A 1 681 ? 5.024 36.860 -19.460 1.00 87.62 681 HIS A CA 1
ATOM 5154 C C . HIS A 1 681 ? 5.030 35.863 -18.297 1.00 87.62 681 HIS A C 1
ATOM 5156 O O . HIS A 1 681 ? 5.608 36.125 -17.247 1.00 87.62 681 HIS A O 1
ATOM 5162 N N . HIS A 1 682 ? 4.402 34.699 -18.480 1.00 81.94 682 HIS A N 1
ATOM 5163 C CA . HIS A 1 682 ? 4.277 33.694 -17.420 1.00 81.94 682 HIS A CA 1
ATOM 5164 C C . HIS A 1 682 ? 5.505 32.788 -17.268 1.00 81.94 682 HIS A C 1
ATOM 5166 O O . HIS A 1 682 ? 5.821 32.376 -16.151 1.00 81.94 682 HIS A O 1
ATOM 5172 N N . ASP A 1 683 ? 6.185 32.470 -18.369 1.00 82.94 683 ASP A N 1
ATOM 5173 C CA . ASP A 1 683 ? 7.374 31.617 -18.384 1.00 82.94 683 ASP A CA 1
ATOM 5174 C C . ASP A 1 683 ? 8.422 32.134 -19.395 1.00 82.94 683 ASP A C 1
ATOM 5176 O O . ASP A 1 683 ? 8.690 31.483 -20.413 1.00 82.94 683 ASP A O 1
ATOM 5180 N N . PRO A 1 684 ? 9.036 33.310 -19.138 1.00 82.88 684 PRO A N 1
ATOM 5181 C CA . PRO A 1 684 ? 9.940 33.983 -20.080 1.00 82.88 684 PRO A CA 1
ATOM 5182 C C . PRO A 1 684 ? 11.166 33.150 -20.458 1.00 82.88 684 PRO A C 1
ATOM 5184 O O . PRO A 1 684 ? 11.730 33.323 -21.539 1.00 82.88 684 PRO A O 1
ATOM 5187 N N . TYR A 1 685 ? 11.596 32.248 -19.573 1.00 84.06 685 TYR A N 1
ATOM 5188 C CA . TYR A 1 685 ? 12.844 31.506 -19.715 1.00 84.06 685 TYR A CA 1
ATOM 5189 C C . TYR A 1 685 ? 12.655 30.025 -20.074 1.00 84.06 685 TYR A C 1
ATOM 5191 O O . TYR A 1 685 ? 13.623 29.412 -20.536 1.00 84.06 685 TYR A O 1
ATOM 5199 N N . GLY A 1 686 ? 11.462 29.452 -19.893 1.00 79.88 686 GLY A N 1
ATOM 5200 C CA . GLY A 1 686 ? 11.117 28.088 -20.289 1.00 79.88 686 GLY A CA 1
ATOM 5201 C C . GLY A 1 686 ? 10.413 28.035 -21.646 1.00 79.88 686 GLY A C 1
ATOM 5202 O O . GLY A 1 686 ? 11.053 28.082 -22.700 1.00 79.88 686 GLY A O 1
ATOM 5203 N N . ASP A 1 687 ? 9.087 27.905 -21.623 1.00 82.31 687 ASP A N 1
ATOM 5204 C CA . ASP A 1 687 ? 8.234 27.755 -22.808 1.00 82.31 687 ASP A CA 1
ATOM 5205 C C . ASP A 1 687 ? 7.998 29.071 -23.586 1.00 82.31 687 ASP A C 1
ATOM 5207 O O . ASP A 1 687 ? 7.512 29.016 -24.719 1.00 82.31 687 ASP A O 1
ATOM 5211 N N . GLY A 1 688 ? 8.373 30.232 -23.031 1.00 82.88 688 GLY A N 1
ATOM 5212 C CA . GLY A 1 688 ? 8.217 31.575 -23.613 1.00 82.88 688 GLY A CA 1
ATOM 5213 C C . GLY A 1 688 ? 9.336 32.049 -24.555 1.00 82.88 688 GLY A C 1
ATOM 5214 O O . GLY A 1 688 ? 9.469 33.244 -24.806 1.00 82.88 688 GLY A O 1
ATOM 5215 N N . TRP A 1 689 ? 10.168 31.154 -25.091 1.00 93.44 689 TRP A N 1
ATOM 5216 C CA . TRP A 1 689 ? 11.155 31.526 -26.117 1.00 93.44 689 TRP A CA 1
ATOM 5217 C C . TRP A 1 689 ? 10.476 31.917 -27.442 1.00 93.44 689 TRP A C 1
ATOM 5219 O O . TRP A 1 689 ? 9.392 31.433 -27.753 1.00 93.44 689 TRP A O 1
ATOM 5229 N N . LEU A 1 690 ? 11.109 32.772 -28.244 1.00 92.62 690 LEU A N 1
ATOM 5230 C CA . LEU A 1 690 ? 10.532 33.318 -29.478 1.00 92.62 690 LEU A CA 1
ATOM 5231 C C . LEU A 1 690 ? 10.979 32.559 -30.730 1.00 92.62 690 LEU A C 1
ATOM 5233 O O . LEU A 1 690 ? 10.139 32.113 -31.513 1.00 92.62 690 LEU A O 1
ATOM 5237 N N . LEU A 1 691 ? 12.291 32.412 -30.932 1.00 93.69 691 LEU A N 1
ATOM 5238 C CA . LEU A 1 691 ? 12.850 31.755 -32.117 1.00 93.69 691 LEU A CA 1
ATOM 5239 C C . LEU A 1 691 ? 14.158 31.005 -31.833 1.00 93.69 691 LEU A C 1
ATOM 5241 O O . LEU A 1 691 ? 14.852 31.276 -30.851 1.00 93.69 691 LEU A O 1
ATOM 5245 N N . LEU A 1 692 ? 14.471 30.054 -32.710 1.00 90.69 692 LEU A N 1
ATOM 5246 C CA . LEU A 1 692 ? 15.727 29.321 -32.790 1.00 90.69 692 LEU A CA 1
ATOM 5247 C C . LEU A 1 692 ? 16.500 29.846 -34.003 1.00 90.69 692 LEU A C 1
ATOM 5249 O O . LEU A 1 692 ? 15.960 29.898 -35.110 1.00 90.69 692 LEU A O 1
ATOM 5253 N N . LEU A 1 693 ? 17.749 30.244 -33.790 1.00 88.44 693 LEU A N 1
ATOM 5254 C CA . LEU A 1 693 ? 18.584 30.912 -34.780 1.00 88.44 693 LEU A CA 1
ATOM 5255 C C . LEU A 1 693 ? 19.874 30.123 -35.021 1.00 88.44 693 LEU A C 1
ATOM 5257 O O . LEU A 1 693 ? 20.538 29.717 -34.066 1.00 88.44 693 LEU A O 1
ATOM 5261 N N . ALA A 1 694 ? 20.256 29.979 -36.288 1.00 89.19 694 ALA A N 1
ATOM 5262 C CA . ALA A 1 694 ? 21.583 29.551 -36.713 1.00 89.19 694 ALA A CA 1
ATOM 5263 C C . ALA A 1 694 ? 22.486 30.790 -36.889 1.00 89.19 694 ALA A C 1
ATOM 5265 O O . ALA A 1 694 ? 22.306 31.534 -37.860 1.00 89.19 694 ALA A O 1
ATOM 5266 N N . PRO A 1 695 ? 23.436 31.072 -35.976 1.00 84.19 695 PRO A N 1
ATOM 5267 C CA . PRO A 1 695 ? 24.241 32.290 -36.040 1.00 84.19 695 PRO A CA 1
ATOM 5268 C C . PRO A 1 695 ? 25.233 32.250 -37.208 1.00 84.19 695 PRO A C 1
ATOM 5270 O O . PRO A 1 695 ? 25.981 31.283 -37.353 1.00 84.19 695 PRO A O 1
ATOM 5273 N N . THR A 1 696 ? 25.328 33.328 -37.989 1.00 80.44 696 THR A N 1
ATOM 5274 C CA . THR A 1 696 ? 26.354 33.466 -39.041 1.00 80.44 696 THR A CA 1
ATOM 5275 C C . THR A 1 696 ? 27.718 33.883 -38.477 1.00 80.44 696 THR A C 1
ATOM 5277 O O . THR A 1 696 ? 28.751 33.494 -39.021 1.00 80.44 696 THR A O 1
ATOM 5280 N N . THR A 1 697 ? 27.751 34.622 -37.357 1.00 68.38 697 THR A N 1
ATOM 5281 C CA . THR A 1 697 ? 28.988 35.076 -36.681 1.00 68.38 697 THR A CA 1
ATOM 5282 C C . THR A 1 697 ? 28.901 34.982 -35.142 1.00 68.38 697 THR A C 1
ATOM 5284 O O . THR A 1 697 ? 28.796 36.006 -34.466 1.00 68.38 697 THR A O 1
ATOM 5287 N N . PRO A 1 698 ? 28.959 33.775 -34.543 1.00 65.81 698 PRO A N 1
ATOM 5288 C CA . PRO A 1 698 ? 28.639 33.567 -33.122 1.00 65.81 698 PRO A CA 1
ATOM 5289 C C . PRO A 1 698 ? 29.645 34.173 -32.121 1.00 65.81 698 PRO A C 1
ATOM 5291 O O . PRO A 1 698 ? 29.243 34.792 -31.137 1.00 65.81 698 PRO A O 1
ATOM 5294 N N . GLU A 1 699 ? 30.957 34.033 -32.339 1.00 68.88 699 GLU A N 1
ATOM 5295 C CA . GLU A 1 699 ? 31.968 34.418 -31.331 1.00 68.88 699 GLU A CA 1
ATOM 5296 C C . GLU A 1 699 ? 32.104 35.936 -31.079 1.00 68.88 699 GLU A C 1
ATOM 5298 O O . GLU A 1 699 ? 32.230 36.333 -29.914 1.00 68.88 699 GLU A O 1
ATOM 5303 N N . PRO A 1 700 ? 32.098 36.818 -32.103 1.00 68.50 700 PRO A N 1
ATOM 5304 C CA . PRO A 1 700 ? 32.213 38.262 -31.889 1.00 68.50 700 PRO A CA 1
ATOM 5305 C C . PRO A 1 700 ? 30.963 38.878 -31.256 1.00 68.50 700 PRO A C 1
ATOM 5307 O O . PRO A 1 700 ? 31.075 39.864 -30.528 1.00 68.50 700 PRO A O 1
ATOM 5310 N N . ASP A 1 701 ? 29.787 38.315 -31.533 1.00 69.44 701 ASP A N 1
ATOM 5311 C CA . ASP A 1 701 ? 28.513 38.846 -31.054 1.00 69.44 701 ASP A CA 1
ATOM 5312 C C . ASP A 1 701 ? 28.201 38.393 -29.622 1.00 69.44 701 ASP A C 1
ATOM 5314 O O . ASP A 1 701 ? 27.723 39.207 -28.834 1.00 69.44 701 ASP A O 1
ATOM 5318 N N . LEU A 1 702 ? 28.611 37.181 -29.219 1.00 76.56 702 LEU A N 1
ATOM 5319 C CA . LEU A 1 702 ? 28.520 36.728 -27.822 1.00 76.56 702 LEU A CA 1
ATOM 5320 C C . LEU A 1 702 ? 29.268 37.650 -26.849 1.00 76.56 702 LEU A C 1
ATOM 5322 O O . LEU A 1 702 ? 28.777 37.923 -25.757 1.00 76.56 702 LEU A O 1
ATOM 5326 N N . LYS A 1 703 ? 30.433 38.182 -27.247 1.00 78.38 703 LYS A N 1
ATOM 5327 C CA . LYS A 1 703 ? 31.234 39.102 -26.414 1.00 78.38 703 LYS A CA 1
ATOM 5328 C C . LYS A 1 703 ? 30.568 40.461 -26.175 1.00 78.38 703 LYS A C 1
ATOM 5330 O O . LYS A 1 703 ? 31.026 41.204 -25.311 1.00 78.38 703 LYS A O 1
ATOM 5335 N N . LYS A 1 704 ? 29.541 40.813 -26.955 1.00 79.62 704 LYS A N 1
ATOM 5336 C CA . LYS A 1 704 ? 28.804 42.084 -26.839 1.00 79.62 704 LYS A CA 1
ATOM 5337 C C . LYS A 1 704 ? 27.571 41.971 -25.936 1.00 79.62 704 LYS A C 1
ATOM 5339 O O . LYS A 1 704 ? 26.942 42.991 -25.659 1.00 79.62 704 LYS A O 1
ATOM 5344 N N . LEU A 1 705 ? 27.212 40.759 -25.511 1.00 86.31 705 LEU A N 1
ATOM 5345 C CA . LEU A 1 705 ? 26.072 40.488 -24.637 1.00 86.31 705 LEU A CA 1
ATOM 5346 C C . LEU A 1 705 ? 26.506 40.453 -23.167 1.00 86.31 705 LEU A C 1
ATOM 5348 O O . LEU A 1 705 ? 27.655 40.150 -22.850 1.00 86.31 705 LEU A O 1
ATOM 5352 N N . VAL A 1 706 ? 25.574 40.764 -22.269 1.00 87.44 706 VAL A N 1
ATOM 5353 C CA . VAL A 1 706 ? 25.780 40.706 -20.815 1.00 87.44 706 VAL A CA 1
ATOM 5354 C C . VAL A 1 706 ? 25.553 39.266 -20.339 1.00 87.44 706 VAL A C 1
ATOM 5356 O O . VAL A 1 706 ? 24.614 38.628 -20.798 1.00 87.44 706 VAL A O 1
ATOM 5359 N N . THR A 1 707 ? 26.395 38.715 -19.465 1.00 82.75 707 THR A N 1
ATOM 5360 C CA . THR A 1 707 ? 26.249 37.327 -18.978 1.00 82.75 707 THR A CA 1
ATOM 5361 C C . THR A 1 707 ? 26.799 37.166 -17.560 1.00 82.75 707 THR A C 1
ATOM 5363 O O . THR A 1 707 ? 27.539 38.024 -17.069 1.00 82.75 707 THR A O 1
ATOM 5366 N N . GLY A 1 708 ? 26.449 36.071 -16.882 1.00 76.81 708 GLY A N 1
ATOM 5367 C CA . GLY A 1 708 ? 26.920 35.791 -15.530 1.00 76.81 708 GLY A CA 1
ATOM 5368 C C . GLY A 1 708 ? 26.452 36.841 -14.514 1.00 76.81 708 GLY A C 1
ATOM 5369 O O . GLY A 1 708 ? 25.441 37.513 -14.746 1.00 76.81 708 GLY A O 1
ATOM 5370 N N . PRO A 1 709 ? 27.205 37.040 -13.414 1.00 76.88 709 PRO A N 1
ATOM 5371 C CA . PRO A 1 709 ? 26.882 38.019 -12.371 1.00 76.88 709 PRO A CA 1
ATOM 5372 C C . PRO A 1 709 ? 26.696 39.459 -12.880 1.00 76.88 709 PRO A C 1
ATOM 5374 O O . PRO A 1 709 ? 25.944 40.224 -12.285 1.00 76.88 709 PRO A O 1
ATOM 5377 N N . GLN A 1 710 ? 27.306 39.826 -14.016 1.00 82.81 710 GLN A N 1
ATOM 5378 C CA . GLN A 1 710 ? 27.141 41.156 -14.624 1.00 82.81 710 GLN A CA 1
ATOM 5379 C C . GLN A 1 710 ? 25.695 41.427 -15.070 1.00 82.81 710 GLN A C 1
ATOM 5381 O O . GLN A 1 710 ? 25.271 42.579 -15.134 1.00 82.81 710 GLN A O 1
ATOM 5386 N N . SER A 1 711 ? 24.920 40.377 -15.356 1.00 87.06 711 SER A N 1
ATOM 5387 C CA . SER A 1 711 ? 23.502 40.497 -15.724 1.00 87.06 711 SER A CA 1
ATOM 5388 C C . SER A 1 711 ? 22.657 40.984 -14.544 1.00 87.06 711 SER A C 1
ATOM 5390 O O . SER A 1 711 ? 21.709 41.737 -14.736 1.00 87.06 711 SER A O 1
ATOM 5392 N N . VAL A 1 712 ? 23.038 40.607 -13.319 1.00 85.81 712 VAL A N 1
ATOM 5393 C CA . VAL A 1 712 ? 22.367 41.002 -12.071 1.00 85.81 712 VAL A CA 1
ATOM 5394 C C . VAL A 1 712 ? 22.553 42.489 -11.803 1.00 85.81 712 VAL A C 1
ATOM 5396 O O . VAL A 1 712 ? 21.593 43.189 -11.488 1.00 85.81 712 VAL A O 1
ATOM 5399 N N . GLU A 1 713 ? 23.784 42.977 -11.960 1.00 87.56 713 GLU A N 1
ATOM 5400 C CA . GLU A 1 713 ? 24.106 44.402 -11.837 1.00 87.56 713 GLU A CA 1
ATOM 5401 C C . GLU A 1 713 ? 23.391 45.219 -12.920 1.00 87.56 713 GLU A C 1
ATOM 5403 O O . GLU A 1 713 ? 22.745 46.213 -12.608 1.00 87.56 713 GLU A O 1
ATOM 5408 N N . TRP A 1 714 ? 23.394 44.753 -14.174 1.00 93.06 714 TRP A N 1
ATOM 5409 C CA . TRP A 1 714 ? 22.694 45.447 -15.257 1.00 93.06 714 TRP A CA 1
ATOM 5410 C C . TRP A 1 714 ? 21.178 45.562 -15.021 1.00 93.06 714 TRP A C 1
ATOM 5412 O O . TRP A 1 714 ? 20.625 46.649 -15.183 1.00 93.06 714 TRP A O 1
ATOM 5422 N N . ILE A 1 715 ? 20.498 44.487 -14.605 1.00 92.00 715 ILE A N 1
ATOM 5423 C CA . ILE A 1 715 ? 19.054 44.536 -14.311 1.00 92.00 715 ILE A CA 1
ATOM 5424 C C . ILE A 1 715 ? 18.755 45.406 -13.084 1.00 92.00 715 ILE A C 1
ATOM 5426 O O . ILE A 1 715 ? 17.731 46.096 -13.055 1.00 92.00 715 ILE A O 1
ATOM 5430 N N . ARG A 1 716 ? 19.649 45.433 -12.089 1.00 88.00 716 ARG A N 1
ATOM 5431 C CA . ARG A 1 716 ? 19.553 46.369 -10.960 1.00 88.00 716 ARG A CA 1
ATOM 5432 C C . ARG A 1 716 ? 19.577 47.818 -11.453 1.00 88.00 716 ARG A C 1
ATOM 5434 O O . ARG A 1 716 ? 18.675 48.572 -11.101 1.00 88.00 716 ARG A O 1
ATOM 5441 N N . ASP A 1 717 ? 20.511 48.162 -12.337 1.00 89.88 717 ASP A N 1
ATOM 5442 C CA . ASP A 1 717 ? 20.625 49.505 -12.919 1.00 89.88 717 ASP A CA 1
ATOM 5443 C C . ASP A 1 717 ? 19.420 49.888 -13.803 1.00 89.88 717 ASP A C 1
ATOM 5445 O O . ASP A 1 717 ? 19.043 51.060 -13.870 1.00 89.88 717 ASP A O 1
ATOM 5449 N N . GLU A 1 718 ? 18.826 48.939 -14.542 1.00 92.50 718 GLU A N 1
ATOM 5450 C CA . GLU A 1 718 ? 17.579 49.177 -15.300 1.00 92.50 718 GLU A CA 1
ATOM 5451 C C . GLU A 1 718 ? 16.392 49.407 -14.345 1.00 92.50 718 GLU A C 1
ATOM 5453 O O . GLU A 1 718 ? 15.587 50.313 -14.557 1.00 92.50 718 GLU A O 1
ATOM 5458 N N . THR A 1 719 ? 16.316 48.652 -13.245 1.00 87.94 719 THR A N 1
ATOM 5459 C CA . THR A 1 719 ? 15.254 48.810 -12.238 1.00 87.94 719 THR A CA 1
ATOM 5460 C C . THR A 1 719 ? 15.358 50.149 -11.512 1.00 87.94 719 THR A C 1
ATOM 5462 O O . THR A 1 719 ? 14.356 50.842 -11.357 1.00 87.94 719 THR A O 1
ATOM 5465 N N . GLU A 1 720 ? 16.561 50.560 -11.110 1.00 85.75 720 GLU A N 1
ATOM 5466 C CA . GLU A 1 720 ? 16.791 51.863 -10.476 1.00 85.75 720 GLU A CA 1
ATOM 5467 C C . GLU A 1 720 ? 16.437 53.027 -11.415 1.00 85.75 720 GLU A C 1
ATOM 5469 O O . GLU A 1 720 ? 15.829 54.009 -10.982 1.00 85.75 720 GLU A O 1
ATOM 5474 N N . ARG A 1 721 ? 16.726 52.902 -12.719 1.00 87.44 721 ARG A N 1
ATOM 5475 C CA . ARG A 1 721 ? 16.293 53.883 -13.729 1.00 87.44 721 ARG A CA 1
ATOM 5476 C C . ARG A 1 721 ? 14.776 53.957 -13.862 1.00 87.44 721 ARG A C 1
ATOM 5478 O O . ARG A 1 721 ? 14.232 55.060 -13.898 1.00 87.44 721 ARG A O 1
ATOM 5485 N N . LEU A 1 722 ? 14.094 52.812 -13.894 1.00 87.50 722 LEU A N 1
ATOM 5486 C CA . LEU A 1 722 ? 12.633 52.763 -13.944 1.00 87.50 722 LEU A CA 1
ATOM 5487 C C . LEU A 1 722 ? 12.001 53.415 -12.707 1.00 87.50 722 LEU A C 1
ATOM 5489 O O . LEU A 1 722 ? 11.076 54.214 -12.841 1.00 87.50 722 LEU A O 1
ATOM 5493 N N . VAL A 1 723 ? 12.537 53.138 -11.515 1.00 82.31 723 VAL A N 1
ATOM 5494 C CA . VAL A 1 723 ? 12.106 53.787 -10.267 1.00 82.31 723 VAL A CA 1
ATOM 5495 C C . VAL A 1 723 ? 12.310 55.302 -10.335 1.00 82.31 723 VAL A C 1
ATOM 5497 O O . VAL A 1 723 ? 11.396 56.050 -10.005 1.00 82.31 723 VAL A O 1
ATOM 5500 N N . GLY A 1 724 ? 13.446 55.775 -10.858 1.00 80.31 724 GLY A N 1
ATOM 5501 C CA . GLY A 1 724 ? 13.679 57.208 -11.065 1.00 80.31 724 GLY A CA 1
ATOM 5502 C C . GLY A 1 724 ? 12.659 57.876 -12.003 1.00 80.31 724 GLY A C 1
ATOM 5503 O O . GLY A 1 724 ? 12.259 59.018 -11.768 1.00 80.31 724 GLY A O 1
ATOM 5504 N N . MET A 1 725 ? 12.189 57.171 -13.040 1.00 81.94 725 MET A N 1
ATOM 5505 C CA . MET A 1 725 ? 11.113 57.663 -13.915 1.00 81.94 725 MET A CA 1
ATOM 5506 C C . MET A 1 725 ? 9.762 57.735 -13.185 1.00 81.94 725 MET A C 1
ATOM 5508 O O . MET A 1 725 ? 9.022 58.710 -13.356 1.00 81.94 725 MET A O 1
ATOM 5512 N N . LEU A 1 726 ? 9.460 56.746 -12.339 1.00 73.94 726 LEU A N 1
ATOM 5513 C CA . LEU A 1 726 ? 8.242 56.701 -11.523 1.00 73.94 726 LEU A CA 1
ATOM 5514 C C . LEU A 1 726 ? 8.217 57.824 -10.471 1.00 73.94 726 LEU A C 1
ATOM 5516 O O . LEU A 1 726 ? 7.218 58.534 -10.371 1.00 73.94 726 LEU A O 1
ATOM 5520 N N . ASP A 1 727 ? 9.332 58.071 -9.778 1.00 65.31 727 ASP A N 1
ATOM 5521 C CA . ASP A 1 727 ? 9.456 59.131 -8.762 1.00 65.31 727 ASP A CA 1
ATOM 5522 C C . ASP A 1 727 ? 9.272 60.545 -9.344 1.00 65.31 727 ASP A C 1
ATOM 5524 O O . ASP A 1 727 ? 8.776 61.453 -8.673 1.00 65.31 727 ASP A O 1
ATOM 5528 N N . SER A 1 728 ? 9.658 60.751 -10.610 1.00 59.19 728 SER A N 1
ATOM 5529 C CA . SER A 1 728 ? 9.523 62.046 -11.296 1.00 59.19 728 SER A CA 1
ATOM 5530 C C . SER A 1 728 ? 8.087 62.377 -11.732 1.00 59.19 728 SER A C 1
ATOM 5532 O O . SER A 1 728 ? 7.764 63.547 -11.944 1.00 59.19 728 SER A O 1
ATOM 5534 N N . SER A 1 729 ? 7.226 61.361 -11.851 1.00 52.97 729 SER A N 1
ATOM 5535 C CA . SER A 1 729 ? 5.835 61.481 -12.310 1.00 52.97 729 SER A CA 1
ATOM 5536 C C . SER A 1 729 ? 4.816 61.305 -11.179 1.00 52.97 729 SER A C 1
ATOM 5538 O O . SER A 1 729 ? 3.729 61.881 -11.239 1.00 52.97 729 SER A O 1
ATOM 5540 N N . VAL A 1 730 ? 5.170 60.587 -10.108 1.00 51.06 730 VAL A N 1
ATOM 5541 C CA . VAL A 1 730 ? 4.307 60.326 -8.953 1.00 51.06 730 VAL A CA 1
ATOM 5542 C C . VAL A 1 730 ? 5.160 60.363 -7.685 1.00 51.06 730 VAL A C 1
ATOM 5544 O O . VAL A 1 730 ? 6.085 59.577 -7.529 1.00 51.06 730 VAL A O 1
ATOM 5547 N N . GLY A 1 731 ? 4.853 61.269 -6.752 1.00 46.78 731 GLY A N 1
ATOM 5548 C CA . GLY A 1 731 ? 5.562 61.368 -5.472 1.00 46.78 731 GLY A CA 1
ATOM 5549 C C . GLY A 1 731 ? 5.305 60.161 -4.564 1.00 46.78 731 GLY A C 1
ATOM 5550 O O . GLY A 1 731 ? 4.479 60.244 -3.655 1.00 46.78 731 GLY A O 1
ATOM 5551 N N . ALA A 1 732 ? 6.005 59.051 -4.795 1.00 41.09 732 ALA A N 1
ATOM 5552 C CA . ALA A 1 732 ? 5.869 57.813 -4.040 1.00 41.09 732 ALA A CA 1
ATOM 5553 C C . ALA A 1 732 ? 7.242 57.277 -3.619 1.00 41.09 732 ALA A C 1
ATOM 5555 O O . ALA A 1 732 ? 8.006 56.779 -4.425 1.00 41.09 732 ALA A O 1
ATOM 5556 N N . THR A 1 733 ? 7.543 57.304 -2.323 1.00 38.28 733 THR A N 1
ATOM 5557 C CA . THR A 1 733 ? 8.694 56.580 -1.770 1.00 38.28 733 THR A CA 1
ATOM 5558 C C . THR A 1 733 ? 8.413 55.076 -1.726 1.00 38.28 733 THR A C 1
ATOM 5560 O O . THR A 1 733 ? 7.509 54.646 -1.004 1.00 38.28 733 THR A O 1
ATOM 5563 N N . LEU A 1 734 ? 9.222 54.267 -2.414 1.00 46.28 734 LEU A N 1
ATOM 5564 C CA . LEU A 1 734 ? 9.299 52.819 -2.197 1.00 46.28 734 LEU A CA 1
ATOM 5565 C C . LEU A 1 734 ? 10.073 52.526 -0.897 1.00 46.28 734 LEU A C 1
ATOM 5567 O O . LEU A 1 734 ? 11.251 52.856 -0.766 1.00 46.28 734 LEU A O 1
ATOM 5571 N N . HIS A 1 735 ? 9.423 51.896 0.086 1.00 39.12 735 HIS A N 1
ATOM 5572 C CA . HIS A 1 735 ? 10.118 51.338 1.251 1.00 39.12 735 HIS A CA 1
ATOM 5573 C C . HIS A 1 735 ? 10.990 50.142 0.827 1.00 39.12 735 HIS A C 1
ATOM 5575 O O . HIS A 1 735 ? 10.585 49.332 -0.007 1.00 39.12 735 HIS A O 1
ATOM 5581 N N . ALA A 1 736 ? 12.187 50.030 1.413 1.0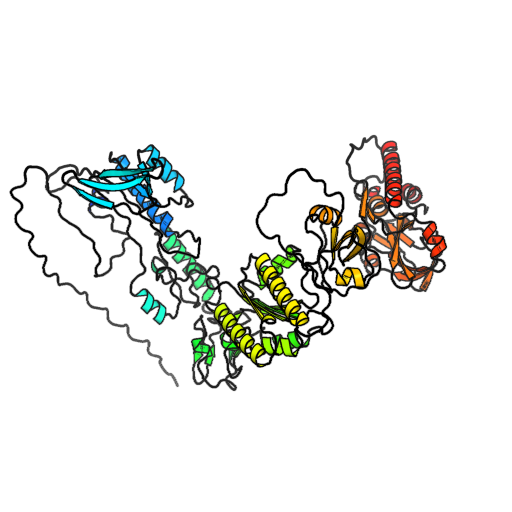0 39.91 736 ALA A N 1
ATOM 5582 C CA . ALA A 1 736 ? 13.166 48.986 1.112 1.00 39.91 736 ALA A CA 1
ATOM 5583 C C . ALA A 1 736 ? 12.558 47.576 1.252 1.00 39.91 736 ALA A C 1
ATOM 5585 O O . ALA A 1 736 ? 12.267 47.130 2.362 1.00 39.91 736 ALA A O 1
ATOM 5586 N N . GLY A 1 737 ? 12.368 46.898 0.114 1.00 49.44 737 GLY A N 1
ATOM 5587 C CA . GLY A 1 737 ? 11.865 45.522 0.035 1.00 49.44 737 GLY A CA 1
ATOM 5588 C C . GLY A 1 737 ? 10.694 45.273 -0.928 1.00 49.44 737 GLY A C 1
ATOM 5589 O O . GLY A 1 737 ? 10.216 44.145 -0.983 1.00 49.44 737 GLY A O 1
ATOM 5590 N N . GLY A 1 738 ? 10.210 46.275 -1.672 1.00 56.03 738 GLY A N 1
ATOM 5591 C CA . GLY A 1 738 ? 9.139 46.080 -2.662 1.00 56.03 738 GLY A CA 1
ATOM 5592 C C . GLY A 1 738 ? 9.598 45.350 -3.934 1.00 56.03 738 GLY A C 1
ATOM 5593 O O . GLY A 1 738 ? 10.669 45.641 -4.463 1.00 56.03 738 GLY A O 1
ATOM 5594 N N . SER A 1 739 ? 8.781 44.416 -4.432 1.00 64.06 739 SER A N 1
ATOM 5595 C CA . SER A 1 739 ? 8.916 43.814 -5.767 1.00 64.06 739 SER A CA 1
ATOM 5596 C C . SER A 1 739 ? 8.416 44.774 -6.847 1.00 64.06 739 SER A C 1
ATOM 5598 O O . SER A 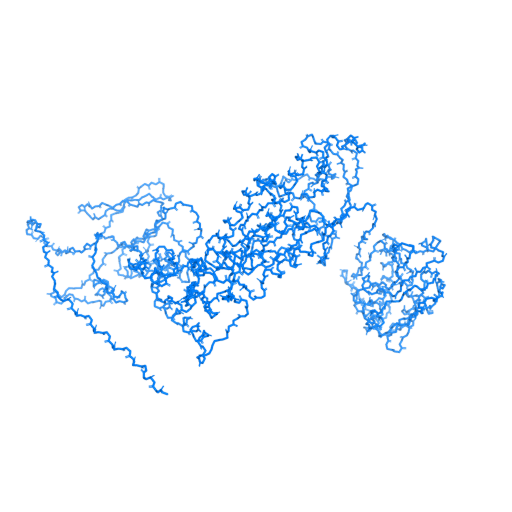1 739 ? 7.458 45.512 -6.598 1.00 64.06 739 SER A O 1
ATOM 5600 N N . LEU A 1 740 ? 9.001 44.734 -8.050 1.00 71.50 740 LEU A N 1
ATOM 5601 C CA . LEU A 1 740 ? 8.450 45.455 -9.199 1.00 71.50 740 LEU A CA 1
ATOM 5602 C C . LEU A 1 740 ? 6.999 45.007 -9.427 1.00 71.50 740 LEU A C 1
ATOM 5604 O O . LEU A 1 740 ? 6.711 43.806 -9.406 1.00 71.50 740 LEU A O 1
ATOM 5608 N N . ILE A 1 741 ? 6.090 45.971 -9.594 1.00 77.50 741 ILE A N 1
ATOM 5609 C CA . ILE A 1 741 ? 4.690 45.669 -9.889 1.00 77.50 741 ILE A CA 1
ATOM 5610 C C . ILE A 1 741 ? 4.606 44.913 -11.214 1.00 77.50 741 ILE A C 1
ATOM 5612 O O . ILE A 1 741 ? 5.324 45.225 -12.166 1.00 77.50 741 ILE A O 1
ATOM 5616 N N . ASP A 1 742 ? 3.745 43.903 -11.249 1.00 80.69 742 ASP A N 1
ATOM 5617 C CA . ASP A 1 742 ? 3.457 43.199 -12.488 1.00 80.69 742 ASP A CA 1
ATOM 5618 C C . ASP A 1 742 ? 2.652 44.125 -13.411 1.00 80.69 742 ASP A C 1
ATOM 5620 O O . ASP A 1 742 ? 1.683 44.744 -12.968 1.00 80.69 742 ASP A O 1
ATOM 5624 N N . ASP A 1 743 ? 3.066 44.238 -14.673 1.00 87.94 743 ASP A N 1
ATOM 5625 C CA . ASP A 1 743 ? 2.496 45.151 -15.670 1.00 87.94 743 ASP A CA 1
ATOM 5626 C C . ASP A 1 743 ? 2.600 46.655 -15.314 1.00 87.94 743 ASP A C 1
ATOM 5628 O O . ASP A 1 743 ? 1.617 47.329 -14.990 1.00 87.94 743 ASP A O 1
ATOM 5632 N N . VAL A 1 744 ? 3.809 47.214 -15.415 1.00 87.88 744 VAL A N 1
ATOM 5633 C CA . VAL A 1 744 ? 4.087 48.634 -15.127 1.00 87.88 744 VAL A CA 1
ATOM 5634 C C . VAL A 1 744 ? 3.315 49.571 -16.061 1.00 87.88 744 VAL A C 1
ATOM 5636 O O . VAL A 1 744 ? 2.712 50.534 -15.589 1.00 87.88 744 VAL A O 1
ATOM 5639 N N . TYR A 1 745 ? 3.293 49.298 -17.370 1.00 88.50 745 TYR A N 1
ATOM 5640 C CA . TYR A 1 745 ? 2.574 50.139 -18.334 1.00 88.50 745 TYR A CA 1
ATOM 5641 C C . TYR A 1 745 ? 1.061 50.180 -18.071 1.00 88.50 745 TYR A C 1
ATOM 5643 O O . TYR A 1 745 ? 0.458 51.250 -18.145 1.00 88.50 745 TYR A O 1
ATOM 5651 N N . GLY A 1 746 ? 0.445 49.046 -17.719 1.00 86.06 746 GLY A N 1
ATOM 5652 C CA . GLY A 1 746 ? -0.986 48.976 -17.419 1.00 86.06 746 GLY A CA 1
ATOM 5653 C C . GLY A 1 746 ? -1.380 49.778 -16.177 1.00 86.06 746 GLY A C 1
ATOM 5654 O O . GLY A 1 746 ? -2.457 50.374 -16.147 1.00 86.06 746 GLY A O 1
ATOM 5655 N N . HIS A 1 747 ? -0.501 49.835 -15.173 1.00 84.69 747 HIS A N 1
ATOM 5656 C CA . HIS A 1 747 ? -0.732 50.600 -13.945 1.00 84.69 747 HIS A CA 1
ATOM 5657 C C . HIS A 1 747 ? -0.369 52.087 -14.076 1.00 84.69 747 HIS A C 1
ATOM 5659 O O . HIS A 1 747 ? -0.991 52.922 -13.418 1.00 84.69 747 HIS A O 1
ATOM 5665 N N . TYR A 1 748 ? 0.600 52.427 -14.932 1.00 85.25 748 TYR A N 1
ATOM 5666 C CA . TYR A 1 748 ? 1.112 53.790 -15.115 1.00 85.25 748 TYR A CA 1
ATOM 5667 C C . TYR A 1 748 ? 1.171 54.186 -16.602 1.00 85.25 748 TYR A C 1
ATOM 5669 O O . TYR A 1 748 ? 2.258 54.404 -17.149 1.00 85.25 748 TYR A O 1
ATOM 5677 N N . PRO A 1 749 ? 0.014 54.329 -17.276 1.00 81.88 749 PRO A N 1
ATOM 5678 C CA . PRO A 1 749 ? -0.030 54.653 -18.703 1.00 81.88 749 PRO A CA 1
ATOM 5679 C C . PRO A 1 749 ? 0.590 56.023 -19.031 1.00 81.88 749 PRO A C 1
ATOM 5681 O O . PRO A 1 749 ? 1.090 56.219 -20.140 1.00 81.88 749 PRO A O 1
ATOM 5684 N N . ASP A 1 750 ? 0.625 56.944 -18.059 1.00 81.06 750 ASP A N 1
ATOM 5685 C CA . ASP A 1 750 ? 1.198 58.292 -18.191 1.00 81.06 750 ASP A CA 1
ATOM 5686 C C . ASP A 1 750 ? 2.717 58.295 -18.442 1.00 81.06 750 ASP A C 1
ATOM 5688 O O . ASP A 1 750 ? 3.250 59.279 -18.956 1.00 81.06 750 ASP A O 1
ATOM 5692 N N . LEU A 1 751 ? 3.423 57.190 -18.150 1.00 83.06 751 LEU A N 1
ATOM 5693 C CA . LEU A 1 751 ? 4.834 57.027 -18.529 1.00 83.06 751 LEU A CA 1
ATOM 5694 C C . LEU A 1 751 ? 5.018 57.021 -20.056 1.00 83.06 751 LEU A C 1
ATOM 5696 O O . LEU A 1 751 ? 6.073 57.419 -20.552 1.00 83.06 751 LEU A O 1
ATOM 5700 N N . GLY A 1 752 ? 3.977 56.629 -20.799 1.00 86.69 752 GLY A N 1
ATOM 5701 C CA . GLY A 1 752 ? 3.934 56.609 -22.256 1.00 86.69 752 GLY A CA 1
ATOM 5702 C C . GLY A 1 752 ? 4.647 55.399 -22.864 1.00 86.69 752 GLY A C 1
ATOM 5703 O O . GLY A 1 752 ? 5.843 55.192 -22.661 1.00 86.69 752 GLY A O 1
ATOM 5704 N N . TRP A 1 753 ? 3.932 54.630 -23.693 1.00 90.06 753 TRP A N 1
ATOM 5705 C CA . TRP A 1 753 ? 4.456 53.417 -24.338 1.00 90.06 753 TRP A CA 1
ATOM 5706 C C . TRP A 1 753 ? 5.756 53.669 -25.111 1.00 90.06 753 TRP A C 1
ATOM 5708 O O . TRP A 1 753 ? 6.757 52.977 -24.922 1.00 90.06 753 TRP A O 1
ATOM 5718 N N . ALA A 1 754 ? 5.764 54.717 -25.940 1.00 88.06 754 ALA A N 1
ATOM 5719 C CA . ALA A 1 754 ? 6.923 55.076 -26.748 1.00 88.06 754 ALA A CA 1
ATOM 5720 C C . ALA A 1 754 ? 8.153 55.429 -25.898 1.00 88.06 754 ALA A C 1
ATOM 5722 O O . ALA A 1 754 ? 9.273 55.139 -26.311 1.00 88.06 754 ALA A O 1
ATOM 5723 N N . ASN A 1 755 ? 7.959 56.010 -24.710 1.00 88.06 755 ASN A N 1
ATOM 5724 C CA . ASN A 1 755 ? 9.060 56.328 -23.805 1.00 88.06 755 ASN A CA 1
ATOM 5725 C C . ASN A 1 755 ? 9.633 55.056 -23.173 1.00 88.06 755 ASN A C 1
ATOM 5727 O O . ASN A 1 755 ? 10.846 54.885 -23.188 1.00 88.06 755 ASN A O 1
ATOM 5731 N N . LEU A 1 756 ? 8.784 54.141 -22.686 1.00 90.25 756 LEU A N 1
ATOM 5732 C CA . LEU A 1 756 ? 9.233 52.878 -22.083 1.00 90.25 756 LEU A CA 1
ATOM 5733 C C . LEU A 1 756 ? 9.990 52.003 -23.089 1.00 90.25 756 LEU A C 1
ATOM 5735 O O . LEU A 1 756 ? 11.067 51.488 -22.793 1.00 90.25 756 LEU A O 1
ATOM 5739 N N . VAL A 1 757 ? 9.463 51.871 -24.308 1.00 91.25 757 VAL A N 1
ATOM 5740 C CA . VAL A 1 757 ? 10.103 51.070 -25.360 1.00 91.25 757 VAL A CA 1
ATOM 5741 C C . VAL A 1 757 ? 11.400 51.723 -25.852 1.00 91.25 757 VAL A C 1
ATOM 5743 O O . VAL A 1 757 ? 12.389 51.025 -26.079 1.00 91.25 757 VAL A O 1
ATOM 5746 N N . LYS A 1 758 ? 11.443 53.055 -25.981 1.00 90.06 758 LYS A N 1
ATOM 5747 C CA . LYS A 1 758 ? 12.671 53.773 -26.349 1.00 90.06 758 LYS A CA 1
ATOM 5748 C C . LYS A 1 758 ? 13.757 53.636 -25.283 1.00 90.06 758 LYS A C 1
ATOM 5750 O O . LYS A 1 758 ? 14.910 53.403 -25.632 1.00 90.06 758 LYS A O 1
ATOM 5755 N N . GLU A 1 759 ? 13.394 53.780 -24.013 1.00 89.75 759 GLU A N 1
ATOM 5756 C CA . GLU A 1 759 ? 14.353 53.801 -22.909 1.00 89.75 759 GLU A CA 1
ATOM 5757 C C . GLU A 1 759 ? 14.919 52.404 -22.615 1.00 89.75 759 GLU A C 1
ATOM 5759 O O . GLU A 1 759 ? 16.137 52.232 -22.542 1.00 89.75 759 GLU A O 1
ATOM 5764 N N . PHE A 1 760 ? 14.053 51.390 -22.518 1.00 92.56 760 PHE A N 1
ATOM 5765 C CA . PHE A 1 760 ? 14.453 50.057 -22.059 1.00 92.56 760 PHE A CA 1
ATOM 5766 C C . PHE A 1 760 ? 14.712 49.079 -23.207 1.00 92.56 760 PHE A C 1
ATOM 5768 O O . PHE A 1 760 ? 15.762 48.444 -23.254 1.00 92.56 760 PHE A O 1
ATOM 5775 N N . LEU A 1 761 ? 13.817 48.984 -24.196 1.00 90.50 761 LEU A N 1
ATOM 5776 C CA . LEU A 1 761 ? 14.013 48.075 -25.339 1.00 90.50 761 LEU A CA 1
ATOM 5777 C C . LEU A 1 761 ? 14.961 48.660 -26.403 1.00 90.50 761 LEU A C 1
ATOM 5779 O O . LEU A 1 761 ? 15.447 47.922 -27.263 1.00 90.50 761 LEU A O 1
ATOM 5783 N N . ARG A 1 762 ? 15.258 49.970 -26.330 1.00 88.62 762 ARG A N 1
ATOM 5784 C CA . ARG A 1 762 ? 16.189 50.712 -27.210 1.00 88.62 762 ARG A CA 1
ATOM 5785 C C . ARG A 1 762 ? 15.832 50.620 -28.692 1.00 88.62 762 ARG A C 1
ATOM 5787 O O . ARG A 1 762 ? 16.686 50.742 -29.568 1.00 88.62 762 ARG A O 1
ATOM 5794 N N . SER A 1 763 ? 14.557 50.381 -28.971 1.00 79.44 763 SER A N 1
ATOM 5795 C CA . SER A 1 763 ? 14.077 49.922 -30.269 1.00 79.44 763 SER A CA 1
ATOM 5796 C C . SER A 1 763 ? 13.110 50.895 -30.945 1.00 79.44 763 SER A C 1
ATOM 5798 O O . SER A 1 763 ? 12.583 50.579 -32.016 1.00 79.44 763 SER A O 1
ATOM 5800 N N . LEU A 1 764 ? 12.902 52.087 -30.377 1.00 66.00 764 LEU A N 1
ATOM 5801 C CA . LEU A 1 764 ? 12.112 53.178 -30.960 1.00 66.00 764 LEU A CA 1
ATOM 5802 C C . LEU A 1 764 ? 12.963 54.398 -31.294 1.00 66.00 764 LEU A C 1
ATOM 5804 O O . LEU A 1 764 ? 13.703 54.885 -30.411 1.00 66.00 764 LEU A O 1
#

Radius of gyration: 39.56 Å; chains: 1; bounding box: 92×93×111 Å

Organism: NCBI:txid60893

pLDDT: mean 70.63, std 24.51, range [21.73, 98.5]

Secondary structure (DSSP, 8-state):
-----PPPPPPPPPPP-------PPPPP------SS---------S-------TTS---HHHHHHHHTPBPTTT--B------EE--------SS-----HHHHHHHHHHHHHHHHHHHTT---EEEES-----STTHHHHHHHHHHTT-EEEE-SSPPEEEEETTEEEEEEEETTTTEEEEEEES--EEPPPP---TTHHHHHHHHT----GGG-SS---TTS-TTB-SSTT-B--SGGGSS--HHHHHHHHHHHHHHHHHHHTTS--PPPSS-EEE-TTT-----HHHHT-TT--EEEESEEEE-TTT-----HHHHT-TT--EEETTB-HHHHHHHHHT--TTSSSEEEEEEETTTHHHHHHHHHHTT-S---TEEEEEEES-GGG--HHHHHHHHHTT-SEEEEEE--GGG-TTSSHHHHHHHHHHHHHHHHHHTT--GGGEEEEE--TT-HHHHHHHHHHHHHHHHHHHHHTT--PPPP---PPPSS--PPPTT----S-EEEE-HHHHHHHT--TT-EEEEEETTEEEEEEEEE-TTSPTT-EE--S--HHHHHHTT-TT-----------------EEEETTEEEETTSEE-TTSEEEEE-TTS-EEEEE-HHHHHHH-S-SEEE-PPTT-EE-TT---EEEEETTEEEEE--SS-EEEEEE-HHHHH-TTHHHH-TTTTTEEEEEEESSHHHHHTTSEETTHHHHHHHHHHHHHHHHHHHHS--PPPTTPPPPS-HHHH-GGG-HHHHIIIII---

Sequence (764 aa):
MTNDVRAPKPVPAFPSFSGVVPHLAQVGDLGPPRSELGVGVLMAMESSIFPVPSEVVLPPAAYWASKGAVDPLTGWPITFWGVVIASTVQFVEMVIKKLSPALFKALGRALRAAGKLLAAGSRVYLLVGQAKLAAPGLERAVRANQEAGLLLIKLRERPSLEARDQGLVVTFFDSTLGEELGLVVDQVAYEEAYRAAPDNPDLAALLRIPLGSRGFLQPDNVHYLPVQTPRRGIYVVGPGRGLMNWTDTVADIDAAFQDVHQFIGLGEALVPQGRAWVDRGRCVLCLTCHRFCPHGAITWDNRAVINEVACQGCGICASQCPQEAIQLRNYTDDQIEAVLAALDTRLHPRVVAFLCRNSAWEAYEAALKQQVPALPAGFTPIKMPCAGKVDPEYVLKAFQAGADGVLVLACHEDNCKSSHGNLCAKWSVEQVQEMLAEAGIDPGRLVFQYVAANAPGDFLDAVDQLALNLSRAAAATEEAYPIWLTAATPVAAGRPLPGRKVEEILLEISPQDAQQLGVDPGERVRTVSPRGSLLAATRINPRLRPGSAFVPRHFLREVLELLGPEAKTAPGCAVQLAKLVEELEEVFGLKIPLGRYYHRGHAWVALEGGGMVRVGMDDFSQKLLGPGDAFALPDPGQEIIREDKALAFFRGSEKAPILAPFSGVVEAVNPKVLARPDLTHHDPYGDGWLLLLAPTTPEPDLKKLVTGPQSVEWIRDETERLVGMLDSSVGATLHAGGSLIDDVYGHYPDLGWANLVKEFLRSL

Foldseek 3Di:
DDDDDDDDDDDDDDDDDDDDDDDDDDDDDDDDDDDDDDDDDDDDDDDDDDDDDPPPDPPVVNVCLVVQDADPVPRHGDQDADEEEEEDDDPDDDDDPDDDPVSLVSLVVSLVVLVSNLVSVYQYEYEYQDDDQPDPCSVVSVVVSVVSHYHYAHAVDAWDWDQDPQAIWTWGQGPVVRDIDIDGDHDYHYDDDDAADPCLVVVCVVVVFDADPRSANAHDAPLDDLQDTLAPPHGDAPPSSHDDDPVRRVVSVVVVVVSVCQLCPVNDHDQDAWFKDFQQVQFPAPCQLCVQQSRNQWDDDNGIDGNSSSGPNQQLSQLRRPSSRMATGVGGPVVLLVLLLPQDPVFPQAEEEEAAQQFRVLLVVVCQVVCPDDFGLNYHYDYHPFLSNDHLVSLVSSVVSPNLAYEREHAPQSHHSSNCSLVNNVVSLVVSLVVCVVVVHHSLRYDYDHGGSNCNVRSVVRSVSNVVSSVVRCVVPVHDDAADPDPDDDDDDDDDDPDDDPPFWEKEDEPVQCVVVVHDQQGWDWDQDPLGIDTHGYHHDNVDDPRDMDTDPPCPPVSDVFPDDDDHDDHGDDDDDDDDDFGWDADLNFIDTQQWWADQLQKIWDADPPQKIWIFGGQLVCQAADFFPAKQADDQFDWDAFQDQRIWTHDDPDIFGAGHLATFGWHDFQVVCRVPVRCCNVPVPPSRIGTMGRGPDPPVSSVNTQHGPRRVVSVNVVVVVVVVLVCVVDVDDDDPPHHRGRRNCVVCVVSPRVNSSCPRSVND

InterPro domains:
  IPR003813 F420-non-reducing hydrogenase iron-sulfur subunit D [PF02662] (351-467)
  IPR006657 Molybdopterin dinucleotide-binding domain [PF01568] (499-557)
  IPR009010 Aspartate decarboxylase-like domain superfamily [SSF50692] (477-574)
  IPR011053 Single hybrid motif [SSF51230] (593-715)
  IPR017896 4Fe-4S ferredoxin-type, iron-sulphur binding domain [PF12838] (282-325)
  IPR017896 4Fe-4S ferredoxin-type, iron-sulphur binding domain [PS51379] (274-301)
  IPR017896 4Fe-4S ferredoxin-type, iron-sulphur binding domain [PS51379] (302-331)
  IPR017900 4Fe-4S ferredoxin, iron-sulphur binding, conserved site [PS00198] (283-294)
  IPR017900 4Fe-4S ferredoxin, iron-sulphur binding, conserved site [PS00198] (311-322)
  IPR033753 Glycine cleavage system H-protein/Simiate [PF01597] (596-716)
  IPR033753 Glycine cleavage system H-protein/Simiate [cd06848] (598-691)
  IPR050572 Iron-Sulfur Ferredoxin [PTHR43687] (271-338)